Protein AF-A0A7S0HRJ3-F1 (afdb_monomer)

Foldseek 3Di:
DDDDDDDDDDDDDDDDDDDDDDDDDDDDDDDDDDDDDDDDDDDDDDDDDDDDDDDDDDDDDDDPDDDDDDDDDDDDDDDDDDDPPDDDDPDDDDDDDDDDWAKDWWWFQFPVRDIDIDIDTDDPDDDDDDDDDDDDDDDDDDDDDQPQQFAAVVRVRAAHDCPPDPPPQFFAQQRVVRGTHNDPNRVVNGPPSRGDDPPDDDDDGDGDTDGDPDPAHWQEWEDDPFWIKTKGQAPPQQKIKIWIKTQDFPPPDDDPDDDDDPRDSPDIDGLDMDMDNRASQWQNYWYDDDFKIKTWRQDDQPGFTKIWIWGHPVPSDTHTLDIGTDPDGNQSWQLEWEKDADPVDRQWIWIWIFRQSVLKIWTWIAGRDPPDPPRDIHGQDIDHDPPDPPPPDSLRWRNYWYDDHQKIKTKRQDDWDADPNDTDGIDIDIAGKFAKQWEQAPVPSHTDGDDPQWIDSIGHHHDTHRLAAPQWDDDDGSDTDGHQQFDAPNRHHLQVRCVVPDAAPQKGWDTRHSDTDIAGHQQWHDDPRHTDGLDDDDPACWRQDNVPSATHHHAQWDFPDPDSRGRTHGLQVVCVVVPDDAAPQWDFDGRHNDGDIAGDWQWADDDRDIHGDDDDDPQKDWDDDPPDDRGDTDIDGHALWDWDDPDPDTDTHGLVVVLVPDDPVPRQDQAPQKDAASRDRDSDNVRIDGHPQWDQFPPDRHTAGPDAPQWDAACVDPDHRTFGHFQWEQDRNVNYTHGDDDAAPQWDTPGYHPDIAGHFQWDQDPVGIDGDPDDQAPQWGRDDDDDHRDIDGHQLWDDDPVGPRGTHFLQCCLPPVDDPVRRQDQAVQKGAASNDRDRDNQRIAGDPQFHDDPVVNHTAGPDAPQWDQQCPDPDPRIFGHFQWAADPVVNHTHGDPDDAPQFDGGDGHPQTHGDQQWDADPVGHTHGLQVRCVVVVQDAAPQKDQDSDSHDPDRDSPNIAGDPQFHWQVQAVPTHTAGPDADPQWDAACPSNLSRIDGHPQWDADSRVSHTHGNPPPDDDDDDDDDDDDDDDD

Structure (mmCIF, N/CA/C/O backbone):
data_AF-A0A7S0HRJ3-F1
#
_entry.id   AF-A0A7S0HRJ3-F1
#
loop_
_atom_site.group_PDB
_atom_site.id
_atom_site.type_symbol
_atom_site.label_atom_id
_atom_site.label_alt_id
_atom_site.label_comp_id
_atom_site.label_asym_id
_atom_site.label_entity_id
_atom_site.label_seq_id
_atom_site.pdbx_PDB_ins_code
_atom_site.Cartn_x
_atom_site.Cartn_y
_atom_site.Cartn_z
_atom_site.occupancy
_atom_site.B_iso_or_equiv
_atom_site.auth_seq_id
_atom_site.auth_comp_id
_atom_site.auth_asym_id
_atom_site.auth_atom_id
_atom_site.pdbx_PDB_model_num
ATOM 1 N N . ALA A 1 1 ? 41.390 -21.710 8.048 1.00 27.16 1 ALA A N 1
ATOM 2 C CA . ALA A 1 1 ? 41.592 -23.044 8.643 1.00 27.16 1 ALA A CA 1
ATOM 3 C C . ALA A 1 1 ? 40.288 -23.826 8.524 1.00 27.16 1 ALA A C 1
ATOM 5 O O . ALA A 1 1 ? 39.241 -23.237 8.739 1.00 27.16 1 ALA A O 1
ATOM 6 N N . ALA A 1 2 ? 40.411 -25.071 8.055 1.00 26.39 2 ALA A N 1
ATOM 7 C CA . ALA A 1 2 ? 39.435 -26.152 7.862 1.00 26.39 2 ALA A CA 1
ATOM 8 C C . ALA A 1 2 ? 37.925 -25.857 7.990 1.00 26.39 2 ALA A C 1
ATOM 10 O O . ALA A 1 2 ? 37.404 -25.608 9.072 1.00 26.39 2 ALA A O 1
ATOM 11 N N . GLY A 1 3 ? 37.220 -26.021 6.866 1.00 26.62 3 GLY A N 1
ATOM 12 C CA . GLY A 1 3 ? 35.779 -26.246 6.834 1.00 26.62 3 GLY A CA 1
ATOM 13 C C . GLY A 1 3 ? 35.420 -27.728 6.961 1.00 26.62 3 GLY A C 1
ATOM 14 O O . GLY A 1 3 ? 36.247 -28.609 6.730 1.00 26.62 3 GLY A O 1
ATOM 15 N N . SER A 1 4 ? 34.157 -27.998 7.276 1.00 26.23 4 SER A N 1
ATOM 16 C CA . SER A 1 4 ? 33.490 -29.282 7.040 1.00 26.23 4 SER A CA 1
ATOM 17 C C . SER A 1 4 ? 31.982 -29.041 6.958 1.00 26.23 4 SER A C 1
ATOM 19 O O . SER A 1 4 ? 31.364 -28.592 7.917 1.00 26.23 4 SER A O 1
ATOM 21 N N . ARG A 1 5 ? 31.405 -29.307 5.782 1.00 27.45 5 ARG A N 1
ATOM 22 C CA . ARG A 1 5 ? 29.963 -29.491 5.578 1.00 27.45 5 ARG A CA 1
ATOM 23 C C . ARG A 1 5 ? 29.623 -30.946 5.906 1.00 27.45 5 ARG A C 1
ATOM 25 O O . ARG A 1 5 ? 30.317 -31.833 5.418 1.00 27.45 5 ARG A O 1
ATOM 32 N N . LEU A 1 6 ? 28.522 -31.187 6.613 1.00 21.47 6 LEU A N 1
ATOM 33 C CA . LEU A 1 6 ? 27.812 -32.466 6.572 1.00 21.47 6 LEU A CA 1
ATOM 34 C C . LEU A 1 6 ? 26.302 -32.206 6.586 1.00 21.47 6 LEU A C 1
ATOM 36 O O . LEU A 1 6 ? 25.800 -31.439 7.403 1.00 21.47 6 LEU A O 1
ATOM 40 N N . ALA A 1 7 ? 25.613 -32.816 5.628 1.00 26.86 7 ALA A N 1
ATOM 41 C CA . ALA A 1 7 ? 24.162 -32.884 5.528 1.00 26.86 7 ALA A CA 1
ATOM 42 C C . ALA A 1 7 ? 23.617 -33.995 6.439 1.00 26.86 7 ALA A C 1
ATOM 44 O O . ALA A 1 7 ? 24.316 -34.991 6.611 1.00 26.86 7 ALA A O 1
ATOM 45 N N . LEU A 1 8 ? 22.372 -33.875 6.927 1.00 22.98 8 LEU A N 1
ATOM 46 C CA . LEU A 1 8 ? 21.343 -34.931 6.861 1.00 22.98 8 LEU A CA 1
ATOM 47 C C . LEU A 1 8 ? 20.010 -34.527 7.518 1.00 22.98 8 LEU A C 1
ATOM 49 O O . LEU A 1 8 ? 19.907 -33.543 8.241 1.00 22.98 8 LEU A O 1
ATOM 53 N N . ALA A 1 9 ? 18.992 -35.304 7.155 1.00 23.70 9 ALA A N 1
ATOM 54 C CA . ALA A 1 9 ? 17.558 -35.088 7.253 1.00 23.70 9 ALA A CA 1
ATOM 55 C C . ALA A 1 9 ? 16.910 -35.364 8.632 1.00 23.70 9 ALA A C 1
ATOM 57 O O . ALA A 1 9 ? 17.445 -36.084 9.464 1.00 23.70 9 ALA A O 1
ATOM 58 N N . SER A 1 10 ? 15.700 -34.807 8.779 1.00 26.39 10 SER A N 1
ATOM 59 C CA . SER A 1 10 ? 14.506 -35.213 9.556 1.00 26.39 10 SER A CA 1
ATOM 60 C C . SER A 1 10 ? 14.574 -36.335 10.619 1.00 26.39 10 SER A C 1
ATOM 62 O O . SER A 1 10 ? 14.885 -37.473 10.277 1.00 26.39 10 SER A O 1
ATOM 64 N N . ARG A 1 11 ? 14.017 -36.085 11.821 1.00 24.16 11 ARG A N 1
ATOM 65 C CA . ARG A 1 11 ? 12.757 -36.663 12.383 1.00 24.16 11 ARG A CA 1
ATOM 66 C C . ARG A 1 11 ? 12.672 -36.515 13.919 1.00 24.16 11 ARG A C 1
ATOM 68 O O . ARG A 1 11 ? 13.673 -36.404 14.612 1.00 24.16 11 ARG A O 1
ATOM 75 N N . TYR A 1 12 ? 11.426 -36.507 14.396 1.00 23.72 12 TYR A N 1
ATOM 76 C CA . TYR A 1 12 ? 10.918 -36.390 15.771 1.00 23.72 12 TYR A CA 1
ATOM 77 C C . TYR A 1 12 ? 11.193 -37.606 16.692 1.00 23.72 12 TYR A C 1
ATOM 79 O O . TYR A 1 12 ? 11.201 -38.737 16.208 1.00 23.72 12 TYR A O 1
ATOM 87 N N . SER A 1 13 ? 11.178 -37.346 18.018 1.00 26.08 13 SER A N 1
ATOM 88 C CA . SER A 1 13 ? 10.587 -38.134 19.147 1.00 26.08 13 SER A CA 1
ATOM 89 C C . SER A 1 13 ? 11.522 -38.571 20.300 1.00 26.08 13 SER A C 1
ATOM 91 O O . SER A 1 13 ? 12.356 -39.450 20.138 1.00 26.08 13 SER A O 1
ATOM 93 N N . ALA A 1 14 ? 11.279 -37.956 21.469 1.00 27.42 14 ALA A N 1
ATOM 94 C CA . ALA A 1 14 ? 11.312 -38.403 22.881 1.00 27.42 14 ALA A CA 1
ATOM 95 C C . ALA A 1 14 ? 12.108 -39.647 23.364 1.00 27.42 14 ALA A C 1
ATOM 97 O O . ALA A 1 14 ? 11.881 -40.747 22.878 1.00 27.42 14 ALA A O 1
ATOM 98 N N . LEU A 1 15 ? 12.849 -39.495 24.486 1.00 24.31 15 LEU A N 1
ATOM 99 C CA . LEU A 1 15 ? 12.561 -40.108 25.814 1.00 24.31 15 LEU A CA 1
ATOM 100 C C . LEU A 1 15 ? 13.675 -39.858 26.876 1.00 24.31 15 LEU A C 1
ATOM 102 O O . LEU A 1 15 ? 14.822 -40.228 26.677 1.00 24.31 15 LEU A O 1
ATOM 106 N N . ALA A 1 16 ? 13.250 -39.280 28.012 1.00 25.64 16 ALA A N 1
ATOM 107 C CA . ALA A 1 16 ? 13.556 -39.565 29.433 1.00 25.64 16 ALA A CA 1
ATOM 108 C C . ALA A 1 16 ? 14.980 -39.582 30.074 1.00 25.64 16 ALA A C 1
ATOM 110 O O . ALA A 1 16 ? 15.888 -40.265 29.622 1.00 25.64 16 ALA A O 1
ATOM 111 N N . SER A 1 17 ? 14.996 -39.028 31.314 1.00 23.95 17 SER A N 1
ATOM 112 C CA . SER A 1 17 ? 15.751 -39.449 32.531 1.00 23.95 17 SER A CA 1
ATOM 113 C C . SER A 1 17 ? 17.215 -38.970 32.666 1.00 23.95 17 SER A C 1
ATOM 115 O O . SER A 1 17 ? 17.961 -39.060 31.709 1.00 23.95 17 SER A O 1
ATOM 117 N N . SER A 1 18 ? 17.789 -38.524 33.799 1.00 26.84 18 SER A N 1
ATOM 118 C CA . SER A 1 18 ? 17.384 -38.242 35.196 1.00 26.84 18 SER A CA 1
ATOM 119 C C . SER A 1 18 ? 18.600 -37.696 35.988 1.00 26.84 18 SER A C 1
ATOM 121 O O . SER A 1 18 ? 19.702 -38.173 35.747 1.00 26.84 18 SER A O 1
ATOM 123 N N . ARG A 1 19 ? 18.338 -36.867 37.020 1.00 25.50 19 ARG A N 1
ATOM 124 C CA . ARG A 1 19 ? 19.066 -36.675 38.313 1.00 25.50 19 ARG A CA 1
ATOM 125 C C . ARG A 1 19 ? 20.528 -36.179 38.366 1.00 25.50 19 ARG A C 1
ATOM 127 O O . ARG A 1 19 ? 21.429 -36.866 37.907 1.00 25.50 19 ARG A O 1
ATOM 134 N N . ALA A 1 20 ? 20.733 -35.092 39.127 1.00 26.95 20 ALA A N 1
ATOM 135 C CA . ALA A 1 20 ? 21.423 -35.015 40.444 1.00 26.95 20 ALA A CA 1
ATOM 136 C C . ALA A 1 20 ? 21.857 -33.544 40.689 1.00 26.95 20 ALA A C 1
ATOM 138 O O . ALA A 1 20 ? 22.567 -32.972 39.873 1.00 26.95 20 ALA A O 1
ATOM 139 N N . ASP A 1 21 ? 21.201 -32.816 41.598 1.00 27.62 21 ASP A N 1
ATOM 140 C CA . ASP A 1 21 ? 21.594 -32.571 43.005 1.00 27.62 21 ASP A CA 1
ATOM 141 C C . ASP A 1 21 ? 22.793 -31.619 43.194 1.00 27.62 21 ASP A C 1
ATOM 143 O O . ASP A 1 21 ? 23.931 -31.996 42.940 1.00 27.62 21 ASP A O 1
ATOM 147 N N . ALA A 1 22 ? 22.517 -30.410 43.711 1.00 28.44 22 ALA A N 1
ATOM 148 C CA . ALA A 1 22 ? 23.161 -29.791 44.887 1.00 28.44 22 ALA A CA 1
ATOM 149 C C . ALA A 1 22 ? 22.778 -28.296 44.995 1.00 28.44 22 ALA A C 1
ATOM 151 O O . ALA A 1 22 ? 23.020 -27.514 44.080 1.00 28.44 22 ALA A O 1
ATOM 152 N N . GLY A 1 23 ? 22.154 -27.917 46.118 1.00 26.31 23 GLY A N 1
ATOM 153 C CA . GLY A 1 23 ? 21.813 -26.534 46.485 1.00 26.31 23 GLY A CA 1
ATOM 154 C C . GLY A 1 23 ? 22.999 -25.747 47.073 1.00 26.31 23 GLY A C 1
ATOM 155 O O . GLY A 1 23 ? 24.141 -25.957 46.682 1.00 26.31 23 GLY A O 1
ATOM 156 N N . PRO A 1 24 ? 22.766 -24.933 48.113 1.00 43.66 24 PRO A N 1
ATOM 157 C CA . PRO A 1 24 ? 22.147 -23.605 48.039 1.00 43.66 24 PRO A CA 1
ATOM 158 C C . PRO A 1 24 ? 23.072 -22.532 48.657 1.00 43.66 24 PRO A C 1
ATOM 160 O O . PRO A 1 24 ? 24.029 -22.881 49.337 1.00 43.66 24 PRO A O 1
ATOM 163 N N . ASN A 1 25 ? 22.764 -21.235 48.515 1.00 26.66 25 ASN A N 1
ATOM 164 C CA . ASN A 1 25 ? 23.124 -20.253 49.549 1.00 26.66 25 ASN A CA 1
ATOM 165 C C . ASN A 1 25 ? 22.181 -19.039 49.572 1.00 26.66 25 ASN A C 1
ATOM 167 O O . ASN A 1 25 ? 21.888 -18.421 48.552 1.00 26.66 25 ASN A O 1
ATOM 171 N N . PHE A 1 26 ? 21.716 -18.765 50.789 1.00 26.94 26 PHE A N 1
ATOM 172 C CA . PHE A 1 26 ? 20.881 -17.661 51.257 1.00 26.94 26 PHE A CA 1
ATOM 173 C C . PHE A 1 26 ? 21.606 -16.306 51.195 1.00 26.94 26 PHE A C 1
ATOM 175 O O . PHE A 1 26 ? 22.807 -16.271 51.425 1.00 26.94 26 PHE A O 1
ATOM 182 N N . TYR A 1 27 ? 20.857 -15.204 51.042 1.00 26.47 27 TYR A N 1
ATOM 183 C CA . TYR A 1 27 ? 20.792 -14.126 52.046 1.00 26.47 27 TYR A CA 1
ATOM 184 C C . TYR A 1 27 ? 19.518 -13.278 51.860 1.00 26.47 27 TYR A C 1
ATOM 186 O O . TYR A 1 27 ? 19.253 -12.743 50.789 1.00 26.47 27 TYR A O 1
ATOM 194 N N . ASN A 1 28 ? 18.746 -13.190 52.946 1.00 27.06 28 ASN A N 1
ATOM 195 C CA . ASN A 1 28 ? 17.685 -12.217 53.220 1.00 27.06 28 ASN A CA 1
ATOM 196 C C . ASN A 1 28 ? 18.319 -10.878 53.616 1.00 27.06 28 ASN A C 1
ATOM 198 O O . ASN A 1 28 ? 19.204 -10.926 54.467 1.00 27.06 28 ASN A O 1
ATOM 202 N N . VAL A 1 29 ? 17.781 -9.739 53.157 1.00 26.48 29 VAL A N 1
ATOM 203 C CA . VAL A 1 29 ? 17.542 -8.542 53.997 1.00 26.48 29 VAL A CA 1
ATOM 204 C C . VAL A 1 29 ? 16.354 -7.750 53.418 1.00 26.48 29 VAL A C 1
ATOM 206 O O . VAL A 1 29 ? 16.325 -7.455 52.226 1.00 26.48 29 VAL A O 1
ATOM 209 N N . ASP A 1 30 ? 15.390 -7.453 54.289 1.00 25.23 30 ASP A N 1
ATOM 210 C CA . ASP A 1 30 ? 14.146 -6.683 54.092 1.00 25.23 30 ASP A CA 1
ATOM 211 C C . ASP A 1 30 ? 14.354 -5.201 54.568 1.00 25.23 30 ASP A C 1
ATOM 213 O O . ASP A 1 30 ? 15.499 -4.824 54.819 1.00 25.23 30 ASP A O 1
ATOM 217 N N . PRO A 1 31 ? 13.359 -4.293 54.692 1.00 48.88 31 PRO A N 1
ATOM 218 C CA . PRO A 1 31 ? 13.331 -3.019 53.965 1.00 48.88 31 PRO A CA 1
ATOM 219 C C . PRO A 1 31 ? 13.274 -1.768 54.882 1.00 48.88 31 PRO A C 1
ATOM 221 O O . PRO A 1 31 ? 13.093 -1.859 56.094 1.00 48.88 31 PRO A O 1
ATOM 224 N N . SER A 1 32 ? 13.392 -0.559 54.320 1.00 25.66 32 SER A N 1
ATOM 225 C CA . SER A 1 32 ? 12.748 0.685 54.822 1.00 25.66 32 SER A CA 1
ATOM 226 C C . SER A 1 32 ? 13.081 1.869 53.890 1.00 25.66 32 SER A C 1
ATOM 228 O O . SER A 1 32 ? 14.223 2.021 53.483 1.00 25.66 32 SER A O 1
ATOM 230 N N . MET A 1 33 ? 12.106 2.567 53.289 1.00 24.91 33 MET A N 1
ATOM 231 C CA . MET A 1 33 ? 11.208 3.626 53.805 1.00 24.91 33 MET A CA 1
ATOM 232 C C . MET A 1 33 ? 11.854 5.038 53.806 1.00 24.91 33 MET A C 1
ATOM 234 O O . MET A 1 33 ? 12.608 5.347 54.717 1.00 24.91 33 MET A O 1
ATOM 238 N N . TRP A 1 34 ? 11.515 5.891 52.820 1.00 25.47 34 TRP A N 1
ATOM 239 C CA . TRP A 1 34 ? 10.936 7.259 52.936 1.00 25.47 34 TRP A CA 1
ATOM 240 C C . TRP A 1 34 ? 11.071 8.086 51.635 1.00 25.47 34 TRP A C 1
ATOM 242 O O . TRP A 1 34 ? 11.992 7.922 50.843 1.00 25.47 34 TRP A O 1
ATOM 252 N N . SER A 1 35 ? 10.066 8.938 51.442 1.00 24.58 35 SER A N 1
ATOM 253 C CA . SER A 1 35 ? 9.719 9.843 50.336 1.00 24.58 35 SER A CA 1
ATOM 254 C C . SER A 1 35 ? 10.585 11.110 50.201 1.00 24.58 35 SER A C 1
ATOM 256 O O . SER A 1 35 ? 11.140 11.547 51.205 1.00 24.58 35 SER A O 1
ATOM 258 N N . VAL A 1 36 ? 10.557 11.758 49.018 1.00 24.19 36 VAL A N 1
ATOM 259 C CA . VAL A 1 36 ? 10.160 13.177 48.741 1.00 24.19 36 VAL A CA 1
ATOM 260 C C . VAL A 1 36 ? 10.799 13.717 47.431 1.00 24.19 36 VAL A C 1
ATOM 262 O O . VAL A 1 36 ? 11.997 13.584 47.220 1.00 24.19 36 VAL A O 1
ATOM 265 N N . GLU A 1 37 ? 9.928 14.283 46.582 1.00 25.95 37 GLU A N 1
ATOM 266 C CA . GLU A 1 37 ? 10.019 15.397 45.598 1.00 25.95 37 GLU A CA 1
ATOM 267 C C . GLU A 1 37 ? 11.303 15.747 44.794 1.00 25.95 37 GLU A C 1
ATOM 269 O O . GLU A 1 37 ? 12.324 16.160 45.326 1.00 25.95 37 GLU A O 1
ATOM 274 N N . ASP A 1 38 ? 11.118 15.699 43.465 1.00 26.69 38 ASP A N 1
ATOM 275 C CA . ASP A 1 38 ? 11.177 16.795 42.469 1.00 26.69 38 ASP A CA 1
ATOM 276 C C . ASP A 1 38 ? 12.496 17.450 41.961 1.00 26.69 38 ASP A C 1
ATOM 278 O O . ASP A 1 38 ? 13.379 17.885 42.692 1.00 26.69 38 ASP A O 1
ATOM 282 N N . SER A 1 39 ? 12.488 17.658 40.633 1.00 26.36 39 SER A N 1
ATOM 283 C CA . SER A 1 39 ? 13.246 18.606 39.787 1.00 26.36 39 SER A CA 1
ATOM 284 C C . SER A 1 39 ? 14.736 18.396 39.390 1.00 26.36 39 SER A C 1
ATOM 286 O O . SER A 1 39 ? 15.674 18.482 40.169 1.00 26.36 39 SER A O 1
ATOM 288 N N . SER A 1 40 ? 14.916 18.264 38.063 1.00 26.62 40 SER A N 1
ATOM 289 C CA . SER A 1 40 ? 15.949 18.845 37.171 1.00 26.62 40 SER A CA 1
ATOM 290 C C . SER A 1 40 ? 17.462 18.726 37.454 1.00 26.62 40 SER A C 1
ATOM 292 O O . SER A 1 40 ? 17.985 19.337 38.378 1.00 26.62 40 SER A O 1
ATOM 294 N N . SER A 1 41 ? 18.176 18.127 36.482 1.00 27.45 41 SER A N 1
ATOM 295 C CA . SER A 1 41 ? 19.417 18.596 35.803 1.00 27.45 41 SER A CA 1
ATOM 296 C C . SER A 1 41 ? 20.471 17.491 35.564 1.00 27.45 41 SER A C 1
ATOM 298 O O . SER A 1 41 ? 20.842 16.731 36.451 1.00 27.45 41 SER A O 1
ATOM 300 N N . MET A 1 42 ? 20.924 17.388 34.308 1.00 26.67 42 MET A N 1
ATOM 301 C CA . 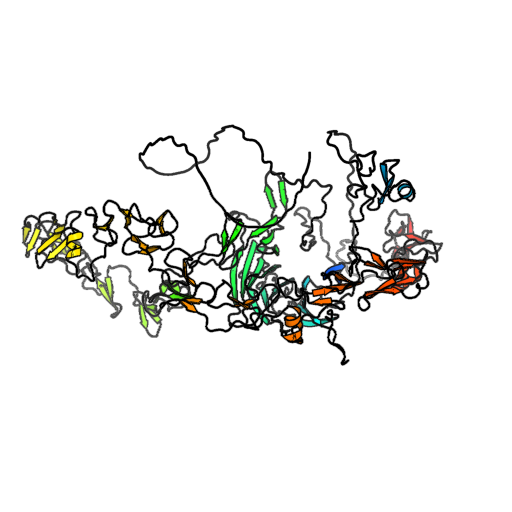MET A 1 42 ? 22.073 16.592 33.832 1.00 26.67 42 MET A CA 1
ATOM 302 C C . MET A 1 42 ? 23.422 17.227 34.260 1.00 26.67 42 MET A C 1
ATOM 304 O O . MET A 1 42 ? 23.428 18.401 34.621 1.00 26.67 42 MET A O 1
ATOM 308 N N . PRO A 1 43 ? 24.593 16.614 33.973 1.00 38.44 43 PRO A N 1
ATOM 309 C CA . PRO A 1 43 ? 24.977 15.205 34.100 1.00 38.44 43 PRO A CA 1
ATOM 310 C C . PRO A 1 43 ? 26.292 15.049 34.905 1.00 38.44 43 PRO A C 1
ATOM 312 O O . PRO A 1 43 ? 27.165 15.914 34.870 1.00 38.44 43 PRO A O 1
ATOM 315 N N . PHE A 1 44 ? 26.505 13.895 35.545 1.00 23.48 44 PHE A N 1
ATOM 316 C CA . PHE A 1 44 ? 27.829 13.499 36.042 1.00 23.48 44 PHE A CA 1
ATOM 317 C C . PHE A 1 44 ? 28.363 12.297 35.263 1.00 23.48 44 PHE A C 1
ATOM 319 O O . PHE A 1 44 ? 27.708 11.264 35.140 1.00 23.48 44 PHE A O 1
ATOM 326 N N . GLN A 1 45 ? 29.583 12.457 34.746 1.00 25.03 45 GLN A N 1
ATOM 327 C CA . GLN A 1 45 ? 30.433 11.376 34.264 1.00 25.03 45 GLN A CA 1
ATOM 328 C C . GLN A 1 45 ? 30.768 10.426 35.418 1.00 25.03 45 GLN A C 1
ATOM 330 O O . GLN A 1 45 ? 31.287 10.861 36.446 1.00 25.03 45 GLN A O 1
ATOM 335 N N . ALA A 1 46 ? 30.582 9.126 35.204 1.00 24.44 46 ALA A N 1
ATOM 336 C CA . ALA A 1 46 ? 31.266 8.092 35.966 1.00 24.44 46 ALA A CA 1
ATOM 337 C C . ALA A 1 46 ? 31.894 7.096 34.990 1.00 24.44 46 ALA A C 1
ATOM 339 O O . ALA A 1 46 ? 31.237 6.493 34.145 1.00 24.44 46 ALA A O 1
ATOM 340 N N . LYS A 1 47 ? 33.214 7.003 35.103 1.00 23.16 47 LYS A N 1
ATOM 341 C CA . LYS A 1 47 ? 34.124 6.159 34.346 1.00 23.16 47 LYS A CA 1
ATOM 342 C C . LYS A 1 47 ? 34.370 4.911 35.189 1.00 23.16 47 LYS A C 1
ATOM 344 O O . LYS A 1 47 ? 34.972 5.031 36.251 1.00 23.16 47 LYS A O 1
ATOM 349 N N . THR A 1 48 ? 33.967 3.739 34.712 1.00 26.50 48 THR A N 1
ATOM 350 C CA . THR A 1 48 ? 34.492 2.454 35.191 1.00 26.50 48 THR A CA 1
ATOM 351 C C . THR A 1 48 ? 34.766 1.535 33.999 1.00 26.50 48 THR A C 1
ATOM 353 O O . THR A 1 48 ? 33.880 1.174 33.231 1.00 26.50 48 THR A O 1
ATOM 356 N N . SER A 1 49 ? 36.053 1.227 33.827 1.00 23.81 49 SER A N 1
ATOM 357 C CA . SER A 1 49 ? 36.593 0.035 33.161 1.00 23.81 49 SER A CA 1
ATOM 358 C C . SER A 1 49 ? 36.054 -1.218 33.874 1.00 23.81 49 SER A C 1
ATOM 360 O O . SER A 1 49 ? 35.829 -1.156 35.075 1.00 23.81 49 SER A O 1
ATOM 362 N N . GLU A 1 50 ? 35.785 -2.360 33.244 1.00 25.08 50 GLU A N 1
ATOM 363 C CA . GLU A 1 50 ? 36.717 -3.206 32.498 1.00 25.08 50 GLU A CA 1
ATOM 364 C C . GLU A 1 50 ? 35.987 -4.100 31.471 1.00 25.08 50 GLU A C 1
ATOM 366 O O . GLU A 1 50 ? 35.030 -4.798 31.777 1.00 25.08 50 GLU A O 1
ATOM 371 N N . VAL A 1 51 ? 36.495 -4.068 30.239 1.00 25.50 51 VAL A N 1
ATOM 372 C CA . VAL A 1 51 ? 36.930 -5.220 29.430 1.00 25.50 51 VAL A CA 1
ATOM 373 C C . VAL A 1 51 ? 36.093 -6.512 29.487 1.00 25.50 51 VAL A C 1
ATOM 375 O O . VAL A 1 51 ? 36.323 -7.398 30.304 1.00 25.50 51 VAL A O 1
ATOM 378 N N . LEU A 1 52 ? 35.281 -6.707 28.445 1.00 22.88 52 LEU A N 1
ATOM 379 C CA . LEU A 1 52 ? 35.099 -8.016 27.815 1.00 22.88 52 LEU A CA 1
ATOM 380 C C . LEU A 1 52 ? 34.976 -7.834 26.298 1.00 22.88 52 LEU A C 1
ATOM 382 O O . LEU A 1 52 ? 34.221 -7.013 25.782 1.00 22.88 52 LEU A O 1
ATOM 386 N N . THR A 1 53 ? 35.849 -8.552 25.613 1.00 24.78 53 THR A N 1
ATOM 387 C CA . THR A 1 53 ? 36.189 -8.493 24.198 1.00 24.78 53 THR A CA 1
ATOM 388 C C . THR A 1 53 ? 35.177 -9.238 23.319 1.00 24.78 53 THR A C 1
ATOM 390 O O . THR A 1 53 ? 34.664 -10.285 23.698 1.00 24.78 53 THR A O 1
ATOM 393 N N . CYS A 1 54 ? 35.019 -8.722 22.092 1.00 22.53 54 CYS A N 1
ATOM 394 C CA . CYS A 1 54 ? 34.479 -9.367 20.883 1.00 22.53 54 CYS A CA 1
ATOM 395 C C . CYS A 1 54 ? 32.951 -9.540 20.761 1.00 22.53 54 CYS A C 1
ATOM 397 O O . CYS A 1 54 ? 32.407 -10.558 21.153 1.00 22.53 54 CYS A O 1
ATOM 399 N N . PHE A 1 55 ? 32.307 -8.622 20.029 1.00 21.86 55 PHE A N 1
ATOM 400 C CA . PHE A 1 55 ? 31.737 -8.894 18.696 1.00 21.86 55 PHE A CA 1
ATOM 401 C C . PHE A 1 55 ? 31.755 -7.582 17.896 1.00 21.86 55 PHE A C 1
ATOM 403 O O . PHE A 1 55 ? 31.017 -6.645 18.183 1.00 21.86 55 PHE A O 1
ATOM 410 N N . GLY A 1 56 ? 32.674 -7.484 16.933 1.00 22.14 56 GLY A N 1
ATOM 411 C CA . GLY A 1 56 ? 32.756 -6.343 16.027 1.00 22.14 56 GLY A CA 1
ATOM 412 C C . GLY A 1 56 ? 31.638 -6.413 14.993 1.00 22.14 56 GLY A C 1
ATOM 413 O O . GLY A 1 56 ? 31.572 -7.367 14.222 1.00 22.14 56 GLY A O 1
ATOM 414 N N . VAL A 1 57 ? 30.778 -5.397 14.968 1.00 22.22 57 VAL A N 1
ATOM 415 C CA . VAL A 1 57 ? 29.914 -5.119 13.820 1.00 22.22 57 VAL A CA 1
ATOM 416 C C . VAL A 1 57 ? 30.786 -4.440 12.769 1.00 22.22 57 VAL A C 1
ATOM 418 O O . VAL A 1 57 ? 31.346 -3.368 12.993 1.00 22.22 57 VAL A O 1
ATOM 421 N N . GLN A 1 58 ? 30.958 -5.116 11.640 1.00 21.09 58 GLN A N 1
ATOM 422 C CA . GLN A 1 58 ? 31.706 -4.621 10.496 1.00 21.09 58 GLN A CA 1
ATOM 423 C C . GLN A 1 58 ? 30.838 -3.575 9.778 1.00 21.09 58 GLN A C 1
ATOM 425 O O . GLN A 1 58 ? 29.836 -3.917 9.154 1.00 21.09 58 GLN A O 1
ATOM 430 N N . TYR A 1 59 ? 31.192 -2.295 9.905 1.00 23.66 59 TYR A N 1
ATOM 431 C CA . TYR A 1 59 ? 30.604 -1.220 9.107 1.00 23.66 59 TYR A CA 1
ATOM 432 C C . TYR A 1 59 ? 31.065 -1.363 7.652 1.00 23.66 59 TYR A C 1
ATOM 434 O O . TYR A 1 59 ? 32.256 -1.530 7.382 1.00 23.66 59 TYR A O 1
ATOM 442 N N . ILE A 1 60 ? 30.122 -1.307 6.711 1.00 23.45 60 ILE A N 1
ATOM 443 C CA . ILE A 1 60 ? 30.419 -1.283 5.278 1.00 23.45 60 ILE A CA 1
ATOM 444 C C . ILE A 1 60 ? 30.874 0.136 4.924 1.00 23.45 60 ILE A C 1
ATOM 446 O O . ILE A 1 60 ? 30.073 1.066 4.900 1.00 23.45 60 ILE A O 1
ATOM 450 N N . TYR A 1 61 ? 32.171 0.293 4.665 1.00 24.66 61 TYR A N 1
ATOM 451 C CA . TYR A 1 61 ? 32.726 1.451 3.971 1.00 24.66 61 TYR A CA 1
ATOM 452 C C . TYR A 1 61 ? 32.460 1.298 2.470 1.00 24.66 61 TYR A C 1
ATOM 454 O O . TYR A 1 61 ? 32.921 0.334 1.860 1.00 24.66 61 TYR A O 1
ATOM 462 N N . CYS A 1 62 ? 31.780 2.265 1.860 1.00 23.78 62 CYS A N 1
ATOM 463 C CA . CYS A 1 62 ? 31.873 2.487 0.421 1.00 23.78 62 CYS A CA 1
ATOM 464 C C . CYS A 1 62 ? 33.034 3.458 0.179 1.00 23.78 62 CYS A C 1
ATOM 466 O O . CYS A 1 62 ? 32.851 4.668 0.265 1.00 23.78 62 CYS A O 1
ATOM 468 N N . SER A 1 63 ? 34.236 2.940 -0.089 1.00 25.12 63 SER A N 1
ATOM 469 C CA . SER A 1 63 ? 35.233 3.724 -0.820 1.00 25.12 63 SER A CA 1
ATOM 470 C C . SER A 1 63 ? 34.914 3.619 -2.305 1.00 25.12 63 SER A C 1
ATOM 472 O O . SER A 1 63 ? 34.655 2.519 -2.798 1.00 25.12 63 SER A O 1
ATOM 474 N N . GLU A 1 64 ? 34.964 4.739 -3.017 1.00 32.09 64 GLU A N 1
ATOM 475 C CA . GLU A 1 64 ? 34.943 4.782 -4.476 1.00 32.09 64 GLU A CA 1
ATOM 476 C C . GLU A 1 64 ? 36.144 4.004 -5.023 1.00 32.09 64 GLU A C 1
ATOM 478 O O . GLU A 1 64 ? 37.252 4.520 -5.101 1.00 32.09 64 GLU A O 1
ATOM 483 N N . ASN A 1 65 ? 35.930 2.709 -5.253 1.00 30.66 65 ASN A N 1
ATOM 484 C CA . ASN A 1 65 ? 36.540 1.829 -6.247 1.00 30.66 65 ASN A CA 1
ATOM 485 C C . ASN A 1 65 ? 36.169 0.384 -5.872 1.00 30.66 65 ASN A C 1
ATOM 487 O O . ASN A 1 65 ? 36.646 -0.151 -4.874 1.00 30.66 65 ASN A O 1
ATOM 491 N N . ASN A 1 66 ? 35.344 -0.242 -6.720 1.00 36.19 66 ASN A N 1
ATOM 492 C CA . ASN A 1 66 ? 34.801 -1.610 -6.659 1.00 36.19 66 ASN A CA 1
ATOM 493 C C . ASN A 1 66 ? 33.598 -1.864 -5.726 1.00 36.19 66 ASN A C 1
ATOM 495 O O . ASN A 1 66 ? 33.754 -2.243 -4.570 1.00 36.19 66 ASN A O 1
ATOM 499 N N . ALA A 1 67 ? 32.391 -1.847 -6.305 1.00 27.53 67 ALA A N 1
ATOM 500 C CA . ALA A 1 67 ? 31.218 -2.538 -5.767 1.00 27.53 67 ALA A CA 1
ATOM 501 C C . ALA A 1 67 ? 30.612 -3.468 -6.836 1.00 27.53 67 ALA A C 1
ATOM 503 O O . ALA A 1 67 ? 30.278 -3.046 -7.940 1.00 27.53 67 ALA A O 1
ATOM 504 N N . SER A 1 68 ? 30.514 -4.757 -6.505 1.00 25.19 68 SER A N 1
ATOM 505 C CA . SER A 1 68 ? 29.926 -5.823 -7.320 1.00 25.19 68 SER A CA 1
ATOM 506 C C . SER A 1 68 ? 28.435 -6.021 -7.020 1.00 25.19 68 SER A C 1
ATOM 508 O O . SER A 1 68 ? 28.020 -5.951 -5.867 1.00 25.19 68 SER A O 1
ATOM 510 N N . HIS A 1 69 ? 27.674 -6.338 -8.068 1.00 25.19 69 HIS A N 1
ATOM 511 C CA . HIS A 1 69 ? 26.219 -6.506 -8.143 1.00 25.19 69 HIS A CA 1
ATOM 512 C C . HIS A 1 69 ? 25.550 -7.341 -7.028 1.00 25.19 69 HIS A C 1
ATOM 514 O O . HIS A 1 69 ? 25.833 -8.528 -6.868 1.00 25.19 69 HIS A O 1
ATOM 520 N N . VAL A 1 70 ? 24.551 -6.740 -6.373 1.00 22.38 70 VAL A N 1
ATOM 521 C CA . VAL A 1 70 ? 23.419 -7.404 -5.700 1.00 22.38 70 VAL A CA 1
ATOM 522 C C . VAL A 1 70 ? 22.152 -6.877 -6.379 1.00 22.38 70 VAL A C 1
ATOM 524 O O . VAL A 1 70 ? 22.017 -5.670 -6.561 1.00 22.38 70 VAL A O 1
ATOM 527 N N . TRP A 1 71 ? 21.266 -7.770 -6.822 1.00 23.53 71 TRP A N 1
ATOM 528 C CA . TRP A 1 71 ? 20.064 -7.414 -7.582 1.00 23.53 71 TRP A CA 1
ATOM 529 C C . TRP A 1 71 ? 18.888 -7.114 -6.641 1.00 23.53 71 TRP A C 1
ATOM 531 O O . TRP A 1 71 ? 18.443 -7.987 -5.899 1.00 23.53 71 TRP A O 1
ATOM 541 N N . SER A 1 72 ? 18.374 -5.887 -6.715 1.00 22.31 72 SER A N 1
ATOM 542 C CA . SER A 1 72 ? 17.060 -5.442 -6.233 1.00 22.31 72 SER A CA 1
ATOM 543 C C . SER A 1 72 ? 16.472 -4.465 -7.275 1.00 22.31 72 SER A C 1
ATOM 545 O O . SER A 1 72 ? 17.235 -3.908 -8.070 1.00 22.31 72 SER A O 1
ATOM 547 N N . PRO A 1 73 ? 15.140 -4.276 -7.353 1.00 23.78 73 PRO A N 1
ATOM 548 C CA . PRO A 1 73 ? 14.541 -3.371 -8.333 1.00 23.78 73 PRO A CA 1
ATOM 549 C C . PRO A 1 73 ? 14.867 -1.912 -7.969 1.00 23.78 73 PRO A C 1
ATOM 551 O O . PRO A 1 73 ? 14.485 -1.433 -6.903 1.00 23.78 73 PRO A O 1
ATOM 554 N N . LEU A 1 74 ? 15.606 -1.219 -8.841 1.00 25.86 74 LEU A N 1
ATOM 555 C CA . LEU A 1 74 ? 15.955 0.199 -8.695 1.00 25.86 74 LEU A CA 1
ATOM 556 C C . LEU A 1 74 ? 14.754 1.107 -9.044 1.00 25.86 74 LEU A C 1
ATOM 558 O O . LEU A 1 74 ? 14.068 0.839 -10.033 1.00 25.86 74 LEU A O 1
ATOM 562 N N . PRO A 1 75 ? 14.519 2.199 -8.288 1.00 28.66 75 PRO A N 1
ATOM 563 C CA . PRO A 1 75 ? 13.571 3.250 -8.647 1.00 28.66 75 PRO A CA 1
ATOM 564 C C . PRO A 1 75 ? 14.124 4.141 -9.774 1.00 28.66 75 PRO A C 1
ATOM 566 O O . PRO A 1 75 ? 15.336 4.281 -9.946 1.00 28.66 75 PRO A O 1
ATOM 569 N N . GLN A 1 76 ? 13.216 4.735 -10.551 1.00 31.81 76 GLN A N 1
ATOM 570 C CA . GLN A 1 76 ? 13.519 5.561 -11.722 1.00 31.81 76 GLN A CA 1
ATOM 571 C C . GLN A 1 76 ? 14.319 6.825 -11.353 1.00 31.81 76 GLN A C 1
ATOM 573 O O . GLN A 1 76 ? 13.929 7.598 -10.480 1.00 31.81 76 GLN A O 1
ATOM 578 N N . LEU A 1 77 ? 15.436 7.036 -12.053 1.00 22.89 77 LEU A N 1
ATOM 579 C CA . LEU A 1 77 ? 16.238 8.260 -12.029 1.00 22.89 77 LEU A CA 1
ATOM 580 C C . LEU A 1 77 ? 15.503 9.372 -12.794 1.00 22.89 77 LEU A C 1
ATOM 582 O O . LEU A 1 77 ? 15.410 9.323 -14.018 1.00 22.89 77 LEU A O 1
ATOM 586 N N . LEU A 1 78 ? 15.020 10.389 -12.079 1.00 29.56 78 LEU A N 1
ATOM 587 C CA . LEU A 1 78 ? 14.639 11.679 -12.658 1.00 29.56 78 LEU A CA 1
ATOM 588 C C . LEU A 1 78 ? 15.867 12.600 -12.649 1.00 29.56 78 LEU A C 1
ATOM 590 O O . LEU A 1 78 ? 16.380 12.952 -11.589 1.00 29.56 78 LEU A O 1
ATOM 594 N N . LEU A 1 79 ? 16.342 12.998 -13.830 1.00 22.59 79 LEU A N 1
ATOM 595 C CA . LEU A 1 79 ? 17.307 14.088 -13.984 1.00 22.59 79 LEU A CA 1
ATOM 596 C C . LEU A 1 79 ? 16.539 15.417 -13.984 1.00 22.59 79 LEU A C 1
ATOM 598 O O . LEU A 1 79 ? 15.972 15.797 -15.005 1.00 22.59 79 LEU A O 1
ATOM 602 N N . SER A 1 80 ? 16.526 16.143 -12.865 1.00 24.84 80 SER A N 1
ATOM 603 C CA . SER A 1 80 ? 16.112 17.553 -12.850 1.00 24.84 80 SER A CA 1
ATOM 604 C C . SER A 1 80 ? 17.345 18.457 -12.832 1.00 24.84 80 SER A C 1
ATOM 606 O O . SER A 1 80 ? 18.120 18.431 -11.876 1.00 24.84 80 SER A O 1
ATOM 608 N N . ARG A 1 81 ? 17.519 19.292 -13.862 1.00 22.61 81 ARG A N 1
ATOM 609 C CA . ARG A 1 81 ? 18.395 20.469 -13.776 1.00 22.61 81 ARG A CA 1
ATOM 610 C C . ARG A 1 81 ? 17.659 21.558 -12.996 1.00 22.61 81 ARG A C 1
ATOM 612 O O . ARG A 1 81 ? 16.709 22.130 -13.516 1.00 22.61 81 ARG A O 1
ATOM 619 N N . SER A 1 82 ? 18.128 21.857 -11.789 1.00 24.48 82 SER A N 1
ATOM 620 C CA . SER A 1 82 ? 17.938 23.162 -11.154 1.00 24.48 82 SER A CA 1
ATOM 621 C C . SER A 1 82 ? 19.289 23.872 -11.184 1.00 24.48 82 SER A C 1
ATOM 623 O O . SER A 1 82 ? 20.269 23.349 -10.654 1.00 24.48 82 SER A O 1
ATOM 625 N N . VAL A 1 83 ? 19.363 25.014 -11.865 1.00 25.91 83 VAL A N 1
ATOM 626 C CA . VAL A 1 83 ? 20.466 25.966 -11.713 1.00 25.91 83 VAL A CA 1
ATOM 627 C C . VAL A 1 83 ? 19.913 27.092 -10.853 1.00 25.91 83 VAL A C 1
ATOM 629 O O . VAL A 1 83 ? 19.208 27.961 -11.359 1.00 25.91 83 VAL A O 1
ATOM 632 N N . ASP A 1 84 ? 20.214 27.061 -9.557 1.00 27.80 84 ASP A N 1
ATOM 633 C CA . ASP A 1 84 ? 20.040 28.222 -8.690 1.00 27.80 84 ASP A CA 1
ATOM 634 C C . ASP A 1 84 ? 21.193 29.195 -8.961 1.00 27.80 84 ASP A C 1
ATOM 636 O O . ASP A 1 84 ? 22.324 29.009 -8.505 1.00 27.80 84 ASP A O 1
ATOM 640 N N . CYS A 1 85 ? 20.917 30.250 -9.728 1.00 27.66 85 CYS A N 1
ATOM 641 C CA . CYS A 1 85 ? 21.768 31.433 -9.746 1.00 27.66 85 CYS A CA 1
ATOM 642 C C . CYS A 1 85 ? 21.543 32.191 -8.432 1.00 27.66 85 CYS A C 1
ATOM 644 O O . CYS A 1 85 ? 20.548 32.894 -8.266 1.00 27.66 85 CYS A O 1
ATOM 646 N N . GLY A 1 86 ? 22.470 32.020 -7.489 1.00 28.19 86 GLY A N 1
ATOM 647 C CA . GLY A 1 86 ? 22.511 32.796 -6.255 1.00 28.19 86 GLY A CA 1
ATOM 648 C C . GLY A 1 86 ? 22.562 34.299 -6.537 1.00 28.19 86 GLY A C 1
ATOM 649 O O . GLY A 1 86 ? 23.295 34.764 -7.408 1.00 28.19 86 GLY A O 1
ATOM 650 N N . ASN A 1 87 ? 21.760 35.049 -5.782 1.00 33.50 87 ASN A N 1
ATOM 651 C CA . ASN A 1 87 ? 21.689 36.505 -5.813 1.00 33.50 87 ASN A CA 1
ATOM 652 C C . ASN A 1 87 ? 23.071 37.146 -5.624 1.00 33.50 87 ASN A C 1
ATOM 654 O O . ASN A 1 87 ? 23.655 37.034 -4.546 1.00 33.50 87 ASN A O 1
ATOM 658 N N . GLY A 1 88 ? 23.537 37.884 -6.636 1.00 36.38 88 GLY A N 1
ATOM 659 C CA . GLY A 1 88 ? 24.669 38.795 -6.476 1.00 36.38 88 GLY A CA 1
ATOM 660 C C . GLY A 1 88 ? 25.484 39.114 -7.727 1.00 36.38 88 GLY A C 1
ATOM 661 O O . GLY A 1 88 ? 26.697 39.046 -7.631 1.00 36.38 88 GLY A O 1
ATOM 662 N N . ASP A 1 89 ? 24.870 39.464 -8.866 1.00 27.23 89 ASP A N 1
ATOM 663 C CA . ASP A 1 89 ? 25.510 40.339 -9.871 1.00 27.23 89 ASP A CA 1
ATOM 664 C C . ASP A 1 89 ? 24.495 40.848 -10.924 1.00 27.23 89 ASP A C 1
ATOM 666 O O . ASP A 1 89 ? 23.631 40.084 -11.361 1.00 27.23 89 ASP A O 1
ATOM 670 N N . PRO A 1 90 ? 24.548 42.124 -11.361 1.00 34.38 90 PRO A N 1
ATOM 671 C CA . PRO A 1 90 ? 23.507 42.729 -12.187 1.00 34.38 90 PRO A CA 1
ATOM 672 C C . PRO A 1 90 ? 23.825 42.670 -13.691 1.00 34.38 90 PRO A C 1
ATOM 674 O O . PRO A 1 90 ? 23.842 43.710 -14.336 1.00 34.38 90 PRO A O 1
ATOM 677 N N . LEU A 1 91 ? 24.070 41.498 -14.287 1.00 34.53 91 LEU A N 1
ATOM 678 C CA . LEU A 1 91 ? 24.185 41.360 -15.754 1.00 34.53 91 LEU A CA 1
ATOM 679 C C . LEU A 1 91 ? 23.777 39.954 -16.239 1.00 34.53 91 LEU A C 1
ATOM 681 O O . LEU A 1 91 ? 24.628 39.126 -16.543 1.00 34.53 91 LEU A O 1
ATOM 685 N N . CYS A 1 92 ? 22.473 39.690 -16.361 1.00 27.70 92 CYS A N 1
ATOM 686 C CA . CYS A 1 92 ? 21.937 38.591 -17.178 1.00 27.70 92 CYS A CA 1
ATOM 687 C C . CYS A 1 92 ? 20.517 38.932 -17.657 1.00 27.70 92 CYS A C 1
ATOM 689 O O . CYS A 1 92 ? 19.544 38.735 -16.939 1.00 27.70 92 CYS A O 1
ATOM 691 N N . ASN A 1 93 ? 20.404 39.441 -18.886 1.00 30.92 93 ASN A N 1
ATOM 692 C CA . ASN A 1 93 ? 19.155 39.478 -19.646 1.00 30.92 93 ASN A CA 1
ATOM 693 C C . ASN A 1 93 ? 19.352 38.589 -20.877 1.00 30.92 93 ASN A C 1
ATOM 695 O O . ASN A 1 93 ? 20.104 38.945 -21.781 1.00 30.92 93 ASN A O 1
ATOM 699 N N . GLY A 1 94 ? 18.691 37.433 -20.901 1.00 28.19 94 GLY A N 1
ATOM 700 C CA . GLY A 1 94 ? 18.663 36.528 -22.046 1.00 28.19 94 GLY A CA 1
ATOM 701 C C . GLY A 1 94 ? 17.254 35.982 -22.240 1.00 28.19 94 GLY A C 1
ATOM 702 O O . GLY A 1 94 ? 16.716 35.324 -21.355 1.00 28.19 94 GLY A O 1
ATOM 703 N N . ASN A 1 95 ? 16.651 36.281 -23.391 1.00 27.41 95 ASN A N 1
ATOM 704 C CA . ASN A 1 95 ? 15.353 35.751 -23.800 1.00 27.41 95 ASN A CA 1
ATOM 705 C C . ASN A 1 95 ? 15.439 34.230 -24.010 1.00 27.41 95 ASN A C 1
ATOM 707 O O . ASN A 1 95 ? 16.271 33.752 -24.781 1.00 27.41 95 ASN A O 1
ATOM 711 N N . LEU A 1 96 ? 14.552 33.479 -23.356 1.00 26.44 96 LEU A N 1
ATOM 712 C CA . LEU A 1 96 ? 14.392 32.039 -23.553 1.00 26.44 96 LEU A CA 1
ATOM 713 C C . LEU A 1 96 ? 13.619 31.773 -24.853 1.00 26.44 96 LEU A C 1
ATOM 715 O O . LEU A 1 96 ? 12.419 32.029 -24.935 1.00 26.44 96 LEU A O 1
ATOM 719 N N . PHE A 1 97 ? 14.297 31.225 -25.861 1.00 24.28 97 PHE A N 1
ATOM 720 C CA . PHE A 1 97 ? 13.639 30.541 -26.974 1.00 24.28 97 PHE A CA 1
ATOM 721 C C . PHE A 1 97 ? 13.263 29.123 -26.528 1.00 24.28 97 PHE A C 1
ATOM 723 O O . PHE A 1 97 ? 14.128 28.340 -26.140 1.00 24.28 97 PHE A O 1
ATOM 730 N N . SER A 1 98 ? 11.975 28.781 -26.593 1.00 23.64 98 SER A N 1
ATOM 731 C CA . SER A 1 98 ? 11.497 27.415 -26.376 1.00 23.64 98 SER A CA 1
ATOM 732 C C . SER A 1 98 ? 11.895 26.529 -27.560 1.00 23.64 98 SER A C 1
ATOM 734 O O . SER A 1 98 ? 11.384 26.710 -28.669 1.00 23.64 98 SER A O 1
ATOM 736 N N . THR A 1 99 ? 12.772 25.552 -27.348 1.00 27.28 99 THR A N 1
ATOM 737 C CA . THR A 1 99 ? 12.952 24.436 -28.283 1.00 27.28 99 THR A CA 1
ATOM 738 C C . THR A 1 99 ? 12.026 23.290 -27.879 1.00 27.28 99 THR A C 1
ATOM 740 O O . THR A 1 99 ? 11.916 22.935 -26.708 1.00 27.28 99 THR A O 1
ATOM 743 N N . TRP A 1 100 ? 11.305 22.740 -28.855 1.00 28.28 100 TRP A N 1
ATOM 744 C CA . TRP A 1 100 ? 10.400 21.610 -28.665 1.00 28.28 100 TRP A CA 1
ATOM 745 C C . TRP A 1 100 ? 11.230 20.324 -28.640 1.00 28.28 100 TRP A C 1
ATOM 747 O O . TRP A 1 100 ? 11.893 20.006 -29.628 1.00 28.28 100 TRP A O 1
ATOM 757 N N . SER A 1 101 ? 11.200 19.580 -27.535 1.00 29.17 101 SER A N 1
ATOM 758 C CA . SER A 1 101 ? 11.719 18.212 -27.474 1.00 29.17 101 SER A CA 1
ATOM 759 C C . SER A 1 101 ? 10.564 17.215 -27.565 1.00 29.17 101 SER A C 1
ATOM 761 O O . SER A 1 101 ? 9.495 17.406 -26.989 1.00 29.17 101 SER A O 1
ATOM 763 N N . TRP A 1 102 ? 10.773 16.142 -28.321 1.00 31.47 102 TRP A N 1
ATOM 764 C CA . TRP A 1 102 ? 9.877 14.993 -28.401 1.00 31.47 102 TRP A CA 1
ATOM 765 C C . TRP A 1 102 ? 10.623 13.793 -27.817 1.00 31.47 102 TRP A C 1
ATOM 767 O O . TRP A 1 102 ? 11.774 13.536 -28.172 1.00 31.47 102 TRP A O 1
ATOM 777 N N . ALA A 1 103 ? 9.986 13.089 -26.884 1.00 30.72 103 ALA A N 1
ATOM 778 C CA . ALA A 1 103 ? 10.527 11.885 -26.266 1.00 30.72 103 ALA A CA 1
ATOM 779 C C . ALA A 1 103 ? 9.844 10.659 -26.878 1.00 30.72 103 ALA A C 1
ATOM 781 O O . ALA A 1 103 ? 8.619 10.616 -26.980 1.00 30.72 103 ALA A O 1
ATOM 782 N N . MET A 1 104 ? 10.634 9.661 -27.277 1.00 31.83 104 MET A N 1
ATOM 783 C CA . MET A 1 104 ? 10.123 8.366 -27.731 1.00 31.83 104 MET A CA 1
ATOM 784 C C . MET A 1 104 ? 10.395 7.313 -26.659 1.00 31.83 104 MET A C 1
ATOM 786 O O . MET A 1 104 ? 11.540 7.149 -26.234 1.00 31.83 104 MET A O 1
ATOM 790 N N . ALA A 1 105 ? 9.360 6.585 -26.243 1.00 31.45 105 ALA A N 1
ATOM 791 C CA . ALA A 1 105 ? 9.484 5.432 -25.360 1.00 31.45 105 ALA A CA 1
ATOM 792 C C . ALA A 1 105 ? 9.289 4.140 -26.166 1.00 31.45 105 ALA A C 1
ATOM 794 O O . ALA A 1 105 ? 8.283 3.981 -26.852 1.00 31.45 105 ALA A O 1
ATOM 795 N N . TYR A 1 106 ? 10.248 3.222 -26.070 1.00 35.03 106 TYR A N 1
ATOM 796 C CA . TYR A 1 106 ? 10.150 1.862 -26.595 1.00 35.03 106 TYR A CA 1
ATOM 797 C C . TYR A 1 106 ? 9.856 0.910 -25.430 1.00 35.03 106 TYR A C 1
ATOM 799 O O . TYR A 1 106 ? 10.586 0.934 -24.438 1.00 35.03 106 TYR A O 1
ATOM 807 N N . LEU A 1 107 ? 8.815 0.081 -25.540 1.00 35.75 107 LEU A N 1
ATOM 808 C CA . LEU A 1 107 ? 8.604 -1.077 -24.661 1.00 35.75 107 LEU A CA 1
ATOM 809 C C . LEU A 1 107 ? 9.131 -2.333 -25.361 1.00 35.75 107 LEU A C 1
ATOM 811 O O . LEU A 1 107 ? 8.796 -2.561 -26.520 1.00 35.75 107 LEU A O 1
ATOM 815 N N . ASP A 1 108 ? 9.912 -3.137 -24.644 1.00 40.88 108 ASP A N 1
ATOM 816 C CA . ASP A 1 108 ? 10.459 -4.413 -25.108 1.00 40.88 108 ASP A CA 1
ATOM 817 C C . ASP A 1 108 ? 10.150 -5.518 -24.083 1.00 40.88 108 ASP A C 1
ATOM 819 O O . ASP A 1 108 ? 10.286 -5.300 -22.879 1.00 40.88 108 ASP A O 1
ATOM 823 N N . ILE A 1 109 ? 9.714 -6.694 -24.537 1.00 33.22 109 ILE A N 1
ATOM 824 C CA . ILE A 1 109 ? 9.407 -7.852 -23.687 1.00 33.22 109 ILE A CA 1
ATOM 825 C C . ILE A 1 109 ? 10.427 -8.944 -24.000 1.00 33.22 109 ILE A C 1
ATOM 827 O O . ILE A 1 109 ? 10.393 -9.580 -25.049 1.00 33.22 109 ILE A O 1
ATOM 831 N N . THR A 1 110 ? 11.322 -9.203 -23.050 1.00 33.28 110 THR A N 1
ATOM 832 C CA . THR A 1 110 ? 12.324 -10.267 -23.178 1.00 33.28 110 THR A CA 1
ATOM 833 C C . THR A 1 110 ? 11.684 -11.656 -23.082 1.00 33.28 110 THR A C 1
ATOM 835 O O . THR A 1 110 ? 10.661 -11.853 -22.422 1.00 33.28 110 THR A O 1
ATOM 838 N N . THR A 1 111 ? 12.350 -12.676 -23.631 1.00 29.47 111 THR A N 1
ATOM 839 C CA . THR A 1 111 ? 11.935 -14.093 -23.544 1.00 29.47 111 THR A CA 1
ATOM 840 C C . THR A 1 111 ? 11.881 -14.655 -22.111 1.00 29.47 111 THR A C 1
ATOM 842 O O . THR A 1 111 ? 11.500 -15.807 -21.925 1.00 29.47 111 THR A O 1
ATOM 845 N N . GLN A 1 112 ? 12.260 -13.867 -21.096 1.00 30.75 112 GLN A N 1
ATOM 846 C CA . GLN A 1 112 ? 12.149 -14.191 -19.667 1.00 30.75 112 GLN A CA 1
ATOM 847 C C . GLN A 1 112 ? 10.977 -13.479 -18.962 1.00 30.75 112 GLN A C 1
ATOM 849 O O . GLN A 1 112 ? 10.859 -13.572 -17.744 1.00 30.75 112 GLN A O 1
ATOM 854 N N . GLY A 1 113 ? 10.119 -12.752 -19.688 1.00 27.72 113 GLY A N 1
ATOM 855 C CA . GLY A 1 113 ? 9.011 -11.995 -19.092 1.00 27.72 113 GLY A CA 1
ATOM 856 C C . GLY A 1 113 ? 9.439 -10.701 -18.387 1.00 27.72 113 GLY A C 1
ATOM 857 O O . GLY A 1 113 ? 8.649 -10.122 -17.646 1.00 27.72 113 GLY A O 1
ATOM 858 N N . MET A 1 114 ? 10.673 -10.232 -18.607 1.00 28.53 114 MET A N 1
ATOM 859 C CA . MET A 1 114 ? 11.128 -8.908 -18.169 1.00 28.53 114 MET A CA 1
ATOM 860 C C . MET A 1 114 ? 10.820 -7.863 -19.239 1.00 28.53 114 MET A C 1
ATOM 862 O O . MET A 1 114 ? 11.188 -8.052 -20.401 1.00 28.53 114 MET A O 1
ATOM 866 N N . LEU A 1 115 ? 10.199 -6.761 -18.820 1.00 37.25 115 LEU A N 1
ATOM 867 C CA . LEU A 1 115 ? 9.941 -5.589 -19.646 1.00 37.25 115 LEU A CA 1
ATOM 868 C C . LEU A 1 115 ? 11.129 -4.617 -19.579 1.00 37.25 115 LEU A C 1
ATOM 870 O O . LEU A 1 115 ? 11.517 -4.200 -18.488 1.00 37.25 115 LEU A O 1
ATOM 874 N N . VAL A 1 116 ? 11.675 -4.217 -20.723 1.00 34.94 116 VAL A N 1
ATOM 875 C CA . VAL A 1 116 ? 12.686 -3.160 -20.832 1.00 34.94 116 VAL A CA 1
ATOM 876 C C . VAL A 1 116 ? 12.029 -1.937 -21.464 1.00 34.94 116 VAL A C 1
ATOM 878 O O . VAL A 1 116 ? 11.534 -1.995 -22.584 1.00 34.94 116 VAL A O 1
ATOM 881 N N . VAL A 1 117 ? 12.015 -0.816 -20.741 1.00 36.84 117 VAL A N 1
ATOM 882 C CA . VAL A 1 117 ? 11.543 0.473 -21.265 1.00 36.84 117 VAL A CA 1
ATOM 883 C C . VAL A 1 117 ? 12.762 1.300 -21.655 1.00 36.84 117 VAL A C 1
ATOM 885 O O . VAL A 1 117 ? 13.566 1.663 -20.797 1.00 36.84 117 VAL A O 1
ATOM 888 N N . LYS A 1 118 ? 12.922 1.604 -22.945 1.00 34.72 118 LYS A N 1
ATOM 889 C CA . LYS A 1 118 ? 13.996 2.469 -23.447 1.00 34.72 118 LYS A CA 1
ATOM 890 C C . LYS A 1 118 ? 13.407 3.819 -23.836 1.00 34.72 118 LYS A C 1
ATOM 892 O O . LYS A 1 118 ? 12.720 3.928 -24.847 1.00 34.72 118 LYS A O 1
ATOM 897 N N . VAL A 1 119 ? 13.680 4.848 -23.040 1.00 33.34 119 VAL A N 1
ATOM 898 C CA . VAL A 1 119 ? 13.320 6.236 -23.362 1.00 33.34 119 VAL A CA 1
ATOM 899 C C . VAL A 1 119 ? 14.499 6.871 -24.093 1.00 33.34 119 VAL A C 1
ATOM 901 O O . VAL A 1 119 ? 15.610 6.898 -23.569 1.00 33.34 119 VAL A O 1
ATOM 904 N N . VAL A 1 120 ? 14.283 7.334 -25.324 1.00 31.50 120 VAL A N 1
ATOM 905 C CA . VAL A 1 120 ? 15.296 8.047 -26.111 1.00 31.50 120 VAL A CA 1
ATOM 906 C C . VAL A 1 120 ? 14.924 9.523 -26.131 1.00 31.50 120 VAL A C 1
ATOM 908 O O . VAL A 1 120 ? 13.937 9.913 -26.754 1.00 31.50 120 VAL A O 1
ATOM 911 N N . GLU A 1 121 ? 15.727 10.339 -25.453 1.00 29.11 121 GLU A N 1
ATOM 912 C CA . GLU A 1 121 ? 15.632 11.797 -25.486 1.00 29.11 121 GLU A CA 1
ATOM 913 C C . GLU A 1 121 ? 16.770 12.343 -26.362 1.00 29.11 121 GLU A C 1
ATOM 915 O O . GLU A 1 121 ? 17.947 12.065 -26.125 1.00 29.11 121 GLU A O 1
ATOM 920 N N . ARG A 1 122 ? 16.432 13.073 -27.432 1.00 28.59 122 ARG A N 1
ATOM 921 C CA . ARG A 1 122 ? 17.422 13.660 -28.347 1.00 28.59 122 ARG A CA 1
ATOM 922 C C . ARG A 1 122 ? 17.772 15.067 -27.863 1.00 28.59 122 ARG A C 1
ATOM 924 O O . ARG A 1 122 ? 17.041 16.012 -28.138 1.00 28.59 122 ARG A O 1
ATOM 931 N N . ILE A 1 123 ? 18.885 15.202 -27.144 1.00 30.88 123 ILE A N 1
ATOM 932 C CA . ILE A 1 123 ? 19.394 16.495 -26.662 1.00 30.88 123 ILE A CA 1
ATOM 933 C C . ILE A 1 123 ? 20.497 16.989 -27.612 1.00 30.88 123 ILE A C 1
ATOM 935 O O . ILE A 1 123 ? 21.474 16.280 -27.848 1.00 30.88 123 ILE A O 1
ATOM 939 N N . HIS A 1 124 ? 20.363 18.208 -28.145 1.00 28.97 124 HIS A N 1
ATOM 940 C CA . HIS A 1 124 ? 21.469 18.931 -28.788 1.00 28.97 124 HIS A CA 1
ATOM 941 C C . HIS A 1 124 ? 22.398 19.471 -27.684 1.00 28.97 124 HIS A C 1
ATOM 943 O O . HIS A 1 124 ? 21.953 20.212 -26.809 1.00 28.97 124 HIS A O 1
ATOM 949 N N . GLY A 1 125 ? 23.650 19.005 -27.650 1.00 28.69 125 GLY A N 1
ATOM 950 C CA . GLY A 1 125 ? 24.525 19.098 -26.476 1.00 28.69 125 GLY A CA 1
ATOM 951 C C . GLY A 1 125 ? 25.411 20.345 -26.373 1.00 28.69 125 GLY A C 1
ATOM 952 O O . GLY A 1 125 ? 25.737 21.002 -27.355 1.00 28.69 125 GLY A O 1
ATOM 953 N N . SER A 1 126 ? 25.885 20.592 -25.150 1.00 24.67 126 SER A N 1
ATOM 954 C CA . SER A 1 126 ? 27.120 21.326 -24.836 1.00 24.67 126 SER A CA 1
ATOM 955 C C . SER A 1 126 ? 27.830 20.549 -23.719 1.00 24.67 126 SER A C 1
ATOM 957 O O . SER A 1 126 ? 27.215 20.279 -22.685 1.00 24.67 126 SER A O 1
ATOM 959 N N . TYR A 1 127 ? 29.086 20.144 -23.931 1.00 25.38 127 TYR A N 1
ATOM 960 C CA . TYR A 1 127 ? 29.907 19.385 -22.975 1.00 25.38 127 TYR A CA 1
ATOM 961 C C . TYR A 1 127 ? 30.936 20.298 -22.291 1.00 25.38 127 TYR A C 1
ATOM 963 O O . TYR A 1 127 ? 31.564 21.116 -22.957 1.00 25.38 127 TYR A O 1
ATOM 971 N N . TRP A 1 128 ? 31.160 20.102 -20.988 1.00 21.44 128 TRP A N 1
ATOM 972 C CA . TRP A 1 128 ? 32.294 20.664 -20.244 1.00 21.44 128 TRP A CA 1
ATOM 973 C C . TRP A 1 128 ? 33.148 19.524 -19.675 1.00 21.44 128 TRP A C 1
ATOM 975 O O . TRP A 1 128 ? 32.621 18.596 -19.063 1.00 21.44 128 TRP A O 1
ATOM 985 N N . HIS A 1 129 ? 34.464 19.598 -19.886 1.00 24.23 129 HIS A N 1
ATOM 986 C CA . HIS A 1 129 ? 35.461 18.706 -19.291 1.00 24.23 129 HIS A CA 1
ATOM 987 C C . HIS A 1 129 ? 36.030 19.331 -18.011 1.00 24.23 129 HIS A C 1
ATOM 989 O O . HIS A 1 129 ? 36.446 20.487 -18.034 1.00 24.23 129 HIS A O 1
ATOM 995 N N . CYS A 1 130 ? 36.151 18.542 -16.941 1.00 21.36 130 CYS A N 1
ATOM 996 C CA . CYS A 1 130 ? 37.046 18.844 -15.824 1.00 21.36 130 CYS A CA 1
ATOM 997 C C . CYS A 1 130 ? 38.196 17.832 -15.800 1.00 21.36 130 CYS A C 1
ATOM 999 O O . CYS A 1 130 ? 37.988 16.624 -15.901 1.00 21.36 130 CYS A O 1
ATOM 1001 N N . TRP A 1 131 ? 39.409 18.364 -15.691 1.00 24.77 131 TRP A N 1
ATOM 1002 C CA . TRP A 1 131 ? 40.683 17.659 -15.599 1.00 24.77 131 TRP A CA 1
ATOM 1003 C C . TRP A 1 131 ? 41.124 17.635 -14.136 1.00 24.77 131 TRP A C 1
ATOM 1005 O O . TRP A 1 131 ? 41.212 18.701 -13.533 1.00 24.77 131 TRP A O 1
ATOM 1015 N N . THR A 1 132 ? 41.504 16.476 -13.602 1.00 25.70 132 THR A N 1
ATOM 1016 C CA . THR A 1 132 ? 42.481 16.390 -12.506 1.00 25.70 132 THR A CA 1
ATOM 1017 C C . THR A 1 132 ? 43.290 15.103 -12.642 1.00 25.70 132 THR A C 1
ATOM 1019 O O . THR A 1 132 ? 42.747 14.004 -12.728 1.00 25.70 132 THR A O 1
ATOM 1022 N N . GLY A 1 133 ? 44.613 15.255 -12.698 1.00 26.73 133 GLY A N 1
ATOM 1023 C CA . GLY A 1 133 ? 45.578 14.169 -12.561 1.00 26.73 133 GLY A CA 1
ATOM 1024 C C . GLY A 1 133 ? 46.209 14.188 -11.172 1.00 26.73 133 GLY A C 1
ATOM 1025 O O . GLY A 1 133 ? 46.344 15.262 -10.593 1.00 26.73 133 GLY A O 1
ATOM 1026 N N . CYS A 1 134 ? 46.620 13.016 -10.681 1.00 23.97 134 CYS A N 1
ATOM 1027 C CA . CYS A 1 134 ? 47.604 12.854 -9.609 1.00 23.97 134 CYS A CA 1
ATOM 1028 C C . CYS A 1 134 ? 48.358 11.520 -9.771 1.00 23.97 134 CYS A C 1
ATOM 1030 O O . CYS A 1 134 ? 47.773 10.492 -10.111 1.00 23.97 134 CYS A O 1
ATOM 1032 N N . ASP A 1 135 ? 49.662 11.599 -9.520 1.00 26.84 135 ASP A N 1
ATOM 1033 C CA . ASP A 1 135 ? 50.723 10.583 -9.596 1.00 26.84 135 ASP A CA 1
ATOM 1034 C C . ASP A 1 135 ? 50.758 9.712 -8.308 1.00 26.84 135 ASP A C 1
ATOM 1036 O O . ASP A 1 135 ? 50.472 10.256 -7.235 1.00 26.84 135 ASP A O 1
ATOM 1040 N N . PRO A 1 136 ? 51.103 8.402 -8.326 1.00 31.19 136 PRO A N 1
ATOM 1041 C CA . PRO A 1 136 ? 51.094 7.570 -7.122 1.00 31.19 136 PRO A CA 1
ATOM 1042 C C . PRO A 1 136 ? 52.503 7.308 -6.558 1.00 31.19 136 PRO A C 1
ATOM 1044 O O . PRO A 1 136 ? 53.392 6.826 -7.258 1.00 31.19 13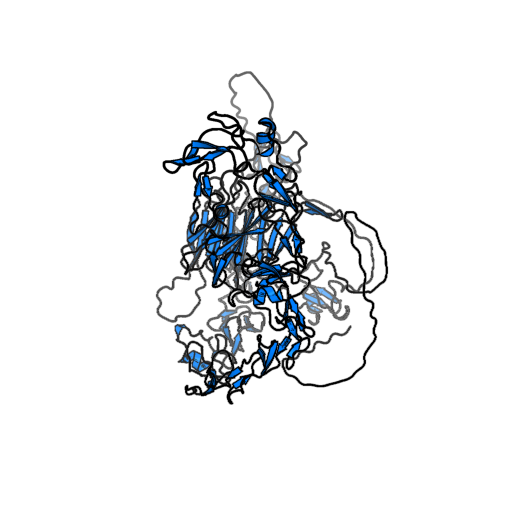6 PRO A O 1
ATOM 1047 N N . ALA A 1 137 ? 52.687 7.498 -5.245 1.00 30.48 137 ALA A N 1
ATOM 1048 C CA . ALA A 1 137 ? 53.835 6.957 -4.516 1.00 30.48 137 ALA A CA 1
ATOM 1049 C C . ALA A 1 137 ? 53.469 6.469 -3.097 1.00 30.48 137 ALA A C 1
ATOM 1051 O O . ALA A 1 137 ? 53.030 7.241 -2.253 1.00 30.48 137 ALA A O 1
ATOM 1052 N N . ASN A 1 138 ? 53.753 5.180 -2.868 1.00 33.03 138 ASN A N 1
ATOM 1053 C CA . ASN A 1 138 ? 54.039 4.470 -1.611 1.00 33.03 138 ASN A CA 1
ATOM 1054 C C . ASN A 1 138 ? 53.024 4.447 -0.449 1.00 33.03 138 ASN A C 1
ATOM 1056 O O . ASN A 1 138 ? 52.964 5.365 0.361 1.00 33.03 138 ASN A O 1
ATOM 1060 N N . ALA A 1 139 ? 52.450 3.258 -0.214 1.00 28.50 139 ALA A N 1
ATOM 1061 C CA . ALA A 1 139 ? 52.362 2.660 1.125 1.00 28.50 139 ALA A CA 1
ATOM 1062 C C . ALA A 1 139 ? 52.234 1.127 1.032 1.00 28.50 139 ALA A C 1
ATOM 1064 O O . ALA A 1 139 ? 51.323 0.592 0.405 1.00 28.50 139 ALA A O 1
ATOM 1065 N N . SER A 1 140 ? 53.174 0.420 1.655 1.00 34.28 140 SER A N 1
ATOM 1066 C CA . SER A 1 140 ? 53.252 -1.034 1.770 1.00 34.28 140 SER A CA 1
ATOM 1067 C C . SER A 1 140 ? 52.691 -1.502 3.116 1.00 34.28 140 SER A C 1
ATOM 1069 O O . SER A 1 140 ? 53.168 -1.090 4.169 1.00 34.28 140 SER A O 1
ATOM 1071 N N . ALA A 1 141 ? 51.723 -2.423 3.091 1.00 30.25 141 ALA A N 1
ATOM 1072 C CA . ALA A 1 141 ? 51.381 -3.276 4.230 1.00 30.25 141 ALA A CA 1
ATOM 1073 C C . ALA A 1 141 ? 50.849 -4.628 3.726 1.00 30.25 141 ALA A C 1
ATOM 1075 O O . ALA A 1 141 ? 49.910 -4.701 2.936 1.00 30.25 141 ALA A O 1
ATOM 1076 N N . SER A 1 142 ? 51.506 -5.707 4.149 1.00 40.78 142 SER A N 1
ATOM 1077 C CA . SER A 1 142 ? 51.305 -7.068 3.661 1.00 40.78 142 SER A CA 1
ATOM 1078 C C . SER A 1 142 ? 50.011 -7.698 4.182 1.00 40.78 142 SER A C 1
ATOM 1080 O O . SER A 1 142 ? 49.920 -8.095 5.342 1.00 40.78 142 SER A O 1
ATOM 1082 N N . THR A 1 143 ? 49.055 -7.896 3.284 1.00 33.94 143 THR A N 1
ATOM 1083 C CA . THR A 1 143 ? 48.084 -8.997 3.326 1.00 33.94 143 THR A CA 1
ATOM 1084 C C . THR A 1 143 ? 48.011 -9.579 1.915 1.00 33.94 143 THR A C 1
ATOM 1086 O O . THR A 1 143 ? 48.136 -8.851 0.935 1.00 33.94 143 THR A O 1
ATOM 1089 N N . SER A 1 144 ? 47.938 -10.904 1.789 1.00 44.12 144 SER A N 1
ATOM 1090 C CA . SER A 1 144 ? 48.060 -11.623 0.516 1.00 44.12 144 SER A CA 1
ATOM 1091 C C . SER A 1 144 ? 46.903 -11.299 -0.441 1.00 44.12 144 SER A C 1
ATOM 1093 O O . SER A 1 144 ? 45.874 -11.975 -0.433 1.00 44.12 144 SER A O 1
ATOM 1095 N N . ILE A 1 145 ? 47.075 -10.269 -1.268 1.00 44.25 145 ILE A N 1
ATOM 1096 C CA . ILE A 1 145 ? 46.207 -9.961 -2.405 1.00 44.25 145 ILE A CA 1
ATOM 1097 C C . ILE A 1 145 ? 46.547 -10.958 -3.516 1.00 44.25 145 ILE A C 1
ATOM 1099 O O . ILE A 1 145 ? 47.688 -11.021 -3.978 1.00 44.25 145 ILE A O 1
ATOM 1103 N N . ALA A 1 146 ? 45.557 -11.744 -3.942 1.00 50.44 146 ALA A N 1
ATOM 1104 C CA . ALA A 1 146 ? 45.647 -12.512 -5.176 1.00 50.44 146 ALA A CA 1
ATOM 1105 C C . ALA A 1 146 ? 45.950 -11.535 -6.320 1.00 50.44 146 ALA A C 1
ATOM 1107 O O . ALA A 1 146 ? 45.179 -10.617 -6.591 1.00 50.44 146 ALA A O 1
ATOM 1108 N N . SER A 1 147 ? 47.121 -11.678 -6.929 1.00 65.06 147 SER A N 1
ATOM 1109 C CA . SER A 1 147 ? 47.629 -10.769 -7.949 1.00 65.06 147 SER A CA 1
ATOM 1110 C C . SER A 1 147 ? 46.698 -10.802 -9.166 1.00 65.06 147 SER A C 1
ATOM 1112 O O . SER A 1 147 ? 46.675 -11.795 -9.893 1.00 65.06 147 SER A O 1
ATOM 1114 N N . ALA A 1 148 ? 45.904 -9.750 -9.377 1.00 72.62 148 ALA A N 1
ATOM 1115 C CA . ALA A 1 148 ? 44.974 -9.669 -10.502 1.00 72.62 148 ALA A CA 1
ATOM 1116 C C . ALA A 1 148 ? 45.704 -9.945 -11.834 1.00 72.62 148 ALA A C 1
ATOM 1118 O O . ALA A 1 148 ? 46.803 -9.441 -12.072 1.00 72.62 148 ALA A O 1
ATOM 1119 N N . GLY A 1 149 ? 45.116 -10.799 -12.677 1.00 84.38 149 GLY A N 1
ATOM 1120 C CA . GLY A 1 149 ? 45.713 -11.242 -13.943 1.00 84.38 149 GLY A CA 1
ATOM 1121 C C . GLY A 1 149 ? 46.710 -12.405 -13.840 1.00 84.38 149 GLY A C 1
ATOM 1122 O O . GLY A 1 149 ? 47.284 -12.784 -14.862 1.00 84.38 149 GLY A O 1
ATOM 1123 N N . ARG A 1 150 ? 46.920 -12.991 -12.651 1.00 92.38 150 ARG A N 1
ATOM 1124 C CA . ARG A 1 150 ? 47.791 -14.162 -12.459 1.00 92.38 150 ARG A CA 1
ATOM 1125 C C . ARG A 1 150 ? 47.016 -15.452 -12.219 1.00 92.38 150 ARG A C 1
ATOM 1127 O O . ARG A 1 150 ? 45.960 -15.441 -11.594 1.00 92.38 150 ARG A O 1
ATOM 1134 N N . CYS A 1 151 ? 47.552 -16.568 -12.702 1.00 93.81 151 CYS A N 1
ATOM 1135 C CA . CYS A 1 151 ? 46.890 -17.869 -12.641 1.00 93.81 151 CYS A CA 1
ATOM 1136 C C . CYS A 1 151 ? 47.883 -19.041 -12.673 1.00 93.81 151 CYS A C 1
ATOM 1138 O O . CYS A 1 151 ? 49.066 -18.874 -12.956 1.00 93.81 151 CYS A O 1
ATOM 1140 N N . GLY A 1 152 ? 47.399 -20.252 -12.412 1.00 95.38 152 GLY A N 1
ATOM 1141 C CA . GLY A 1 152 ? 48.178 -21.482 -12.515 1.00 95.38 152 GLY A CA 1
ATOM 1142 C C . GLY A 1 152 ? 48.955 -21.852 -11.245 1.00 95.38 152 GLY A C 1
ATOM 1143 O O . GLY A 1 152 ? 48.847 -21.183 -10.211 1.00 95.38 152 GLY A O 1
ATOM 1144 N N . PRO A 1 153 ? 49.748 -22.939 -11.290 1.00 92.06 153 PRO A N 1
ATOM 1145 C CA . PRO A 1 153 ? 50.437 -23.487 -10.117 1.00 92.06 153 PRO A CA 1
ATOM 1146 C C . PRO A 1 153 ? 51.436 -22.511 -9.486 1.00 92.06 153 PRO A C 1
ATOM 1148 O O . PRO A 1 153 ? 51.622 -22.521 -8.272 1.00 92.06 153 PRO A O 1
ATOM 1151 N N . LEU A 1 154 ? 52.023 -21.628 -10.304 1.00 91.25 154 LEU A N 1
ATOM 1152 C CA . LEU A 1 154 ? 52.957 -20.582 -9.873 1.00 91.25 154 LEU A CA 1
ATOM 1153 C C . LEU A 1 154 ? 52.305 -19.528 -8.963 1.00 91.25 154 LEU A C 1
ATOM 1155 O O . LEU A 1 154 ? 53.004 -18.849 -8.219 1.00 91.25 154 LEU A O 1
ATOM 1159 N N . TYR A 1 155 ? 50.975 -19.420 -8.995 1.00 92.50 155 TYR A N 1
ATOM 1160 C CA . TYR A 1 155 ? 50.199 -18.436 -8.240 1.00 92.50 155 TYR A CA 1
ATOM 1161 C C . TYR A 1 155 ? 49.159 -19.123 -7.353 1.00 92.50 155 TYR A C 1
ATOM 1163 O O . TYR A 1 155 ? 47.995 -18.733 -7.297 1.00 92.50 155 TYR A O 1
ATOM 1171 N N . GLY A 1 156 ? 49.574 -20.199 -6.675 1.00 90.62 156 GLY A N 1
ATOM 1172 C CA . GLY A 1 156 ? 48.739 -20.889 -5.691 1.00 90.62 156 GLY A CA 1
ATOM 1173 C C . GLY A 1 156 ? 47.521 -21.585 -6.296 1.00 90.62 156 GLY A C 1
ATOM 1174 O O . GLY A 1 156 ? 46.493 -21.685 -5.631 1.00 90.62 156 GLY A O 1
ATOM 1175 N N . ASN A 1 157 ? 47.628 -22.065 -7.543 1.00 92.44 157 ASN A N 1
ATOM 1176 C CA . ASN A 1 157 ? 46.533 -22.691 -8.293 1.00 92.44 157 ASN A CA 1
ATOM 1177 C C . ASN A 1 157 ? 45.352 -21.739 -8.577 1.00 92.44 157 ASN A C 1
ATOM 1179 O O . ASN A 1 157 ? 44.220 -22.195 -8.760 1.00 92.44 157 ASN A O 1
ATOM 1183 N N . ALA A 1 158 ? 45.605 -20.426 -8.622 1.00 89.06 158 ALA A N 1
ATOM 1184 C CA . ALA A 1 158 ? 44.600 -19.425 -8.962 1.00 89.06 158 ALA A CA 1
ATOM 1185 C C . ALA A 1 158 ? 44.083 -19.605 -10.401 1.00 89.06 158 ALA A C 1
ATOM 1187 O O . ALA A 1 158 ? 44.835 -19.958 -11.310 1.00 89.06 158 ALA A O 1
ATOM 1188 N N . ARG A 1 159 ? 42.788 -19.355 -10.612 1.00 91.75 159 ARG A N 1
ATOM 1189 C CA . ARG A 1 159 ? 42.167 -19.298 -11.944 1.00 91.75 159 ARG A CA 1
ATOM 1190 C C . ARG A 1 159 ? 42.088 -17.856 -12.431 1.00 91.75 159 ARG A C 1
ATOM 1192 O O . ARG A 1 159 ? 42.103 -16.938 -11.617 1.00 91.75 159 ARG A O 1
ATOM 1199 N N . CYS A 1 160 ? 41.926 -17.664 -13.736 1.00 90.00 160 CYS A N 1
ATOM 1200 C CA . CYS A 1 160 ? 41.623 -16.342 -14.279 1.00 90.00 160 CYS A CA 1
ATOM 1201 C C . CYS A 1 160 ? 40.259 -15.826 -13.783 1.00 90.00 160 CYS A C 1
ATOM 1203 O O . CYS A 1 160 ? 39.227 -16.451 -14.035 1.00 90.00 160 CYS A O 1
ATOM 1205 N N . ASP A 1 161 ? 40.268 -14.693 -13.071 1.00 82.62 161 ASP A N 1
ATOM 1206 C CA . ASP A 1 161 ? 39.097 -13.976 -12.539 1.00 82.62 161 ASP A CA 1
ATOM 1207 C C . ASP A 1 161 ? 38.927 -12.625 -13.268 1.00 82.62 161 ASP A C 1
ATOM 1209 O O . ASP A 1 161 ? 39.901 -11.989 -13.666 1.00 82.62 161 ASP A O 1
ATOM 1213 N N . CYS A 1 162 ? 37.678 -12.190 -13.441 1.00 69.31 162 CYS A N 1
ATOM 1214 C CA . CYS A 1 162 ? 37.273 -10.925 -14.063 1.00 69.31 162 CYS A CA 1
ATOM 1215 C C . CYS A 1 162 ? 37.450 -9.717 -13.128 1.00 69.31 162 CYS A C 1
ATOM 1217 O O . CYS A 1 162 ? 37.284 -8.573 -13.549 1.00 69.31 162 CYS A O 1
ATOM 1219 N N . ARG A 1 163 ? 37.730 -9.946 -11.842 1.00 60.81 163 ARG A N 1
ATOM 1220 C CA . ARG A 1 163 ? 37.880 -8.881 -10.848 1.00 60.81 163 ARG A CA 1
ATOM 1221 C C . ARG A 1 163 ? 39.261 -8.229 -10.967 1.00 60.81 163 ARG A C 1
ATOM 1223 O O . ARG A 1 163 ? 40.252 -8.758 -10.476 1.00 60.81 163 ARG A O 1
ATOM 1230 N N . GLY A 1 164 ? 39.308 -7.062 -11.611 1.00 53.47 164 GLY A N 1
ATOM 1231 C CA . GLY A 1 164 ? 40.466 -6.158 -11.582 1.00 53.47 164 GLY A CA 1
ATOM 1232 C C . GLY A 1 164 ? 41.259 -6.014 -12.884 1.00 53.47 164 GLY A C 1
ATOM 1233 O O . GLY A 1 164 ? 42.286 -5.344 -12.867 1.00 53.47 164 GLY A O 1
ATOM 1234 N N . SER A 1 165 ? 40.807 -6.591 -14.004 1.00 52.38 165 SER A N 1
ATOM 1235 C CA . SER A 1 165 ? 41.373 -6.292 -15.328 1.00 52.38 165 SER A CA 1
ATOM 1236 C C . SER A 1 165 ? 40.333 -5.565 -16.192 1.00 52.38 165 SER A C 1
ATOM 1238 O O . SER A 1 165 ? 39.208 -6.055 -16.290 1.00 52.38 165 SER A O 1
ATOM 1240 N N . PRO A 1 166 ? 40.661 -4.423 -16.829 1.00 50.91 166 PRO A N 1
ATOM 1241 C CA . PRO A 1 166 ? 39.734 -3.696 -17.706 1.00 50.91 166 PRO A CA 1
ATOM 1242 C C . PRO A 1 166 ? 39.333 -4.493 -18.960 1.00 50.91 166 PRO A C 1
ATOM 1244 O O . PRO A 1 166 ? 38.381 -4.128 -19.645 1.00 50.91 166 PRO A O 1
ATOM 1247 N N . ALA A 1 167 ? 40.013 -5.606 -19.245 1.00 53.34 167 ALA A N 1
ATOM 1248 C CA . ALA A 1 167 ? 39.633 -6.544 -20.286 1.00 53.34 167 ALA A CA 1
ATOM 1249 C C . ALA A 1 167 ? 38.741 -7.652 -19.699 1.00 53.34 167 ALA A C 1
ATOM 1251 O O . ALA A 1 167 ? 39.218 -8.645 -19.147 1.00 53.34 167 ALA A O 1
ATOM 1252 N N . SER A 1 168 ? 37.425 -7.524 -19.884 1.00 57.03 168 SER A N 1
ATOM 1253 C CA . SER A 1 168 ? 36.428 -8.581 -19.626 1.00 57.03 168 SER A CA 1
ATOM 1254 C C . SER A 1 168 ? 36.631 -9.852 -20.478 1.00 57.03 168 SER A C 1
ATOM 1256 O O . SER A 1 168 ? 35.882 -10.828 -20.339 1.00 57.03 168 SER A O 1
ATOM 1258 N N . SER A 1 169 ? 37.650 -9.853 -21.342 1.00 67.19 169 SER A N 1
ATOM 1259 C CA . SER A 1 169 ? 37.959 -10.885 -22.318 1.00 67.19 169 SER A CA 1
ATOM 1260 C C . SER A 1 169 ? 38.977 -11.929 -21.860 1.00 67.19 169 SER A C 1
ATOM 1262 O O . SER A 1 169 ? 39.084 -12.937 -22.542 1.00 67.19 169 SER A O 1
ATOM 1264 N N . VAL A 1 170 ? 39.689 -11.793 -20.730 1.00 79.44 170 VAL A N 1
ATOM 1265 C CA . VAL A 1 170 ? 40.707 -12.796 -20.338 1.00 79.44 170 VAL A CA 1
ATOM 1266 C C . VAL A 1 170 ? 40.079 -14.180 -20.072 1.00 79.44 170 VAL A C 1
ATOM 1268 O O . VAL A 1 170 ? 39.354 -14.383 -19.095 1.00 79.44 170 VAL A O 1
ATOM 1271 N N . VAL A 1 171 ? 40.317 -15.140 -20.976 1.00 87.31 171 VAL A N 1
ATOM 1272 C CA . VAL A 1 171 ? 39.700 -16.485 -20.948 1.00 87.31 171 VAL A CA 1
ATOM 1273 C C . VAL A 1 171 ? 40.696 -17.553 -20.502 1.00 87.31 171 VAL A C 1
ATOM 1275 O O . VAL A 1 171 ? 40.333 -18.444 -19.729 1.00 87.31 171 VAL A O 1
ATOM 1278 N N . TRP A 1 172 ? 41.942 -17.460 -20.968 1.00 92.06 172 TRP A N 1
ATOM 1279 C CA . TRP A 1 172 ? 42.923 -18.537 -20.882 1.00 92.06 172 TRP A CA 1
ATOM 1280 C C . TRP A 1 172 ? 44.055 -18.218 -19.908 1.00 92.06 172 TRP A C 1
ATOM 1282 O O . TRP A 1 172 ? 44.620 -17.123 -19.930 1.00 92.06 172 TRP A O 1
ATOM 1292 N N . CYS A 1 173 ? 44.411 -19.201 -19.083 1.00 95.94 173 CYS A N 1
ATOM 1293 C CA . CYS A 1 173 ? 45.573 -19.158 -18.212 1.00 95.94 173 CYS A CA 1
ATOM 1294 C C . CYS A 1 173 ? 46.789 -19.784 -18.893 1.00 95.94 173 CYS A C 1
ATOM 1296 O O . CYS A 1 173 ? 46.834 -20.993 -19.090 1.00 95.94 173 CYS A O 1
ATOM 1298 N N . CYS A 1 174 ? 47.821 -18.997 -19.175 1.00 96.75 174 CYS A N 1
ATOM 1299 C CA . CYS A 1 174 ? 49.087 -19.533 -19.657 1.00 96.75 174 CYS A CA 1
ATOM 1300 C C . CYS A 1 174 ? 49.889 -20.120 -18.488 1.00 96.75 174 CYS A C 1
ATOM 1302 O O . CYS A 1 174 ? 50.600 -19.391 -17.802 1.00 96.75 174 CYS A O 1
ATOM 1304 N N . GLU A 1 175 ? 49.798 -21.424 -18.228 1.00 94.25 175 GLU A N 1
ATOM 1305 C CA . GLU A 1 175 ? 50.343 -22.038 -17.001 1.00 94.25 175 GLU A CA 1
ATOM 1306 C C . GLU A 1 175 ? 51.867 -21.931 -16.880 1.00 94.25 175 GLU A C 1
ATOM 1308 O O . GLU A 1 175 ? 52.400 -21.905 -15.770 1.00 94.25 175 GLU A O 1
ATOM 1313 N N . SER A 1 176 ? 52.564 -21.812 -18.012 1.00 93.44 176 SER A N 1
ATOM 1314 C CA . SER A 1 176 ? 54.015 -21.628 -18.064 1.00 93.44 176 SER A CA 1
ATOM 1315 C C . SER A 1 176 ? 54.475 -20.227 -17.648 1.00 93.44 176 SER A C 1
ATOM 1317 O O . SER A 1 176 ? 55.601 -20.078 -17.185 1.00 93.44 176 SER A O 1
ATOM 1319 N N . SER A 1 177 ? 53.639 -19.197 -17.818 1.00 93.44 177 SER A N 1
ATOM 1320 C CA . SER A 1 177 ? 53.950 -17.806 -17.432 1.00 93.44 177 SER A CA 1
ATOM 1321 C C . SER A 1 177 ? 53.124 -17.313 -16.236 1.00 93.44 177 SER A C 1
ATOM 1323 O O . SER A 1 177 ? 53.455 -16.304 -15.609 1.00 93.44 177 SER A O 1
ATOM 1325 N N . GLY A 1 178 ? 52.047 -18.037 -15.933 1.00 94.69 178 GLY A N 1
ATOM 1326 C CA . GLY A 1 178 ? 51.008 -17.735 -14.963 1.00 94.69 178 GLY A CA 1
ATOM 1327 C C . GLY A 1 178 ? 50.289 -16.411 -15.202 1.00 94.69 178 GLY A C 1
ATOM 1328 O O . GLY A 1 178 ? 49.946 -15.728 -14.241 1.00 94.69 178 GLY A O 1
ATOM 1329 N N . TRP A 1 179 ? 50.080 -16.041 -16.469 1.00 94.19 179 TRP A N 1
ATOM 1330 C CA . TRP A 1 179 ? 49.285 -14.879 -16.878 1.00 94.19 179 TRP A CA 1
ATOM 1331 C C . TRP A 1 179 ? 47.958 -15.286 -17.522 1.00 94.19 179 TRP A C 1
ATOM 1333 O O . TRP A 1 179 ? 47.887 -16.267 -18.265 1.00 94.19 179 TRP A O 1
ATOM 1343 N N . CYS A 1 180 ? 46.926 -14.486 -17.265 1.00 93.69 180 CYS A N 1
ATOM 1344 C CA . CYS A 1 180 ? 45.619 -14.578 -17.905 1.00 93.69 180 CYS A CA 1
ATOM 1345 C C . CYS A 1 180 ? 45.545 -13.710 -19.162 1.00 93.69 180 CYS A C 1
ATOM 1347 O O . CYS A 1 180 ? 45.926 -12.542 -19.116 1.00 93.69 180 CYS A O 1
ATOM 1349 N N . GLY A 1 181 ? 44.996 -14.244 -20.253 1.00 92.00 181 GLY A N 1
ATOM 1350 C CA . GLY A 1 181 ? 44.842 -13.511 -21.510 1.00 92.00 181 GLY A CA 1
ATOM 1351 C C . GLY A 1 181 ? 43.790 -14.106 -22.445 1.00 92.00 181 GLY A C 1
ATOM 1352 O O . GLY A 1 181 ? 43.223 -15.167 -22.188 1.00 92.00 181 GLY A O 1
ATOM 1353 N N . ASP A 1 182 ? 43.521 -13.405 -23.541 1.00 90.62 182 ASP A N 1
ATOM 1354 C CA . ASP A 1 182 ? 42.524 -13.742 -24.566 1.00 90.62 182 ASP A CA 1
ATOM 1355 C C . ASP A 1 182 ? 43.152 -13.938 -25.962 1.00 90.62 182 ASP A C 1
ATOM 1357 O O . ASP A 1 182 ? 42.479 -13.919 -26.993 1.00 90.62 182 ASP A O 1
ATOM 1361 N N . THR A 1 183 ? 44.466 -14.149 -26.013 1.00 91.56 183 THR A N 1
ATOM 1362 C CA . THR A 1 183 ? 45.172 -14.393 -27.270 1.00 91.56 183 THR A CA 1
ATOM 1363 C C . THR A 1 183 ? 45.282 -15.885 -27.566 1.00 91.56 183 THR A C 1
ATOM 1365 O O . THR A 1 183 ? 45.258 -16.732 -26.667 1.00 91.56 183 THR A O 1
ATOM 1368 N N . SER A 1 184 ? 45.478 -16.226 -28.843 1.00 87.81 184 SER A N 1
ATOM 1369 C CA . SER A 1 184 ? 45.785 -17.599 -29.267 1.00 87.81 184 SER A CA 1
ATOM 1370 C C . SER A 1 184 ? 46.984 -18.175 -28.514 1.00 87.81 184 SER A C 1
ATOM 1372 O O . SER A 1 184 ? 46.953 -19.346 -28.151 1.00 87.81 184 SER A O 1
ATOM 1374 N N . GLN A 1 185 ? 47.982 -17.341 -28.204 1.00 90.75 185 GLN A N 1
ATOM 1375 C CA . GLN A 1 185 ? 49.154 -17.726 -27.426 1.00 90.75 185 GLN A CA 1
ATOM 1376 C C . GLN A 1 185 ? 48.768 -18.199 -26.018 1.00 90.75 185 GLN A C 1
ATOM 1378 O O . GLN A 1 185 ? 49.177 -19.293 -25.629 1.00 90.75 185 GLN A O 1
ATOM 1383 N N . HIS A 1 186 ? 47.920 -17.446 -25.303 1.00 94.00 186 HIS A N 1
ATOM 1384 C CA . HIS A 1 186 ? 47.401 -17.839 -23.986 1.00 94.00 186 HIS A CA 1
ATOM 1385 C C . HIS A 1 186 ? 46.576 -19.124 -24.054 1.00 94.00 186 HIS A C 1
ATOM 1387 O O . HIS A 1 186 ? 46.717 -19.991 -23.195 1.00 94.00 186 HIS A O 1
ATOM 1393 N N . ARG A 1 187 ? 45.775 -19.289 -25.113 1.00 92.25 187 ARG A N 1
ATOM 1394 C CA . ARG A 1 187 ? 45.023 -20.525 -25.357 1.00 92.25 187 ARG A CA 1
ATOM 1395 C C . ARG A 1 187 ? 45.940 -21.729 -25.564 1.00 92.25 187 ARG A C 1
ATOM 1397 O O . ARG A 1 187 ? 45.663 -22.794 -25.031 1.00 92.25 187 ARG A O 1
ATOM 1404 N N . THR A 1 188 ? 47.021 -21.578 -26.328 1.00 94.12 188 THR A N 1
ATOM 1405 C CA . THR A 1 188 ? 47.952 -22.682 -26.608 1.00 94.12 188 THR A CA 1
ATOM 1406 C C . THR A 1 188 ? 48.807 -23.095 -25.415 1.00 94.12 188 THR A C 1
ATOM 1408 O O . THR A 1 188 ? 49.183 -24.259 -25.343 1.00 94.12 188 THR A O 1
ATOM 1411 N N . CYS A 1 189 ? 49.118 -22.187 -24.483 1.00 93.69 189 CYS A N 1
ATOM 1412 C CA . CYS A 1 189 ? 49.857 -22.527 -23.258 1.00 93.69 189 CYS A CA 1
ATOM 1413 C C . CYS A 1 189 ? 48.959 -22.807 -22.043 1.00 93.69 189 CYS A C 1
ATOM 1415 O O . CYS A 1 189 ? 49.470 -22.969 -20.933 1.00 93.69 189 CYS A O 1
ATOM 1417 N N . SER A 1 190 ? 47.641 -22.877 -22.236 1.00 93.50 190 SER A N 1
ATOM 1418 C CA . SER A 1 190 ? 46.706 -23.308 -21.203 1.00 93.50 190 SER A CA 1
ATOM 1419 C C . SER A 1 190 ? 46.476 -24.815 -21.248 1.00 93.50 190 SER A C 1
ATOM 1421 O O . SER A 1 190 ? 46.312 -25.391 -22.323 1.00 93.50 190 SER A O 1
ATOM 1423 N N . SER A 1 191 ? 46.396 -25.459 -20.078 1.00 94.25 191 SER A N 1
ATOM 1424 C CA . SER A 1 191 ? 45.904 -26.841 -19.981 1.00 94.25 191 SER A CA 1
ATOM 1425 C C . SER A 1 191 ? 44.377 -26.927 -19.835 1.00 94.25 191 SER A C 1
ATOM 1427 O O . SER A 1 191 ? 43.822 -28.020 -19.732 1.00 94.25 191 SER A O 1
ATOM 1429 N N . GLY A 1 192 ? 43.679 -25.788 -19.764 1.00 90.81 192 GLY A N 1
ATOM 1430 C CA . GLY A 1 192 ? 42.254 -25.706 -19.437 1.00 90.81 192 GLY A CA 1
ATOM 1431 C C . GLY A 1 192 ? 41.949 -25.795 -17.939 1.00 90.81 192 GLY A C 1
ATOM 1432 O O . GLY A 1 192 ? 40.837 -25.490 -17.508 1.00 90.81 192 GLY A O 1
ATOM 1433 N N . ARG A 1 193 ? 42.919 -26.185 -17.101 1.00 92.88 193 ARG A N 1
ATOM 1434 C CA . ARG A 1 193 ? 42.699 -26.417 -15.664 1.00 92.88 193 ARG A CA 1
ATOM 1435 C C . ARG A 1 193 ? 42.460 -25.130 -14.877 1.00 92.88 193 ARG A C 1
ATOM 1437 O O . ARG A 1 193 ? 41.650 -25.132 -13.938 1.00 92.88 193 ARG A O 1
ATOM 1444 N N . PHE A 1 194 ? 43.154 -24.058 -15.256 1.00 92.81 194 PHE A N 1
ATOM 1445 C CA . PHE A 1 194 ? 43.090 -22.748 -14.599 1.00 92.81 194 PHE A CA 1
ATOM 1446 C C . PHE A 1 194 ? 42.426 -21.658 -15.447 1.00 92.81 194 PHE A C 1
ATOM 1448 O O . PHE A 1 194 ? 42.418 -20.488 -15.055 1.00 92.81 194 PHE A O 1
ATOM 1455 N N . ASP A 1 195 ? 41.835 -22.057 -16.574 1.00 91.94 195 ASP A N 1
ATOM 1456 C CA . ASP A 1 195 ? 41.003 -21.185 -17.394 1.00 91.94 195 ASP A CA 1
ATOM 1457 C C . ASP A 1 195 ? 39.769 -20.715 -16.628 1.00 91.94 195 ASP A C 1
ATOM 1459 O O . ASP A 1 195 ? 39.338 -21.289 -15.616 1.00 91.94 195 ASP A O 1
ATOM 1463 N N . ARG A 1 196 ? 39.194 -19.631 -17.135 1.00 82.19 196 ARG A N 1
ATOM 1464 C CA . ARG A 1 196 ? 37.986 -19.028 -16.592 1.00 82.19 196 ARG A CA 1
ATOM 1465 C C . ARG A 1 196 ? 36.792 -19.993 -16.675 1.00 82.19 196 ARG A C 1
ATOM 1467 O O . ARG A 1 196 ? 36.568 -20.649 -17.688 1.00 82.19 196 ARG A O 1
ATOM 1474 N N . ASN A 1 197 ? 35.960 -20.016 -15.629 1.00 71.81 197 ASN A N 1
ATOM 1475 C CA . ASN A 1 197 ? 34.622 -20.621 -15.687 1.00 71.81 197 ASN A CA 1
ATOM 1476 C C . ASN A 1 197 ? 33.649 -19.626 -16.350 1.00 71.81 197 ASN A C 1
ATOM 1478 O O . ASN A 1 197 ? 33.571 -18.474 -15.927 1.00 71.81 197 ASN A O 1
ATOM 1482 N N . PHE A 1 198 ? 32.898 -20.063 -17.366 1.00 59.22 198 PHE A N 1
ATOM 1483 C CA . PHE A 1 198 ? 32.080 -19.239 -18.283 1.00 59.22 198 PHE A CA 1
ATOM 1484 C C . PHE A 1 198 ? 30.884 -18.465 -17.671 1.00 59.22 198 PHE A C 1
ATOM 1486 O O . PHE A 1 198 ? 30.017 -17.985 -18.393 1.00 59.22 198 PHE A O 1
ATOM 1493 N N . SER A 1 199 ? 30.810 -18.279 -16.357 1.00 49.03 199 SER A N 1
ATOM 1494 C CA . SER A 1 199 ? 29.668 -17.667 -15.663 1.00 49.03 199 SER A CA 1
ATOM 1495 C C . SER A 1 199 ? 29.639 -16.125 -15.678 1.00 49.03 199 SER A C 1
ATOM 1497 O O . SER A 1 199 ? 29.182 -15.512 -14.719 1.00 49.03 199 SER A O 1
ATOM 1499 N N . CYS A 1 200 ? 30.088 -15.467 -16.753 1.00 44.94 200 CYS A N 1
ATOM 1500 C CA . CYS A 1 200 ? 29.741 -14.056 -16.991 1.00 44.94 200 CYS A CA 1
ATOM 1501 C C . CYS A 1 200 ? 29.352 -13.855 -18.461 1.00 44.94 200 CYS A C 1
ATOM 1503 O O . CYS A 1 200 ? 30.187 -13.487 -19.283 1.00 44.94 200 CYS A O 1
ATOM 1505 N N . ALA A 1 201 ? 28.089 -14.128 -18.784 1.00 42.38 201 ALA A N 1
ATOM 1506 C CA . ALA A 1 201 ? 27.468 -13.748 -20.049 1.00 42.38 201 ALA A CA 1
ATOM 1507 C C . ALA A 1 201 ? 26.474 -12.603 -19.793 1.00 42.38 201 ALA A C 1
ATOM 1509 O O . ALA A 1 201 ? 25.714 -12.648 -18.827 1.00 42.38 201 ALA A O 1
ATOM 1510 N N . GLN A 1 202 ? 26.508 -11.575 -20.641 1.00 37.53 202 GLN A N 1
ATOM 1511 C CA . GLN A 1 202 ? 25.497 -10.513 -20.706 1.00 37.53 202 GLN A CA 1
ATOM 1512 C C . GLN A 1 202 ? 24.292 -11.010 -21.542 1.00 37.53 202 GLN A C 1
ATOM 1514 O O . GLN A 1 202 ? 24.520 -11.726 -22.521 1.00 37.53 202 GLN A O 1
ATOM 1519 N N . PRO A 1 203 ? 23.032 -10.674 -21.200 1.00 30.75 203 PRO A N 1
ATOM 1520 C CA . PRO A 1 203 ? 21.850 -11.104 -21.959 1.00 30.75 203 PRO A CA 1
ATOM 1521 C C . PRO A 1 203 ? 21.610 -10.259 -23.235 1.00 30.75 203 PRO A C 1
ATOM 1523 O O . PRO A 1 203 ? 21.746 -9.039 -23.204 1.00 30.75 203 PRO A O 1
ATOM 1526 N N . MET A 1 204 ? 21.230 -10.909 -24.349 1.00 30.91 204 MET A N 1
ATOM 1527 C CA . MET A 1 204 ? 20.822 -10.299 -25.639 1.00 30.91 204 MET A CA 1
ATOM 1528 C C . MET A 1 204 ? 19.281 -10.231 -25.781 1.00 30.91 204 MET A C 1
ATOM 1530 O O . MET A 1 204 ? 18.603 -11.177 -25.384 1.00 30.91 204 MET A O 1
ATOM 1534 N N . MET A 1 205 ? 18.745 -9.149 -26.377 1.00 27.41 205 MET A N 1
ATOM 1535 C CA . MET A 1 205 ? 17.303 -8.824 -26.537 1.00 27.41 205 MET A CA 1
ATOM 1536 C C . MET A 1 205 ? 16.768 -9.058 -27.976 1.00 27.41 205 MET A C 1
ATOM 1538 O O . MET A 1 205 ? 17.525 -8.908 -28.935 1.00 27.41 205 MET A O 1
ATOM 1542 N N . ILE A 1 206 ? 15.474 -9.393 -28.127 1.00 28.47 206 ILE A N 1
ATOM 1543 C CA . ILE A 1 206 ? 14.689 -9.448 -29.388 1.00 28.47 206 ILE A CA 1
ATOM 1544 C C . ILE A 1 206 ? 13.375 -8.684 -29.124 1.00 28.47 206 ILE A C 1
ATOM 1546 O O . ILE A 1 206 ? 12.722 -9.026 -28.144 1.00 28.47 206 ILE A O 1
ATOM 1550 N N . ALA A 1 207 ? 12.995 -7.710 -29.969 1.00 31.88 207 ALA A N 1
ATOM 1551 C CA . ALA A 1 207 ? 11.945 -6.718 -29.677 1.00 31.88 207 ALA A CA 1
ATOM 1552 C C . ALA A 1 207 ? 10.797 -6.661 -30.711 1.00 31.88 207 ALA A C 1
ATOM 1554 O O . ALA A 1 207 ? 11.063 -6.591 -31.909 1.00 31.88 207 ALA A O 1
ATOM 1555 N N . ASP A 1 208 ? 9.553 -6.558 -30.222 1.00 40.31 208 ASP A N 1
ATOM 1556 C CA . ASP A 1 208 ? 8.382 -5.999 -30.922 1.00 40.31 208 ASP A CA 1
ATOM 1557 C C . ASP A 1 208 ? 7.928 -4.743 -30.151 1.00 40.31 208 ASP A C 1
ATOM 1559 O O . ASP A 1 208 ? 7.542 -4.828 -28.985 1.00 40.31 208 ASP A O 1
ATOM 1563 N N . GLY A 1 209 ? 8.016 -3.561 -30.770 1.00 48.28 209 GLY A N 1
ATOM 1564 C CA . GLY A 1 209 ? 7.745 -2.278 -30.110 1.00 48.28 209 GLY A CA 1
ATOM 1565 C C . GLY A 1 209 ? 6.310 -1.779 -30.305 1.00 48.28 209 GLY A C 1
ATOM 1566 O O . GLY A 1 209 ? 5.785 -1.784 -31.417 1.00 48.28 209 GLY A O 1
ATOM 1567 N N . ILE A 1 210 ? 5.689 -1.261 -29.242 1.00 57.84 210 ILE A N 1
ATOM 1568 C CA . ILE A 1 210 ? 4.441 -0.488 -29.342 1.00 57.84 210 ILE A CA 1
ATOM 1569 C C . ILE A 1 210 ? 4.805 0.947 -29.739 1.00 57.84 210 ILE A C 1
ATOM 1571 O O . ILE A 1 210 ? 5.420 1.669 -28.955 1.00 57.84 210 ILE A O 1
ATOM 1575 N N . LYS A 1 211 ? 4.422 1.380 -30.946 1.00 68.88 211 LYS A N 1
ATOM 1576 C CA . LYS A 1 211 ? 4.519 2.789 -31.350 1.00 68.88 211 LYS A CA 1
ATOM 1577 C C . LYS A 1 211 ? 3.240 3.515 -30.945 1.00 68.88 211 LYS A C 1
ATOM 1579 O O . LYS A 1 211 ? 2.156 3.140 -31.383 1.00 68.88 211 LYS A O 1
ATOM 1584 N N . ILE A 1 212 ? 3.376 4.556 -30.131 1.00 69.06 212 ILE A N 1
ATOM 1585 C CA . ILE A 1 212 ? 2.244 5.333 -29.629 1.00 69.06 212 ILE A CA 1
ATOM 1586 C C . ILE A 1 212 ? 2.390 6.769 -30.131 1.00 69.06 212 ILE A C 1
ATOM 1588 O O . ILE A 1 212 ? 3.215 7.525 -29.624 1.00 69.06 212 ILE A O 1
ATOM 1592 N N . ASP A 1 213 ? 1.607 7.133 -31.147 1.00 66.56 213 ASP A N 1
ATOM 1593 C CA . ASP A 1 213 ? 1.508 8.512 -31.634 1.00 66.56 213 ASP A CA 1
ATOM 1594 C C . ASP A 1 213 ? 0.502 9.273 -30.760 1.00 66.56 213 ASP A C 1
ATOM 1596 O O . ASP A 1 213 ? -0.684 9.377 -31.075 1.00 66.56 213 ASP A O 1
ATOM 1600 N N . THR A 1 214 ? 0.961 9.778 -29.618 1.00 61.94 214 THR A N 1
ATOM 1601 C CA . THR A 1 214 ? 0.159 10.663 -28.767 1.00 61.94 214 THR A CA 1
ATOM 1602 C C . THR A 1 214 ? 0.538 12.112 -28.998 1.00 61.94 214 THR A C 1
ATOM 1604 O O . THR A 1 214 ? 1.714 12.461 -28.995 1.00 61.94 214 THR A O 1
ATOM 1607 N N . GLY A 1 215 ? -0.459 12.989 -29.138 1.00 74.56 215 GLY A N 1
ATOM 1608 C CA . GLY A 1 215 ? -0.276 14.442 -29.277 1.00 74.56 215 GLY A CA 1
ATOM 1609 C C . GLY A 1 215 ? 0.317 15.154 -28.048 1.00 74.56 215 GLY A C 1
ATOM 1610 O O . GLY A 1 215 ? 0.220 16.371 -27.960 1.00 74.56 215 GLY A O 1
ATOM 1611 N N . GLY A 1 216 ? 0.912 14.418 -27.106 1.00 79.25 216 GLY A N 1
ATOM 1612 C CA . GLY A 1 216 ? 1.562 14.914 -25.896 1.00 79.25 216 GLY A CA 1
ATOM 1613 C C . GLY A 1 216 ? 2.631 13.932 -25.405 1.00 79.25 216 GLY A C 1
ATOM 1614 O O . GLY A 1 216 ? 2.572 12.735 -25.703 1.00 79.25 216 GLY A O 1
ATOM 1615 N N . ALA A 1 217 ? 3.624 14.441 -24.669 1.00 85.38 217 ALA A N 1
ATOM 1616 C CA . ALA A 1 217 ? 4.708 13.629 -24.121 1.00 85.38 217 ALA A CA 1
ATOM 1617 C C . ALA A 1 217 ? 4.213 12.826 -22.902 1.00 85.38 217 ALA A C 1
ATOM 1619 O O . ALA A 1 217 ? 3.751 13.440 -21.935 1.00 85.38 217 ALA A O 1
ATOM 1620 N N . PRO A 1 218 ? 4.312 11.484 -22.909 1.00 90.69 218 PRO A N 1
ATOM 1621 C CA . PRO A 1 218 ? 3.943 10.684 -21.748 1.00 90.69 218 PRO A CA 1
ATOM 1622 C C . PRO A 1 218 ? 4.843 11.036 -20.554 1.00 90.69 218 PRO A C 1
ATOM 1624 O O . PRO A 1 218 ? 6.060 11.162 -20.705 1.00 90.69 218 PRO A O 1
ATOM 1627 N N . LYS A 1 219 ? 4.254 11.204 -19.366 1.00 93.31 219 LYS A N 1
ATOM 1628 C CA . LYS A 1 219 ? 4.983 11.497 -18.116 1.00 93.31 219 LYS A CA 1
ATOM 1629 C C . LYS A 1 219 ? 5.045 10.323 -17.157 1.00 93.31 219 LYS A C 1
ATOM 1631 O O . LYS A 1 219 ? 5.997 10.231 -16.391 1.00 93.31 219 LYS A O 1
ATOM 1636 N N . SER A 1 220 ? 4.065 9.430 -17.212 1.00 94.75 220 SER A N 1
ATOM 1637 C CA . SER A 1 220 ? 4.020 8.250 -16.357 1.00 94.75 220 SER A CA 1
ATOM 1638 C C . SER A 1 220 ? 3.567 7.022 -17.132 1.00 94.75 220 SER A C 1
ATOM 1640 O O . SER A 1 220 ? 2.861 7.116 -18.139 1.00 94.75 220 SER A O 1
ATOM 1642 N N . LEU A 1 221 ? 4.015 5.863 -16.658 1.00 95.69 221 LEU A N 1
ATOM 1643 C CA . LEU A 1 221 ? 3.708 4.556 -17.216 1.00 95.69 221 LEU A CA 1
ATOM 1644 C C . LEU A 1 221 ? 3.521 3.581 -16.056 1.00 95.69 221 LEU A C 1
ATOM 1646 O O . LEU A 1 221 ? 4.406 3.458 -15.211 1.00 95.69 221 LEU A O 1
ATOM 1650 N N . ALA A 1 222 ? 2.408 2.858 -16.049 1.00 94.62 222 ALA A N 1
ATOM 1651 C CA . ALA A 1 222 ? 2.165 1.765 -15.118 1.00 94.62 222 ALA A CA 1
ATOM 1652 C C . ALA A 1 222 ? 1.615 0.564 -15.884 1.00 94.62 222 ALA A C 1
ATOM 1654 O O . ALA A 1 222 ? 0.843 0.729 -16.825 1.00 94.62 222 ALA A O 1
ATOM 1655 N N . LEU A 1 223 ? 2.005 -0.649 -15.509 1.00 94.50 223 LEU A N 1
ATOM 1656 C CA . LEU A 1 223 ? 1.581 -1.851 -16.223 1.00 94.50 223 LEU A CA 1
ATOM 1657 C C . LEU A 1 223 ? 1.445 -3.057 -15.302 1.00 94.50 223 LEU A C 1
ATOM 1659 O O . LEU A 1 223 ? 2.162 -3.191 -14.313 1.00 94.50 223 LEU A O 1
ATOM 1663 N N . ASN A 1 224 ? 0.527 -3.946 -15.658 1.00 91.25 224 ASN A N 1
ATOM 1664 C CA . ASN A 1 224 ? 0.402 -5.276 -15.077 1.00 91.25 224 ASN A CA 1
ATOM 1665 C C . ASN A 1 224 ? 0.287 -6.321 -16.204 1.00 91.25 224 ASN A C 1
ATOM 1667 O O . ASN A 1 224 ? 0.542 -6.023 -17.368 1.00 91.25 224 ASN A O 1
ATOM 1671 N N . ALA A 1 225 ? -0.097 -7.553 -15.867 1.00 86.06 225 ALA A N 1
ATOM 1672 C CA . ALA A 1 225 ? -0.200 -8.641 -16.841 1.00 86.06 225 ALA A CA 1
ATOM 1673 C C . ALA A 1 225 ? -1.205 -8.395 -17.990 1.00 86.06 225 ALA A C 1
ATOM 1675 O O . ALA A 1 225 ? -1.095 -9.055 -19.020 1.00 86.06 225 ALA A O 1
ATOM 1676 N N . SER A 1 226 ? -2.168 -7.480 -17.827 1.00 88.50 226 SER A N 1
ATOM 1677 C CA . SER A 1 226 ? -3.280 -7.292 -18.771 1.00 88.50 226 SER A CA 1
ATOM 1678 C C . SER A 1 226 ? -3.491 -5.842 -19.217 1.00 88.50 226 SER A C 1
ATOM 1680 O O . SER A 1 226 ? -4.197 -5.616 -20.199 1.00 88.50 226 SER A O 1
ATOM 1682 N N . LEU A 1 227 ? -2.916 -4.865 -18.511 1.00 92.25 227 LEU A N 1
ATOM 1683 C CA . LEU A 1 227 ? -3.101 -3.435 -18.748 1.00 92.25 227 LEU A CA 1
ATOM 1684 C C . LEU A 1 227 ? -1.766 -2.692 -18.820 1.00 92.25 227 LEU A C 1
ATOM 1686 O O . LEU A 1 227 ? -0.856 -2.956 -18.036 1.00 92.25 227 LEU A O 1
ATOM 1690 N N . VAL A 1 228 ? -1.711 -1.699 -19.704 1.00 94.69 228 VAL A N 1
ATOM 1691 C CA . VAL A 1 228 ? -0.680 -0.660 -19.774 1.00 94.69 228 VAL A CA 1
ATOM 1692 C C . VAL A 1 228 ? -1.388 0.691 -19.690 1.00 94.69 228 VAL A C 1
ATOM 1694 O O . VAL A 1 228 ? -2.262 0.989 -20.496 1.00 94.69 228 VAL A O 1
ATOM 1697 N N . LEU A 1 229 ? -1.035 1.505 -18.702 1.00 95.25 229 LEU A N 1
ATOM 1698 C CA . LEU A 1 229 ? -1.583 2.839 -18.484 1.00 95.25 229 LEU A CA 1
ATOM 1699 C C . LEU A 1 229 ? -0.508 3.880 -18.744 1.00 95.25 229 LEU A C 1
ATOM 1701 O O . LEU A 1 229 ? 0.596 3.763 -18.211 1.00 95.25 229 LEU A O 1
ATOM 1705 N N . ILE A 1 230 ? -0.839 4.902 -19.526 1.00 96.56 230 ILE A N 1
ATOM 1706 C CA . ILE A 1 230 ? 0.104 5.948 -19.921 1.00 96.56 230 ILE A CA 1
ATOM 1707 C C . ILE A 1 230 ? -0.502 7.309 -19.629 1.00 96.56 230 ILE A C 1
ATOM 1709 O O . ILE A 1 230 ? -1.578 7.629 -20.130 1.00 96.56 230 ILE A O 1
ATOM 1713 N N . GLY A 1 231 ? 0.180 8.094 -18.801 1.00 96.06 231 GLY A N 1
ATOM 1714 C CA . GLY A 1 231 ? -0.277 9.408 -18.373 1.00 96.06 231 GLY A CA 1
ATOM 1715 C C . GLY A 1 231 ? 0.284 10.537 -19.224 1.00 96.06 231 GLY A C 1
ATOM 1716 O O . GLY A 1 231 ? 1.492 10.621 -19.444 1.00 96.06 231 GLY A O 1
ATOM 1717 N N . TYR A 1 232 ? -0.604 11.430 -19.642 1.00 94.75 232 TYR A N 1
ATOM 1718 C CA . TYR A 1 23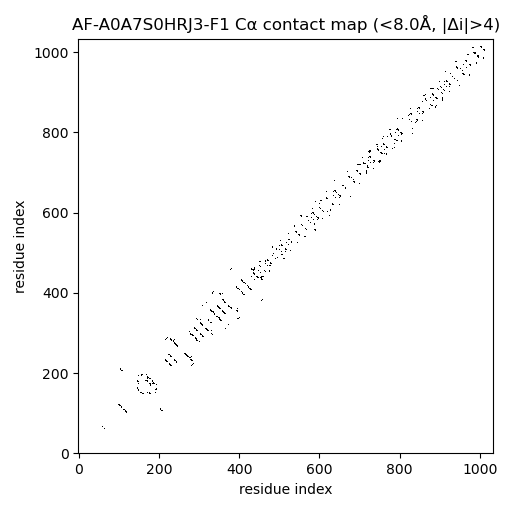2 ? -0.358 12.643 -20.416 1.00 94.75 232 TYR A CA 1
ATOM 1719 C C . TYR A 1 232 ? -0.931 13.838 -19.644 1.00 94.75 232 TYR A C 1
ATOM 1721 O O . TYR A 1 232 ? -2.017 14.322 -19.975 1.00 94.75 232 TYR A O 1
ATOM 1729 N N . PRO A 1 233 ? -0.260 14.300 -18.576 1.00 92.00 233 PRO A N 1
ATOM 1730 C CA . PRO A 1 233 ? -0.645 15.548 -17.941 1.00 92.00 233 PRO A CA 1
ATOM 1731 C C . PRO A 1 233 ? -0.438 16.687 -18.948 1.00 92.00 233 PRO A C 1
ATOM 1733 O O . PRO A 1 233 ? 0.607 16.781 -19.598 1.00 92.00 233 PRO A O 1
ATOM 1736 N N . ASP A 1 234 ? -1.440 17.545 -19.078 1.00 90.88 234 ASP A N 1
ATOM 1737 C CA . ASP A 1 234 ? -1.428 18.708 -19.954 1.00 90.88 234 ASP A CA 1
ATOM 1738 C C . ASP A 1 234 ? -1.702 19.965 -19.129 1.00 90.88 234 ASP A C 1
ATOM 1740 O O . ASP A 1 234 ? -2.836 20.426 -18.957 1.00 90.88 234 ASP A O 1
ATOM 1744 N N . TYR A 1 235 ? -0.605 20.527 -18.623 1.00 84.88 235 TYR A N 1
ATOM 1745 C CA . TYR A 1 235 ? -0.595 21.760 -17.844 1.00 84.88 235 TYR A CA 1
ATOM 1746 C C . TYR A 1 235 ? -1.136 22.971 -18.624 1.00 84.88 235 TYR A C 1
ATOM 1748 O O . TYR A 1 235 ? -1.527 23.954 -18.002 1.00 84.88 235 TYR A O 1
ATOM 1756 N N . GLN A 1 236 ? -1.183 22.922 -19.964 1.00 85.75 236 GLN A N 1
ATOM 1757 C CA . GLN A 1 236 ? -1.646 24.045 -20.783 1.00 85.75 236 GLN A CA 1
ATOM 1758 C C . GLN A 1 236 ? -3.145 23.990 -21.075 1.00 85.75 236 GLN A C 1
ATOM 1760 O O . GLN A 1 236 ? -3.813 25.019 -20.983 1.00 85.75 236 GLN A O 1
ATOM 1765 N N . SER A 1 237 ? -3.690 22.817 -21.417 1.00 83.56 237 SER A N 1
ATOM 1766 C CA . SER A 1 237 ? -5.125 22.687 -21.724 1.00 83.56 237 SER A CA 1
ATOM 1767 C C . SER A 1 237 ? -6.016 22.597 -20.488 1.00 83.56 237 SER A C 1
ATOM 1769 O O . SER A 1 237 ? -7.241 22.654 -20.604 1.00 83.56 237 SER A O 1
ATOM 1771 N N . GLY A 1 238 ? -5.427 22.425 -19.302 1.00 84.62 238 GLY A N 1
ATOM 1772 C CA . GLY A 1 238 ? -6.187 22.220 -18.072 1.00 84.62 238 GLY A CA 1
ATOM 1773 C C . GLY A 1 238 ? -6.731 20.797 -17.914 1.00 84.62 238 GLY A C 1
ATOM 1774 O O . GLY A 1 238 ? -7.367 20.513 -16.903 1.00 84.62 238 GLY A O 1
ATOM 1775 N N . THR A 1 239 ? -6.483 19.906 -18.882 1.00 88.62 239 THR A N 1
ATOM 1776 C CA . THR A 1 239 ? -7.100 18.576 -18.943 1.00 88.62 239 THR A CA 1
ATOM 1777 C C . THR A 1 239 ? -6.039 17.493 -19.116 1.00 88.62 239 THR A C 1
ATOM 1779 O O . THR A 1 239 ? -5.611 17.202 -20.230 1.00 88.62 239 THR A O 1
ATOM 1782 N N . GLY A 1 240 ? -5.622 16.856 -18.020 1.00 91.81 240 GLY A N 1
ATOM 1783 C CA . GLY A 1 240 ? -4.766 15.674 -18.104 1.00 91.81 240 GLY A CA 1
ATOM 1784 C C . GLY A 1 240 ? -5.530 14.440 -18.606 1.00 91.81 240 GLY A C 1
ATOM 1785 O O . GLY A 1 240 ? -6.747 14.308 -18.417 1.00 91.81 240 GLY A O 1
ATOM 1786 N N . LYS A 1 241 ? -4.809 13.514 -19.246 1.00 94.94 241 LYS A N 1
ATOM 1787 C CA . LYS A 1 241 ? -5.359 12.287 -19.844 1.00 94.94 241 LYS A CA 1
ATOM 1788 C C . LYS A 1 241 ? -4.541 11.062 -19.436 1.00 94.94 241 LYS A C 1
ATOM 1790 O O . LYS A 1 241 ? -3.321 11.126 -19.373 1.00 94.94 241 LYS A O 1
ATOM 1795 N N . VAL A 1 242 ? -5.195 9.921 -19.228 1.00 96.25 242 VAL A N 1
ATOM 1796 C CA . VAL A 1 242 ? -4.545 8.610 -19.087 1.00 96.25 242 VAL A CA 1
ATOM 1797 C C . VAL A 1 242 ? -5.111 7.645 -20.115 1.00 96.25 242 VAL A C 1
ATOM 1799 O O . VAL A 1 242 ? -6.302 7.342 -20.088 1.00 96.25 242 VAL A O 1
ATOM 1802 N N . ASP A 1 243 ? -4.261 7.136 -21.001 1.00 95.81 243 ASP A N 1
ATOM 1803 C CA . ASP A 1 243 ? -4.639 6.082 -21.940 1.00 95.81 243 ASP A CA 1
ATOM 1804 C C . ASP A 1 243 ? -4.461 4.710 -21.314 1.00 95.81 243 ASP A C 1
ATOM 1806 O O . ASP A 1 243 ? -3.418 4.402 -20.742 1.00 95.81 243 ASP A O 1
ATOM 1810 N N . VAL A 1 244 ? -5.494 3.884 -21.441 1.00 95.00 244 VAL A N 1
ATOM 1811 C CA . VAL A 1 244 ? -5.559 2.535 -20.893 1.00 95.00 244 VAL A CA 1
ATOM 1812 C C . VAL A 1 244 ? -5.537 1.572 -22.064 1.00 95.00 244 VAL A C 1
ATOM 1814 O O . VAL A 1 244 ? -6.501 1.455 -22.819 1.00 95.00 244 VAL A O 1
ATOM 1817 N N . TRP A 1 245 ? -4.417 0.888 -22.217 1.00 93.88 245 TRP A N 1
ATOM 1818 C CA . TRP A 1 245 ? -4.188 -0.129 -23.225 1.00 93.88 245 TRP A CA 1
ATOM 1819 C C . TRP A 1 245 ? -4.395 -1.498 -22.607 1.00 93.88 245 TRP A C 1
ATOM 1821 O O . TRP A 1 245 ? -3.913 -1.777 -21.510 1.00 93.88 245 TRP A O 1
ATOM 1831 N N . GLN A 1 246 ? -5.094 -2.364 -23.324 1.00 91.25 246 GLN A N 1
ATOM 1832 C CA . GLN A 1 246 ? -5.347 -3.724 -22.897 1.00 91.25 246 GLN A CA 1
ATOM 1833 C C . GLN A 1 246 ? -4.614 -4.710 -23.799 1.00 91.25 246 GLN A C 1
ATOM 1835 O O . GLN A 1 246 ? -4.585 -4.558 -25.022 1.00 91.25 246 GLN A O 1
ATOM 1840 N N . ALA A 1 247 ? -4.059 -5.744 -23.180 1.00 87.94 247 ALA A N 1
ATOM 1841 C CA . ALA A 1 247 ? -3.532 -6.901 -23.873 1.00 87.94 247 ALA A CA 1
ATOM 1842 C C . ALA A 1 247 ? -4.699 -7.718 -24.462 1.00 87.94 247 ALA A C 1
ATOM 1844 O O . ALA A 1 247 ? -5.551 -8.215 -23.722 1.00 87.94 247 ALA A O 1
ATOM 1845 N N . ILE A 1 248 ? -4.757 -7.865 -25.787 1.00 84.94 248 ILE A N 1
ATOM 1846 C CA . ILE A 1 248 ? -5.762 -8.689 -26.468 1.00 84.94 248 ILE A CA 1
ATOM 1847 C C . ILE A 1 248 ? -5.095 -9.982 -26.930 1.00 84.94 248 ILE A C 1
ATOM 1849 O O . ILE A 1 248 ? -4.051 -9.968 -27.592 1.00 84.94 248 ILE A O 1
ATOM 1853 N N . GLY A 1 249 ? -5.684 -11.117 -26.544 1.00 74.44 249 GLY A N 1
ATOM 1854 C CA . GLY A 1 249 ? -5.288 -12.420 -27.076 1.00 74.44 249 GLY A CA 1
ATOM 1855 C C . GLY A 1 249 ? -5.513 -12.451 -28.587 1.00 74.44 249 GLY A C 1
ATOM 1856 O O . GLY A 1 249 ? -6.439 -11.816 -29.086 1.00 74.44 249 GLY A O 1
ATOM 1857 N N . SER A 1 250 ? -4.665 -13.151 -29.339 1.00 56.03 250 SER A N 1
ATOM 1858 C CA . SER A 1 250 ? -4.883 -13.311 -30.776 1.00 56.03 250 SER A CA 1
ATOM 1859 C C . SER A 1 250 ? -6.286 -13.876 -31.027 1.00 56.03 250 SER A C 1
ATOM 1861 O O . SER A 1 250 ? -6.629 -14.946 -30.526 1.00 56.03 250 SER A O 1
ATOM 1863 N N . GLU A 1 251 ? -7.118 -13.149 -31.777 1.00 52.28 251 GLU A N 1
ATOM 1864 C CA . GLU A 1 251 ? -8.396 -13.682 -32.242 1.00 52.28 251 GLU A CA 1
ATOM 1865 C C . GLU A 1 251 ? -8.108 -14.956 -33.039 1.00 52.28 251 GLU A C 1
ATOM 1867 O O . GLU A 1 251 ? -7.517 -14.924 -34.123 1.00 52.28 251 GLU A O 1
ATOM 1872 N N . GLY A 1 252 ? -8.481 -16.099 -32.465 1.00 47.22 252 GLY A N 1
ATOM 1873 C CA . GLY A 1 252 ? -8.481 -17.368 -33.163 1.00 47.22 252 GLY A CA 1
ATOM 1874 C C . GLY A 1 252 ? -9.459 -17.273 -34.322 1.00 47.22 252 GLY A C 1
ATOM 1875 O O . GLY A 1 252 ? -10.670 -17.356 -34.129 1.00 47.22 252 GLY A O 1
ATOM 1876 N N . GLY A 1 253 ? -8.936 -17.103 -35.537 1.00 41.34 253 GLY A N 1
ATOM 1877 C CA . GLY A 1 253 ? -9.700 -17.386 -36.742 1.00 41.34 253 GLY A CA 1
ATOM 1878 C C . GLY A 1 253 ? -10.276 -18.798 -36.635 1.00 41.34 253 GLY A C 1
ATOM 1879 O O . GLY A 1 253 ? -9.558 -19.725 -36.268 1.00 41.34 253 GLY A O 1
ATOM 1880 N N . ASN A 1 254 ? -11.573 -18.936 -36.918 1.00 41.41 254 ASN A N 1
ATOM 1881 C CA . ASN A 1 254 ? -12.347 -20.181 -36.925 1.00 41.41 254 ASN A CA 1
ATOM 1882 C C . ASN A 1 254 ? -11.646 -21.328 -37.687 1.00 41.41 254 ASN A C 1
ATOM 1884 O O . ASN A 1 254 ? -11.971 -21.611 -38.839 1.00 41.41 254 ASN A O 1
ATOM 1888 N N . GLN A 1 255 ? -10.722 -22.036 -37.043 1.00 39.03 255 GLN A N 1
ATOM 1889 C CA . GLN A 1 255 ? -10.284 -23.360 -37.460 1.00 39.03 255 GLN A CA 1
ATOM 1890 C C . GLN A 1 255 ? -10.615 -24.342 -36.345 1.00 39.03 255 GLN A C 1
ATOM 1892 O O . GLN A 1 255 ? -10.004 -24.384 -35.281 1.00 39.03 255 GLN A O 1
ATOM 1897 N N . THR A 1 256 ? -11.659 -25.119 -36.605 1.00 42.72 256 THR A N 1
ATOM 1898 C CA . THR A 1 256 ? -12.085 -26.267 -35.819 1.00 42.72 256 THR A CA 1
ATOM 1899 C C . THR A 1 256 ? -10.995 -27.339 -35.848 1.00 42.72 256 THR A C 1
ATOM 1901 O O . THR A 1 256 ? -10.883 -28.083 -36.820 1.00 42.72 256 THR A O 1
ATOM 1904 N N . GLY A 1 257 ? -10.193 -27.430 -34.791 1.00 41.84 257 GLY A N 1
ATOM 1905 C CA . GLY A 1 257 ? -9.264 -28.539 -34.584 1.00 41.84 257 GLY A CA 1
ATOM 1906 C C . GLY A 1 257 ? -8.192 -28.213 -33.551 1.00 41.84 257 GLY A C 1
ATOM 1907 O O . GLY A 1 257 ? -7.391 -27.313 -33.762 1.00 41.84 257 GLY A O 1
ATOM 1908 N N . SER A 1 258 ? -8.158 -28.981 -32.458 1.00 39.12 258 SER A N 1
ATOM 1909 C CA . SER A 1 258 ? -7.176 -28.940 -31.355 1.00 39.12 258 SER A CA 1
ATOM 1910 C C . SER A 1 258 ? -7.140 -27.658 -30.508 1.00 39.12 258 SER A C 1
ATOM 1912 O O . SER A 1 258 ? -6.381 -26.726 -30.751 1.00 39.12 258 SER A O 1
ATOM 1914 N N . ALA A 1 259 ? -7.933 -27.668 -29.434 1.00 42.97 259 ALA A N 1
ATOM 1915 C CA . ALA A 1 259 ? -7.828 -26.727 -28.329 1.00 42.97 259 ALA A CA 1
ATOM 1916 C C . ALA A 1 259 ? -6.546 -26.992 -27.520 1.00 42.97 259 ALA A C 1
ATOM 1918 O O . ALA A 1 259 ? -6.373 -28.082 -26.975 1.00 42.97 259 ALA A O 1
ATOM 1919 N N . GLY A 1 260 ? -5.665 -25.996 -27.419 1.00 41.81 260 GLY A N 1
ATOM 1920 C CA . GLY A 1 260 ? -4.580 -26.013 -26.441 1.00 41.81 260 GLY A CA 1
ATOM 1921 C C . GLY A 1 260 ? -3.340 -25.245 -26.868 1.00 41.81 260 GLY A C 1
ATOM 1922 O O . GLY A 1 260 ? -2.377 -25.855 -27.313 1.00 41.81 260 GLY A O 1
ATOM 1923 N N . GLN A 1 261 ? -3.330 -23.926 -26.668 1.00 44.88 261 GLN A N 1
ATOM 1924 C CA . GLN A 1 261 ? -2.098 -23.162 -26.453 1.00 44.88 261 GLN A CA 1
ATOM 1925 C C . GLN A 1 261 ? -2.435 -21.779 -25.887 1.00 44.88 261 GLN A C 1
ATOM 1927 O O . GLN A 1 261 ? -3.351 -21.113 -26.362 1.00 44.88 261 GLN A O 1
ATOM 1932 N N . PHE A 1 262 ? -1.705 -21.366 -24.848 1.00 39.69 262 PHE A N 1
ATOM 1933 C CA . PHE A 1 262 ? -1.749 -20.012 -24.306 1.00 39.69 262 PHE A CA 1
ATOM 1934 C C . PHE A 1 262 ? -1.408 -19.024 -25.425 1.00 39.69 262 PHE A C 1
ATOM 1936 O O . PHE A 1 262 ? -0.259 -18.958 -25.862 1.00 39.69 262 PHE A O 1
ATOM 1943 N N . GLY A 1 263 ? -2.401 -18.272 -25.897 1.00 40.25 263 GLY A N 1
ATOM 1944 C CA . GLY A 1 263 ? -2.154 -17.127 -26.759 1.00 40.25 263 GLY A CA 1
ATOM 1945 C C . GLY A 1 263 ? -1.367 -16.100 -25.958 1.00 40.25 263 GLY A C 1
ATOM 1946 O O . GLY A 1 263 ? -1.929 -15.434 -25.092 1.00 40.25 263 GLY A O 1
ATOM 1947 N N . MET A 1 264 ? -0.062 -15.994 -26.214 1.00 49.66 264 MET A N 1
ATOM 1948 C CA . MET A 1 264 ? 0.687 -14.792 -25.861 1.00 49.66 264 MET A CA 1
ATOM 1949 C C . MET A 1 264 ? -0.114 -13.598 -26.385 1.00 49.66 264 MET A C 1
ATOM 1951 O O . MET A 1 264 ? -0.571 -13.625 -27.530 1.00 49.66 264 MET A O 1
ATOM 1955 N N . TYR A 1 265 ? -0.336 -12.587 -25.548 1.00 52.72 265 TYR A N 1
ATOM 1956 C CA . TYR A 1 265 ? -0.998 -11.361 -25.974 1.00 52.72 265 TYR A CA 1
ATOM 1957 C C . TYR A 1 265 ? -0.160 -10.716 -27.082 1.00 52.72 265 TYR A C 1
ATOM 1959 O O . TYR A 1 265 ? 0.843 -10.063 -26.819 1.00 52.72 265 TYR A O 1
ATOM 1967 N N . SER A 1 266 ? -0.527 -10.961 -28.339 1.00 58.47 266 SER A N 1
ATOM 1968 C CA . SER A 1 266 ? 0.249 -10.507 -29.497 1.00 58.47 266 SER A CA 1
ATOM 1969 C C . SER A 1 266 ? -0.037 -9.052 -29.861 1.00 58.47 266 SER A C 1
ATOM 1971 O O . SER A 1 266 ? 0.622 -8.498 -30.736 1.00 58.47 266 SER A O 1
ATOM 1973 N N . LYS A 1 267 ? -1.073 -8.446 -29.265 1.00 80.56 267 LYS A N 1
ATOM 1974 C CA . LYS A 1 267 ? -1.521 -7.093 -29.596 1.00 80.56 267 LYS A CA 1
ATOM 1975 C C . LYS A 1 267 ? -1.987 -6.353 -28.350 1.00 80.56 267 LYS A C 1
ATOM 1977 O O . LYS A 1 267 ? -2.704 -6.904 -27.520 1.00 80.56 267 LYS A O 1
ATOM 1982 N N . TRP A 1 268 ? -1.610 -5.084 -28.273 1.00 84.88 268 TRP A N 1
ATOM 1983 C CA . TRP A 1 268 ? -2.168 -4.120 -27.335 1.00 84.88 268 TRP A CA 1
ATOM 1984 C C . TRP A 1 268 ? -3.147 -3.230 -28.089 1.00 84.88 268 TRP A C 1
ATOM 1986 O O . TRP A 1 268 ? -2.823 -2.736 -29.169 1.00 84.88 268 TRP A O 1
ATOM 1996 N N . GLN A 1 269 ? -4.334 -3.021 -27.536 1.00 90.88 269 GLN A N 1
ATOM 1997 C CA . GLN A 1 269 ? -5.323 -2.107 -28.101 1.00 90.88 269 GLN A CA 1
ATOM 1998 C C . GLN A 1 269 ? -5.660 -1.037 -27.076 1.00 90.88 269 GLN A C 1
ATOM 2000 O O . GLN A 1 269 ? -5.846 -1.341 -25.896 1.00 90.88 269 GLN A O 1
ATOM 2005 N N . LEU A 1 270 ? -5.756 0.211 -27.536 1.00 92.06 270 LEU A N 1
ATOM 2006 C CA . LEU A 1 270 ? -6.290 1.296 -26.729 1.00 92.06 270 LEU A CA 1
ATOM 2007 C C . LEU A 1 270 ? -7.732 0.943 -26.371 1.00 92.06 270 LEU A C 1
ATOM 2009 O O . LEU A 1 270 ? -8.594 0.859 -27.247 1.00 92.06 270 LEU A O 1
ATOM 2013 N N . TYR A 1 271 ? -7.966 0.697 -25.091 1.00 90.38 271 TYR A N 1
ATOM 2014 C CA . TYR A 1 271 ? -9.263 0.294 -24.583 1.00 90.38 271 TYR A CA 1
ATOM 2015 C C . TYR A 1 271 ? -10.108 1.519 -24.233 1.00 90.38 271 TYR A C 1
ATOM 2017 O O . TYR A 1 271 ? -11.228 1.669 -24.716 1.00 90.38 271 TYR A O 1
ATOM 2025 N N . THR A 1 272 ? -9.560 2.422 -23.418 1.00 94.56 272 THR A N 1
ATOM 2026 C CA . THR A 1 272 ? -10.232 3.669 -23.043 1.00 94.56 272 THR A CA 1
ATOM 2027 C C . THR A 1 272 ? -9.228 4.770 -22.730 1.00 94.56 272 THR A C 1
ATOM 2029 O O . THR A 1 272 ? -8.043 4.512 -22.516 1.00 94.56 272 THR A O 1
ATOM 2032 N N . SER A 1 273 ? -9.720 6.001 -22.675 1.00 94.94 273 SER A N 1
ATOM 2033 C CA . SER A 1 273 ? -8.978 7.175 -22.238 1.00 94.94 273 SER A CA 1
ATOM 2034 C C . SER A 1 273 ? -9.709 7.796 -21.056 1.00 94.94 273 SER A C 1
ATOM 2036 O O . SER A 1 273 ? -10.861 8.209 -21.180 1.00 94.94 273 SER A O 1
ATOM 2038 N N . LEU A 1 274 ? -9.044 7.874 -19.910 1.00 95.50 274 LEU A N 1
ATOM 2039 C CA . LEU A 1 274 ? -9.545 8.586 -18.743 1.00 95.50 274 LEU A CA 1
ATOM 2040 C C . LEU A 1 274 ? -9.120 10.051 -18.851 1.00 95.50 274 LEU A C 1
ATOM 2042 O O . LEU A 1 274 ? -7.948 10.337 -19.079 1.00 95.50 274 LEU A O 1
ATOM 2046 N N . THR A 1 275 ? -10.051 10.978 -18.675 1.00 94.50 275 THR A N 1
ATOM 2047 C CA . THR A 1 275 ? -9.777 12.423 -18.659 1.00 94.50 275 THR A CA 1
ATOM 2048 C C . THR A 1 275 ? -10.440 13.042 -17.444 1.00 94.50 275 THR A C 1
ATOM 2050 O O . THR A 1 275 ? -11.599 12.731 -17.167 1.00 94.50 275 THR A O 1
ATOM 2053 N N . GLU A 1 276 ? -9.748 13.945 -16.757 1.00 91.00 276 GLU A N 1
ATOM 2054 C CA . GLU A 1 276 ? -10.308 14.701 -15.635 1.00 91.00 276 GLU A CA 1
ATOM 2055 C C . GLU A 1 276 ? -10.278 16.193 -15.987 1.00 91.00 276 GLU A C 1
ATOM 2057 O O . GLU A 1 276 ? -9.213 16.786 -16.142 1.00 91.00 276 GLU A O 1
ATOM 2062 N N . GLN A 1 277 ? -11.459 16.800 -16.151 1.00 82.62 277 GLN A N 1
ATOM 2063 C CA . GLN A 1 277 ? -11.605 18.171 -16.671 1.00 82.62 277 GLN A CA 1
ATOM 2064 C C . GLN A 1 277 ? -11.106 19.256 -15.709 1.00 82.62 277 GLN A C 1
ATOM 2066 O O . GLN A 1 277 ? -10.935 20.402 -16.112 1.00 82.62 277 GLN A O 1
ATOM 2071 N N . SER A 1 278 ? -10.903 18.916 -14.436 1.00 79.81 278 SER A N 1
ATOM 2072 C CA . SER A 1 278 ? -10.517 19.869 -13.395 1.00 79.81 278 SER A CA 1
ATOM 2073 C C . SER A 1 278 ? -9.054 19.762 -12.969 1.00 79.81 278 SER A C 1
ATOM 2075 O O . SER A 1 278 ? -8.680 20.411 -11.994 1.00 79.81 278 SER A O 1
ATOM 2077 N N . SER A 1 279 ? -8.235 18.932 -13.625 1.00 83.75 279 SER A N 1
ATOM 2078 C CA . SER A 1 279 ? -6.817 18.822 -13.283 1.00 83.75 279 SER A CA 1
ATOM 2079 C C . SER A 1 279 ? -5.936 18.635 -14.509 1.00 83.75 279 SER A C 1
ATOM 2081 O O . SER A 1 279 ? -5.888 17.576 -15.138 1.00 83.75 279 SER A O 1
ATOM 2083 N N . SER A 1 280 ? -5.156 19.675 -14.775 1.00 85.75 280 SER A N 1
ATOM 2084 C CA . SER A 1 280 ? -4.130 19.726 -15.811 1.00 85.75 280 SER A CA 1
ATOM 2085 C C . SER A 1 280 ? -3.021 18.685 -15.591 1.00 85.75 280 SER A C 1
ATOM 2087 O O . SER A 1 280 ? -2.397 18.209 -16.534 1.00 85.75 280 SER A O 1
ATOM 2089 N N . ALA A 1 281 ? -2.838 18.244 -14.347 1.00 93.31 281 ALA A N 1
ATOM 2090 C CA . ALA A 1 281 ? -1.839 17.267 -13.942 1.00 93.31 281 ALA A CA 1
ATOM 2091 C C . ALA A 1 281 ? -2.373 15.827 -13.845 1.00 93.31 281 ALA A C 1
ATOM 2093 O O . ALA A 1 281 ? -1.697 14.947 -13.314 1.00 93.31 281 ALA A O 1
ATOM 2094 N N . PHE A 1 282 ? -3.599 15.553 -14.298 1.00 95.88 282 PHE A N 1
ATOM 2095 C CA . PHE A 1 282 ? -4.125 14.190 -14.263 1.00 95.88 282 PHE A CA 1
ATOM 2096 C C . PHE A 1 282 ? -3.250 13.244 -15.102 1.00 95.88 282 PHE A C 1
ATOM 2098 O O . PHE A 1 282 ? -3.022 13.472 -16.290 1.00 95.88 282 PHE A O 1
ATOM 2105 N N . GLY A 1 283 ? -2.743 12.183 -14.471 1.00 95.50 283 GLY A N 1
ATOM 2106 C CA . GLY A 1 283 ? -1.776 11.267 -15.073 1.00 95.50 283 GLY A CA 1
ATOM 2107 C C . GLY A 1 283 ? -0.310 11.614 -14.800 1.00 95.50 283 GLY A C 1
ATOM 2108 O O . GLY A 1 283 ? 0.562 11.009 -15.421 1.00 95.50 283 GLY A O 1
ATOM 2109 N N . THR A 1 284 ? 0.010 12.542 -13.889 1.00 95.56 284 THR A N 1
ATOM 2110 C CA . THR A 1 284 ? 1.412 12.812 -13.507 1.00 95.56 284 THR A CA 1
ATOM 2111 C C . THR A 1 284 ? 2.096 11.582 -12.913 1.00 95.56 284 THR A C 1
ATOM 2113 O O . THR A 1 284 ? 3.226 11.295 -13.288 1.00 95.56 284 THR A O 1
ATOM 2116 N N . GLN A 1 285 ? 1.413 10.837 -12.043 1.00 97.06 285 GLN A N 1
ATOM 2117 C CA . GLN A 1 285 ? 1.867 9.559 -11.499 1.00 97.06 285 GLN A CA 1
ATOM 2118 C C . GLN A 1 285 ? 0.738 8.535 -11.622 1.00 97.06 285 GLN A C 1
ATOM 2120 O O . GLN A 1 285 ? -0.424 8.832 -11.330 1.00 97.06 285 GLN A O 1
ATOM 2125 N N . ILE A 1 286 ? 1.082 7.320 -12.038 1.00 97.44 286 ILE A N 1
ATOM 2126 C CA . ILE A 1 286 ? 0.152 6.194 -12.114 1.00 97.44 286 ILE A CA 1
ATOM 2127 C C . ILE A 1 286 ? 0.802 5.014 -11.405 1.00 97.44 286 ILE A C 1
ATOM 2129 O O . ILE A 1 286 ? 1.985 4.753 -11.602 1.00 97.44 286 ILE A O 1
ATOM 2133 N N . GLU A 1 287 ? 0.022 4.300 -10.605 1.00 97.50 287 GLU A N 1
ATOM 2134 C CA . GLU A 1 287 ? 0.425 3.036 -9.997 1.00 97.50 287 GLU A CA 1
ATOM 2135 C C . GLU A 1 287 ? -0.702 2.017 -10.192 1.00 97.50 287 GLU A C 1
ATOM 2137 O O . GLU A 1 287 ? -1.881 2.327 -9.990 1.00 97.50 287 GLU A O 1
ATOM 2142 N N . ILE A 1 288 ? -0.349 0.793 -10.590 1.00 96.00 288 ILE A N 1
ATOM 2143 C CA . ILE A 1 288 ? -1.294 -0.318 -10.734 1.00 96.00 288 ILE A CA 1
ATOM 2144 C C . ILE A 1 288 ? -0.816 -1.513 -9.922 1.00 96.00 288 ILE A C 1
ATOM 2146 O O . ILE A 1 288 ? 0.331 -1.943 -10.033 1.00 96.00 288 ILE A O 1
ATOM 2150 N N . LYS A 1 289 ? -1.716 -2.087 -9.122 1.00 95.38 289 LYS A N 1
ATOM 2151 C CA . LYS A 1 289 ? -1.437 -3.319 -8.387 1.00 95.38 289 LYS A CA 1
ATOM 2152 C C . LYS A 1 289 ? -2.663 -4.205 -8.344 1.00 95.38 289 LYS A C 1
ATOM 2154 O O . LYS A 1 289 ? -3.685 -3.850 -7.756 1.00 95.38 289 LYS A O 1
ATOM 2159 N N . SER A 1 290 ? -2.542 -5.379 -8.955 1.00 92.50 290 SER A N 1
ATOM 2160 C CA . SER A 1 290 ? -3.649 -6.324 -9.115 1.00 92.50 290 SER A CA 1
ATOM 2161 C C . SER A 1 290 ? -4.846 -5.638 -9.790 1.00 92.50 290 SER A C 1
ATOM 2163 O O . SER A 1 290 ? -4.732 -5.244 -10.952 1.00 92.50 290 SER A O 1
ATOM 2165 N N . ASN A 1 291 ? -5.945 -5.439 -9.057 1.00 92.94 291 ASN A N 1
ATOM 2166 C CA . ASN A 1 291 ? -7.188 -4.852 -9.555 1.00 92.94 291 ASN A CA 1
ATOM 2167 C C . ASN A 1 291 ? -7.357 -3.375 -9.167 1.00 92.94 291 ASN A C 1
ATOM 2169 O O . ASN A 1 291 ? -8.402 -2.801 -9.452 1.00 92.94 291 ASN A O 1
ATOM 2173 N N . LEU A 1 292 ? -6.378 -2.755 -8.503 1.00 95.88 292 LEU A N 1
ATOM 2174 C CA . LEU A 1 292 ? -6.437 -1.351 -8.104 1.00 95.88 292 LEU A CA 1
ATOM 2175 C C . LEU A 1 292 ? -5.533 -0.500 -8.996 1.00 95.88 292 LEU A C 1
ATOM 2177 O O . LEU A 1 292 ? -4.361 -0.825 -9.195 1.00 95.88 292 LEU A O 1
ATOM 2181 N N . VAL A 1 293 ? -6.070 0.614 -9.483 1.00 97.12 293 VAL A N 1
ATOM 2182 C CA . VAL A 1 293 ? -5.343 1.645 -10.226 1.00 97.12 293 VAL A CA 1
ATOM 2183 C C . VAL A 1 293 ? -5.462 2.958 -9.461 1.00 97.12 293 VAL A C 1
ATOM 2185 O O . VAL A 1 293 ? -6.567 3.386 -9.132 1.00 97.12 293 VAL A O 1
ATOM 2188 N N . ALA A 1 294 ? -4.339 3.615 -9.193 1.00 97.56 294 ALA A N 1
ATOM 2189 C CA . ALA A 1 294 ? -4.300 4.951 -8.614 1.00 97.56 294 ALA A CA 1
ATOM 2190 C C . ALA A 1 294 ? -3.670 5.922 -9.616 1.00 97.56 294 ALA A C 1
ATOM 2192 O O . ALA A 1 294 ? -2.583 5.664 -10.131 1.00 97.56 294 ALA A O 1
ATOM 2193 N N . ILE A 1 295 ? -4.358 7.029 -9.895 1.00 97.69 295 ILE A N 1
ATOM 2194 C CA . ILE A 1 295 ? -3.917 8.061 -10.839 1.00 97.69 295 ILE A CA 1
ATOM 2195 C C . ILE A 1 295 ? -3.878 9.393 -10.103 1.00 97.69 295 ILE A C 1
ATOM 2197 O O . ILE A 1 295 ? -4.897 9.823 -9.558 1.00 97.69 295 ILE A O 1
ATOM 2201 N N . SER A 1 296 ? -2.723 10.051 -10.081 1.00 96.88 296 SER A N 1
ATOM 2202 C CA . SER A 1 296 ? -2.603 11.372 -9.473 1.00 96.88 296 SER A CA 1
ATOM 2203 C C . SER A 1 296 ? -2.962 12.508 -10.418 1.00 96.88 296 SER A C 1
ATOM 2205 O O . SER A 1 296 ? -2.898 12.388 -11.640 1.00 96.88 296 SER A O 1
ATOM 2207 N N . ALA A 1 297 ? -3.326 13.621 -9.795 1.00 95.50 297 ALA A N 1
ATOM 2208 C CA . ALA A 1 297 ? -3.656 14.907 -10.377 1.00 95.50 297 ALA A CA 1
ATOM 2209 C C . ALA A 1 297 ? -3.082 16.032 -9.476 1.00 95.50 297 ALA A C 1
ATOM 2211 O O . ALA A 1 297 ? -3.849 16.787 -8.866 1.00 95.50 297 ALA A O 1
ATOM 2212 N N . PRO A 1 298 ? -1.744 16.123 -9.296 1.00 93.19 298 PRO A N 1
ATOM 2213 C CA . PRO A 1 298 ? -1.131 17.128 -8.428 1.00 93.19 298 PRO A CA 1
ATOM 2214 C C . PRO A 1 298 ? -1.285 18.528 -9.041 1.00 93.19 298 PRO A C 1
ATOM 2216 O O . PRO A 1 298 ? -0.696 18.828 -10.069 1.00 93.19 298 PRO A O 1
ATOM 2219 N N . SER A 1 299 ? -2.081 19.402 -8.429 1.00 85.12 299 SER A N 1
ATOM 2220 C CA . SER A 1 299 ? -2.349 20.737 -8.973 1.00 85.12 299 SER A CA 1
ATOM 2221 C C . SER A 1 299 ? -1.181 21.704 -8.800 1.00 85.12 299 SER A C 1
ATOM 2223 O O . SER A 1 299 ? -0.505 21.730 -7.772 1.00 85.12 299 SER A O 1
ATOM 2225 N N . ASP A 1 300 ? -1.069 22.605 -9.773 1.00 66.69 300 ASP A N 1
ATOM 2226 C CA . ASP A 1 300 ? -0.369 23.878 -9.712 1.00 66.69 300 ASP A CA 1
ATOM 2227 C C . ASP A 1 300 ? -1.247 24.993 -9.096 1.00 66.69 300 ASP A C 1
ATOM 2229 O O . ASP A 1 300 ? -2.119 25.586 -9.720 1.00 66.69 300 ASP A O 1
ATOM 2233 N N . SER A 1 301 ? -0.991 25.366 -7.847 1.00 63.94 301 SER A N 1
ATOM 2234 C CA . SER A 1 301 ? -1.410 26.638 -7.218 1.00 63.94 301 SER A CA 1
ATOM 2235 C C . SER A 1 301 ? -2.914 26.964 -6.985 1.00 63.94 301 SER A C 1
ATOM 2237 O O . SER A 1 301 ? -3.207 27.742 -6.072 1.00 63.94 301 SER A O 1
ATOM 2239 N N . ARG A 1 302 ? -3.873 26.463 -7.789 1.00 68.44 302 ARG A N 1
ATOM 2240 C CA . ARG A 1 302 ? -5.279 26.952 -7.792 1.00 68.44 302 ARG A CA 1
ATOM 2241 C C . ARG A 1 302 ? -6.370 25.891 -7.682 1.00 68.44 302 ARG A C 1
ATOM 2243 O O . ARG A 1 302 ? -7.484 26.244 -7.300 1.00 68.44 302 ARG A O 1
ATOM 2250 N N . THR A 1 303 ? -6.095 24.631 -8.006 1.00 75.31 303 THR A N 1
ATOM 2251 C CA . THR A 1 303 ? -7.071 23.540 -7.849 1.00 75.31 303 THR A CA 1
ATOM 2252 C C . THR A 1 303 ? -6.641 22.607 -6.722 1.00 75.31 303 THR A C 1
ATOM 2254 O O . THR A 1 303 ? -5.472 22.551 -6.346 1.00 75.31 303 THR A O 1
ATOM 2257 N N . SER A 1 304 ? -7.587 21.909 -6.099 1.00 83.38 304 SER A N 1
ATOM 2258 C CA . SER A 1 304 ? -7.245 20.919 -5.080 1.00 83.38 304 SER A CA 1
ATOM 2259 C C . SER A 1 304 ? -6.543 19.739 -5.749 1.00 83.38 304 SER A C 1
ATOM 2261 O O . SER A 1 304 ? -7.154 19.045 -6.562 1.00 83.38 304 SER A O 1
ATOM 2263 N N . SER A 1 305 ? -5.281 19.499 -5.397 1.00 92.06 305 SER A N 1
ATOM 2264 C CA . SER A 1 305 ? -4.559 18.293 -5.801 1.00 92.06 305 SER A CA 1
ATOM 2265 C C . SER A 1 305 ? -5.322 17.042 -5.365 1.00 92.06 305 SER A C 1
ATOM 2267 O O . SER A 1 305 ? -5.804 16.973 -4.228 1.00 92.06 305 SER A O 1
ATOM 2269 N N . ALA A 1 306 ? -5.430 16.055 -6.253 1.00 94.69 306 ALA A N 1
ATOM 2270 C CA . ALA A 1 306 ? -6.213 14.852 -6.000 1.00 94.69 306 ALA A CA 1
ATOM 2271 C C . ALA A 1 306 ? -5.525 13.571 -6.486 1.00 94.69 306 ALA A C 1
ATOM 2273 O O . ALA A 1 306 ? -4.653 13.586 -7.351 1.00 94.69 306 ALA A O 1
ATOM 2274 N N . VAL A 1 307 ? -5.948 12.440 -5.927 1.00 96.50 307 VAL A N 1
ATOM 2275 C CA . VAL A 1 307 ? -5.639 11.091 -6.400 1.00 96.50 307 VAL A CA 1
ATOM 2276 C C . VAL A 1 307 ? -6.952 10.362 -6.636 1.00 96.50 307 VAL A C 1
ATOM 2278 O O . VAL A 1 307 ? -7.808 10.280 -5.755 1.00 96.50 307 VAL A O 1
ATOM 2281 N N . HIS A 1 308 ? -7.116 9.832 -7.838 1.00 96.81 308 HIS A N 1
ATOM 2282 C CA . HIS A 1 308 ? -8.299 9.103 -8.261 1.00 96.81 308 HIS A CA 1
ATOM 2283 C C . HIS A 1 308 ? -8.020 7.609 -8.206 1.00 96.81 308 HIS A C 1
ATOM 2285 O O . HIS A 1 308 ? -7.022 7.131 -8.750 1.00 96.81 308 HIS A O 1
ATOM 2291 N N . ILE A 1 309 ? -8.911 6.878 -7.548 1.00 97.12 309 ILE A N 1
ATOM 2292 C CA . ILE A 1 309 ? -8.792 5.439 -7.368 1.00 97.12 309 ILE A CA 1
ATOM 2293 C C . ILE A 1 309 ? -9.803 4.750 -8.270 1.00 97.12 309 ILE A C 1
ATOM 2295 O O . ILE A 1 309 ? -10.996 5.050 -8.215 1.00 97.12 309 ILE A O 1
ATOM 2299 N N . TYR A 1 310 ? -9.326 3.809 -9.072 1.00 96.38 310 TYR A N 1
ATOM 2300 C CA . TYR A 1 310 ? -10.122 2.985 -9.966 1.00 96.38 310 TYR A CA 1
ATOM 2301 C C . TYR A 1 310 ? -9.945 1.511 -9.612 1.00 96.38 310 TYR A C 1
ATOM 2303 O O . TYR A 1 310 ? -8.893 1.084 -9.132 1.00 96.38 310 TYR A O 1
ATOM 2311 N N . SER A 1 311 ? -10.986 0.731 -9.870 1.00 94.50 311 SER A N 1
ATOM 2312 C CA . SER A 1 311 ? -10.983 -0.720 -9.719 1.00 94.50 311 SER A CA 1
ATOM 2313 C C . SER A 1 311 ? -11.148 -1.403 -11.074 1.00 94.50 311 SER A C 1
ATOM 2315 O O . SER A 1 311 ? -11.863 -0.909 -11.944 1.00 94.50 311 SER A O 1
ATOM 2317 N N . ASN A 1 312 ? -10.477 -2.539 -11.239 1.00 90.06 312 ASN A N 1
ATOM 2318 C CA . ASN A 1 312 ? -10.499 -3.399 -12.414 1.00 90.06 312 ASN A CA 1
ATOM 2319 C C . ASN A 1 312 ? -10.908 -4.819 -11.991 1.00 90.06 312 ASN A C 1
ATOM 2321 O O . ASN A 1 312 ? -10.056 -5.664 -11.730 1.00 90.06 312 ASN A O 1
ATOM 2325 N N . TYR A 1 313 ? -12.205 -5.102 -11.886 1.00 82.56 313 TYR A N 1
ATOM 2326 C CA . TYR A 1 313 ? -12.708 -6.424 -11.468 1.00 82.56 313 TYR A CA 1
ATOM 2327 C C . TYR A 1 313 ? -12.739 -7.456 -12.606 1.00 82.56 313 TYR A C 1
ATOM 2329 O O . TYR A 1 313 ? -13.707 -8.201 -12.744 1.00 82.56 313 TYR A O 1
ATOM 2337 N N . GLY A 1 314 ? -11.744 -7.466 -13.494 1.00 70.00 314 GLY A N 1
ATOM 2338 C CA . GLY A 1 314 ? -11.727 -8.346 -14.672 1.00 70.00 314 GLY A CA 1
ATOM 2339 C C . GLY A 1 314 ? -12.802 -8.028 -15.725 1.00 70.00 314 GLY A C 1
ATOM 2340 O O . GLY A 1 314 ? -12.737 -8.536 -16.841 1.00 70.00 314 GLY A O 1
ATOM 2341 N N . SER A 1 315 ? -13.761 -7.152 -15.410 1.00 64.50 315 SER A N 1
ATOM 2342 C CA . SER A 1 315 ? -14.532 -6.408 -16.396 1.00 64.50 315 SER A CA 1
ATOM 2343 C C . SER A 1 315 ? -13.616 -5.343 -16.980 1.00 64.50 315 SER A C 1
ATOM 2345 O O . SER A 1 315 ? -12.936 -4.644 -16.234 1.00 64.50 315 SER A O 1
ATOM 2347 N N . LEU A 1 316 ? -13.636 -5.187 -18.299 1.00 65.50 316 LEU A N 1
ATOM 2348 C CA . LEU A 1 316 ? -12.774 -4.240 -19.002 1.00 65.50 316 LEU A CA 1
ATOM 2349 C C . LEU A 1 316 ? -12.963 -2.782 -18.538 1.00 65.50 316 LEU A C 1
ATOM 2351 O O . LEU A 1 316 ? -12.104 -1.940 -18.762 1.00 65.50 316 LEU A O 1
ATOM 2355 N N . ASN A 1 317 ? -14.060 -2.467 -17.848 1.00 82.94 317 ASN A N 1
ATOM 2356 C CA . ASN A 1 317 ? -14.329 -1.128 -17.346 1.00 82.94 317 ASN A CA 1
ATOM 2357 C C . ASN A 1 317 ? -13.566 -0.834 -16.050 1.00 82.94 317 ASN A C 1
ATOM 2359 O O . ASN A 1 317 ? -13.833 -1.441 -15.012 1.00 82.94 317 ASN A O 1
ATOM 2363 N N . LEU A 1 318 ? -12.675 0.163 -16.108 1.00 92.38 318 LEU A N 1
ATOM 2364 C CA . LEU A 1 318 ? -12.148 0.822 -14.916 1.00 92.38 318 LEU A CA 1
ATOM 2365 C C . LEU A 1 318 ? -13.263 1.635 -14.260 1.00 92.38 318 LEU A C 1
ATOM 2367 O O . LEU A 1 318 ? -13.704 2.653 -14.792 1.00 92.38 318 LEU A O 1
ATOM 2371 N N . GLU A 1 319 ? -13.711 1.193 -13.093 1.00 94.00 319 GLU A N 1
ATOM 2372 C CA . GLU A 1 319 ? -14.739 1.888 -12.327 1.00 94.00 319 GLU A CA 1
ATOM 2373 C C . GLU A 1 319 ? -14.083 2.777 -11.269 1.00 94.00 319 GLU A C 1
ATOM 2375 O O . GLU A 1 319 ? -13.295 2.291 -10.451 1.00 94.00 319 GLU A O 1
ATOM 2380 N N . LYS A 1 320 ? -14.397 4.079 -11.279 1.00 95.00 320 LYS A N 1
ATOM 2381 C CA . LYS A 1 320 ? -13.898 5.044 -10.289 1.00 95.00 320 LYS A CA 1
ATOM 2382 C C . LYS A 1 320 ? -14.500 4.714 -8.922 1.00 95.00 320 LYS A C 1
ATOM 2384 O O . LYS A 1 320 ? -15.705 4.813 -8.731 1.00 95.00 320 LYS A O 1
ATOM 2389 N N . VAL A 1 321 ? -13.647 4.331 -7.980 1.00 94.81 321 VAL A N 1
ATOM 2390 C CA . VAL A 1 321 ? -14.013 3.964 -6.606 1.00 94.81 321 VAL A CA 1
ATOM 2391 C C . VAL A 1 321 ? -14.200 5.221 -5.765 1.00 94.81 321 VAL A C 1
ATOM 2393 O O . VAL A 1 321 ? -15.204 5.379 -5.080 1.00 94.81 321 VAL A O 1
ATOM 2396 N N . CYS A 1 322 ? -13.222 6.125 -5.809 1.00 95.81 322 CYS A N 1
ATOM 2397 C CA . CYS A 1 322 ? -13.232 7.356 -5.029 1.00 95.81 322 CYS A CA 1
ATOM 2398 C C . CYS A 1 322 ? -12.236 8.381 -5.596 1.00 95.81 322 CYS A C 1
ATOM 2400 O O . CYS A 1 322 ? -11.362 8.053 -6.403 1.00 95.81 322 CYS A O 1
ATOM 2402 N N . THR A 1 323 ? -12.342 9.620 -5.117 1.00 95.50 323 THR A N 1
ATOM 2403 C CA . THR A 1 323 ? -11.322 10.663 -5.281 1.00 95.50 323 THR A CA 1
ATOM 2404 C C . THR A 1 323 ? -10.846 11.084 -3.899 1.00 95.50 323 THR A C 1
ATOM 2406 O O . THR A 1 323 ? -11.664 11.355 -3.022 1.00 95.50 323 THR A O 1
ATOM 2409 N N . ILE A 1 324 ? -9.534 11.156 -3.709 1.00 94.56 324 ILE A N 1
ATOM 2410 C CA . ILE A 1 324 ? -8.897 11.622 -2.480 1.00 94.56 324 ILE A CA 1
ATOM 2411 C C . ILE A 1 324 ? -8.279 12.980 -2.798 1.00 94.56 324 ILE A C 1
ATOM 2413 O O . ILE A 1 324 ? -7.382 13.051 -3.629 1.00 94.56 324 ILE A O 1
ATOM 2417 N N . SER A 1 325 ? -8.753 14.053 -2.175 1.00 93.88 325 SER A N 1
ATOM 2418 C CA . SER A 1 325 ? -8.228 15.411 -2.368 1.00 93.88 325 SER A CA 1
ATOM 2419 C C . SER A 1 325 ? -7.432 15.868 -1.149 1.00 93.88 325 SER A C 1
ATOM 2421 O O . SER A 1 325 ? -7.834 15.580 -0.019 1.00 93.88 325 SER A O 1
ATOM 2423 N N . SER A 1 326 ? -6.343 16.616 -1.353 1.00 90.31 326 SER A N 1
ATOM 2424 C CA . SER A 1 326 ? -5.678 17.283 -0.227 1.00 90.31 326 SER A CA 1
ATOM 2425 C C . SER A 1 326 ? -6.558 18.411 0.324 1.00 90.31 326 SER A C 1
ATOM 2427 O O . SER A 1 326 ? -7.146 19.161 -0.462 1.00 90.31 326 SER A O 1
ATOM 2429 N N . PRO A 1 327 ? -6.641 18.567 1.659 1.00 84.44 327 PRO A N 1
ATOM 2430 C CA . PRO A 1 327 ? -7.273 19.731 2.265 1.00 84.44 327 PRO A CA 1
ATOM 2431 C C . PRO A 1 327 ? -6.450 21.013 2.088 1.00 84.44 327 PRO A C 1
ATOM 2433 O O . PRO A 1 327 ? -7.007 22.096 2.261 1.00 84.44 327 PRO A O 1
ATOM 2436 N N . THR A 1 328 ? -5.150 20.925 1.773 1.00 87.88 328 THR A N 1
ATOM 2437 C CA . THR A 1 328 ? -4.322 22.114 1.551 1.00 87.88 328 THR A CA 1
ATOM 2438 C C . THR A 1 328 ? -4.105 22.360 0.053 1.00 87.88 328 THR A C 1
ATOM 2440 O O . THR A 1 328 ? -3.706 21.455 -0.688 1.00 87.88 328 THR A O 1
ATOM 2443 N N . PRO A 1 329 ? -4.384 23.579 -0.442 1.00 85.75 329 PRO A N 1
ATOM 2444 C CA . PRO A 1 329 ? -3.960 23.973 -1.777 1.00 85.75 329 PRO A CA 1
ATOM 2445 C C . PRO A 1 329 ? -2.435 23.867 -1.882 1.00 85.75 329 PRO A C 1
ATOM 2447 O O . PRO A 1 329 ? -1.725 24.226 -0.945 1.00 85.75 329 PRO A O 1
ATOM 2450 N N . ASN A 1 330 ? -1.928 23.435 -3.037 1.00 83.38 330 ASN A N 1
ATOM 2451 C CA . ASN A 1 330 ? -0.494 23.499 -3.385 1.00 83.38 330 ASN A CA 1
ATOM 2452 C C . ASN A 1 330 ? 0.380 22.526 -2.594 1.00 83.38 330 ASN A C 1
ATOM 2454 O O . ASN A 1 330 ? 1.595 22.660 -2.556 1.00 83.38 330 ASN A O 1
ATOM 2458 N N . ALA A 1 331 ? -0.247 21.516 -2.005 1.00 89.06 331 ALA A N 1
ATOM 2459 C CA . ALA A 1 331 ? 0.390 20.437 -1.270 1.00 89.06 331 ALA A CA 1
ATOM 2460 C C . ALA A 1 331 ? 1.314 19.535 -2.113 1.00 89.06 331 ALA A C 1
ATOM 2462 O O . ALA A 1 331 ? 1.932 18.615 -1.567 1.00 89.06 331 ALA A O 1
ATOM 2463 N N . GLU A 1 332 ? 1.272 19.684 -3.444 1.00 93.50 332 GLU A N 1
ATOM 2464 C CA . GLU A 1 332 ? 1.773 18.695 -4.411 1.00 93.50 332 GLU A CA 1
ATOM 2465 C C . GLU A 1 332 ? 1.269 17.271 -4.090 1.00 93.50 332 GLU A C 1
ATOM 2467 O O . GLU A 1 332 ? 1.941 16.267 -4.308 1.00 93.50 332 GLU A O 1
ATOM 2472 N N . PHE A 1 333 ? 0.062 17.170 -3.523 1.00 95.19 333 PHE A N 1
ATOM 2473 C CA . PHE A 1 333 ? -0.526 15.898 -3.120 1.00 95.19 333 PHE A CA 1
ATOM 2474 C C . PHE A 1 333 ? -0.753 14.994 -4.333 1.00 95.19 333 PHE A C 1
ATOM 2476 O O . PHE A 1 333 ? -1.418 15.382 -5.294 1.00 95.19 333 PHE A O 1
ATOM 2483 N N . GLY A 1 334 ? -0.205 13.781 -4.284 1.00 95.50 334 GLY A N 1
ATOM 2484 C CA . GLY A 1 334 ? -0.204 12.871 -5.425 1.00 95.50 334 GLY A CA 1
ATOM 2485 C C . GLY A 1 334 ? 1.026 12.991 -6.318 1.00 95.50 334 GLY A C 1
ATOM 2486 O O . GLY A 1 334 ? 1.064 12.319 -7.346 1.00 95.50 334 GLY A O 1
ATOM 2487 N N . LEU A 1 335 ? 2.046 13.781 -5.955 1.00 95.88 335 LEU A N 1
ATOM 2488 C CA . LEU A 1 335 ? 3.291 13.818 -6.731 1.00 95.88 335 LEU A CA 1
ATOM 2489 C C . LEU A 1 335 ? 3.934 12.428 -6.835 1.00 95.88 335 LEU A C 1
ATOM 2491 O O . LEU A 1 335 ? 4.455 12.060 -7.882 1.00 95.88 335 LEU A O 1
ATOM 2495 N N . SER A 1 336 ? 3.833 11.632 -5.770 1.00 97.56 336 SER A N 1
ATOM 2496 C CA . SER A 1 336 ? 4.209 10.223 -5.778 1.00 97.56 336 SER A CA 1
ATOM 2497 C C . SER A 1 336 ? 3.107 9.354 -5.175 1.00 97.56 336 SER A C 1
ATOM 2499 O O . SER A 1 336 ? 2.377 9.777 -4.275 1.00 97.56 336 SER A O 1
ATOM 2501 N N . ILE A 1 337 ? 2.965 8.135 -5.697 1.00 97.81 337 ILE A N 1
ATOM 2502 C CA . ILE A 1 337 ? 1.990 7.145 -5.236 1.00 97.81 337 ILE A CA 1
ATOM 2503 C C . ILE A 1 337 ? 2.680 5.785 -5.143 1.00 97.81 337 ILE A C 1
ATOM 2505 O O . ILE A 1 337 ? 3.443 5.425 -6.034 1.00 97.81 337 ILE A O 1
ATOM 2509 N N . ALA A 1 338 ? 2.360 5.013 -4.106 1.00 97.62 338 ALA A N 1
ATOM 2510 C CA . ALA A 1 338 ? 2.658 3.585 -4.046 1.00 97.62 338 ALA A CA 1
ATOM 2511 C C . ALA A 1 338 ? 1.443 2.797 -3.544 1.00 97.62 338 ALA A C 1
ATOM 2513 O O . ALA A 1 338 ? 0.718 3.266 -2.665 1.00 97.62 338 ALA A O 1
ATOM 2514 N N . ILE A 1 339 ? 1.237 1.581 -4.059 1.00 97.12 339 ILE A N 1
ATOM 2515 C CA . ILE A 1 339 ? 0.151 0.696 -3.617 1.00 97.12 339 ILE A CA 1
ATOM 2516 C C . ILE A 1 339 ? 0.725 -0.519 -2.882 1.00 97.12 339 ILE A C 1
ATOM 2518 O O . ILE A 1 339 ? 1.552 -1.277 -3.403 1.00 97.12 339 ILE A O 1
ATOM 2522 N N . LEU A 1 340 ? 0.211 -0.761 -1.681 1.00 95.12 340 LEU A N 1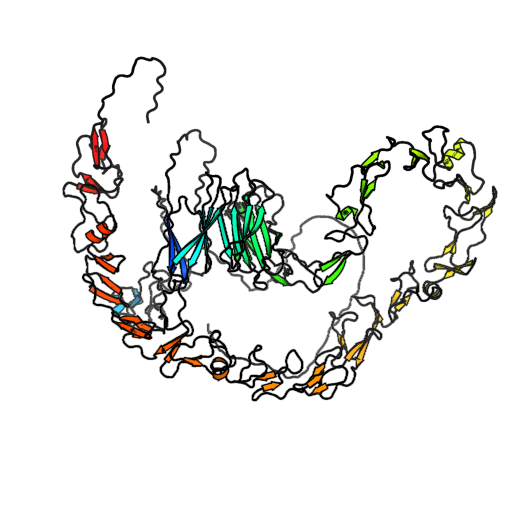
ATOM 2523 C CA . LEU A 1 340 ? 0.427 -1.978 -0.912 1.00 95.12 340 LEU A CA 1
ATOM 2524 C C . LEU A 1 340 ? -0.851 -2.823 -0.918 1.00 95.12 340 LEU A C 1
ATOM 2526 O O . LEU A 1 340 ? -1.906 -2.350 -0.513 1.00 95.12 340 LEU A O 1
ATOM 2530 N N . GLN A 1 341 ? -0.759 -4.074 -1.371 1.00 94.00 341 GLN A N 1
ATOM 2531 C CA . GLN A 1 341 ? -1.858 -5.039 -1.294 1.00 94.00 341 GLN A CA 1
ATOM 2532 C C . GLN A 1 341 ? -1.721 -5.876 -0.020 1.00 94.00 341 GLN A C 1
ATOM 2534 O O . GLN A 1 341 ? -0.630 -6.372 0.275 1.00 94.00 341 GLN A O 1
ATOM 2539 N N . ASP A 1 342 ? -2.821 -6.048 0.711 1.00 89.19 342 ASP A N 1
ATOM 2540 C CA . ASP A 1 342 ? -2.896 -7.006 1.809 1.00 89.19 342 ASP A CA 1
ATOM 2541 C C . ASP A 1 342 ? -2.870 -8.432 1.238 1.00 89.19 342 ASP A C 1
ATOM 2543 O O . ASP A 1 342 ? -3.776 -8.860 0.524 1.00 89.19 342 ASP A O 1
ATOM 2547 N N . LEU A 1 343 ? -1.809 -9.180 1.537 1.00 84.31 343 LEU A N 1
ATOM 2548 C CA . LEU A 1 343 ? -1.653 -10.554 1.054 1.00 84.31 343 LEU A CA 1
ATOM 2549 C C . LEU A 1 343 ? -2.645 -11.524 1.711 1.00 84.31 343 LEU A C 1
ATOM 2551 O O . LEU A 1 343 ? -2.952 -12.558 1.125 1.00 84.31 343 LEU A O 1
ATOM 2555 N N . ASN A 1 344 ? -3.156 -11.195 2.901 1.00 84.38 344 ASN A N 1
ATOM 2556 C CA . ASN A 1 344 ? -4.133 -12.020 3.610 1.00 84.38 344 ASN A CA 1
ATOM 2557 C C . ASN A 1 344 ? -5.565 -11.737 3.141 1.00 84.38 344 ASN A C 1
ATOM 2559 O O . ASN A 1 344 ? -6.449 -12.575 3.312 1.00 84.38 344 ASN A O 1
ATOM 2563 N N . GLN A 1 345 ? -5.805 -10.561 2.556 1.00 83.44 345 GLN A N 1
ATOM 2564 C CA . GLN A 1 345 ? -7.106 -10.148 2.043 1.00 83.44 345 GLN A CA 1
ATOM 2565 C C . GLN A 1 345 ? -6.930 -9.503 0.674 1.00 83.44 345 GLN A C 1
ATOM 2567 O O . GLN A 1 345 ? -6.703 -8.302 0.568 1.00 83.44 345 GLN A O 1
ATOM 2572 N N . SER A 1 346 ? -7.084 -10.308 -0.380 1.00 83.56 346 SER A N 1
ATOM 2573 C CA . SER A 1 346 ? -6.815 -9.908 -1.771 1.00 83.56 346 SER A CA 1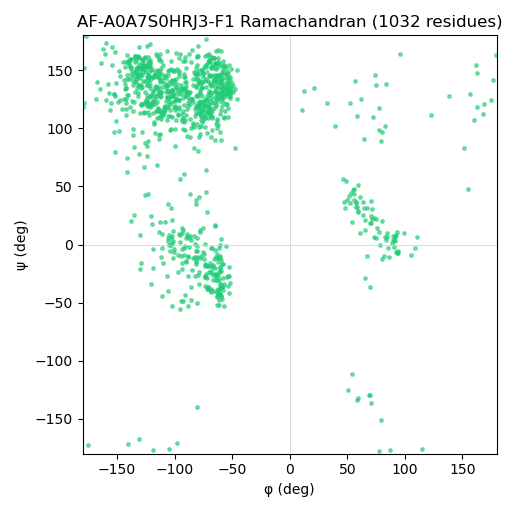
ATOM 2574 C C . SER A 1 346 ? -7.521 -8.621 -2.237 1.00 83.56 346 SER A C 1
ATOM 2576 O O . SER A 1 346 ? -7.058 -8.001 -3.194 1.00 83.56 346 SER A O 1
ATOM 2578 N N . GLU A 1 347 ? -8.584 -8.198 -1.548 1.00 89.12 347 GLU A N 1
ATOM 2579 C CA . GLU A 1 347 ? -9.426 -7.037 -1.862 1.00 89.12 347 GLU A CA 1
ATOM 2580 C C . GLU A 1 347 ? -9.136 -5.796 -0.996 1.00 89.12 347 GLU A C 1
ATOM 2582 O O . GLU A 1 347 ? -9.803 -4.770 -1.152 1.00 89.12 347 GLU A O 1
ATOM 2587 N N . ARG A 1 348 ? -8.157 -5.854 -0.083 1.00 90.88 348 ARG A N 1
ATOM 2588 C CA . ARG A 1 348 ? -7.738 -4.704 0.728 1.00 90.88 348 ARG A CA 1
ATOM 2589 C C . ARG A 1 348 ? -6.405 -4.150 0.256 1.00 90.88 348 ARG A C 1
ATOM 2591 O O . ARG A 1 348 ? -5.422 -4.871 0.087 1.00 90.88 348 ARG A O 1
ATOM 2598 N N . TYR A 1 349 ? -6.371 -2.834 0.102 1.00 94.81 349 TYR A N 1
ATOM 2599 C CA . TYR A 1 349 ? -5.202 -2.100 -0.349 1.00 94.81 349 TYR A CA 1
ATOM 2600 C C . TYR A 1 349 ? -4.937 -0.908 0.564 1.00 94.81 349 TYR A C 1
ATOM 2602 O O . TYR A 1 349 ? -5.855 -0.332 1.147 1.00 94.81 349 TYR A O 1
ATOM 2610 N N . VAL A 1 350 ? -3.675 -0.506 0.644 1.00 95.19 350 VAL A N 1
ATOM 2611 C CA . VAL A 1 350 ? -3.251 0.762 1.231 1.00 95.19 350 VAL A CA 1
ATOM 2612 C C . VAL A 1 350 ? -2.541 1.552 0.146 1.00 95.19 350 VAL A C 1
ATOM 2614 O O . VAL A 1 350 ? -1.563 1.084 -0.437 1.00 95.19 350 VAL A O 1
ATOM 2617 N N . VAL A 1 351 ? -3.048 2.745 -0.141 1.00 96.75 351 VAL A N 1
ATOM 2618 C CA . VAL A 1 351 ? -2.453 3.674 -1.100 1.00 96.75 351 VAL A CA 1
ATOM 2619 C C . VAL A 1 351 ? -1.672 4.718 -0.319 1.00 96.75 351 VAL A C 1
ATOM 2621 O O . VAL A 1 351 ? -2.243 5.443 0.499 1.00 96.75 351 VAL A O 1
ATOM 2624 N N . PHE A 1 352 ? -0.367 4.783 -0.558 1.00 97.25 352 PHE A N 1
ATOM 2625 C CA . PHE A 1 352 ? 0.504 5.814 -0.016 1.00 97.25 352 PHE A CA 1
ATOM 2626 C C . PHE A 1 352 ? 0.608 6.959 -1.010 1.00 97.25 352 PHE A C 1
ATOM 2628 O O . PHE A 1 352 ? 0.947 6.729 -2.167 1.00 97.25 352 PHE A O 1
ATOM 2635 N N . ILE A 1 353 ? 0.318 8.175 -0.562 1.00 97.56 353 ILE A N 1
ATOM 2636 C CA . ILE A 1 353 ? 0.261 9.371 -1.397 1.00 97.56 353 ILE A CA 1
ATOM 2637 C C . ILE A 1 353 ? 1.230 10.404 -0.830 1.00 97.56 353 ILE A C 1
ATOM 2639 O O . ILE A 1 353 ? 1.041 10.902 0.281 1.00 97.56 353 ILE A O 1
ATOM 2643 N N . GLY A 1 354 ? 2.276 10.708 -1.588 1.00 96.56 354 GLY A N 1
ATOM 2644 C CA . GLY A 1 354 ? 3.253 11.730 -1.251 1.00 96.56 354 GLY A CA 1
ATOM 2645 C C . GLY A 1 354 ? 2.708 13.145 -1.431 1.00 96.56 354 GLY A C 1
ATOM 2646 O O . GLY A 1 354 ? 1.963 13.423 -2.372 1.00 96.56 354 GLY A O 1
ATOM 2647 N N . SER A 1 355 ? 3.075 14.030 -0.507 1.00 95.50 355 SER A N 1
ATOM 2648 C CA . SER A 1 355 ? 2.724 15.450 -0.491 1.00 95.50 355 SER A CA 1
ATOM 2649 C C . SER A 1 355 ? 3.938 16.250 0.006 1.00 95.50 355 SER A C 1
ATOM 2651 O O . SER A 1 355 ? 3.994 16.651 1.174 1.00 95.50 355 SER A O 1
ATOM 2653 N N . PRO A 1 356 ? 4.966 16.413 -0.846 1.00 94.50 356 PRO A N 1
ATOM 2654 C CA . PRO A 1 356 ? 6.253 16.978 -0.445 1.00 94.50 356 PRO A CA 1
ATOM 2655 C C . PRO A 1 356 ? 6.147 18.401 0.098 1.00 94.50 356 PRO A C 1
ATOM 2657 O O . PRO A 1 356 ? 6.792 18.691 1.104 1.00 94.50 356 PRO A O 1
ATOM 2660 N N . SER A 1 357 ? 5.289 19.255 -0.466 1.00 91.75 357 SER A N 1
ATOM 2661 C CA . SER A 1 357 ? 5.115 20.632 0.021 1.00 91.75 357 SER A CA 1
ATOM 2662 C C . SER A 1 357 ? 4.549 20.685 1.446 1.00 91.75 357 SER A C 1
ATOM 2664 O O . SER A 1 357 ? 4.829 21.623 2.188 1.00 91.75 357 SER A O 1
ATOM 2666 N N . GLU A 1 358 ? 3.801 19.660 1.869 1.00 91.19 358 GLU A N 1
ATOM 2667 C CA . GLU A 1 358 ? 3.348 19.511 3.257 1.00 91.19 358 GLU A CA 1
ATOM 2668 C C . GLU A 1 358 ? 4.351 18.759 4.148 1.00 91.19 358 GLU A C 1
ATOM 2670 O O . GLU A 1 358 ? 4.173 18.720 5.368 1.00 91.19 358 GLU A O 1
ATOM 2675 N N . ASN A 1 359 ? 5.390 18.156 3.562 1.00 92.19 359 ASN A N 1
ATOM 2676 C CA . ASN A 1 359 ? 6.287 17.183 4.186 1.00 92.19 359 ASN A CA 1
ATOM 2677 C C . ASN A 1 359 ? 5.537 15.982 4.776 1.00 92.19 359 ASN A C 1
ATOM 2679 O O . ASN A 1 359 ? 5.743 15.604 5.934 1.00 92.19 359 ASN A O 1
ATOM 2683 N N . ARG A 1 360 ? 4.620 15.395 3.996 1.00 93.12 360 ARG A N 1
ATOM 2684 C CA . ARG A 1 360 ? 3.729 14.323 4.460 1.00 93.12 360 ARG A CA 1
ATOM 2685 C C . ARG A 1 360 ? 3.576 13.203 3.442 1.00 93.12 360 ARG A C 1
ATOM 2687 O O . ARG A 1 360 ? 3.601 13.422 2.235 1.00 93.12 360 ARG A O 1
ATOM 2694 N N . VAL A 1 361 ? 3.324 11.999 3.956 1.00 95.31 361 VAL A N 1
ATOM 2695 C CA . VAL A 1 361 ? 2.803 10.880 3.162 1.00 95.31 361 VAL A CA 1
ATOM 2696 C C . VAL A 1 361 ? 1.504 10.398 3.795 1.00 95.31 361 VAL A C 1
ATOM 2698 O O . VAL A 1 361 ? 1.458 10.026 4.968 1.00 95.31 361 VAL A O 1
ATOM 2701 N N . TYR A 1 362 ? 0.436 10.411 3.011 1.00 95.00 362 TYR A N 1
ATOM 2702 C CA . TYR A 1 362 ? -0.888 9.965 3.418 1.00 95.00 362 TYR A CA 1
ATOM 2703 C C . TYR A 1 362 ? -1.033 8.475 3.135 1.00 95.00 362 TYR A C 1
ATOM 2705 O O . TYR A 1 362 ? -0.716 8.032 2.039 1.00 95.00 362 TYR A O 1
ATOM 2713 N N . ALA A 1 363 ? -1.524 7.702 4.100 1.00 95.00 363 ALA A N 1
ATOM 2714 C CA . ALA A 1 363 ? -1.893 6.306 3.903 1.00 95.00 363 ALA A CA 1
ATOM 2715 C C . ALA A 1 363 ? -3.419 6.193 3.881 1.00 95.00 363 ALA A C 1
ATOM 2717 O O . ALA A 1 363 ? -4.091 6.537 4.859 1.00 95.00 363 ALA A O 1
ATOM 2718 N N . VAL A 1 364 ? -3.968 5.716 2.768 1.00 94.75 364 VAL A N 1
ATOM 2719 C CA . VAL A 1 364 ? -5.411 5.583 2.558 1.00 94.75 364 VAL A CA 1
ATOM 2720 C C . VAL A 1 364 ? -5.761 4.116 2.385 1.00 94.75 364 VAL A C 1
ATOM 2722 O O . VAL A 1 364 ? -5.271 3.461 1.468 1.00 94.75 364 VAL A O 1
ATOM 2725 N N . ASN A 1 365 ? -6.620 3.604 3.262 1.00 93.12 365 ASN A N 1
ATOM 2726 C CA . ASN A 1 365 ? -7.163 2.261 3.134 1.00 93.12 365 ASN A CA 1
ATOM 2727 C C . ASN A 1 365 ? -8.230 2.265 2.039 1.00 93.12 365 ASN A C 1
ATOM 2729 O O . ASN A 1 365 ? -9.173 3.057 2.089 1.00 93.12 365 ASN A O 1
ATOM 2733 N N . VAL A 1 366 ? -8.097 1.357 1.081 1.00 94.38 366 VAL A N 1
ATOM 2734 C CA . VAL A 1 366 ? -9.069 1.137 0.013 1.00 94.38 366 VAL A CA 1
ATOM 2735 C C . VAL A 1 366 ? -9.584 -0.290 0.117 1.00 94.38 366 VAL A C 1
ATOM 2737 O O . VAL A 1 366 ? -8.808 -1.247 0.091 1.00 94.38 366 VAL A O 1
ATOM 2740 N N . ASN A 1 367 ? -10.902 -0.428 0.242 1.00 92.19 367 ASN A N 1
ATOM 2741 C CA . ASN A 1 367 ? -11.573 -1.719 0.304 1.00 92.19 367 ASN A CA 1
ATOM 2742 C C . ASN A 1 367 ? -12.367 -1.957 -0.987 1.00 92.19 367 ASN A C 1
ATOM 2744 O O . ASN A 1 367 ? -13.281 -1.199 -1.308 1.00 92.19 367 ASN A O 1
ATOM 2748 N N . LEU A 1 368 ? -12.006 -3.010 -1.719 1.00 90.25 368 LEU A N 1
ATOM 2749 C CA . LEU A 1 368 ? -12.609 -3.399 -2.992 1.00 90.25 368 LEU A CA 1
ATOM 2750 C C . LEU A 1 368 ? -13.577 -4.587 -2.844 1.00 90.25 368 LEU A C 1
ATOM 2752 O O . LEU A 1 368 ? -13.713 -5.380 -3.772 1.00 90.25 368 LEU A O 1
ATOM 2756 N N . HIS A 1 369 ? -14.265 -4.756 -1.717 1.00 86.31 369 HIS A N 1
ATOM 2757 C CA . HIS A 1 369 ? -15.106 -5.942 -1.528 1.00 86.31 369 HIS A CA 1
ATOM 2758 C C . HIS A 1 369 ? -16.314 -5.983 -2.507 1.00 86.31 369 HIS A C 1
ATOM 2760 O O . HIS A 1 369 ? -17.174 -5.106 -2.435 1.00 86.31 369 HIS A O 1
ATOM 2766 N N . PRO A 1 370 ? -16.440 -6.980 -3.415 1.00 71.19 370 PRO A N 1
ATOM 2767 C CA . PRO A 1 370 ? -17.426 -6.982 -4.500 1.00 71.19 370 PRO A CA 1
ATOM 2768 C C . PRO A 1 370 ? -18.865 -7.255 -4.045 1.00 71.19 370 PRO A C 1
ATOM 2770 O O . PRO A 1 370 ? -19.794 -6.948 -4.786 1.00 71.19 370 PRO A O 1
ATOM 2773 N N . GLN A 1 371 ? -19.071 -7.820 -2.848 1.00 67.50 371 GLN A N 1
ATOM 2774 C CA . GLN A 1 371 ? -20.408 -8.181 -2.347 1.00 67.50 371 GLN A CA 1
ATOM 2775 C C . GLN A 1 371 ? -21.013 -7.187 -1.349 1.00 67.50 371 GLN A C 1
ATOM 2777 O O . GLN A 1 371 ? -22.163 -7.348 -0.941 1.00 67.50 371 GLN A O 1
ATOM 2782 N N . LYS A 1 372 ? -20.281 -6.141 -0.959 1.00 56.03 372 LYS A N 1
ATOM 2783 C CA . LYS A 1 372 ? -20.819 -5.065 -0.122 1.00 56.03 372 LYS A CA 1
ATOM 2784 C C . LYS A 1 372 ? -20.770 -3.768 -0.914 1.00 56.03 372 LYS A C 1
ATOM 2786 O O . LYS A 1 372 ? -19.733 -3.419 -1.456 1.00 56.03 372 LYS A O 1
ATOM 2791 N N . PHE A 1 373 ? -21.862 -3.008 -0.905 1.00 62.12 373 PHE A N 1
ATOM 2792 C CA . PHE A 1 373 ? -21.928 -1.638 -1.438 1.00 62.12 373 PHE A CA 1
ATOM 2793 C C . PHE A 1 373 ? -20.952 -0.650 -0.753 1.00 62.12 373 PHE A C 1
ATOM 2795 O O . PHE A 1 373 ? -20.965 0.538 -1.051 1.00 62.12 373 PHE A O 1
ATOM 2802 N N . ASP A 1 374 ? -20.099 -1.122 0.156 1.00 70.88 374 ASP A N 1
ATOM 2803 C CA . ASP A 1 374 ? -19.110 -0.342 0.894 1.00 70.88 374 ASP A CA 1
ATOM 2804 C C . ASP A 1 374 ? -17.760 -0.341 0.159 1.00 70.88 374 ASP A C 1
ATOM 2806 O O . ASP A 1 374 ? -16.738 -0.822 0.653 1.00 70.88 374 ASP A O 1
ATOM 2810 N N . ARG A 1 375 ? -17.775 0.178 -1.073 1.00 81.19 375 ARG A N 1
ATOM 2811 C CA . ARG A 1 375 ? -16.554 0.601 -1.759 1.00 81.19 375 ARG A CA 1
ATOM 2812 C C . ARG A 1 375 ? -16.169 1.954 -1.187 1.00 81.19 375 ARG A C 1
ATOM 2814 O O . ARG A 1 375 ? -16.670 2.987 -1.624 1.00 81.19 375 ARG A O 1
ATOM 2821 N N . SER A 1 376 ? -15.328 1.941 -0.163 1.00 88.69 376 SER A N 1
ATOM 2822 C CA . SER A 1 376 ? -14.913 3.156 0.528 1.00 88.69 376 SER A CA 1
ATOM 2823 C C . SER A 1 376 ? -13.399 3.323 0.534 1.00 88.69 376 SER A C 1
ATOM 2825 O O . SER A 1 376 ? -12.621 2.371 0.637 1.00 88.69 376 SER A O 1
ATOM 2827 N N . CYS A 1 377 ? -12.993 4.584 0.418 1.00 92.06 377 CYS A N 1
ATOM 2828 C CA . CYS A 1 377 ? -11.638 5.035 0.677 1.00 92.06 377 CYS A CA 1
ATOM 2829 C C . CYS A 1 377 ? -11.648 5.731 2.030 1.00 92.06 377 CYS A C 1
ATOM 2831 O O . CYS A 1 377 ? -12.331 6.738 2.211 1.00 92.06 377 CYS A O 1
ATOM 2833 N N . GLN A 1 378 ? -10.922 5.171 2.989 1.00 89.19 378 GLN A N 1
ATOM 2834 C CA . GLN A 1 378 ? -10.858 5.692 4.346 1.00 89.19 378 GLN A CA 1
ATOM 2835 C C . GLN A 1 378 ? -9.434 6.156 4.622 1.00 89.19 378 GLN A C 1
ATOM 2837 O O . GLN A 1 378 ? -8.483 5.379 4.510 1.00 89.19 378 GLN A O 1
ATOM 2842 N N . ALA A 1 379 ? -9.275 7.430 4.981 1.00 78.94 379 ALA A N 1
ATOM 2843 C CA . ALA A 1 379 ? -7.992 7.939 5.445 1.00 78.94 379 ALA A CA 1
ATOM 2844 C C . ALA A 1 379 ? -7.570 7.138 6.686 1.00 78.94 379 ALA A C 1
ATOM 2846 O O . ALA A 1 379 ? -8.300 7.093 7.675 1.00 78.94 379 ALA A O 1
ATOM 2847 N N . ALA A 1 380 ? -6.429 6.456 6.605 1.00 73.94 380 ALA A N 1
ATOM 2848 C CA . ALA A 1 380 ? -6.002 5.514 7.630 1.00 73.94 380 ALA A CA 1
ATOM 2849 C C . ALA A 1 380 ? -5.054 6.177 8.621 1.00 73.94 380 ALA A C 1
ATOM 2851 O O . ALA A 1 380 ? -5.271 6.145 9.826 1.00 73.94 380 ALA A O 1
ATOM 2852 N N . ASN A 1 381 ? -3.979 6.759 8.094 1.00 80.69 381 ASN A N 1
ATOM 2853 C CA . ASN A 1 381 ? -2.891 7.309 8.884 1.00 80.69 381 ASN A CA 1
ATOM 2854 C C . ASN A 1 381 ? -2.077 8.300 8.059 1.00 80.69 381 ASN A C 1
ATOM 2856 O O . ASN A 1 381 ? -2.130 8.314 6.829 1.00 80.69 381 ASN A O 1
ATOM 2860 N N . LEU A 1 382 ? -1.280 9.103 8.755 1.00 86.31 382 LEU A N 1
ATOM 2861 C CA . LEU A 1 382 ? -0.345 10.022 8.134 1.00 86.31 382 LEU A CA 1
ATOM 2862 C C . LEU A 1 382 ? 1.063 9.674 8.605 1.00 86.31 382 LEU A C 1
ATOM 2864 O O . LEU A 1 382 ? 1.342 9.715 9.801 1.00 86.31 382 LEU A O 1
ATOM 2868 N N . LEU A 1 383 ? 1.939 9.321 7.669 1.00 87.44 383 LEU A N 1
ATOM 2869 C CA . LEU A 1 383 ? 3.353 9.143 7.961 1.00 87.44 383 LEU A CA 1
ATOM 2870 C C . LEU A 1 383 ? 3.965 10.535 8.097 1.00 87.44 383 LEU A C 1
ATOM 2872 O O . LEU A 1 383 ? 3.946 11.334 7.155 1.00 87.44 383 LEU A O 1
ATOM 2876 N N . ARG A 1 384 ? 4.460 10.826 9.299 1.00 82.56 384 ARG A N 1
ATOM 2877 C CA . ARG A 1 384 ? 5.186 12.054 9.613 1.00 82.56 384 ARG A CA 1
ATOM 2878 C C . ARG A 1 384 ? 6.611 11.707 9.972 1.00 82.56 384 ARG A C 1
ATOM 2880 O O . ARG A 1 384 ? 6.902 10.660 10.545 1.00 82.56 384 ARG A O 1
ATOM 2887 N N . VAL A 1 385 ? 7.483 12.644 9.672 1.00 78.81 385 VAL A N 1
ATOM 2888 C CA . VAL A 1 385 ? 8.826 12.660 10.212 1.00 78.81 385 VAL A CA 1
ATOM 2889 C C . VAL A 1 385 ? 8.736 13.082 11.685 1.00 78.81 385 VAL A C 1
ATOM 2891 O O . VAL A 1 385 ? 8.163 14.123 11.984 1.00 78.81 385 VAL A O 1
ATOM 2894 N N . PHE A 1 386 ? 9.261 12.269 12.608 1.00 72.00 386 PHE A N 1
ATOM 2895 C CA . PHE A 1 386 ? 9.201 12.528 14.059 1.00 72.00 386 PHE A CA 1
ATOM 2896 C C . PHE A 1 386 ? 10.258 13.520 14.573 1.00 72.00 386 PHE A C 1
ATOM 2898 O O . PHE A 1 386 ? 10.375 13.708 15.784 1.00 72.00 386 PHE A O 1
ATOM 2905 N N . PHE A 1 387 ? 11.051 14.143 13.700 1.00 64.50 387 PHE A N 1
ATOM 2906 C CA . PHE A 1 387 ? 11.998 15.162 14.151 1.00 64.50 387 PHE A CA 1
ATOM 2907 C C . PHE A 1 387 ? 11.231 16.409 14.613 1.00 64.50 387 PHE A C 1
ATOM 2909 O O . PHE A 1 387 ? 10.127 16.668 14.133 1.00 64.50 387 PHE A O 1
ATOM 2916 N N . SER A 1 388 ? 11.770 17.088 15.630 1.00 52.03 388 SER A N 1
ATOM 2917 C CA . SER A 1 388 ? 11.088 18.118 16.421 1.00 52.03 388 SER A CA 1
ATOM 2918 C C . SER A 1 388 ? 10.329 19.131 15.559 1.00 52.03 388 SER A C 1
ATOM 2920 O O . SER A 1 388 ? 10.731 19.434 14.438 1.00 52.03 388 SER A O 1
ATOM 2922 N N . GLN A 1 389 ? 9.244 19.685 16.112 1.00 55.09 389 GLN A N 1
ATOM 2923 C CA . GLN A 1 389 ? 8.350 20.670 15.475 1.00 55.09 389 GLN A CA 1
ATOM 2924 C C . GLN A 1 389 ? 9.053 21.941 14.943 1.00 55.09 389 GLN A C 1
ATOM 2926 O O . GLN A 1 389 ? 8.404 22.782 14.330 1.00 55.09 389 GLN A O 1
ATOM 2931 N N . ASP A 1 390 ? 10.369 22.047 15.122 1.00 52.25 390 ASP A N 1
ATOM 2932 C CA . ASP A 1 390 ? 11.200 23.210 14.844 1.00 52.25 390 ASP A CA 1
ATOM 2933 C C . ASP A 1 390 ? 12.106 23.039 13.617 1.00 52.25 390 ASP A C 1
ATOM 2935 O O . ASP A 1 390 ? 13.097 23.751 13.524 1.00 52.25 390 ASP A O 1
ATOM 2939 N N . ALA A 1 391 ? 11.849 22.111 12.687 1.00 56.44 391 ALA A N 1
ATOM 2940 C CA . ALA A 1 391 ? 12.588 22.082 11.419 1.00 56.44 391 ALA A CA 1
ATOM 2941 C C . ALA A 1 391 ? 11.995 23.131 10.449 1.00 56.44 391 ALA A C 1
ATOM 2943 O O . ALA A 1 391 ? 10.941 22.881 9.864 1.00 56.44 391 ALA A O 1
ATOM 2944 N N . PRO A 1 392 ? 12.639 24.298 10.231 1.00 57.28 392 PRO A N 1
ATOM 2945 C CA . PRO A 1 392 ? 12.066 25.405 9.459 1.00 57.28 392 PRO A CA 1
ATOM 2946 C C . PRO A 1 392 ? 12.134 25.200 7.933 1.00 57.28 392 PRO A C 1
ATOM 2948 O O . PRO A 1 392 ? 11.889 26.139 7.181 1.00 57.28 392 PRO A O 1
ATOM 2951 N N . TYR A 1 393 ? 12.476 23.999 7.454 1.00 65.06 393 TYR A N 1
ATOM 2952 C CA . TYR A 1 393 ? 12.725 23.732 6.037 1.00 65.06 393 TYR A CA 1
ATOM 2953 C C . TYR A 1 393 ? 11.795 22.649 5.495 1.00 65.06 393 TYR A C 1
ATOM 2955 O O . TYR A 1 393 ? 11.635 21.587 6.094 1.00 65.06 393 TYR A O 1
ATOM 2963 N N . SER A 1 394 ? 11.227 22.902 4.316 1.00 82.06 394 SER A N 1
ATOM 2964 C CA . SER A 1 394 ? 10.522 21.905 3.520 1.00 82.06 394 SER A CA 1
ATOM 2965 C C . SER A 1 394 ? 11.515 20.866 2.995 1.00 82.06 394 SER A C 1
ATOM 2967 O O . SER A 1 394 ? 12.119 21.034 1.938 1.00 82.06 394 SER A O 1
ATOM 2969 N N . TRP A 1 395 ? 11.705 19.778 3.738 1.00 90.19 395 TRP A N 1
ATOM 2970 C CA . TRP A 1 395 ? 12.540 18.644 3.318 1.00 90.19 395 TRP A CA 1
ATOM 2971 C C . TRP A 1 395 ? 11.985 17.906 2.092 1.00 90.19 395 TRP A C 1
ATOM 2973 O O . TRP A 1 395 ? 12.630 16.990 1.574 1.00 90.19 395 TRP A O 1
ATOM 2983 N N . ASN A 1 396 ? 10.797 18.302 1.634 1.00 93.38 396 ASN A N 1
ATOM 2984 C CA . ASN A 1 396 ? 10.037 17.674 0.572 1.00 93.38 396 ASN A CA 1
ATOM 2985 C C . ASN A 1 396 ? 9.791 16.192 0.887 1.00 93.38 396 ASN A C 1
ATOM 2987 O O . ASN A 1 396 ? 9.952 15.316 0.040 1.00 93.38 396 ASN A O 1
ATOM 2991 N N . PHE A 1 397 ? 9.428 15.897 2.141 1.00 94.31 397 PHE A N 1
ATOM 2992 C CA . PHE A 1 397 ? 9.094 14.535 2.563 1.00 94.31 397 PHE A CA 1
ATOM 2993 C C . PHE A 1 397 ? 7.851 14.033 1.833 1.00 94.31 397 PHE A C 1
ATOM 2995 O O . PHE A 1 397 ? 6.780 14.624 1.947 1.00 94.31 397 PHE A O 1
ATOM 3002 N N . GLY A 1 398 ? 7.995 12.926 1.103 1.00 95.50 398 GLY A N 1
ATOM 3003 C CA . GLY A 1 398 ? 6.952 12.416 0.212 1.00 95.50 398 GLY A CA 1
ATOM 3004 C C . GLY A 1 398 ? 7.171 12.776 -1.254 1.00 95.50 398 GLY A C 1
ATOM 3005 O O . GLY A 1 398 ? 6.279 12.542 -2.064 1.00 95.50 398 GLY A O 1
ATOM 3006 N N . TYR A 1 399 ? 8.338 13.315 -1.622 1.00 96.38 399 TYR A N 1
ATOM 3007 C CA . TYR A 1 399 ? 8.658 13.601 -3.024 1.00 96.38 399 TYR A CA 1
ATOM 3008 C C . TYR A 1 399 ? 8.640 12.332 -3.880 1.00 96.38 399 TYR A C 1
ATOM 3010 O O . TYR A 1 399 ? 8.065 12.310 -4.962 1.00 96.38 399 TYR A O 1
ATOM 3018 N N . SER A 1 400 ? 9.209 11.246 -3.354 1.00 97.12 400 SER A N 1
ATOM 3019 C CA . SER A 1 400 ? 9.072 9.901 -3.904 1.00 97.12 400 SER A CA 1
ATOM 3020 C C . SER A 1 400 ? 8.573 8.953 -2.822 1.00 97.12 400 SER A C 1
ATOM 3022 O O . SER A 1 400 ? 8.979 9.046 -1.662 1.00 97.12 400 SER A O 1
ATOM 3024 N N . VAL A 1 401 ? 7.680 8.043 -3.196 1.00 97.50 401 VAL A N 1
ATOM 3025 C CA . VAL A 1 401 ? 7.145 7.013 -2.308 1.00 97.50 401 VAL A CA 1
ATOM 3026 C C . VAL A 1 401 ? 7.163 5.688 -3.056 1.00 97.50 401 VAL A C 1
ATOM 3028 O O . VAL A 1 401 ? 6.717 5.608 -4.196 1.00 97.50 401 VAL A O 1
ATOM 3031 N N . GLY A 1 402 ? 7.686 4.649 -2.414 1.00 96.88 402 GLY A N 1
ATOM 3032 C CA . GLY A 1 402 ? 7.671 3.273 -2.904 1.00 96.88 402 GLY A CA 1
ATOM 3033 C C . GLY A 1 402 ? 7.245 2.318 -1.796 1.00 96.88 402 GLY A C 1
ATOM 3034 O O . GLY A 1 402 ? 7.350 2.644 -0.615 1.00 96.88 402 GLY A O 1
ATOM 3035 N N . SER A 1 403 ? 6.773 1.122 -2.148 1.00 95.44 403 SER A N 1
ATOM 3036 C CA . SER A 1 403 ? 6.445 0.098 -1.148 1.00 95.44 403 SER A CA 1
ATOM 3037 C C . SER A 1 403 ? 6.861 -1.300 -1.594 1.00 95.44 403 SER A C 1
ATOM 3039 O O . SER A 1 403 ? 6.741 -1.654 -2.767 1.00 95.44 403 SER A O 1
ATOM 3041 N N . THR A 1 404 ? 7.345 -2.111 -0.651 1.00 92.75 404 THR A N 1
ATOM 3042 C CA . THR A 1 404 ? 7.592 -3.543 -0.857 1.00 92.75 404 THR A CA 1
ATOM 3043 C C . THR A 1 404 ? 7.265 -4.323 0.409 1.00 92.75 404 THR A C 1
ATOM 3045 O O . THR A 1 404 ? 7.760 -4.014 1.495 1.00 92.75 404 THR A O 1
ATOM 3048 N N . GLY A 1 405 ? 6.394 -5.328 0.301 1.00 88.81 405 GLY A N 1
ATOM 3049 C CA . GLY A 1 405 ? 5.876 -6.030 1.477 1.00 88.81 405 GLY A CA 1
ATOM 3050 C C . GLY A 1 405 ? 5.343 -5.042 2.523 1.00 88.81 405 GLY A C 1
ATOM 3051 O O . GLY A 1 405 ? 4.530 -4.189 2.208 1.00 88.81 405 GLY A O 1
ATOM 3052 N N . ARG A 1 406 ? 5.827 -5.113 3.765 1.00 89.00 406 ARG A N 1
ATOM 3053 C CA . ARG A 1 406 ? 5.405 -4.208 4.852 1.00 89.00 406 ARG A CA 1
ATOM 3054 C C . ARG A 1 406 ? 6.227 -2.919 4.958 1.00 89.00 406 ARG A C 1
ATOM 3056 O O . ARG A 1 406 ? 6.054 -2.186 5.926 1.00 89.00 406 ARG A O 1
ATOM 3063 N N . TYR A 1 407 ? 7.128 -2.651 4.015 1.00 93.00 407 TYR A N 1
ATOM 3064 C CA . TYR A 1 407 ? 8.014 -1.491 4.058 1.00 93.00 407 TYR A CA 1
ATOM 3065 C C . TYR A 1 407 ? 7.584 -0.416 3.067 1.00 93.00 407 TYR A C 1
ATOM 3067 O O . TYR A 1 407 ? 7.263 -0.705 1.912 1.00 93.00 407 TYR A O 1
ATOM 3075 N N . VAL A 1 408 ? 7.623 0.830 3.527 1.00 95.00 408 VAL A N 1
ATOM 3076 C CA . VAL A 1 408 ? 7.357 2.042 2.755 1.00 95.00 408 VAL A CA 1
ATOM 3077 C C . VAL A 1 408 ? 8.635 2.865 2.726 1.00 95.00 408 VAL A C 1
ATOM 3079 O O . VAL A 1 408 ? 9.198 3.181 3.772 1.00 95.00 408 VAL A O 1
ATOM 3082 N N . PHE A 1 409 ? 9.091 3.209 1.532 1.00 96.69 409 PHE A N 1
ATOM 3083 C CA . PHE A 1 409 ? 10.276 4.022 1.293 1.00 96.69 409 PHE A CA 1
ATOM 3084 C C . PHE A 1 409 ? 9.817 5.419 0.908 1.00 96.69 409 PHE A C 1
ATOM 3086 O O . PHE A 1 409 ? 8.977 5.553 0.021 1.00 96.69 409 PHE A O 1
ATOM 3093 N N . VAL A 1 410 ? 10.352 6.444 1.561 1.00 97.19 410 VAL A N 1
ATOM 3094 C CA . VAL A 1 410 ? 9.977 7.838 1.324 1.00 97.19 410 VAL A CA 1
ATOM 3095 C C . VAL A 1 410 ? 11.230 8.675 1.105 1.00 97.19 410 VAL A C 1
ATOM 3097 O O . VAL A 1 410 ? 12.099 8.732 1.973 1.00 97.19 410 VAL A O 1
ATOM 3100 N N . GLY A 1 411 ? 11.327 9.318 -0.055 1.00 96.31 411 GLY A N 1
ATOM 3101 C CA . GLY A 1 411 ? 12.411 10.237 -0.384 1.00 96.31 411 GLY A CA 1
ATOM 3102 C C . GLY A 1 411 ? 12.161 11.653 0.136 1.00 96.31 411 GLY A C 1
ATOM 3103 O O . GLY A 1 411 ? 11.035 12.157 0.095 1.00 96.31 411 GLY A O 1
ATOM 3104 N N . THR A 1 412 ? 13.237 12.297 0.586 1.00 95.38 412 THR A N 1
ATOM 3105 C CA . THR A 1 412 ? 13.306 13.705 1.011 1.00 95.38 412 THR A CA 1
ATOM 3106 C C . THR A 1 412 ? 14.510 14.369 0.334 1.00 95.38 412 THR A C 1
ATOM 3108 O O . THR A 1 412 ? 15.575 14.491 0.947 1.00 95.38 412 THR A O 1
ATOM 3111 N N . PRO A 1 413 ? 14.418 14.737 -0.953 1.00 94.94 413 PRO A N 1
ATOM 3112 C CA . PRO A 1 413 ? 15.570 15.225 -1.714 1.00 94.94 413 PRO A CA 1
ATOM 3113 C C . PRO A 1 413 ? 16.125 16.546 -1.168 1.00 94.94 413 PRO A C 1
ATOM 3115 O O . PRO A 1 413 ? 17.319 16.798 -1.278 1.00 94.94 413 PRO A O 1
ATOM 3118 N N . SER A 1 414 ? 15.280 17.361 -0.532 1.00 91.44 414 SER A N 1
ATOM 3119 C CA . SER A 1 414 ? 15.658 18.664 0.030 1.00 91.44 414 SER A CA 1
ATOM 3120 C C . SER A 1 414 ? 16.122 18.583 1.485 1.00 91.44 414 SER A C 1
ATOM 3122 O O . SER A 1 414 ? 16.364 19.612 2.112 1.00 91.44 414 SER A O 1
ATOM 3124 N N . TYR A 1 415 ? 16.248 17.375 2.045 1.00 89.88 415 TYR A N 1
ATOM 3125 C CA . TYR A 1 415 ? 16.876 17.206 3.348 1.00 89.88 415 TYR A CA 1
ATOM 3126 C C . TYR A 1 415 ? 18.348 17.625 3.273 1.00 89.88 415 TYR A C 1
ATOM 3128 O O . TYR A 1 415 ? 19.102 17.104 2.451 1.00 89.88 415 TYR A O 1
ATOM 3136 N N . SER A 1 416 ? 18.745 18.541 4.153 1.00 86.75 416 SER A N 1
ATOM 3137 C CA . SER A 1 416 ? 20.134 18.930 4.376 1.00 86.75 416 SER A CA 1
ATOM 3138 C C . SER A 1 416 ? 20.406 18.890 5.873 1.00 86.75 416 SER A C 1
ATOM 3140 O O . SER A 1 416 ? 19.827 19.669 6.630 1.00 86.75 416 SER A O 1
ATOM 3142 N N . GLY A 1 417 ? 21.263 17.971 6.308 1.00 83.25 417 GLY A N 1
ATOM 3143 C CA . GLY A 1 417 ? 21.615 17.799 7.716 1.00 83.25 417 GLY A CA 1
ATOM 3144 C C . GLY A 1 417 ? 23.120 17.689 7.902 1.00 83.25 417 GLY A C 1
ATOM 3145 O O . GLY A 1 417 ? 23.810 17.159 7.034 1.00 83.25 417 GLY A O 1
ATOM 3146 N N . VAL A 1 418 ? 23.626 18.169 9.039 1.00 79.31 418 VAL A N 1
ATOM 3147 C CA . VAL A 1 418 ? 25.025 17.984 9.443 1.00 79.31 418 VAL A CA 1
ATOM 3148 C C . VAL A 1 418 ? 25.056 16.997 10.601 1.00 79.31 418 VAL A C 1
ATOM 3150 O O . VAL A 1 418 ? 24.515 17.280 11.668 1.00 79.31 418 VAL A O 1
ATOM 3153 N N . GLN A 1 419 ? 25.673 15.834 10.401 1.00 80.69 419 GLN A N 1
ATOM 3154 C CA . GLN A 1 419 ? 25.923 14.877 11.480 1.00 80.69 419 GLN A CA 1
ATOM 3155 C C . GLN A 1 419 ? 27.408 14.528 11.477 1.00 80.69 419 GLN A C 1
ATOM 3157 O O . GLN A 1 419 ? 27.926 14.039 10.475 1.00 80.69 419 GLN A O 1
ATOM 3162 N N . ASN A 1 420 ? 28.086 14.787 12.600 1.00 84.56 420 ASN A N 1
ATOM 3163 C CA . ASN A 1 420 ? 29.537 14.623 12.749 1.00 84.56 420 ASN A CA 1
ATOM 3164 C C . ASN A 1 420 ? 30.345 15.404 11.690 1.00 84.56 420 ASN A C 1
ATOM 3166 O O . ASN A 1 420 ? 31.230 14.835 11.059 1.00 84.56 420 ASN A O 1
ATOM 3170 N N . ASP A 1 421 ? 30.000 16.676 11.459 1.00 86.75 421 ASP A N 1
ATOM 3171 C CA . ASP A 1 421 ? 30.628 17.567 10.462 1.00 86.75 421 ASP A CA 1
ATOM 3172 C C . ASP A 1 421 ? 30.523 17.116 8.990 1.00 86.75 421 ASP A C 1
ATOM 3174 O O . ASP A 1 421 ? 31.120 17.728 8.105 1.00 86.75 421 ASP A O 1
ATOM 3178 N N . ILE A 1 422 ? 29.719 16.091 8.691 1.00 78.19 422 ILE A N 1
ATOM 3179 C CA . ILE A 1 422 ? 29.410 15.671 7.319 1.00 78.19 422 ILE A CA 1
ATOM 3180 C C . ILE A 1 422 ? 28.042 16.240 6.932 1.00 78.19 422 ILE A C 1
ATOM 3182 O O . ILE A 1 422 ? 27.049 16.003 7.624 1.00 78.19 422 ILE A O 1
ATOM 3186 N N . VAL A 1 423 ? 28.000 16.990 5.826 1.00 82.81 423 VAL A N 1
ATOM 3187 C CA . VAL A 1 423 ? 26.767 17.501 5.212 1.00 82.81 423 VAL A CA 1
ATOM 3188 C C . VAL A 1 423 ? 26.153 16.404 4.342 1.00 82.81 423 VAL A C 1
ATOM 3190 O O . VAL A 1 423 ? 26.751 15.986 3.351 1.00 82.81 423 VAL A O 1
ATOM 3193 N N . TYR A 1 424 ? 24.955 15.948 4.693 1.00 79.44 424 TYR A N 1
ATOM 3194 C CA . TYR A 1 424 ? 24.166 15.020 3.884 1.00 79.44 424 TYR A CA 1
ATOM 3195 C C . TYR A 1 424 ? 23.152 15.813 3.065 1.00 79.44 424 TYR A C 1
ATOM 3197 O O . TYR A 1 424 ? 22.474 16.676 3.620 1.00 79.44 424 TYR A O 1
ATOM 3205 N N . SER A 1 425 ? 23.039 15.508 1.771 1.00 88.31 425 SER A N 1
ATOM 3206 C CA . SER A 1 425 ? 22.003 16.050 0.886 1.00 88.31 425 SER A CA 1
ATOM 3207 C C . SER A 1 425 ? 21.120 14.915 0.377 1.00 88.31 425 SER A C 1
ATOM 3209 O O . SER A 1 425 ? 21.615 13.898 -0.109 1.00 88.31 425 SER A O 1
ATOM 3211 N N . GLY A 1 426 ? 19.810 15.078 0.541 1.00 91.38 426 GLY A N 1
ATOM 3212 C CA . GLY A 1 426 ? 18.842 14.018 0.308 1.00 91.38 426 GLY A CA 1
ATOM 3213 C C . GLY A 1 426 ? 18.843 12.961 1.416 1.00 91.38 426 GLY A C 1
ATOM 3214 O O . GLY A 1 426 ? 19.866 12.625 2.010 1.00 91.38 426 GLY A O 1
ATOM 3215 N N . LEU A 1 427 ? 17.668 12.412 1.709 1.00 92.00 427 LEU A N 1
ATOM 3216 C CA . LEU A 1 427 ? 17.521 11.290 2.632 1.00 92.00 427 LEU A CA 1
ATOM 3217 C C . LEU A 1 427 ? 16.443 10.330 2.108 1.00 92.00 427 LEU A C 1
ATOM 3219 O O . LEU A 1 427 ? 15.479 10.738 1.459 1.00 92.00 427 LEU A O 1
ATOM 3223 N N . LEU A 1 428 ? 16.647 9.034 2.349 1.00 95.00 428 LEU A N 1
ATOM 3224 C CA . LEU A 1 428 ? 15.669 7.983 2.088 1.00 95.00 428 LEU A CA 1
ATOM 3225 C C . LEU A 1 428 ? 15.236 7.404 3.430 1.00 95.00 428 LEU A C 1
ATOM 3227 O O . LEU A 1 428 ? 16.036 6.802 4.144 1.00 95.00 428 LEU A O 1
ATOM 3231 N N . MET A 1 429 ? 13.968 7.585 3.772 1.00 93.62 429 MET A N 1
ATOM 3232 C CA . MET A 1 429 ? 13.388 7.073 5.006 1.00 93.62 429 MET A CA 1
ATOM 3233 C C . MET A 1 429 ? 12.654 5.766 4.726 1.00 93.62 429 MET A C 1
ATOM 3235 O O . MET A 1 429 ? 11.952 5.647 3.724 1.00 93.62 429 MET A O 1
ATOM 3239 N N . VAL A 1 430 ? 12.803 4.785 5.615 1.00 93.75 430 VAL A N 1
ATOM 3240 C CA . VAL A 1 430 ? 12.132 3.485 5.505 1.00 93.75 430 VAL A CA 1
ATOM 3241 C C . VAL A 1 430 ? 11.241 3.291 6.719 1.00 93.75 430 VAL A C 1
ATOM 3243 O O . VAL A 1 430 ? 11.707 3.346 7.854 1.00 93.75 430 VAL A O 1
ATOM 3246 N N . PHE A 1 431 ? 9.959 3.051 6.478 1.00 91.50 431 PHE A N 1
ATOM 3247 C CA . PHE A 1 431 ? 8.959 2.818 7.509 1.00 91.50 431 PHE A CA 1
ATOM 3248 C C . PHE A 1 431 ? 8.399 1.410 7.377 1.00 91.50 431 PHE A C 1
ATOM 3250 O O . PHE A 1 431 ? 8.069 0.967 6.281 1.00 91.50 431 PHE A O 1
ATOM 3257 N N . SER A 1 432 ? 8.237 0.716 8.495 1.00 91.31 432 SER A N 1
ATOM 3258 C CA . SER A 1 432 ? 7.328 -0.422 8.590 1.00 91.31 432 SER A CA 1
ATOM 3259 C C . SER A 1 432 ? 5.889 0.092 8.682 1.00 91.31 432 SER A C 1
ATOM 3261 O O . SER A 1 432 ? 5.598 1.031 9.425 1.00 91.31 432 SER A O 1
ATOM 3263 N N . TYR A 1 433 ? 4.979 -0.519 7.928 1.00 92.56 433 TYR A N 1
ATOM 3264 C CA . TYR A 1 433 ? 3.557 -0.196 7.954 1.00 92.56 433 TYR A CA 1
ATOM 3265 C C . TYR A 1 433 ? 2.731 -1.439 8.284 1.00 92.56 433 TYR A C 1
ATOM 3267 O O . TYR A 1 433 ? 2.755 -2.437 7.555 1.00 92.56 433 TYR A O 1
ATOM 3275 N N . CYS A 1 434 ? 1.979 -1.364 9.380 1.00 92.19 434 CYS A N 1
ATOM 3276 C CA . CYS A 1 434 ? 1.079 -2.427 9.808 1.00 92.19 434 CYS A CA 1
ATOM 3277 C C . CYS A 1 434 ? -0.314 -2.230 9.227 1.00 92.19 434 CYS A C 1
ATOM 3279 O O . CYS A 1 434 ? -0.777 -1.104 9.063 1.00 92.19 434 CYS A O 1
ATOM 3281 N N . LEU A 1 435 ? -0.984 -3.321 8.876 1.00 90.06 435 LEU A N 1
ATOM 3282 C CA . LEU A 1 435 ? -2.334 -3.236 8.324 1.00 90.06 435 LEU A CA 1
ATOM 3283 C C . LEU A 1 435 ? -3.358 -3.041 9.456 1.00 90.06 435 LEU A C 1
ATOM 3285 O O . LEU A 1 435 ? -3.040 -3.288 10.621 1.00 90.06 435 LEU A O 1
ATOM 3289 N N . PRO A 1 436 ? -4.588 -2.587 9.156 1.00 85.00 436 PRO A N 1
ATOM 3290 C CA . PRO A 1 436 ? -5.652 -2.537 10.154 1.00 85.00 436 PRO A CA 1
ATOM 3291 C C . PRO A 1 436 ? -5.852 -3.897 10.844 1.00 85.00 436 PRO A C 1
ATOM 3293 O O . PRO A 1 436 ? -5.915 -4.930 10.180 1.00 85.00 436 PRO A O 1
ATOM 3296 N N . GLY A 1 437 ? -5.951 -3.890 12.173 1.00 85.19 437 GLY A N 1
ATOM 3297 C CA . GLY A 1 437 ? -5.962 -5.092 13.016 1.00 85.19 437 GLY A CA 1
ATOM 3298 C C . GLY A 1 437 ? -4.577 -5.547 13.493 1.00 85.19 437 GLY A C 1
ATOM 3299 O O . GLY A 1 437 ? -4.481 -6.490 14.278 1.00 85.19 437 GLY A O 1
ATOM 3300 N N . GLU A 1 438 ? -3.510 -4.868 13.075 1.00 90.94 438 GLU A N 1
ATOM 3301 C CA . GLU A 1 438 ? -2.138 -5.124 13.512 1.00 90.94 438 GLU A CA 1
ATOM 3302 C C . GLU A 1 438 ? -1.508 -3.876 14.140 1.00 90.94 438 GLU A C 1
ATOM 3304 O O . GLU A 1 438 ? -1.895 -2.740 13.860 1.00 90.94 438 GLU A O 1
ATOM 3309 N N . PHE A 1 439 ? -0.494 -4.080 14.973 1.00 89.94 439 PHE A N 1
ATOM 3310 C CA . PHE A 1 439 ? 0.288 -3.021 15.600 1.00 89.94 439 PHE A CA 1
ATOM 3311 C C . PHE A 1 439 ? 1.781 -3.255 15.386 1.00 89.94 439 PHE A C 1
ATOM 3313 O O . PHE A 1 439 ? 2.238 -4.386 15.203 1.00 89.94 439 PHE A O 1
ATOM 3320 N N . PHE A 1 440 ? 2.552 -2.175 15.422 1.00 88.31 440 PHE A N 1
ATOM 3321 C CA . PHE A 1 440 ? 3.997 -2.238 15.327 1.00 88.31 440 PHE A CA 1
ATOM 3322 C C . PHE A 1 440 ? 4.595 -2.653 16.673 1.00 88.31 440 PHE A C 1
ATOM 3324 O O . PHE A 1 440 ? 4.535 -1.914 17.658 1.00 88.31 440 PHE A O 1
ATOM 3331 N N . SER A 1 441 ? 5.190 -3.843 16.720 1.00 85.06 441 SER A N 1
ATOM 3332 C CA . SER A 1 441 ? 5.881 -4.343 17.903 1.00 85.06 441 SER A CA 1
ATOM 3333 C C . SER A 1 441 ? 7.330 -3.849 17.893 1.00 85.06 441 SER A C 1
ATOM 3335 O O . SER A 1 441 ? 8.161 -4.325 17.117 1.00 85.06 441 SER A O 1
ATOM 3337 N N . SER A 1 442 ? 7.651 -2.904 18.783 1.00 78.94 442 SER A N 1
ATOM 3338 C CA . SER A 1 442 ? 9.008 -2.346 18.910 1.00 78.94 442 SER A CA 1
ATOM 3339 C C . SER A 1 442 ? 10.069 -3.408 19.217 1.00 78.94 442 SER A C 1
ATOM 3341 O O . SER A 1 442 ? 11.213 -3.258 18.800 1.00 78.94 442 SER A O 1
ATOM 3343 N N . SER A 1 443 ? 9.696 -4.499 19.892 1.00 75.62 443 SER A N 1
ATOM 3344 C CA . SER A 1 443 ? 10.603 -5.600 20.232 1.00 75.62 443 SER A CA 1
ATOM 3345 C C . SER A 1 443 ? 10.983 -6.479 19.042 1.00 75.62 443 SER A C 1
ATOM 3347 O O . SER A 1 443 ? 12.058 -7.070 19.050 1.00 75.62 443 SER A O 1
ATOM 3349 N N . THR A 1 444 ? 10.124 -6.583 18.025 1.00 76.19 444 THR A N 1
ATOM 3350 C CA . THR A 1 444 ? 10.345 -7.482 16.880 1.00 76.19 444 THR A CA 1
ATOM 3351 C C . THR A 1 444 ? 10.613 -6.743 15.578 1.00 76.19 444 THR A C 1
ATOM 3353 O O . THR A 1 444 ? 11.000 -7.374 14.600 1.00 76.19 444 THR A O 1
ATOM 3356 N N . THR A 1 445 ? 10.416 -5.420 15.530 1.00 80.88 445 THR A N 1
ATOM 3357 C CA . THR A 1 445 ? 10.423 -4.612 14.292 1.00 80.88 445 THR A CA 1
ATOM 3358 C C . THR A 1 445 ? 9.452 -5.124 13.218 1.00 80.88 445 THR A C 1
ATOM 3360 O O . THR A 1 445 ? 9.568 -4.784 12.042 1.00 80.88 445 THR A O 1
ATOM 3363 N N . THR A 1 446 ? 8.465 -5.926 13.628 1.00 87.00 446 THR A N 1
ATOM 3364 C CA . THR A 1 446 ? 7.448 -6.522 12.759 1.00 87.00 446 THR A CA 1
ATOM 3365 C C . THR A 1 446 ? 6.048 -6.143 13.223 1.00 87.00 446 THR A C 1
ATOM 3367 O O . THR A 1 446 ? 5.837 -5.694 14.353 1.00 87.00 446 THR A O 1
ATOM 3370 N N . CYS A 1 447 ? 5.087 -6.287 12.316 1.00 89.25 447 CYS A N 1
ATOM 3371 C CA . CYS A 1 447 ? 3.681 -6.093 12.623 1.00 89.25 447 CYS A CA 1
ATOM 3372 C C . CYS A 1 447 ? 3.122 -7.352 13.275 1.00 89.25 447 CYS A C 1
ATOM 3374 O O . CYS A 1 447 ? 3.260 -8.446 12.730 1.00 89.25 447 CYS A O 1
ATOM 3376 N N . SER A 1 448 ? 2.482 -7.178 14.423 1.00 90.88 448 SER A N 1
ATOM 3377 C CA . SER A 1 448 ? 1.825 -8.250 15.164 1.00 90.88 448 SER A CA 1
ATOM 3378 C C . SER A 1 448 ? 0.321 -8.023 15.149 1.00 90.88 448 SER A C 1
ATOM 3380 O O . SER A 1 448 ? -0.138 -6.888 15.266 1.00 90.88 448 SER A O 1
ATOM 3382 N N . SER A 1 449 ? -0.466 -9.089 15.023 1.00 89.62 449 SER A N 1
ATOM 3383 C CA . SER A 1 449 ? -1.926 -8.997 15.113 1.00 89.62 449 SER A CA 1
ATOM 3384 C C . SER A 1 449 ? -2.370 -8.597 16.520 1.00 89.62 449 SER A C 1
ATOM 3386 O O . SER A 1 449 ? -1.756 -8.986 17.517 1.00 89.62 449 SER A O 1
ATOM 3388 N N . CYS A 1 450 ? -3.456 -7.833 16.610 1.00 86.31 450 CYS A N 1
ATOM 3389 C CA . CYS A 1 450 ? -4.092 -7.537 17.885 1.00 86.31 450 CYS A CA 1
ATOM 3390 C C . CYS A 1 450 ? -4.692 -8.802 18.512 1.00 86.31 450 CYS A C 1
ATOM 3392 O O . CYS A 1 450 ? -5.253 -9.649 17.818 1.00 86.31 450 CYS A O 1
ATOM 3394 N N . SER A 1 451 ? -4.586 -8.920 19.838 1.00 86.25 451 SER A N 1
ATOM 3395 C CA . SER A 1 451 ? -5.288 -9.952 20.606 1.00 86.25 451 SER A CA 1
ATOM 3396 C C . SER A 1 451 ? -6.806 -9.764 20.505 1.00 86.25 451 SER A C 1
ATOM 3398 O O . SER A 1 451 ? -7.276 -8.638 20.330 1.00 86.25 451 SER A O 1
ATOM 3400 N N . GLU A 1 452 ? -7.574 -10.836 20.696 1.00 77.88 452 GLU A N 1
ATOM 3401 C CA . GLU A 1 452 ? -9.041 -10.796 20.687 1.00 77.88 452 GLU A CA 1
ATOM 3402 C C . GLU A 1 452 ? -9.605 -9.668 21.584 1.00 77.88 452 GLU A C 1
ATOM 3404 O O . GLU A 1 452 ? -9.087 -9.396 22.670 1.00 77.88 452 GLU A O 1
ATOM 3409 N N . GLY A 1 453 ? -10.618 -8.947 21.086 1.00 73.94 453 GLY A N 1
ATOM 3410 C CA . GLY A 1 453 ? -11.222 -7.776 21.747 1.00 73.94 453 GLY A CA 1
ATOM 3411 C C . GLY A 1 453 ? -10.473 -6.446 21.565 1.00 73.94 453 GLY A C 1
ATOM 3412 O O . GLY A 1 453 ? -11.019 -5.385 21.882 1.00 73.94 453 GLY A O 1
ATOM 3413 N N . LYS A 1 454 ? -9.257 -6.462 21.006 1.00 81.88 454 LYS A N 1
ATOM 3414 C CA . LYS A 1 454 ? -8.479 -5.255 20.697 1.00 81.88 454 LYS A CA 1
ATOM 3415 C C . LYS A 1 454 ? -8.335 -5.054 19.188 1.00 81.88 454 LYS A C 1
ATOM 3417 O O . LYS A 1 454 ? -8.341 -6.004 18.414 1.00 81.88 454 LYS A O 1
ATOM 3422 N N . TRP A 1 455 ? -8.191 -3.804 18.768 1.00 82.50 455 TRP A N 1
ATOM 3423 C CA . TRP A 1 455 ? -8.030 -3.402 17.374 1.00 82.50 455 TRP A CA 1
ATOM 3424 C C . TRP A 1 455 ? -7.001 -2.278 17.258 1.00 82.50 455 TRP A C 1
ATOM 3426 O O . TRP A 1 455 ? -6.720 -1.560 18.213 1.00 82.50 455 TRP A O 1
ATOM 3436 N N . SER A 1 456 ? -6.434 -2.133 16.071 1.00 83.62 456 SER A N 1
ATOM 3437 C CA . SER A 1 456 ? -5.527 -1.054 15.694 1.00 83.62 456 SER A CA 1
ATOM 3438 C C . SER A 1 456 ? -5.935 -0.589 14.303 1.00 83.62 456 SER A C 1
ATOM 3440 O O . SER A 1 456 ? -6.327 -1.406 13.466 1.00 83.62 456 SER A O 1
ATOM 3442 N N . LEU A 1 457 ? -5.831 0.709 14.021 1.00 79.94 457 LEU A N 1
ATOM 3443 C CA . LEU A 1 457 ? -6.052 1.226 12.662 1.00 79.94 457 LEU A CA 1
ATOM 3444 C C . LEU A 1 457 ? -4.888 0.883 11.714 1.00 79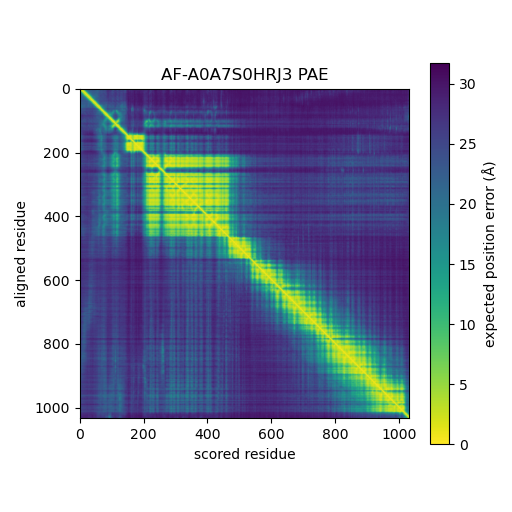.94 457 LEU A C 1
ATOM 3446 O O . LEU A 1 457 ? -4.925 1.246 10.538 1.00 79.94 457 LEU A O 1
ATOM 3450 N N . GLY A 1 458 ? -3.871 0.176 12.210 1.00 84.12 458 GLY A N 1
ATOM 3451 C CA . GLY A 1 458 ? -2.639 -0.101 11.492 1.00 84.12 458 GLY A CA 1
ATOM 3452 C C . GLY A 1 458 ? -1.691 1.097 11.529 1.00 84.12 458 GLY A C 1
ATOM 3453 O O . GLY A 1 458 ? -1.683 1.903 12.462 1.00 84.12 458 GLY A O 1
ATOM 3454 N N . GLY A 1 459 ? -0.868 1.226 10.495 1.00 86.56 459 GLY A N 1
ATOM 3455 C CA . GLY A 1 459 ? 0.182 2.227 10.390 1.00 86.56 459 GLY A CA 1
ATOM 3456 C C . GLY A 1 459 ? 1.324 1.994 11.369 1.00 86.56 459 GLY A C 1
ATOM 3457 O O . GLY A 1 459 ? 1.884 0.901 11.428 1.00 86.56 459 GLY A O 1
ATOM 3458 N N . GLN A 1 460 ? 1.684 3.050 12.097 1.00 80.94 460 GLN A N 1
ATOM 3459 C CA . GLN A 1 460 ? 2.784 3.064 13.069 1.00 80.94 460 GLN A CA 1
ATOM 3460 C C . GLN A 1 460 ? 2.296 2.950 14.519 1.00 80.94 460 GLN A C 1
ATOM 3462 O O . GLN A 1 460 ? 3.064 3.189 15.450 1.00 80.94 460 GLN A O 1
ATOM 3467 N N . GLN A 1 461 ? 1.018 2.620 14.732 1.00 79.81 461 GLN A N 1
ATOM 3468 C CA . GLN A 1 461 ? 0.482 2.444 16.079 1.00 79.81 461 GLN A CA 1
ATOM 3469 C C . GLN A 1 461 ? 1.213 1.301 16.785 1.00 79.81 461 GLN A C 1
ATOM 3471 O O . GLN A 1 461 ? 1.305 0.193 16.263 1.00 79.81 461 GLN A O 1
ATOM 3476 N N . THR A 1 462 ? 1.726 1.574 17.982 1.00 83.19 462 THR A N 1
ATOM 3477 C CA . THR A 1 462 ? 2.485 0.608 18.791 1.00 83.19 462 THR A CA 1
ATOM 3478 C C . THR A 1 462 ? 1.613 -0.178 19.767 1.00 83.19 462 THR A C 1
ATOM 3480 O O . THR A 1 462 ? 2.115 -1.050 20.473 1.00 83.19 462 THR A O 1
ATOM 3483 N N . VAL A 1 463 ? 0.310 0.113 19.832 1.00 85.25 463 VAL A N 1
ATOM 3484 C CA . VAL A 1 463 ? -0.603 -0.480 20.814 1.00 85.25 463 VAL A CA 1
ATOM 3485 C C . VAL A 1 463 ? -1.960 -0.748 20.173 1.00 85.25 463 VAL A C 1
ATOM 3487 O O . VAL A 1 463 ? -2.507 0.121 19.499 1.00 85.25 463 VAL A O 1
ATOM 3490 N N . CYS A 1 464 ? -2.524 -1.929 20.420 1.00 83.75 464 CYS A N 1
ATOM 3491 C CA . CYS A 1 464 ? -3.924 -2.205 20.113 1.00 83.75 464 CYS A CA 1
ATOM 3492 C C . CYS A 1 464 ? -4.816 -1.624 21.212 1.00 83.75 464 CYS A C 1
ATOM 3494 O O . CYS A 1 464 ? -4.621 -1.920 22.396 1.00 83.75 464 CYS A O 1
ATOM 3496 N N . THR A 1 465 ? -5.812 -0.836 20.829 1.00 81.50 465 THR A N 1
ATOM 3497 C CA . THR A 1 465 ? -6.824 -0.285 21.734 1.00 81.50 465 THR A CA 1
ATOM 3498 C C . THR A 1 465 ? -8.033 -1.217 21.819 1.00 81.50 465 THR A C 1
ATOM 3500 O O . THR A 1 465 ? -8.252 -2.054 20.944 1.00 81.50 465 THR A O 1
ATOM 3503 N N . SER A 1 466 ? -8.822 -1.123 22.894 1.00 71.69 466 SER A N 1
ATOM 3504 C CA . SER A 1 466 ? -10.131 -1.793 22.944 1.00 71.69 466 SER A CA 1
ATOM 3505 C C . SER A 1 466 ? -10.989 -1.280 21.786 1.00 71.69 466 SER A C 1
ATOM 3507 O O . SER A 1 466 ? -11.143 -0.072 21.624 1.00 71.69 466 SER A O 1
ATOM 3509 N N . CYS A 1 467 ? -11.523 -2.188 20.970 1.00 68.62 467 CYS A N 1
ATOM 3510 C CA . CYS A 1 467 ? -12.269 -1.846 19.753 1.00 68.62 467 CYS A CA 1
ATOM 3511 C C . CYS A 1 467 ? -13.737 -1.472 19.993 1.00 68.62 467 CYS A C 1
ATOM 3513 O O . CYS A 1 467 ? -14.476 -1.194 19.051 1.00 68.62 467 CYS A O 1
ATOM 3515 N N . ILE A 1 468 ? -14.149 -1.488 21.258 1.00 69.69 468 ILE A N 1
ATOM 3516 C CA . ILE A 1 468 ? -15.496 -1.180 21.713 1.00 69.69 468 ILE A CA 1
ATOM 3517 C C . ILE A 1 468 ? -15.353 0.038 22.634 1.00 69.69 468 ILE A C 1
ATOM 3519 O O . ILE A 1 468 ? -14.600 -0.051 23.616 1.00 69.69 468 ILE A O 1
ATOM 3523 N N . PRO A 1 469 ? -16.011 1.175 22.332 1.00 73.00 469 PRO A N 1
ATOM 3524 C CA . PRO A 1 469 ? -16.074 2.304 23.253 1.00 73.00 469 PRO A CA 1
ATOM 3525 C C . PRO A 1 469 ? -16.588 1.844 24.621 1.00 73.00 469 PRO A C 1
ATOM 3527 O O . PRO A 1 469 ? -17.421 0.941 24.689 1.00 73.00 469 PRO A O 1
ATOM 3530 N N . GLN A 1 470 ? -16.131 2.469 25.712 1.00 74.56 470 GLN A N 1
ATOM 3531 C CA . GLN A 1 470 ? -16.528 2.073 27.077 1.00 74.56 470 GLN A CA 1
ATOM 3532 C C . GLN A 1 470 ? -18.053 2.002 27.274 1.00 74.56 470 GLN A C 1
ATOM 3534 O O . GLN A 1 470 ? -18.522 1.240 28.112 1.00 74.56 470 GLN A O 1
ATOM 3539 N N . GLN A 1 471 ? -18.815 2.772 26.493 1.00 86.75 471 GLN A N 1
ATOM 3540 C CA . GLN A 1 471 ? -20.273 2.882 26.570 1.00 86.75 471 GLN A CA 1
ATOM 3541 C C . GLN A 1 471 ? -20.981 2.149 25.421 1.00 86.75 471 GLN A C 1
ATOM 3543 O O . GLN A 1 471 ? -22.009 2.599 24.910 1.00 86.75 471 GLN A O 1
ATOM 3548 N N . ALA A 1 472 ? -20.424 1.020 24.981 1.00 84.44 472 ALA A N 1
ATOM 3549 C CA . ALA A 1 472 ? -20.981 0.219 23.901 1.00 84.44 472 ALA A CA 1
ATOM 3550 C C . ALA A 1 472 ? -21.011 -1.279 24.227 1.00 84.44 472 ALA A C 1
ATOM 3552 O O . ALA A 1 472 ? -20.150 -1.818 24.919 1.00 84.44 472 ALA A O 1
ATOM 3553 N N . ARG A 1 473 ? -22.016 -1.972 23.689 1.00 82.88 473 ARG A N 1
ATOM 3554 C CA . ARG A 1 473 ? -22.176 -3.424 23.759 1.00 82.88 473 ARG A CA 1
ATOM 3555 C C . ARG A 1 473 ? -21.753 -4.049 22.434 1.00 82.88 473 ARG A C 1
ATOM 3557 O O . ARG A 1 473 ? -22.317 -3.730 21.388 1.00 82.88 473 ARG A O 1
ATOM 3564 N N . GLN A 1 474 ? -20.788 -4.964 22.486 1.00 76.38 474 GLN A N 1
ATOM 3565 C CA . GLN A 1 474 ? -20.319 -5.717 21.323 1.00 76.38 474 GLN A CA 1
ATOM 3566 C C . GLN A 1 474 ? -21.427 -6.631 20.779 1.00 76.38 474 GLN A C 1
ATOM 3568 O O . GLN A 1 474 ? -22.110 -7.315 21.542 1.00 76.38 474 GLN A O 1
ATOM 3573 N N . ILE A 1 475 ? -21.586 -6.645 19.457 1.00 79.62 475 ILE A N 1
ATOM 3574 C CA . ILE A 1 475 ? -22.504 -7.536 18.738 1.00 79.62 475 ILE A CA 1
ATOM 3575 C C . ILE A 1 475 ? -21.711 -8.691 18.116 1.00 79.62 475 ILE A C 1
ATOM 3577 O O . ILE A 1 475 ? -22.048 -9.851 18.321 1.00 79.62 475 ILE A O 1
ATOM 3581 N N . SER A 1 476 ? -20.661 -8.377 17.347 1.00 57.84 476 SER A N 1
ATOM 3582 C CA . SER A 1 476 ? -19.813 -9.352 16.641 1.00 57.84 476 SER A CA 1
ATOM 3583 C C . SER A 1 476 ? -18.554 -8.664 16.103 1.00 57.84 476 SER A C 1
ATOM 3585 O O . SER A 1 476 ? -18.660 -7.701 15.343 1.00 57.84 476 SER A O 1
ATOM 3587 N N . GLY A 1 477 ? -17.359 -9.158 16.434 1.00 71.25 477 GLY A N 1
ATOM 3588 C CA . GLY A 1 477 ? -16.106 -8.500 16.036 1.00 71.25 477 GLY A CA 1
ATOM 3589 C C . GLY A 1 477 ? -16.032 -7.070 16.585 1.00 71.25 477 GLY A C 1
ATOM 3590 O O . GLY A 1 477 ? -16.345 -6.853 17.750 1.00 71.25 477 GLY A O 1
ATOM 3591 N N . CYS A 1 478 ? -15.677 -6.085 15.758 1.00 64.31 478 CYS A N 1
ATOM 3592 C CA . CYS A 1 478 ? -15.706 -4.665 16.144 1.00 64.31 478 CYS A CA 1
ATOM 3593 C C . CYS A 1 478 ? -17.074 -3.982 15.938 1.00 64.31 478 CYS A C 1
ATOM 3595 O O . CYS A 1 478 ? -17.159 -2.768 16.079 1.00 64.31 478 CYS A O 1
ATOM 3597 N N . ASN A 1 479 ? -18.143 -4.713 15.592 1.00 72.44 479 ASN A N 1
ATOM 3598 C CA . ASN A 1 479 ? -19.485 -4.124 15.575 1.00 72.44 479 ASN A CA 1
ATOM 3599 C C . ASN A 1 479 ? -20.027 -4.017 16.998 1.00 72.44 479 ASN A C 1
ATOM 3601 O O . ASN A 1 479 ? -20.050 -5.005 17.740 1.00 72.44 479 ASN A O 1
ATOM 3605 N N . TYR A 1 480 ? -20.53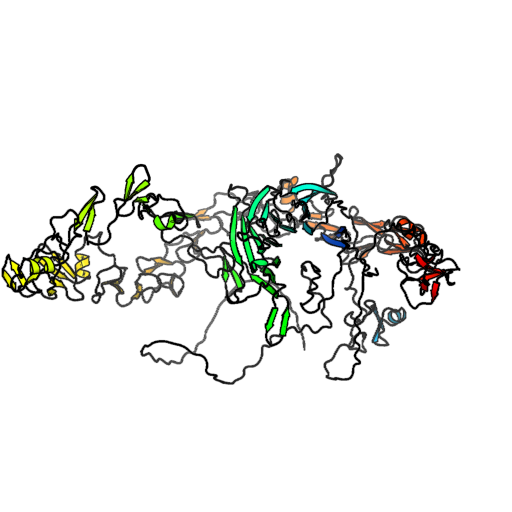1 -2.836 17.338 1.00 84.62 480 TYR A N 1
ATOM 3606 C CA . TYR A 1 480 ? -21.146 -2.538 18.623 1.00 84.62 480 TYR A CA 1
ATOM 3607 C C . TYR A 1 480 ? -22.416 -1.703 18.453 1.00 84.62 480 TYR A C 1
ATOM 3609 O O . TYR A 1 480 ? -22.621 -1.035 17.442 1.00 84.62 480 TYR A O 1
ATOM 3617 N N . THR A 1 481 ? -23.253 -1.736 19.482 1.00 88.00 481 THR A N 1
ATOM 3618 C CA . THR A 1 481 ? -24.363 -0.803 19.686 1.00 88.00 481 THR A CA 1
ATOM 3619 C C . THR A 1 481 ? -24.062 0.015 20.934 1.00 88.00 481 THR A C 1
ATOM 3621 O O . THR A 1 481 ? -23.675 -0.552 21.955 1.00 88.00 481 THR A O 1
ATOM 3624 N N . CYS A 1 482 ? -24.238 1.335 20.867 1.00 88.50 482 CYS A N 1
ATOM 3625 C CA . CYS A 1 482 ? -24.109 2.193 22.042 1.00 88.50 482 CYS A CA 1
ATOM 3626 C C . CYS A 1 482 ? -25.145 1.822 23.106 1.00 88.50 482 CYS A C 1
ATOM 3628 O O . CYS A 1 482 ? -26.274 1.440 22.786 1.00 88.50 482 CYS A O 1
ATOM 3630 N N . LEU A 1 483 ? -24.758 1.917 24.376 1.00 87.38 483 LEU A N 1
ATOM 3631 C CA . LEU A 1 483 ? -25.700 1.786 25.482 1.00 87.38 483 LEU A CA 1
ATOM 3632 C C . LEU A 1 483 ? -26.751 2.918 25.412 1.00 87.38 483 LEU A C 1
ATOM 3634 O O . LEU A 1 483 ? -26.457 3.988 24.873 1.00 87.38 483 LEU A O 1
ATOM 3638 N N . PRO A 1 484 ? -27.978 2.714 25.931 1.00 87.06 484 PRO A N 1
ATOM 3639 C CA . PRO A 1 484 ? -28.993 3.768 25.973 1.00 87.06 484 PRO A CA 1
ATOM 3640 C C . PRO A 1 484 ? -28.453 5.054 26.618 1.00 87.06 484 PRO A C 1
ATOM 3642 O O . PRO A 1 484 ? -27.815 4.988 27.665 1.00 87.06 484 PRO A O 1
ATOM 3645 N N . GLY A 1 485 ? -28.709 6.208 25.993 1.00 84.50 485 GLY A N 1
ATOM 3646 C CA . GLY A 1 485 ? -28.170 7.507 26.426 1.00 84.50 485 GLY A CA 1
ATOM 3647 C C . GLY A 1 485 ? -26.867 7.930 25.737 1.00 84.50 485 GLY A C 1
ATOM 3648 O O . GLY A 1 485 ? -26.428 9.064 25.928 1.00 84.50 485 GLY A O 1
ATOM 3649 N N . PHE A 1 486 ? -26.276 7.055 24.914 1.00 89.75 486 PHE A N 1
ATOM 3650 C CA . PHE A 1 486 ? -25.036 7.303 24.181 1.00 89.75 486 PHE A CA 1
ATOM 3651 C C . PHE A 1 486 ? -25.238 7.188 22.666 1.00 89.75 486 PHE A C 1
ATOM 3653 O O . PHE A 1 486 ? -26.001 6.355 22.175 1.00 89.75 486 PHE A O 1
ATOM 3660 N N . PHE A 1 487 ? -24.536 8.034 21.918 1.00 89.25 487 PHE A N 1
ATOM 3661 C CA . PHE A 1 487 ? -24.761 8.291 20.501 1.00 89.25 487 PHE A CA 1
ATOM 3662 C C . PHE A 1 487 ? -23.447 8.460 19.731 1.00 89.25 487 PHE A C 1
ATOM 3664 O O . PHE A 1 487 ? -22.382 8.725 20.291 1.00 89.25 487 PHE A O 1
ATOM 3671 N N . GLY A 1 488 ? -23.544 8.343 18.408 1.00 82.81 488 GLY A N 1
ATOM 3672 C CA . GLY A 1 488 ? -22.421 8.543 17.498 1.00 82.81 488 GLY A CA 1
ATOM 3673 C C . GLY A 1 488 ? -21.446 7.367 17.448 1.00 82.81 488 GLY A C 1
ATOM 3674 O O . GLY A 1 488 ? -21.647 6.326 18.073 1.00 82.81 488 GLY A O 1
ATOM 3675 N N . ARG A 1 489 ? -20.380 7.532 16.657 1.00 79.88 489 ARG A N 1
ATOM 3676 C CA . ARG A 1 489 ? -19.369 6.488 16.445 1.00 79.88 489 ARG A CA 1
ATOM 3677 C C . ARG A 1 489 ? -18.656 6.139 17.748 1.00 79.88 489 ARG A C 1
ATOM 3679 O O . ARG A 1 489 ? -18.445 4.970 18.011 1.00 79.88 489 ARG A O 1
ATOM 3686 N N . ASP A 1 490 ? -18.375 7.107 18.605 1.00 83.50 490 ASP A N 1
ATOM 3687 C CA . ASP A 1 490 ? -17.609 6.860 19.829 1.00 83.50 490 ASP A CA 1
ATOM 3688 C C . ASP A 1 490 ? -18.493 6.572 21.058 1.00 83.50 490 ASP A C 1
ATOM 3690 O O . ASP A 1 490 ? -17.986 6.502 22.173 1.00 83.50 490 ASP A O 1
ATOM 3694 N N . CYS A 1 491 ? -19.809 6.382 20.863 1.00 89.44 491 CYS A N 1
ATOM 3695 C CA . CYS A 1 491 ? -20.802 6.200 21.929 1.00 89.44 491 CYS A CA 1
ATOM 3696 C C . CYS A 1 491 ? -20.647 7.229 23.052 1.00 89.44 491 CYS A C 1
ATOM 3698 O O . CYS A 1 491 ? -20.475 6.891 24.222 1.00 89.44 491 CYS A O 1
ATOM 3700 N N . LEU A 1 492 ? -20.696 8.501 22.668 1.00 89.25 492 LEU A N 1
ATOM 3701 C CA . LEU A 1 492 ? -20.587 9.642 23.567 1.00 89.25 492 LEU A CA 1
ATOM 3702 C C . LEU A 1 492 ? -21.977 10.129 23.971 1.00 89.25 492 LEU A C 1
ATOM 3704 O O . LEU A 1 492 ? -22.975 9.801 23.334 1.00 89.25 492 LEU A O 1
ATOM 3708 N N . VAL A 1 493 ? -22.056 10.938 25.021 1.00 91.75 493 VAL A N 1
ATOM 3709 C CA . VAL A 1 493 ? -23.304 11.632 25.358 1.00 91.75 493 VAL A CA 1
ATOM 3710 C C . VAL A 1 493 ? -23.711 12.595 24.228 1.00 91.75 493 VAL A C 1
ATOM 3712 O O . VAL A 1 493 ? -22.878 12.992 23.409 1.00 91.75 493 VAL A O 1
ATOM 3715 N N . CYS A 1 494 ? -24.997 12.932 24.144 1.00 92.00 494 CYS A N 1
ATOM 3716 C CA . CYS A 1 494 ? -25.601 13.676 23.032 1.00 92.00 494 CYS A CA 1
ATOM 3717 C C . CYS A 1 494 ? -24.869 14.995 22.707 1.00 92.00 494 CYS A C 1
ATOM 3719 O O . CYS A 1 494 ? -24.594 15.281 21.541 1.00 92.00 494 CYS A O 1
ATOM 3721 N N . SER A 1 495 ? -24.467 15.749 23.730 1.00 91.62 495 SER A N 1
ATOM 3722 C CA . SER A 1 495 ? -23.736 17.012 23.618 1.00 91.62 495 SER A CA 1
ATOM 3723 C C . SER A 1 495 ? -22.378 16.885 22.927 1.00 91.62 495 SER A C 1
ATOM 3725 O O . SER A 1 495 ? -21.996 17.766 22.155 1.00 91.62 495 SER A O 1
ATOM 3727 N N . LEU A 1 496 ? -21.680 15.768 23.137 1.00 87.44 496 LEU A N 1
ATOM 3728 C CA . LEU A 1 496 ? -20.399 15.460 22.501 1.00 87.44 496 LEU A CA 1
ATOM 3729 C C . LEU A 1 496 ? -20.575 14.794 21.132 1.00 87.44 496 LEU A C 1
ATOM 3731 O O . LEU A 1 496 ? -19.813 15.065 20.207 1.00 87.44 496 LEU A O 1
ATOM 3735 N N . ALA A 1 497 ? -21.586 13.937 20.984 1.00 87.38 497 ALA A N 1
ATOM 3736 C CA . ALA A 1 497 ? -21.870 13.252 19.725 1.00 87.38 497 ALA A CA 1
ATOM 3737 C C . ALA A 1 497 ? -22.330 14.217 18.616 1.00 87.38 497 ALA A C 1
ATOM 3739 O O . ALA A 1 497 ? -22.126 13.936 17.437 1.00 87.38 497 ALA A O 1
ATOM 3740 N N . MET A 1 498 ? -22.923 15.355 18.991 1.00 90.00 498 MET A N 1
ATOM 3741 C CA . MET A 1 498 ? -23.470 16.362 18.075 1.00 90.00 498 MET A CA 1
ATOM 3742 C C . MET A 1 498 ? -22.570 17.593 17.898 1.00 90.00 498 MET A C 1
ATOM 3744 O O . MET A 1 498 ? -23.038 18.652 17.470 1.00 90.00 498 MET A O 1
ATOM 3748 N N . VAL A 1 499 ? -21.272 17.479 18.197 1.00 84.38 499 VAL A N 1
ATOM 3749 C CA . VAL A 1 499 ? -20.299 18.540 17.899 1.00 84.38 499 VAL A CA 1
ATOM 3750 C C . VAL A 1 499 ? -20.292 18.806 16.387 1.00 84.38 499 VAL A C 1
ATOM 3752 O O . VAL A 1 499 ? -19.949 17.939 15.589 1.00 84.38 499 VAL A O 1
ATOM 3755 N N . GLY A 1 500 ? -20.701 20.015 15.989 1.00 80.38 500 GLY A N 1
ATOM 3756 C CA . GLY A 1 500 ? -20.821 20.432 14.586 1.00 80.38 500 GLY A CA 1
ATOM 3757 C C . GLY A 1 500 ? -22.204 20.226 13.955 1.00 80.38 500 GLY A C 1
ATOM 3758 O O . GLY A 1 500 ? -22.426 20.686 12.837 1.00 80.38 500 GLY A O 1
ATOM 3759 N N . ALA A 1 501 ? -23.151 19.588 14.649 1.00 85.88 501 ALA A N 1
ATOM 3760 C CA . ALA A 1 501 ? -24.539 19.545 14.205 1.00 85.88 501 ALA A CA 1
ATOM 3761 C C . ALA A 1 501 ? -25.258 20.861 14.541 1.00 85.88 501 ALA A C 1
ATOM 3763 O O . ALA A 1 501 ? -25.084 21.431 15.621 1.00 85.88 501 ALA A O 1
ATOM 3764 N N . ASN A 1 502 ? -26.097 21.330 13.618 1.00 88.06 502 ASN A N 1
ATOM 3765 C CA . ASN A 1 502 ? -26.856 22.560 13.809 1.00 88.06 502 ASN A CA 1
ATOM 3766 C C . ASN A 1 502 ? -27.985 22.332 14.824 1.00 88.06 502 ASN A C 1
ATOM 3768 O O . ASN A 1 502 ? -28.892 21.536 14.586 1.00 88.06 502 ASN A O 1
ATOM 3772 N N . LYS A 1 503 ? -27.942 23.076 15.927 1.00 89.81 503 LYS A N 1
ATOM 3773 C CA . LYS A 1 503 ? -29.077 23.346 16.819 1.00 89.81 503 LYS A CA 1
ATOM 3774 C C . LYS A 1 503 ? -29.443 24.835 16.689 1.00 89.81 503 LYS A C 1
ATOM 3776 O O . LYS A 1 503 ? -28.591 25.609 16.239 1.00 89.81 503 LYS A O 1
ATOM 3781 N N . PRO A 1 504 ? -30.668 25.263 17.030 1.00 89.38 504 PRO A N 1
ATOM 3782 C CA . PRO A 1 504 ? -31.005 26.685 17.057 1.00 89.38 504 PRO A CA 1
ATOM 3783 C C . PRO A 1 504 ? -30.045 27.480 17.950 1.00 89.38 504 PRO A C 1
ATOM 3785 O O . PRO A 1 504 ? -29.486 26.935 18.905 1.00 89.38 504 PRO A O 1
ATOM 3788 N N . ALA A 1 505 ? -29.844 28.764 17.650 1.00 84.12 505 ALA A N 1
ATOM 3789 C CA . ALA A 1 505 ? -29.124 29.650 18.563 1.00 84.12 505 ALA A CA 1
ATOM 3790 C C . ALA A 1 505 ? -29.793 29.625 19.950 1.00 84.12 505 ALA A C 1
ATOM 3792 O O . ALA A 1 505 ? -31.010 29.451 20.032 1.00 84.12 505 ALA A O 1
ATOM 3793 N N . ASP A 1 506 ? -28.988 29.758 21.006 1.00 89.38 506 ASP A N 1
ATOM 3794 C CA . ASP A 1 506 ? -29.455 29.799 22.398 1.00 89.38 506 ASP A CA 1
ATOM 3795 C C . ASP A 1 506 ? -30.196 28.522 22.849 1.00 89.38 506 ASP A C 1
ATOM 3797 O O . ASP A 1 506 ? -31.231 28.557 23.518 1.00 89.38 506 ASP A O 1
ATOM 3801 N N . SER A 1 507 ? -29.666 27.369 22.438 1.00 92.69 507 SER A N 1
ATOM 3802 C CA . SER A 1 507 ? -30.099 26.031 22.850 1.00 92.69 507 SER A CA 1
ATOM 3803 C C . SER A 1 507 ? -28.897 25.161 23.204 1.00 92.69 507 SER A C 1
ATOM 3805 O O . SER A 1 507 ? -27.793 25.443 22.738 1.00 92.69 507 SER A O 1
ATOM 3807 N N . HIS A 1 508 ? -29.087 24.055 23.929 1.00 92.44 508 HIS A N 1
ATOM 3808 C CA . HIS A 1 508 ? -28.084 23.015 24.170 1.00 92.44 508 HIS A CA 1
ATOM 3809 C C . HIS A 1 508 ? -28.633 21.599 23.986 1.00 92.44 508 HIS A C 1
ATOM 3811 O O . HIS A 1 508 ? -29.834 21.360 24.007 1.00 92.44 508 HIS A O 1
ATOM 3817 N N . TRP A 1 509 ? -27.730 20.654 23.724 1.00 93.69 509 TRP A N 1
ATOM 3818 C CA . TRP A 1 509 ? -28.056 19.235 23.570 1.00 93.69 509 TRP A CA 1
ATOM 3819 C C . TRP A 1 509 ? -28.259 18.595 24.946 1.00 93.69 509 TRP A C 1
ATOM 3821 O O . TRP A 1 509 ? -27.473 18.857 25.855 1.00 93.69 509 TRP A O 1
ATOM 3831 N N . VAL A 1 510 ? -29.275 17.743 25.080 1.00 92.44 510 VAL A N 1
ATOM 3832 C CA . VAL A 1 510 ? -29.643 17.105 26.350 1.00 92.44 510 VAL A CA 1
ATOM 3833 C C . VAL A 1 510 ? -29.024 15.712 26.442 1.00 92.44 510 VAL A C 1
ATOM 3835 O O . VAL A 1 510 ? -29.320 14.821 25.640 1.00 92.44 510 VAL A O 1
ATOM 3838 N N . ASP A 1 511 ? -28.175 15.513 27.445 1.00 90.31 511 ASP A N 1
ATOM 3839 C CA . ASP A 1 511 ? -27.505 14.240 27.702 1.00 90.31 511 ASP A CA 1
ATOM 3840 C C . ASP A 1 511 ? -28.408 13.250 28.460 1.00 90.31 511 ASP A C 1
ATOM 3842 O O . ASP A 1 511 ? -29.239 13.634 29.279 1.00 90.31 511 ASP A O 1
ATOM 3846 N N . GLY A 1 512 ? -28.253 11.948 28.185 1.00 83.75 512 GLY A N 1
ATOM 3847 C CA . GLY A 1 512 ? -28.979 10.873 28.881 1.00 83.75 512 GLY A CA 1
ATOM 3848 C C . GLY A 1 512 ? -30.377 10.534 28.341 1.00 83.75 512 GLY A C 1
ATOM 3849 O O . GLY A 1 512 ? -30.991 9.579 28.816 1.00 83.75 512 GLY A O 1
ATOM 3850 N N . LEU A 1 513 ? -30.880 11.250 27.330 1.00 87.75 513 LEU A N 1
ATOM 3851 C CA . LEU A 1 513 ? -32.123 10.880 26.643 1.00 87.75 513 LEU A CA 1
ATOM 3852 C C . LEU A 1 513 ? -31.931 9.644 25.751 1.00 87.75 513 LEU A C 1
ATOM 3854 O O . LEU A 1 513 ? -30.835 9.368 25.277 1.00 87.75 513 LEU A O 1
ATOM 3858 N N . SER A 1 514 ? -33.008 8.898 25.484 1.00 85.62 514 SER A N 1
ATOM 3859 C CA . SER A 1 514 ? -32.997 7.742 24.565 1.00 85.62 514 SER A CA 1
ATOM 3860 C C . SER A 1 514 ? -32.852 8.143 23.091 1.00 85.62 514 SER A C 1
ATOM 3862 O O . SER A 1 514 ? -32.439 7.335 22.261 1.00 85.62 514 SER A O 1
ATOM 3864 N N . THR A 1 515 ? -33.137 9.406 22.779 1.00 88.62 515 THR A N 1
ATOM 3865 C CA . THR A 1 515 ? -32.901 10.053 21.487 1.00 88.62 515 THR A CA 1
ATOM 3866 C C . THR A 1 515 ? -32.158 11.360 21.717 1.00 88.62 515 THR A C 1
ATOM 3868 O O . THR A 1 515 ? -32.546 12.132 22.592 1.00 88.62 515 THR A O 1
ATOM 3871 N N . CYS A 1 516 ? -31.124 11.631 20.926 1.00 90.00 516 CYS A N 1
ATOM 3872 C CA . CYS A 1 516 ? -30.342 12.854 21.056 1.00 90.00 516 CYS A CA 1
ATOM 3873 C C . CYS A 1 516 ? -31.158 14.069 20.574 1.00 90.00 516 CYS A C 1
ATOM 3875 O O . CYS A 1 516 ? -31.449 14.196 19.384 1.00 90.00 516 CYS A O 1
ATOM 3877 N N . GLY A 1 517 ? -31.574 14.919 21.517 1.00 91.81 517 GLY A N 1
ATOM 3878 C CA . GLY A 1 517 ? -32.400 16.110 21.298 1.00 91.81 517 GLY A CA 1
ATOM 3879 C C . GLY A 1 517 ? -31.809 17.344 21.981 1.00 91.81 517 GLY A C 1
ATOM 3880 O O . GLY A 1 517 ? -30.850 17.231 22.743 1.00 91.81 517 GLY A O 1
ATOM 3881 N N . TRP A 1 518 ? -32.359 18.522 21.693 1.00 93.25 518 TRP A N 1
ATOM 3882 C CA . TRP A 1 518 ? -31.912 19.801 22.254 1.00 93.25 518 TRP A CA 1
ATOM 3883 C C . TRP A 1 518 ? -33.043 20.505 23.012 1.00 93.25 518 TRP A C 1
ATOM 3885 O O . TRP A 1 518 ? -34.220 20.265 22.740 1.00 93.25 518 TRP A O 1
ATOM 3895 N N . GLU A 1 519 ? -32.677 21.397 23.928 1.00 92.12 519 GLU A N 1
ATOM 3896 C CA . GLU A 1 519 ? -33.576 22.305 24.644 1.00 92.12 519 GLU A CA 1
ATOM 3897 C C . GLU A 1 519 ? -33.005 23.730 24.674 1.00 92.12 519 GLU A C 1
ATOM 3899 O O . GLU A 1 519 ? -31.825 23.926 24.395 1.00 92.12 519 GLU A O 1
ATOM 3904 N N . CYS A 1 520 ? -33.830 24.744 24.948 1.00 90.62 520 CYS A N 1
ATOM 3905 C CA . CYS A 1 520 ? -33.358 26.131 24.994 1.00 90.62 520 CYS A CA 1
ATOM 3906 C C . CYS A 1 520 ? -32.450 26.382 26.206 1.00 90.62 520 CYS A C 1
ATOM 3908 O O . CYS A 1 520 ? -32.665 25.824 27.280 1.00 90.62 520 CYS A O 1
ATOM 3910 N N . ASP A 1 521 ? -31.447 27.243 26.034 1.00 84.06 521 ASP A N 1
ATOM 3911 C CA . ASP A 1 521 ? -30.570 27.667 27.119 1.00 84.06 521 ASP A CA 1
ATOM 3912 C C . ASP A 1 521 ? -31.352 28.463 28.173 1.00 84.06 521 ASP A C 1
ATOM 3914 O O . ASP A 1 521 ? -32.398 29.062 27.900 1.00 84.06 521 ASP A O 1
ATOM 3918 N N . GLN A 1 522 ? -30.836 28.491 29.404 1.00 72.12 522 GLN A N 1
ATOM 3919 C CA . GLN A 1 522 ? -31.437 29.284 30.476 1.00 72.12 522 GLN A CA 1
ATOM 3920 C C . GLN A 1 522 ? -31.595 30.750 30.036 1.00 72.12 522 GLN A C 1
ATOM 3922 O O . GLN A 1 522 ? -30.643 31.375 29.571 1.00 72.12 522 GLN A O 1
ATOM 3927 N N . SER A 1 523 ? -32.792 31.310 30.249 1.00 72.06 523 SER A N 1
ATOM 3928 C CA . SER A 1 523 ? -33.251 32.641 29.786 1.00 72.06 523 SER A CA 1
ATOM 3929 C C . SER A 1 523 ? -33.808 32.703 28.358 1.00 72.06 523 SER A C 1
ATOM 3931 O O . SER A 1 523 ? -34.070 33.803 27.863 1.00 72.06 523 SER A O 1
ATOM 3933 N N . PHE A 1 524 ? -34.027 31.555 27.713 1.00 80.00 524 PHE A N 1
ATOM 3934 C CA . PHE A 1 524 ? -34.677 31.459 26.410 1.00 80.00 524 PHE A CA 1
ATOM 3935 C C . PHE A 1 524 ? -35.821 30.443 26.455 1.00 80.00 524 PHE A C 1
ATOM 3937 O O . PHE A 1 524 ? -35.747 29.436 27.156 1.00 80.00 524 PHE A O 1
ATOM 3944 N N . TYR A 1 525 ? -36.893 30.691 25.703 1.00 80.25 525 TYR A N 1
ATOM 3945 C CA . TYR A 1 525 ? -38.017 29.756 25.583 1.00 80.25 525 TYR A CA 1
ATOM 3946 C C . TYR A 1 525 ? -38.272 29.379 24.124 1.00 80.25 525 TYR A C 1
ATOM 3948 O O . TYR A 1 525 ? -37.967 30.139 23.201 1.00 80.25 525 TYR A O 1
ATOM 3956 N N . LEU A 1 526 ? -38.837 28.189 23.918 1.00 80.38 526 LEU A N 1
ATOM 3957 C CA . LEU A 1 526 ? -39.118 27.659 22.590 1.00 80.38 526 LEU A CA 1
ATOM 3958 C C . LEU A 1 526 ? -40.349 28.348 21.985 1.00 80.38 526 LEU A C 1
ATOM 3960 O O . LEU A 1 526 ? -41.467 28.167 22.465 1.00 80.38 526 LEU A O 1
ATOM 3964 N N . SER A 1 527 ? -40.160 29.085 20.890 1.00 83.81 527 SER A N 1
ATOM 3965 C CA . SER A 1 527 ? -41.247 29.674 20.103 1.00 83.81 527 SER A CA 1
ATOM 3966 C C . SER A 1 527 ? -40.996 29.444 18.615 1.00 83.81 527 SER A C 1
ATOM 3968 O O . SER A 1 527 ? -39.952 29.817 18.085 1.00 83.81 527 SER A O 1
ATOM 3970 N N . ASN A 1 528 ? -41.937 28.790 17.927 1.00 85.50 528 ASN A N 1
ATOM 3971 C CA . ASN A 1 528 ? -41.849 28.470 16.493 1.00 85.50 528 ASN A CA 1
ATOM 3972 C C . ASN A 1 528 ? -40.529 27.793 16.058 1.00 85.50 528 ASN A C 1
ATOM 3974 O O . ASN A 1 528 ? -40.007 28.066 14.980 1.00 85.50 528 ASN A O 1
ATOM 3978 N N . GLY A 1 529 ? -39.980 26.900 16.889 1.00 84.31 529 GLY A N 1
ATOM 3979 C CA . GLY A 1 529 ? -38.754 26.157 16.566 1.00 84.31 529 GLY A CA 1
ATOM 3980 C C . GLY A 1 529 ? -37.451 26.951 16.723 1.00 84.31 529 GLY A C 1
ATOM 3981 O O . GLY A 1 529 ? -36.407 26.476 16.287 1.00 84.31 529 GLY A O 1
ATOM 3982 N N . SER A 1 530 ? -37.488 28.141 17.332 1.00 84.25 530 SER A N 1
ATOM 3983 C CA . SER A 1 530 ? -36.307 28.925 17.719 1.00 84.25 530 SER A CA 1
ATOM 3984 C C . SER A 1 530 ? -36.380 29.305 19.198 1.00 84.25 530 SER A C 1
ATOM 3986 O O . SER A 1 530 ? -37.471 29.482 19.743 1.00 84.25 530 SER A O 1
ATOM 3988 N N . CYS A 1 531 ? -35.227 29.418 19.852 1.00 88.19 531 CYS A N 1
ATOM 3989 C CA . CYS A 1 531 ? -35.141 29.876 21.233 1.00 88.19 531 CYS A CA 1
ATOM 3990 C C . CYS A 1 531 ? -35.114 31.409 21.252 1.00 88.19 531 CYS A C 1
ATOM 3992 O O . CYS A 1 531 ? -34.316 32.027 20.552 1.00 88.19 531 CYS A O 1
ATOM 3994 N N . VAL A 1 532 ? -36.032 32.035 21.993 1.00 82.69 532 VAL A N 1
ATOM 3995 C CA . VAL A 1 532 ? -36.185 33.501 22.031 1.00 82.69 532 VAL A CA 1
ATOM 3996 C C . VAL A 1 532 ? -35.827 34.026 23.416 1.00 82.69 532 VAL A C 1
ATOM 3998 O O . VAL A 1 532 ? -36.305 33.485 24.411 1.00 82.69 532 VAL A O 1
ATOM 4001 N N . SER A 1 533 ? -34.992 35.071 23.474 1.00 75.94 533 SER A N 1
ATOM 4002 C CA . SER A 1 533 ? -34.491 35.652 24.728 1.00 75.94 533 SER A CA 1
ATOM 4003 C C . SER A 1 533 ? -35.603 36.283 25.561 1.00 75.94 533 SER A C 1
ATOM 4005 O O . SER A 1 533 ? -36.442 37.023 25.041 1.00 75.94 533 SER A O 1
ATOM 4007 N N . CYS A 1 534 ? -35.545 36.070 26.872 1.00 65.88 534 CYS A N 1
ATOM 4008 C CA . CYS A 1 534 ? -36.472 36.645 27.838 1.00 65.88 534 CYS A CA 1
ATOM 4009 C C . CYS A 1 534 ? -36.052 38.030 28.395 1.00 65.88 534 CYS A C 1
ATOM 4011 O O . CYS A 1 534 ? -36.699 38.553 29.302 1.00 65.88 534 CYS A O 1
ATOM 4013 N N . GLY A 1 535 ? -35.014 38.673 27.843 1.00 67.62 535 GLY A N 1
ATOM 4014 C CA . GLY A 1 535 ? -34.547 40.004 28.266 1.00 67.62 535 GLY A CA 1
ATOM 4015 C C . GLY A 1 535 ? -33.388 39.990 29.280 1.00 67.62 535 GLY A C 1
ATOM 4016 O O . GLY A 1 535 ? -33.048 38.972 29.866 1.00 67.62 535 GLY A O 1
ATOM 4017 N N . ASN A 1 536 ? -32.729 41.142 29.433 1.00 55.56 536 ASN A N 1
ATOM 4018 C CA . ASN A 1 536 ? -31.307 41.275 29.783 1.00 55.56 536 ASN A CA 1
ATOM 4019 C C . ASN A 1 536 ? -31.050 41.564 31.278 1.00 55.56 536 ASN A C 1
ATOM 4021 O O . ASN A 1 536 ? -31.306 42.698 31.679 1.00 55.56 536 ASN A O 1
ATOM 4025 N N . ILE A 1 537 ? -30.554 40.620 32.106 1.00 50.47 537 ILE A N 1
ATOM 4026 C CA . ILE A 1 537 ? -30.224 40.886 33.534 1.00 50.47 537 ILE A CA 1
ATOM 4027 C C . ILE A 1 537 ? -29.117 39.956 34.085 1.00 50.47 537 ILE A C 1
ATOM 4029 O O . ILE A 1 537 ? -29.235 38.739 34.012 1.00 50.47 537 ILE A O 1
ATOM 4033 N N . SER A 1 538 ? -28.081 40.529 34.722 1.00 46.91 538 SER A N 1
ATOM 4034 C CA . SER A 1 538 ? -26.960 39.800 35.357 1.00 46.91 538 SER A CA 1
ATOM 4035 C C . SER A 1 538 ? -26.537 40.300 36.757 1.00 46.91 538 SER A C 1
ATOM 4037 O O . SER A 1 538 ? -25.387 40.109 37.139 1.00 46.91 538 SER A O 1
ATOM 4039 N N . GLN A 1 539 ? -27.403 40.951 37.558 1.00 51.88 539 GLN A N 1
ATOM 4040 C CA . GLN A 1 539 ? -26.925 41.647 38.780 1.00 51.88 539 GLN A CA 1
ATOM 4041 C C . GLN A 1 539 ? -27.622 41.390 40.136 1.00 51.88 539 GLN A C 1
ATOM 4043 O O . GLN A 1 539 ? -27.250 42.068 41.090 1.00 51.88 539 GLN A O 1
ATOM 4048 N N . PHE A 1 540 ? -28.557 40.438 40.319 1.00 55.53 540 PHE A N 1
ATOM 4049 C CA . PHE A 1 540 ? -29.378 40.452 41.559 1.00 55.53 540 PHE A CA 1
ATOM 4050 C C . PHE A 1 540 ? -29.677 39.129 42.303 1.00 55.53 540 PHE A C 1
ATOM 4052 O O . PHE A 1 540 ? -30.593 39.134 43.120 1.00 55.53 540 PHE A O 1
ATOM 4059 N N . HIS A 1 541 ? -28.921 38.030 42.123 1.00 64.81 541 HIS A N 1
ATOM 4060 C CA . HIS A 1 541 ? -29.179 36.741 42.828 1.00 64.81 541 HIS A CA 1
ATOM 4061 C C . HIS A 1 541 ? -30.663 36.314 42.783 1.00 64.81 541 HIS A C 1
ATOM 4063 O O . HIS A 1 541 ? -31.244 35.830 43.760 1.00 64.81 541 HIS A O 1
ATOM 4069 N N . GLY A 1 542 ? -31.303 36.585 41.645 1.00 61.69 542 GLY A N 1
ATOM 4070 C CA . GLY A 1 542 ? -32.680 36.222 41.369 1.00 61.69 542 GLY A CA 1
ATOM 4071 C C . GLY A 1 542 ? -32.719 35.077 40.365 1.00 61.69 542 GLY A C 1
ATOM 4072 O O . GLY A 1 542 ? -32.069 35.155 39.328 1.00 61.69 542 GLY A O 1
ATOM 4073 N N . VAL A 1 543 ? -33.496 34.039 40.656 1.00 60.78 543 VAL A N 1
ATOM 4074 C CA . VAL A 1 543 ? -33.885 33.007 39.696 1.00 60.78 543 VAL A CA 1
ATOM 4075 C C . VAL A 1 543 ? -35.018 33.555 38.846 1.00 60.78 543 VAL A C 1
ATOM 4077 O O . VAL A 1 543 ? -36.089 33.926 39.343 1.00 60.78 543 VAL A O 1
ATOM 4080 N N . TYR A 1 544 ? -34.765 33.606 37.548 1.00 59.47 544 TYR A N 1
ATOM 4081 C CA . TYR A 1 544 ? -35.760 33.959 36.557 1.00 59.47 544 TYR A CA 1
ATOM 4082 C C . TYR A 1 544 ? -36.630 32.742 36.234 1.00 59.47 544 TYR A C 1
ATOM 4084 O O . TYR A 1 544 ? -36.128 31.726 35.753 1.00 59.47 544 TYR A O 1
ATOM 4092 N N . ASP A 1 545 ? -37.931 32.836 36.496 1.00 65.44 545 ASP A N 1
ATOM 4093 C CA . ASP A 1 545 ? -38.894 31.824 36.070 1.00 65.44 545 ASP A CA 1
ATOM 4094 C C . ASP A 1 545 ? -39.161 31.981 34.566 1.00 65.44 545 ASP A C 1
ATOM 4096 O O . ASP A 1 545 ? -39.852 32.908 34.124 1.00 65.44 545 ASP A O 1
ATOM 4100 N N . ALA A 1 546 ? -38.590 31.065 33.781 1.00 48.31 546 ALA A N 1
ATOM 4101 C CA . ALA A 1 546 ? -38.660 31.055 32.324 1.00 48.31 546 ALA A CA 1
ATOM 4102 C C . ALA A 1 546 ? -40.074 30.798 31.772 1.00 48.31 546 ALA A C 1
ATOM 4104 O O . ALA A 1 546 ? -40.335 31.128 30.618 1.00 48.31 546 ALA A O 1
ATOM 4105 N N . VAL A 1 547 ? -40.995 30.243 32.569 1.00 58.75 547 VAL A N 1
ATOM 4106 C CA . VAL A 1 547 ? -42.369 29.965 32.118 1.00 58.75 547 VAL A CA 1
ATOM 4107 C C . VAL A 1 547 ? -43.246 31.222 32.203 1.00 58.75 547 VAL A C 1
ATOM 4109 O O . VAL A 1 547 ? -44.195 31.363 31.432 1.00 58.75 547 VAL A O 1
ATOM 4112 N N . GLY A 1 548 ? -42.921 32.155 33.108 1.00 60.97 548 GLY A N 1
ATOM 4113 C CA . GLY A 1 548 ? -43.728 33.351 33.391 1.00 60.97 548 GLY A CA 1
ATOM 4114 C C . GLY A 1 548 ? -43.051 34.703 33.141 1.00 60.97 548 GLY A C 1
ATOM 4115 O O . GLY A 1 548 ? -43.697 35.738 33.301 1.00 60.97 548 GLY A O 1
ATOM 4116 N N . CYS A 1 549 ? -41.773 34.725 32.766 1.00 59.81 549 CYS A N 1
ATOM 4117 C CA . CYS A 1 549 ? -40.966 35.940 32.636 1.00 59.81 549 CYS A CA 1
ATOM 4118 C C . CYS A 1 549 ? -40.869 36.796 33.925 1.00 59.81 549 CYS A C 1
ATOM 4120 O O . CYS A 1 549 ? -40.854 38.029 33.858 1.00 59.81 549 CYS A O 1
ATOM 4122 N N . SER A 1 550 ? -40.798 36.169 35.108 1.00 64.00 550 SER A N 1
ATOM 4123 C CA . SER A 1 550 ? -40.780 36.855 36.417 1.00 64.00 550 SER A CA 1
ATOM 4124 C C . SER A 1 550 ? -39.561 36.505 37.278 1.00 64.00 550 SER A C 1
ATOM 4126 O O . SER A 1 550 ? -39.101 35.367 37.268 1.00 64.00 550 SER A O 1
ATOM 4128 N N . TRP A 1 551 ? -39.059 37.467 38.063 1.00 65.00 551 TRP A N 1
ATOM 4129 C CA . TRP A 1 551 ? -37.905 37.282 38.955 1.00 65.00 551 TRP A CA 1
ATOM 4130 C C . TRP A 1 551 ? -38.328 36.844 40.356 1.00 65.00 551 TRP A C 1
ATOM 4132 O O . TRP A 1 551 ? -39.137 37.503 41.009 1.00 65.00 551 TRP A O 1
ATOM 4142 N N . THR A 1 552 ? -37.714 35.774 40.845 1.00 71.88 552 THR A N 1
ATOM 4143 C CA . THR A 1 552 ? -37.799 35.308 42.237 1.00 71.88 552 THR A CA 1
ATOM 4144 C C . THR A 1 552 ? -36.397 35.270 42.834 1.00 71.88 552 THR A C 1
ATOM 4146 O O . THR A 1 552 ? -35.439 35.171 42.086 1.00 71.88 552 THR A O 1
ATOM 4149 N N . CYS A 1 553 ? -36.214 35.407 44.149 1.00 76.12 553 CYS A N 1
ATOM 4150 C CA . CYS A 1 553 ? -34.870 35.272 44.728 1.00 76.12 553 CYS A CA 1
ATOM 4151 C C . CYS A 1 553 ? -34.382 33.819 44.650 1.00 76.12 553 CYS A C 1
ATOM 4153 O O . CYS A 1 553 ? -35.182 32.897 44.802 1.00 76.12 553 CYS A O 1
ATOM 4155 N N . GLU A 1 554 ? -33.076 33.617 44.441 1.00 75.44 554 GLU A N 1
ATOM 4156 C CA . GLU A 1 554 ? -32.444 32.301 44.595 1.00 75.44 554 GLU A CA 1
ATOM 4157 C C . GLU A 1 554 ? -32.778 31.685 45.953 1.00 75.44 554 GLU A C 1
ATOM 4159 O O . GLU A 1 554 ? -32.911 32.377 46.966 1.00 75.44 554 GLU A O 1
ATOM 4164 N N . THR A 1 555 ? -32.938 30.359 45.976 1.00 71.88 555 THR A N 1
ATOM 4165 C CA . THR A 1 555 ? -33.257 29.637 47.212 1.00 71.88 555 THR A CA 1
ATOM 4166 C C . THR A 1 555 ? -32.158 29.911 48.241 1.00 71.88 555 THR A C 1
ATOM 4168 O O . THR A 1 555 ? -30.985 29.677 47.968 1.00 71.88 555 THR A O 1
ATOM 4171 N N . GLY A 1 556 ? -32.533 30.442 49.410 1.00 71.56 556 GLY A N 1
ATOM 4172 C CA . GLY A 1 556 ? -31.585 30.917 50.426 1.00 71.56 556 GLY A CA 1
ATOM 4173 C C . GLY A 1 556 ? -31.454 32.439 50.533 1.00 71.56 556 GLY A C 1
ATOM 4174 O O . GLY A 1 556 ? -30.856 32.919 51.500 1.00 71.56 556 GLY A O 1
ATOM 4175 N N . PHE A 1 557 ? -32.041 33.192 49.596 1.00 78.25 557 PHE A N 1
ATOM 4176 C CA . PHE A 1 557 ? -32.076 34.651 49.601 1.00 78.25 557 PHE A CA 1
ATOM 4177 C C . PHE A 1 557 ? -33.513 35.189 49.679 1.00 78.25 557 PHE A C 1
ATOM 4179 O O . PHE A 1 557 ? -34.448 34.636 49.106 1.00 78.25 557 PHE A O 1
ATOM 4186 N N . PHE A 1 558 ? -33.689 36.304 50.384 1.00 78.38 558 PHE A N 1
ATOM 4187 C CA . PHE A 1 558 ? -34.983 36.903 50.698 1.00 78.38 558 PHE A CA 1
ATOM 4188 C C . PHE A 1 558 ? -35.097 38.287 50.070 1.00 78.38 558 PHE A C 1
ATOM 4190 O O . PHE A 1 558 ? -34.160 39.087 50.136 1.00 78.38 558 PHE A O 1
ATOM 4197 N N . ASN A 1 559 ? -36.251 38.562 49.456 1.00 75.12 559 ASN A N 1
ATOM 4198 C CA . ASN A 1 559 ? -36.510 39.830 48.789 1.00 75.12 559 ASN A CA 1
ATOM 4199 C C . ASN A 1 559 ? -36.679 40.953 49.819 1.00 75.12 559 ASN A C 1
ATOM 4201 O O . ASN A 1 559 ? -37.640 40.970 50.586 1.00 75.12 559 ASN A O 1
ATOM 4205 N N . PHE A 1 560 ? -35.754 41.906 49.807 1.00 73.75 560 PHE A N 1
ATOM 4206 C CA . PHE A 1 560 ? -35.776 43.070 50.683 1.00 73.75 560 PHE A CA 1
ATOM 4207 C C . PHE A 1 560 ? -36.528 44.271 50.074 1.00 73.75 560 PHE A C 1
ATOM 4209 O O . PHE A 1 560 ? -36.863 45.211 50.791 1.00 73.75 560 PHE A O 1
ATOM 4216 N N . SER A 1 561 ? -36.814 44.273 48.765 1.00 69.75 561 SER A N 1
ATOM 4217 C CA . SER A 1 561 ? -37.447 45.400 48.066 1.00 69.75 561 SER A CA 1
ATOM 4218 C C . SER A 1 561 ? -38.768 45.008 47.398 1.00 69.75 561 SER A C 1
ATOM 4220 O O . SER A 1 561 ? -38.797 44.129 46.540 1.00 69.75 561 SER A O 1
ATOM 4222 N N . ASN A 1 562 ? -39.853 45.734 47.681 1.00 61.06 562 ASN A N 1
ATOM 4223 C CA . ASN A 1 562 ? -41.146 45.590 46.988 1.00 61.06 562 ASN A CA 1
ATOM 4224 C C . ASN A 1 562 ? -41.127 46.163 45.548 1.00 61.06 562 ASN A C 1
ATOM 4226 O O . ASN A 1 562 ? -42.028 46.907 45.164 1.00 61.06 562 ASN A O 1
ATOM 4230 N N . SER A 1 563 ? -40.093 45.879 44.754 1.00 63.12 563 SER A N 1
ATOM 4231 C CA . SER A 1 563 ? -40.010 46.260 43.339 1.00 63.12 563 SER A CA 1
ATOM 4232 C C . SER A 1 563 ? -40.067 45.024 42.436 1.00 63.12 563 SER A C 1
ATOM 4234 O O . SER A 1 563 ? -39.861 43.898 42.887 1.00 63.12 563 SER A O 1
ATOM 4236 N N . SER A 1 564 ? -40.324 45.238 41.144 1.00 62.50 564 SER A N 1
ATOM 4237 C CA . SER A 1 564 ? -40.284 44.202 40.101 1.00 62.50 564 SER A CA 1
ATOM 4238 C C . SER A 1 564 ? -38.873 43.657 39.813 1.00 62.50 564 SER A C 1
ATOM 4240 O O . SER A 1 564 ? -38.732 42.732 39.017 1.00 62.50 564 SER A O 1
ATOM 4242 N N . THR A 1 565 ? -37.839 44.201 40.466 1.00 64.00 565 THR A N 1
ATOM 4243 C CA . THR A 1 565 ? -36.448 43.725 40.446 1.00 64.00 565 THR A CA 1
ATOM 4244 C C . THR A 1 565 ? -35.980 43.512 41.894 1.00 64.00 565 THR A C 1
ATOM 4246 O O . THR A 1 565 ? -35.464 44.450 42.513 1.00 64.00 565 THR A O 1
ATOM 4249 N N . PRO A 1 566 ? -36.216 42.325 42.478 1.00 64.62 566 PRO A N 1
ATOM 4250 C CA . PRO A 1 566 ? -36.013 42.091 43.904 1.00 64.62 566 PRO A CA 1
ATOM 4251 C C . PRO A 1 566 ? -34.532 42.205 44.306 1.00 64.62 566 PRO A C 1
ATOM 4253 O O . PRO A 1 566 ? -33.663 41.615 43.671 1.00 64.62 566 PRO A O 1
ATOM 4256 N N . ILE A 1 567 ? -34.231 42.942 45.382 1.00 75.31 567 ILE A N 1
ATOM 4257 C CA . ILE A 1 567 ? -32.912 42.930 46.032 1.00 75.31 567 ILE A CA 1
ATOM 4258 C C . ILE A 1 567 ? -32.882 41.741 46.996 1.00 75.31 567 ILE A C 1
ATOM 4260 O O . ILE A 1 567 ? -33.459 41.804 48.083 1.00 75.31 567 ILE A O 1
ATOM 4264 N N . CYS A 1 568 ? -32.207 40.666 46.601 1.00 77.19 568 CYS A N 1
ATOM 4265 C CA . CYS A 1 568 ? -32.146 39.407 47.340 1.00 77.19 568 CYS A CA 1
ATOM 4266 C C . CYS A 1 568 ? -30.966 39.386 48.341 1.00 77.19 568 CYS A C 1
ATOM 4268 O O . CYS A 1 568 ? -29.840 39.741 47.991 1.00 77.19 568 CYS A O 1
ATOM 4270 N N . ARG A 1 569 ? -31.212 39.013 49.608 1.00 81.12 569 ARG A N 1
ATOM 4271 C CA . ARG A 1 569 ? -30.221 39.001 50.718 1.00 81.12 569 ARG A CA 1
ATOM 4272 C C . ARG A 1 569 ? -30.264 37.690 51.508 1.00 81.12 569 ARG A C 1
ATOM 4274 O O . ARG A 1 569 ? -31.327 37.088 51.595 1.00 81.12 569 ARG A O 1
ATOM 4281 N N . THR A 1 570 ? -29.157 37.265 52.123 1.00 84.56 570 THR A N 1
ATOM 4282 C CA . THR A 1 570 ? -29.145 36.075 53.000 1.00 84.56 570 THR A CA 1
ATOM 4283 C C . THR A 1 570 ? -29.979 36.301 54.268 1.00 84.56 570 THR A C 1
ATOM 4285 O O . THR A 1 570 ? -30.267 37.441 54.641 1.00 84.56 570 THR A O 1
ATOM 4288 N N . CYS A 1 571 ? -30.387 35.221 54.940 1.00 81.81 571 CYS A N 1
ATOM 4289 C CA . CYS A 1 571 ? -31.243 35.293 56.126 1.00 81.81 571 CYS A CA 1
ATOM 4290 C C . CYS A 1 571 ? -30.591 36.082 57.273 1.00 81.81 571 CYS A C 1
ATOM 4292 O O . CYS A 1 571 ? -31.241 36.922 57.897 1.00 81.81 571 CYS A O 1
ATOM 4294 N N . SER A 1 572 ? -29.300 35.867 57.517 1.00 83.75 572 SER A N 1
ATOM 4295 C CA . SER A 1 572 ? -28.535 36.564 58.550 1.00 83.75 572 SER A CA 1
ATOM 4296 C C . SER A 1 572 ? -28.447 38.079 58.303 1.00 83.75 572 SER A C 1
ATOM 4298 O O . SER A 1 572 ? -28.712 38.857 59.222 1.00 83.75 572 SER A O 1
ATOM 4300 N N . ASP A 1 573 ? -28.159 38.514 57.068 1.00 81.50 573 ASP A N 1
ATOM 4301 C CA . ASP A 1 573 ? -28.073 39.938 56.685 1.00 81.50 573 ASP A CA 1
ATOM 4302 C C . ASP A 1 573 ? -29.467 40.598 56.673 1.00 81.50 573 ASP A C 1
ATOM 4304 O O . ASP A 1 573 ? -29.629 41.740 57.110 1.00 81.50 573 ASP A O 1
ATOM 4308 N N . TYR A 1 574 ? -30.503 39.861 56.252 1.00 82.25 574 TYR A N 1
ATOM 4309 C CA . TYR A 1 574 ? -31.897 40.307 56.318 1.00 82.25 574 TYR A CA 1
ATOM 4310 C C . TYR A 1 574 ? -32.337 40.568 57.770 1.00 82.25 574 TYR A C 1
ATOM 4312 O O . TYR A 1 574 ? -32.807 41.664 58.081 1.00 82.25 574 TYR A O 1
ATOM 4320 N N . GLN A 1 575 ? -32.127 39.602 58.675 1.00 84.06 575 GLN A N 1
ATOM 4321 C CA . GLN A 1 575 ? -32.557 39.689 60.080 1.00 84.06 575 GLN A CA 1
ATOM 4322 C C . GLN A 1 575 ? -31.781 40.740 60.879 1.00 84.06 575 GLN A C 1
ATOM 4324 O O . GLN A 1 575 ? -32.369 41.484 61.668 1.00 84.06 575 GLN A O 1
ATOM 4329 N N . ALA A 1 576 ? -30.475 40.873 60.624 1.00 80.25 576 ALA A N 1
ATOM 4330 C CA . ALA A 1 576 ? -29.650 41.902 61.251 1.00 80.25 576 ALA A CA 1
ATOM 4331 C C . ALA A 1 576 ? -30.153 43.323 60.938 1.00 80.25 576 ALA A C 1
ATOM 4333 O O . ALA A 1 576 ? -30.140 44.194 61.808 1.00 80.25 576 ALA A O 1
ATOM 4334 N N . ARG A 1 577 ? -30.649 43.562 59.717 1.00 79.38 577 ARG A N 1
ATOM 4335 C CA . ARG A 1 577 ? -31.136 44.883 59.278 1.00 79.38 577 ARG A CA 1
ATOM 4336 C C . ARG A 1 577 ? -32.539 45.217 59.767 1.00 79.38 577 ARG A C 1
ATOM 4338 O O . ARG A 1 577 ? -32.836 46.395 59.942 1.00 79.38 577 ARG A O 1
ATOM 4345 N N . VAL A 1 578 ? -33.372 44.211 60.035 1.00 81.19 578 VAL A N 1
ATOM 4346 C CA . VAL A 1 578 ? -34.662 44.401 60.726 1.00 81.19 578 VAL A CA 1
ATOM 4347 C C . VAL A 1 578 ? -34.526 44.387 62.257 1.00 81.19 578 VAL A C 1
ATOM 4349 O O . VAL A 1 578 ? -35.524 44.505 62.962 1.00 81.19 578 VAL A O 1
ATOM 4352 N N . GLY A 1 579 ? -33.295 44.298 62.780 1.00 81.12 579 GLY A N 1
ATOM 4353 C CA . GLY A 1 579 ? -32.985 44.448 64.203 1.00 81.12 579 GLY A CA 1
ATOM 4354 C C . GLY A 1 579 ? -33.245 43.206 65.060 1.00 81.12 579 GLY A C 1
ATOM 4355 O O . GLY A 1 579 ? -33.383 43.331 66.276 1.00 81.12 579 GLY A O 1
ATOM 4356 N N . LEU A 1 580 ? -33.316 42.014 64.460 1.00 81.62 580 LEU A N 1
ATOM 4357 C CA . LEU A 1 580 ? -33.599 40.763 65.166 1.00 81.62 580 LEU A CA 1
ATOM 4358 C C . LEU A 1 580 ? -32.328 39.912 65.319 1.00 81.62 580 LEU A C 1
ATOM 4360 O O . LEU A 1 580 ? -31.670 39.540 64.347 1.00 81.62 580 LEU A O 1
ATOM 4364 N N . SER A 1 581 ? -31.984 39.580 66.565 1.00 80.88 581 SER A N 1
ATOM 4365 C CA . SER A 1 581 ? -30.911 38.633 66.899 1.00 80.88 581 SER A CA 1
ATOM 4366 C C . SER A 1 581 ? -31.495 37.237 67.152 1.00 80.88 581 SER A C 1
ATOM 4368 O O . SER A 1 581 ? -32.629 37.134 67.630 1.00 80.88 581 SER A O 1
ATOM 4370 N N . PRO A 1 582 ? -30.768 36.153 66.821 1.00 82.56 582 PRO A N 1
ATOM 4371 C CA . PRO A 1 582 ? -31.259 34.807 67.076 1.00 82.56 582 PRO A CA 1
ATOM 4372 C C . PRO A 1 582 ? -31.270 34.521 68.593 1.00 82.56 582 PRO A C 1
ATOM 4374 O O . PRO A 1 582 ? -30.518 35.152 69.346 1.00 82.56 582 PRO A O 1
ATOM 4377 N N . PRO A 1 583 ? -32.096 33.573 69.073 1.00 81.25 583 PRO A N 1
ATOM 4378 C CA . PRO A 1 583 ? -32.111 33.180 70.480 1.00 81.25 583 PRO A CA 1
ATOM 4379 C C . PRO A 1 583 ? -30.750 32.675 70.984 1.00 81.25 583 PRO A C 1
ATOM 4381 O O . PRO A 1 583 ? -29.908 32.206 70.218 1.00 81.25 583 PRO A O 1
ATOM 4384 N N . ARG A 1 584 ? -30.529 32.730 72.304 1.00 77.06 584 ARG A N 1
ATOM 4385 C CA . ARG A 1 584 ? -29.277 32.263 72.921 1.00 77.06 584 ARG A CA 1
ATOM 4386 C C . ARG A 1 584 ? -29.053 30.776 72.607 1.00 77.06 584 ARG A C 1
ATOM 4388 O O . ARG A 1 584 ? -29.941 29.962 72.838 1.00 77.06 584 ARG A O 1
ATOM 4395 N N . ASN A 1 585 ? -27.849 30.438 72.140 1.00 82.38 585 ASN A N 1
ATOM 4396 C CA . ASN A 1 585 ? -27.445 29.107 71.656 1.00 82.38 585 ASN A CA 1
ATOM 4397 C C . ASN A 1 585 ? -28.053 28.685 70.299 1.00 82.38 585 ASN A C 1
ATOM 4399 O O . ASN A 1 585 ? -28.077 27.495 69.984 1.00 82.38 585 ASN A O 1
ATOM 4403 N N . ALA A 1 586 ? -28.495 29.651 69.487 1.00 83.06 586 ALA A N 1
ATOM 4404 C CA . ALA A 1 586 ? -28.876 29.464 68.090 1.00 83.06 586 ALA A CA 1
ATOM 4405 C C . ALA A 1 586 ? -28.120 30.428 67.158 1.00 83.06 586 ALA A C 1
ATOM 4407 O O . ALA A 1 586 ? -27.598 31.455 67.591 1.00 83.06 586 ALA A O 1
ATOM 4408 N N . GLN A 1 587 ? -28.094 30.108 65.865 1.00 84.12 587 GLN A N 1
ATOM 4409 C CA . GLN A 1 587 ? -27.568 30.960 64.796 1.00 84.12 587 GLN A CA 1
ATOM 4410 C C . GLN A 1 587 ? -28.558 31.026 63.627 1.00 84.12 587 GLN A C 1
ATOM 4412 O O . GLN A 1 587 ? -29.263 30.052 63.363 1.00 84.12 587 GLN A O 1
ATOM 4417 N N . TRP A 1 588 ? -28.630 32.163 62.929 1.00 86.44 588 TRP A N 1
ATOM 4418 C CA . TRP A 1 588 ? -29.400 32.265 61.683 1.00 86.44 588 TRP A CA 1
ATOM 4419 C C . TRP A 1 588 ? -28.818 31.312 60.634 1.00 86.44 588 TRP A C 1
ATOM 4421 O O . TRP A 1 588 ? -27.600 31.219 60.495 1.00 86.44 588 TRP A O 1
ATOM 4431 N N . VAL A 1 589 ? -29.682 30.579 59.930 1.00 80.94 589 VAL A N 1
ATOM 4432 C CA . VAL A 1 589 ? -29.268 29.612 58.908 1.00 80.94 589 VAL A CA 1
ATOM 4433 C C . VAL A 1 589 ? -29.364 30.288 57.544 1.00 80.94 589 VAL A C 1
ATOM 4435 O O . VAL A 1 589 ? -30.456 30.603 57.076 1.00 80.94 589 VAL A O 1
ATOM 4438 N N . ASP A 1 590 ? -28.219 30.519 56.910 1.00 79.88 590 ASP A N 1
ATOM 4439 C CA . ASP A 1 590 ? -28.153 31.010 55.533 1.00 79.88 590 ASP A CA 1
ATOM 4440 C C . ASP A 1 590 ? -28.286 29.846 54.535 1.00 79.88 590 ASP A C 1
ATOM 4442 O O . ASP A 1 590 ? -27.886 28.720 54.830 1.00 79.88 590 ASP A O 1
ATOM 4446 N N . GLY A 1 591 ? -28.871 30.099 53.357 1.00 73.94 591 GLY A N 1
ATOM 4447 C CA . GLY A 1 591 ? -29.027 29.086 52.299 1.00 73.94 591 GLY A CA 1
ATOM 4448 C C . GLY A 1 591 ? -30.303 28.230 52.363 1.00 73.94 591 GLY A C 1
ATOM 4449 O O . GLY A 1 591 ? -30.494 27.368 51.511 1.00 73.94 591 GLY A O 1
ATOM 4450 N N . VAL A 1 592 ? -31.199 28.461 53.330 1.00 75.38 592 VAL A N 1
ATOM 4451 C CA . VAL A 1 592 ? -32.511 27.784 53.423 1.00 75.38 592 VAL A CA 1
ATOM 4452 C C . VAL A 1 592 ? -33.645 28.665 52.886 1.00 75.38 592 VAL A C 1
ATOM 4454 O O . VAL A 1 592 ? -33.590 29.887 52.983 1.00 75.38 592 VAL A O 1
ATOM 4457 N N . SER A 1 593 ? -34.694 28.058 52.320 1.00 73.88 593 SER A N 1
ATOM 4458 C CA . SER A 1 593 ? -35.804 28.762 51.644 1.00 73.88 593 SER A CA 1
ATOM 4459 C C . SER A 1 593 ? -36.684 29.620 52.565 1.00 73.88 593 SER A C 1
ATOM 4461 O O . SER A 1 593 ? -37.414 30.488 52.092 1.00 73.88 593 SER A O 1
ATOM 4463 N N . THR A 1 594 ? -36.625 29.394 53.878 1.00 78.81 594 THR A N 1
ATOM 4464 C CA . THR A 1 594 ? -37.332 30.168 54.905 1.00 78.81 594 THR A CA 1
ATOM 4465 C C . THR A 1 594 ? -36.329 30.696 55.914 1.00 78.81 594 THR A C 1
ATOM 4467 O O . THR A 1 594 ? -35.536 29.921 56.440 1.00 78.81 594 THR A O 1
ATOM 4470 N N . CYS A 1 595 ? -36.355 31.998 56.201 1.00 79.06 595 CYS A N 1
ATOM 4471 C CA . CYS A 1 595 ? -35.366 32.610 57.078 1.00 79.06 595 CYS A CA 1
ATOM 4472 C C . CYS A 1 595 ? -35.600 32.183 58.536 1.00 79.06 595 CYS A C 1
ATOM 4474 O O . CYS A 1 595 ? -36.445 32.741 59.237 1.00 79.06 595 CYS A O 1
ATOM 4476 N N . SER A 1 596 ? -34.865 31.158 58.967 1.00 82.31 596 SER A N 1
ATOM 4477 C CA . SER A 1 596 ? -34.989 30.495 60.266 1.00 82.31 596 SER A CA 1
ATOM 4478 C C . SER A 1 596 ? -33.643 30.422 60.987 1.00 82.31 596 SER A C 1
ATOM 4480 O O . SER A 1 596 ? -32.585 30.443 60.360 1.00 82.31 596 SER A O 1
ATOM 4482 N N . PHE A 1 597 ? -33.670 30.307 62.313 1.00 81.94 597 PHE A N 1
ATOM 4483 C CA . PHE A 1 597 ? -32.484 30.028 63.124 1.00 81.94 597 PHE A CA 1
ATOM 4484 C C . PHE A 1 597 ? -32.405 28.534 63.470 1.00 81.94 597 PHE A C 1
ATOM 4486 O O . PHE A 1 597 ? -33.430 27.866 63.582 1.00 81.94 597 PHE A O 1
ATOM 4493 N N . GLY A 1 598 ? -31.192 28.012 63.649 1.00 79.56 598 GLY A N 1
ATOM 4494 C CA . GLY A 1 598 ? -30.921 26.634 64.062 1.00 79.56 598 GLY A CA 1
ATOM 4495 C C . GLY A 1 598 ? -30.057 26.579 65.329 1.00 79.56 598 GLY A C 1
ATOM 4496 O O . GLY A 1 598 ? -29.322 27.534 65.596 1.00 79.56 598 GLY A O 1
ATOM 4497 N N . PRO A 1 599 ? -30.133 25.496 66.125 1.00 78.06 599 PRO A N 1
ATOM 4498 C CA . PRO A 1 599 ? -29.307 25.329 67.323 1.00 78.06 599 PRO A CA 1
ATOM 4499 C C . PRO A 1 599 ? -27.808 25.243 67.002 1.00 78.06 599 PRO A C 1
ATOM 4501 O O . PRO A 1 599 ? -27.419 24.723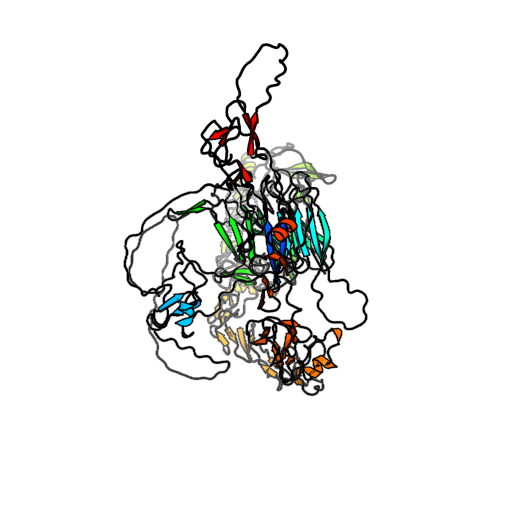 65.956 1.00 78.06 599 PRO A O 1
ATOM 4504 N N . LEU A 1 600 ? -26.959 25.684 67.936 1.00 76.50 600 LEU A N 1
ATOM 4505 C CA . LEU A 1 600 ? -25.528 25.350 67.936 1.00 76.50 600 LEU A CA 1
ATOM 4506 C C . LEU A 1 600 ? -25.314 23.844 68.237 1.00 76.50 600 LEU A C 1
ATOM 4508 O O . LEU A 1 600 ? -26.145 23.246 68.926 1.00 76.50 600 LEU A O 1
ATOM 4512 N N . PRO A 1 601 ? -24.215 23.211 67.770 1.00 68.69 601 PRO A N 1
ATOM 4513 C CA . PRO A 1 601 ? -23.946 21.788 68.011 1.00 68.69 601 PRO A CA 1
ATOM 4514 C C . PRO A 1 601 ? -24.035 21.406 69.498 1.00 68.69 601 PRO A C 1
ATOM 4516 O O . PRO A 1 601 ? -23.432 22.059 70.349 1.00 68.69 601 PRO A O 1
ATOM 4519 N N . GLY A 1 602 ? -24.789 20.345 69.807 1.00 70.69 602 GLY A N 1
ATOM 4520 C CA . GLY A 1 602 ? -25.043 19.885 71.180 1.00 70.69 602 GLY A CA 1
ATOM 4521 C C . GLY A 1 602 ? -26.280 20.495 71.854 1.00 70.69 602 GLY A C 1
ATOM 4522 O O . GLY A 1 602 ? -26.535 20.196 73.020 1.00 70.69 602 GLY A O 1
ATOM 4523 N N . PHE A 1 603 ? -27.060 21.312 71.139 1.00 76.62 603 PHE A N 1
ATOM 4524 C CA . PHE A 1 603 ? -28.305 21.912 71.622 1.00 76.62 603 PHE A CA 1
ATOM 4525 C C . PHE A 1 603 ? -29.486 21.575 70.698 1.00 76.62 603 PHE A C 1
ATOM 4527 O O . PHE A 1 603 ? -29.310 21.343 69.506 1.00 76.62 603 PHE A O 1
ATOM 4534 N N . ARG A 1 604 ? -30.704 21.587 71.248 1.00 79.38 604 ARG A N 1
ATOM 4535 C CA . ARG A 1 604 ? -31.980 21.541 70.513 1.00 79.38 604 ARG A CA 1
ATOM 4536 C C . ARG A 1 604 ? -32.844 22.739 70.890 1.00 79.38 604 ARG A C 1
ATOM 4538 O O . ARG A 1 604 ? -32.930 23.078 72.070 1.00 79.38 604 ARG A O 1
ATOM 4545 N N . CYS A 1 605 ? -33.490 23.372 69.917 1.00 70.44 605 CYS A N 1
ATOM 4546 C CA . CYS A 1 605 ? -34.339 24.549 70.095 1.00 70.44 605 CYS A CA 1
ATOM 4547 C C . CYS A 1 605 ? -35.822 24.209 69.878 1.00 70.44 605 CYS A C 1
ATOM 4549 O O . CYS A 1 605 ? -36.267 23.970 68.756 1.00 70.44 605 CYS A O 1
ATOM 4551 N N . ALA A 1 606 ? -36.613 24.256 70.950 1.00 78.56 606 ALA A N 1
ATOM 4552 C CA . ALA A 1 606 ? -38.072 24.215 70.867 1.00 78.56 606 ALA A CA 1
ATOM 4553 C C . ALA A 1 606 ? -38.605 25.651 71.000 1.00 78.56 606 ALA A C 1
ATOM 4555 O O . ALA A 1 606 ? -38.656 26.215 72.096 1.00 78.56 606 ALA A O 1
ATOM 4556 N N . GLY A 1 607 ? -38.940 26.280 69.872 1.00 79.00 607 GLY A N 1
ATOM 4557 C CA . GLY A 1 607 ? -39.284 27.704 69.830 1.00 79.00 607 GLY A CA 1
ATOM 4558 C C . GLY A 1 607 ? -38.065 28.597 70.091 1.00 79.00 607 GLY A C 1
ATOM 4559 O O . GLY A 1 607 ? -37.022 28.427 69.468 1.00 79.00 607 GLY A O 1
ATOM 4560 N N . SER A 1 608 ? -38.183 29.558 71.011 1.00 77.06 608 SER A N 1
ATOM 4561 C CA . SER A 1 608 ? -37.116 30.514 71.353 1.00 77.06 608 SER A CA 1
ATOM 4562 C C . SER A 1 608 ? -36.140 30.024 72.435 1.00 77.06 608 SER A C 1
ATOM 4564 O O . SER A 1 608 ? -35.284 30.797 72.863 1.00 77.06 608 SER A O 1
ATOM 4566 N N . ASN A 1 609 ? -36.246 28.770 72.891 1.00 75.69 609 ASN A N 1
ATOM 4567 C CA . ASN A 1 609 ? -35.420 28.232 73.975 1.00 75.69 609 ASN A CA 1
ATOM 4568 C C . ASN A 1 609 ? -34.617 27.006 73.515 1.00 75.69 609 ASN A C 1
ATOM 4570 O O . ASN A 1 609 ? -35.189 25.979 73.146 1.00 75.69 609 ASN A O 1
ATOM 4574 N N . CYS A 1 610 ? -33.286 27.113 73.570 1.00 81.00 610 CYS A N 1
ATOM 4575 C CA . CYS A 1 610 ? -32.354 26.072 73.142 1.00 81.00 610 CYS A CA 1
ATOM 4576 C C . CYS A 1 610 ? -31.711 25.377 74.355 1.00 81.00 610 CYS A C 1
ATOM 4578 O O . CYS A 1 610 ? -31.020 26.019 75.149 1.00 81.00 610 CYS A O 1
ATOM 4580 N N . THR A 1 611 ? -31.941 24.070 74.505 1.00 79.00 611 THR A N 1
ATOM 4581 C CA . THR A 1 611 ? -31.483 23.245 75.642 1.00 79.00 611 THR A CA 1
ATOM 4582 C C . THR A 1 611 ? -30.434 22.212 75.207 1.00 79.00 611 THR A C 1
ATOM 4584 O O . THR A 1 611 ? -30.488 21.775 74.058 1.00 79.00 611 THR A O 1
ATOM 4587 N N . PRO A 1 612 ? -29.476 21.819 76.072 1.00 75.88 612 PRO A N 1
ATOM 4588 C CA . PRO A 1 612 ? -28.467 20.811 75.736 1.00 75.88 612 PRO A CA 1
ATOM 4589 C C . PRO A 1 612 ? -29.087 19.434 75.448 1.00 75.88 612 PRO A C 1
ATOM 4591 O O . PRO A 1 612 ? -30.075 19.053 76.077 1.00 75.88 612 PRO A O 1
ATOM 4594 N N . CYS A 1 613 ? -28.490 18.679 74.529 1.00 76.19 613 CYS A N 1
ATOM 4595 C CA . CYS A 1 613 ? -28.847 17.287 74.246 1.00 76.19 613 CYS A CA 1
ATOM 4596 C C . CYS A 1 613 ? -28.299 16.336 75.335 1.00 76.19 613 CYS A C 1
ATOM 4598 O O . CYS A 1 613 ? -27.260 16.614 75.936 1.00 76.19 613 CYS A O 1
ATOM 4600 N N . GLU A 1 614 ? -28.979 15.211 75.596 1.00 74.31 614 GLU A N 1
ATOM 4601 C CA . GLU A 1 614 ? -28.472 14.147 76.489 1.00 74.31 614 GLU A CA 1
ATOM 4602 C C . GLU A 1 614 ? -27.189 13.498 75.919 1.00 74.31 614 GLU A C 1
ATOM 4604 O O . GLU A 1 614 ? -26.827 13.744 74.772 1.00 74.31 614 GLU A O 1
ATOM 4609 N N . GLN A 1 615 ? -26.435 12.712 76.698 1.00 68.31 615 GLN A N 1
ATOM 4610 C CA . GLN A 1 615 ? -25.160 12.138 76.225 1.00 68.31 615 GLN A CA 1
ATOM 4611 C C . GLN A 1 615 ? -25.348 11.174 75.030 1.00 68.31 615 GLN A C 1
ATOM 4613 O O . GLN A 1 615 ? -26.360 10.470 74.970 1.00 68.31 615 GLN A O 1
ATOM 4618 N N . PRO A 1 616 ? -24.408 11.133 74.059 1.00 67.75 616 PRO A N 1
ATOM 4619 C CA . PRO A 1 616 ? -24.530 10.256 72.897 1.00 67.75 616 PRO A CA 1
ATOM 4620 C C . PRO A 1 616 ? -24.364 8.772 73.280 1.00 67.75 616 PRO A C 1
ATOM 4622 O O . PRO A 1 616 ? -23.807 8.438 74.325 1.00 67.75 616 PRO A O 1
ATOM 4625 N N . LEU A 1 617 ? -24.889 7.880 72.432 1.00 70.38 617 LEU A N 1
ATOM 4626 C CA . LEU A 1 617 ? -24.791 6.422 72.594 1.00 70.38 617 LEU A CA 1
ATOM 4627 C C . LEU A 1 617 ? -23.337 5.947 72.426 1.00 70.38 617 LEU A C 1
ATOM 4629 O O . LEU A 1 617 ? -22.509 6.645 71.845 1.00 70.38 617 LEU A O 1
ATOM 4633 N N . VAL A 1 618 ? -23.036 4.741 72.916 1.00 69.75 618 VAL A N 1
ATOM 4634 C CA . VAL A 1 618 ? -21.715 4.109 72.763 1.00 69.75 618 VAL A CA 1
ATOM 4635 C C . VAL A 1 618 ? -21.368 4.014 71.267 1.00 69.75 618 VAL A C 1
ATOM 4637 O O . VAL A 1 618 ? -22.163 3.488 70.492 1.00 69.75 618 VAL A O 1
ATOM 4640 N N . HIS A 1 619 ? -20.195 4.531 70.885 1.00 81.56 619 HIS A N 1
ATOM 4641 C CA . HIS A 1 619 ? -19.696 4.655 69.505 1.00 81.56 619 HIS A CA 1
ATOM 4642 C C . HIS A 1 619 ? -20.380 5.719 68.620 1.00 81.56 619 HIS A C 1
ATOM 4644 O O . HIS A 1 619 ? -20.467 5.527 67.407 1.00 81.56 619 HIS A O 1
ATOM 4650 N N . ALA A 1 620 ? -20.872 6.826 69.194 1.00 78.69 620 ALA A N 1
ATOM 4651 C CA . ALA A 1 620 ? -21.400 7.965 68.436 1.00 78.69 620 ALA A CA 1
ATOM 4652 C C . ALA A 1 620 ? -21.016 9.340 69.025 1.00 78.69 620 ALA A C 1
ATOM 4654 O O . ALA A 1 620 ? -20.845 9.489 70.236 1.00 78.69 620 ALA A O 1
ATOM 4655 N N . HIS A 1 621 ? -20.977 10.377 68.179 1.00 76.62 621 HIS A N 1
ATOM 4656 C CA . HIS A 1 621 ? -20.779 11.787 68.548 1.00 76.62 621 HIS A CA 1
ATOM 4657 C C . HIS A 1 621 ? -21.833 12.715 67.901 1.00 76.62 621 HIS A C 1
ATOM 4659 O O . HIS A 1 621 ? -22.510 12.339 66.948 1.00 76.62 621 HIS A O 1
ATOM 4665 N N . TRP A 1 622 ? -22.033 13.927 68.442 1.00 76.69 622 TRP A N 1
ATOM 4666 C CA . TRP A 1 622 ? -23.050 14.882 67.958 1.00 76.69 622 TRP A CA 1
ATOM 4667 C C . TRP A 1 622 ? -22.565 15.676 66.735 1.00 76.69 622 TRP A C 1
ATOM 4669 O O . TRP A 1 622 ? -21.453 16.208 66.754 1.00 76.69 622 TRP A O 1
ATOM 4679 N N . ARG A 1 623 ? -23.422 15.844 65.718 1.00 70.38 623 ARG A N 1
ATOM 4680 C CA . ARG A 1 623 ? -23.146 16.664 64.524 1.00 70.38 623 ARG A CA 1
ATOM 4681 C C . ARG A 1 623 ? -24.330 17.570 64.184 1.00 70.38 623 ARG A C 1
ATOM 4683 O O . ARG A 1 623 ? -25.477 17.237 64.445 1.00 70.38 623 ARG A O 1
ATOM 4690 N N . TRP A 1 624 ? -24.053 18.739 63.606 1.00 58.25 624 TRP A N 1
ATOM 4691 C CA . TRP A 1 624 ? -25.089 19.623 63.067 1.00 58.25 624 TRP A CA 1
ATOM 4692 C C . TRP A 1 624 ? -25.326 19.335 61.583 1.00 58.25 624 TRP A C 1
ATOM 4694 O O . TRP A 1 624 ? -24.368 19.247 60.810 1.00 58.25 624 TRP A O 1
ATOM 4704 N N . LYS A 1 625 ? -26.597 19.226 61.185 1.00 62.97 625 LYS A N 1
ATOM 4705 C CA . LYS A 1 625 ? -27.010 18.973 59.804 1.00 62.97 625 LYS A CA 1
ATOM 4706 C C . LYS A 1 625 ? -28.016 20.053 59.363 1.00 62.97 625 LYS A C 1
ATOM 4708 O O . LYS A 1 625 ? -29.101 20.139 59.943 1.00 62.97 625 LYS A O 1
ATOM 4713 N N . PRO A 1 626 ? -27.668 20.912 58.386 1.00 51.12 626 PRO A N 1
ATOM 4714 C CA . PRO A 1 626 ? -28.558 21.972 57.922 1.00 51.12 626 PRO A CA 1
ATOM 4715 C C . PRO A 1 626 ? -29.851 21.385 57.333 1.00 51.12 626 PRO A C 1
ATOM 4717 O O . PRO A 1 626 ? -29.789 20.534 56.450 1.00 51.12 626 PRO A O 1
ATOM 4720 N N . GLY A 1 627 ? -31.012 21.840 57.821 1.00 59.09 627 GLY A N 1
ATOM 4721 C CA . GLY A 1 627 ? -32.338 21.473 57.295 1.00 59.09 627 GLY A CA 1
ATOM 4722 C C . GLY A 1 627 ? -33.203 20.551 58.170 1.00 59.09 627 GLY A C 1
ATOM 4723 O O . GLY A 1 627 ? -34.346 20.294 57.804 1.00 59.09 627 GLY A O 1
ATOM 4724 N N . LEU A 1 628 ? -32.714 20.073 59.320 1.00 55.16 628 LEU A N 1
ATOM 4725 C CA . LEU A 1 628 ? -33.535 19.337 60.296 1.00 55.16 628 LEU A CA 1
ATOM 4726 C C . LEU A 1 628 ? -34.370 20.291 61.169 1.00 55.16 628 LEU A C 1
ATOM 4728 O O . LEU A 1 628 ? -33.910 21.381 61.515 1.00 55.16 628 LEU A O 1
ATOM 4732 N N . GLN A 1 629 ? -35.601 19.883 61.514 1.00 56.84 629 GLN A N 1
ATOM 4733 C CA . GLN A 1 629 ? -36.468 20.630 62.434 1.00 56.84 629 GLN A CA 1
ATOM 4734 C C . GLN A 1 629 ? -35.724 20.907 63.751 1.00 56.84 629 GLN A C 1
ATOM 4736 O O . GLN A 1 629 ? -34.939 20.087 64.231 1.00 56.84 629 GLN A O 1
ATOM 4741 N N . THR A 1 630 ? -35.914 22.109 64.300 1.00 58.03 630 THR A N 1
ATOM 4742 C CA . THR A 1 630 ? -35.067 22.691 65.356 1.00 58.03 630 THR A CA 1
ATOM 4743 C C . THR A 1 630 ? -35.069 21.914 66.677 1.00 58.03 630 THR A C 1
ATOM 4745 O O . THR A 1 630 ? -34.279 22.222 67.566 1.00 58.03 630 THR A O 1
ATOM 4748 N N . ASP A 1 631 ? -35.925 20.909 66.820 1.00 61.81 631 ASP A N 1
ATOM 4749 C CA . ASP A 1 631 ? -36.163 20.101 68.010 1.00 61.81 631 ASP A CA 1
ATOM 4750 C C . ASP A 1 631 ? -35.349 18.791 68.084 1.00 61.81 631 ASP A C 1
ATOM 4752 O O . ASP A 1 631 ? -35.380 18.127 69.127 1.00 61.81 631 ASP A O 1
ATOM 4756 N N . GLN A 1 632 ? -34.568 18.436 67.055 1.00 62.34 632 GLN A N 1
ATOM 4757 C CA . GLN A 1 632 ? -33.832 17.164 67.011 1.00 62.34 632 GLN A CA 1
ATOM 4758 C C . GLN A 1 632 ? -32.311 17.314 67.157 1.00 62.34 632 GLN A C 1
ATOM 4760 O O . GLN A 1 632 ? -31.683 18.194 66.576 1.00 62.34 632 GLN A O 1
ATOM 4765 N N . CYS A 1 633 ? -31.710 16.408 67.933 1.00 67.19 633 CYS A N 1
ATOM 4766 C CA . CYS A 1 633 ? -30.263 16.275 68.062 1.00 67.19 633 CYS A CA 1
ATOM 4767 C C . CYS A 1 633 ? -29.779 15.168 67.102 1.00 67.19 633 CYS A C 1
ATOM 4769 O O . CYS A 1 633 ? -30.260 14.036 67.205 1.00 67.19 633 CYS A O 1
ATOM 4771 N N . ASP A 1 634 ? -28.830 15.469 66.209 1.00 69.69 634 ASP A N 1
ATOM 4772 C CA . ASP A 1 634 ? -28.335 14.540 65.176 1.00 69.69 634 ASP A CA 1
ATOM 4773 C C . ASP A 1 634 ? -26.969 13.920 65.548 1.00 69.69 634 ASP A C 1
ATOM 4775 O O . ASP A 1 634 ? -26.090 14.596 66.091 1.00 69.69 634 ASP A O 1
ATOM 4779 N N . ARG A 1 635 ? -26.798 12.614 65.305 1.00 74.19 635 ARG A N 1
ATOM 4780 C CA . ARG A 1 635 ? -25.667 11.791 65.794 1.00 74.19 635 ARG A CA 1
ATOM 4781 C C . ARG A 1 635 ? -24.941 11.119 64.631 1.00 74.19 635 ARG A C 1
ATOM 4783 O O . ARG A 1 635 ? -25.582 10.648 63.699 1.00 74.19 635 ARG A O 1
ATOM 4790 N N . GLU A 1 636 ? -23.623 10.991 64.731 1.00 79.00 636 GLU A N 1
ATOM 4791 C CA . GLU A 1 636 ? -22.765 10.284 63.774 1.00 79.00 636 GLU A CA 1
ATOM 4792 C C . GLU A 1 636 ? -21.983 9.169 64.483 1.00 79.00 636 GLU A C 1
ATOM 4794 O O . GLU A 1 636 ? -21.548 9.350 65.618 1.00 79.00 636 GLU A O 1
ATOM 4799 N N . CYS A 1 637 ? -21.842 8.005 63.842 1.00 82.38 637 CYS A N 1
ATOM 4800 C CA . CYS A 1 637 ? -21.119 6.861 64.400 1.00 82.38 637 CYS A CA 1
ATOM 4801 C C . CYS A 1 637 ? -19.596 7.056 64.330 1.00 82.38 637 CYS A C 1
ATOM 4803 O O . CYS A 1 637 ? -19.080 7.692 63.411 1.00 82.38 637 CYS A O 1
ATOM 4805 N N . ASP A 1 638 ? -18.871 6.474 65.282 1.00 78.81 638 ASP A N 1
ATOM 4806 C CA . ASP A 1 638 ? -17.409 6.451 65.285 1.00 78.81 638 ASP A CA 1
ATOM 4807 C C . ASP A 1 638 ? -16.852 5.543 64.169 1.00 78.81 638 ASP A C 1
ATOM 4809 O O . ASP A 1 638 ? -17.527 4.652 63.648 1.00 78.81 638 ASP A O 1
ATOM 4813 N N . ARG A 1 639 ? -15.586 5.761 63.789 1.00 73.50 639 ARG A N 1
ATOM 4814 C CA . ARG A 1 639 ? -14.915 5.057 62.681 1.00 73.50 639 ARG A CA 1
ATOM 4815 C C . ARG A 1 639 ? -14.963 3.529 62.866 1.00 73.50 639 ARG A C 1
ATOM 4817 O O . ARG A 1 639 ? -14.571 3.033 63.918 1.00 73.50 639 ARG A O 1
ATOM 4824 N N . GLY A 1 640 ? -15.403 2.804 61.833 1.00 74.81 640 GLY A N 1
ATOM 4825 C CA . GLY A 1 640 ? -15.605 1.343 61.855 1.00 74.81 640 GLY A CA 1
ATOM 4826 C C . GLY A 1 640 ? -17.040 0.909 62.193 1.00 74.81 640 GLY A C 1
ATOM 4827 O O . GLY A 1 640 ? -17.378 -0.268 62.056 1.00 74.81 640 GLY A O 1
ATOM 4828 N N . PHE A 1 641 ? -17.907 1.855 62.574 1.00 82.38 641 PHE A N 1
ATOM 4829 C CA . PHE A 1 641 ? -19.318 1.614 62.852 1.00 82.38 641 PHE A CA 1
ATOM 4830 C C . PHE A 1 641 ? -20.217 2.421 61.913 1.00 82.38 641 PHE A C 1
ATOM 4832 O O . PHE A 1 641 ? -19.925 3.555 61.540 1.00 82.38 641 PHE A O 1
ATOM 4839 N N . PHE A 1 642 ? -21.343 1.825 61.541 1.00 84.62 642 PHE A N 1
ATOM 4840 C CA . PHE A 1 642 ? -22.292 2.352 60.574 1.00 84.62 642 PHE A CA 1
ATOM 4841 C C . PHE A 1 642 ? -23.676 2.471 61.212 1.00 84.62 642 PHE A C 1
ATOM 4843 O O . PHE A 1 642 ? -24.071 1.596 61.987 1.00 84.62 642 PHE A O 1
ATOM 4850 N N . PRO A 1 643 ? -24.437 3.529 60.896 1.00 80.81 643 PRO A N 1
ATOM 4851 C CA . PRO A 1 643 ? -25.769 3.705 61.447 1.00 80.81 643 PRO A CA 1
ATOM 4852 C C . PRO A 1 643 ? -26.727 2.647 60.884 1.00 80.81 643 PRO A C 1
ATOM 4854 O O . PRO A 1 643 ? -26.930 2.547 59.676 1.00 80.81 643 PRO A O 1
ATOM 4857 N N . GLN A 1 644 ? -27.355 1.885 61.774 1.00 81.94 644 GLN A N 1
ATOM 4858 C CA . GLN A 1 644 ? -28.466 0.989 61.486 1.00 81.94 644 GLN A CA 1
ATOM 4859 C C . GLN A 1 644 ? -29.719 1.521 62.189 1.00 81.94 644 GLN A C 1
ATOM 4861 O O . GLN A 1 644 ? -29.784 1.571 63.422 1.00 81.94 644 GLN A O 1
ATOM 4866 N N . GLN A 1 645 ? -30.723 1.916 61.400 1.00 71.62 645 GLN A N 1
ATOM 4867 C CA . GLN A 1 645 ? -32.056 2.230 61.914 1.00 71.62 645 GLN A CA 1
ATOM 4868 C C . GLN A 1 645 ? -32.807 0.928 62.221 1.00 71.62 645 GLN A C 1
ATOM 4870 O O . GLN A 1 645 ? -33.142 0.170 61.312 1.00 71.62 645 GLN A O 1
ATOM 4875 N N . GLN A 1 646 ? -33.099 0.679 63.499 1.00 65.81 646 GLN A N 1
ATOM 4876 C CA . GLN A 1 646 ? -34.090 -0.312 63.929 1.00 65.81 646 GLN A CA 1
ATOM 4877 C C . GLN A 1 646 ? -35.256 0.436 64.587 1.00 65.81 646 GLN A C 1
ATOM 4879 O O . GLN A 1 646 ? -35.246 0.713 65.785 1.00 65.81 646 GLN A O 1
ATOM 4884 N N . GLY A 1 647 ? -36.262 0.806 63.789 1.00 75.12 647 GLY A N 1
ATOM 4885 C CA . GLY A 1 647 ? -37.362 1.662 64.249 1.00 75.12 647 GLY A CA 1
ATOM 4886 C C . GLY A 1 647 ? -36.910 3.109 64.490 1.00 75.12 647 GLY A C 1
ATOM 4887 O O . GLY A 1 647 ? -36.171 3.662 63.680 1.00 75.12 647 GLY A O 1
ATOM 4888 N N . GLU A 1 648 ? -37.343 3.724 65.596 1.00 62.34 648 GLU A N 1
ATOM 4889 C CA . GLU A 1 648 ? -36.978 5.108 65.965 1.00 62.34 648 GLU A CA 1
ATOM 4890 C C . GLU A 1 648 ? -35.590 5.233 66.629 1.00 62.34 648 GLU A C 1
ATOM 4892 O O . GLU A 1 648 ? -35.114 6.343 66.871 1.00 62.34 648 GLU A O 1
ATOM 4897 N N . ALA A 1 649 ? -34.913 4.116 66.918 1.00 59.50 649 ALA A N 1
ATOM 4898 C CA . ALA A 1 649 ? -33.597 4.113 67.550 1.00 59.50 649 ALA A CA 1
ATOM 4899 C C . ALA A 1 649 ? -32.476 3.916 66.514 1.00 59.50 649 ALA A C 1
ATOM 4901 O O . ALA A 1 649 ? -32.442 2.923 65.782 1.00 59.50 649 ALA A O 1
ATOM 4902 N N . LEU A 1 650 ? -31.533 4.863 66.475 1.00 70.25 650 LEU A N 1
ATOM 4903 C CA . LEU A 1 650 ? -30.286 4.740 65.719 1.00 70.25 650 LEU A CA 1
ATOM 4904 C C . LEU A 1 650 ? -29.256 3.973 66.562 1.00 70.25 650 LEU A C 1
ATOM 4906 O O . LEU A 1 650 ? -28.928 4.400 67.669 1.00 70.25 650 LEU A O 1
ATOM 4910 N N . SER A 1 651 ? -28.737 2.866 66.031 1.00 81.62 651 SER A N 1
ATOM 4911 C CA . SER A 1 651 ? -27.625 2.106 66.620 1.00 81.62 651 SER A CA 1
ATOM 4912 C C . SER A 1 651 ? -26.428 2.091 65.666 1.00 81.62 651 SER A C 1
ATOM 4914 O O . SER A 1 651 ? -26.617 2.097 64.453 1.00 81.62 651 SER A O 1
ATOM 4916 N N . CYS A 1 652 ? -25.205 2.108 66.195 1.00 84.75 652 CYS A N 1
ATOM 4917 C CA . CYS A 1 652 ? -23.973 2.049 65.406 1.00 84.75 652 CYS A CA 1
ATOM 4918 C C . CYS A 1 652 ? -23.446 0.606 65.403 1.00 84.75 652 CYS A C 1
ATOM 4920 O O . CYS A 1 652 ? -23.134 0.070 66.464 1.00 84.75 652 CYS A O 1
ATOM 4922 N N . VAL A 1 653 ? -23.374 -0.033 64.231 1.00 86.25 653 VAL A N 1
ATOM 4923 C CA . VAL A 1 653 ? -23.049 -1.466 64.063 1.00 86.25 653 VAL A CA 1
ATOM 4924 C C . VAL A 1 653 ? -21.902 -1.682 63.076 1.00 86.25 653 VAL A C 1
ATOM 4926 O O . VAL A 1 653 ? -21.629 -0.821 62.245 1.00 86.25 653 VAL A O 1
ATOM 4929 N N . THR A 1 654 ? -21.216 -2.823 63.129 1.00 85.50 654 THR A N 1
ATOM 4930 C CA . THR A 1 654 ? -20.112 -3.118 62.193 1.00 85.50 654 THR A CA 1
ATOM 4931 C C . THR A 1 654 ? -20.625 -3.411 60.777 1.00 85.50 654 THR A C 1
ATOM 4933 O O . THR A 1 654 ? -21.798 -3.738 60.582 1.00 85.50 654 THR A O 1
ATOM 4936 N N . CYS A 1 655 ? -19.759 -3.348 59.757 1.00 82.38 655 CYS A N 1
ATOM 4937 C CA . CYS A 1 655 ? -20.159 -3.625 58.366 1.00 82.38 655 CYS A CA 1
ATOM 4938 C C . CYS A 1 655 ? -20.743 -5.043 58.186 1.00 82.38 655 CYS A C 1
ATOM 4940 O O . CYS A 1 655 ? -21.740 -5.219 57.483 1.00 82.38 655 CYS A O 1
ATOM 4942 N N . ALA A 1 656 ? -20.208 -6.044 58.895 1.00 83.00 656 ALA A N 1
ATOM 4943 C CA . ALA A 1 656 ? -20.758 -7.401 58.889 1.00 83.00 656 ALA A CA 1
ATOM 4944 C C . ALA A 1 656 ? -22.203 -7.450 59.423 1.00 83.00 656 ALA A C 1
ATOM 4946 O O . ALA A 1 656 ? -23.067 -8.101 58.834 1.00 83.00 656 ALA A O 1
ATOM 4947 N N . GLN A 1 657 ? -22.485 -6.721 60.508 1.00 85.88 657 GLN A N 1
ATOM 4948 C CA . GLN A 1 657 ? -23.827 -6.616 61.089 1.00 85.88 657 GLN A CA 1
ATOM 4949 C C . GLN A 1 657 ? -24.779 -5.824 60.183 1.00 85.88 657 GLN A C 1
ATOM 4951 O O . GLN A 1 657 ? -25.934 -6.217 60.010 1.00 85.88 657 GLN A O 1
ATOM 4956 N N . LEU A 1 658 ? -24.284 -4.757 59.549 1.00 84.69 658 LEU A N 1
ATOM 4957 C CA . LEU A 1 658 ? -25.051 -3.947 58.605 1.00 84.69 658 LEU A CA 1
ATOM 4958 C C . LEU A 1 658 ? -25.483 -4.761 57.375 1.00 84.69 658 LEU A C 1
ATOM 4960 O O . LEU A 1 658 ? -26.618 -4.634 56.925 1.00 84.69 658 LEU A O 1
ATOM 4964 N N . GLN A 1 659 ? -24.606 -5.615 56.840 1.00 83.88 659 GLN A N 1
ATOM 4965 C CA . GLN A 1 659 ? -24.923 -6.462 55.683 1.00 83.88 659 GLN A CA 1
ATOM 4966 C C . GLN A 1 659 ? -25.913 -7.574 56.039 1.00 83.88 659 GLN A C 1
ATOM 4968 O O . GLN A 1 659 ? -26.837 -7.825 55.273 1.00 83.88 659 GLN A O 1
ATOM 4973 N N . LEU A 1 660 ? -25.807 -8.177 57.228 1.00 83.62 660 LEU A N 1
ATOM 4974 C CA . LEU A 1 660 ? -26.785 -9.166 57.704 1.00 83.62 660 LEU A CA 1
ATOM 4975 C C . LEU A 1 660 ? -28.199 -8.590 57.867 1.00 83.62 660 LEU A C 1
ATOM 4977 O O . LEU A 1 660 ? -29.176 -9.329 57.776 1.00 83.62 660 LEU A O 1
ATOM 4981 N N . ALA A 1 661 ? -28.311 -7.283 58.101 1.00 80.56 661 ALA A N 1
ATOM 4982 C CA . ALA A 1 661 ? -29.588 -6.600 58.250 1.00 80.56 661 ALA A CA 1
ATOM 4983 C C . ALA A 1 661 ? -30.272 -6.235 56.923 1.00 80.56 661 ALA A C 1
ATOM 4985 O O . ALA A 1 661 ? -31.458 -5.904 56.929 1.00 80.56 661 ALA A O 1
ATOM 4986 N N . LYS A 1 662 ? -29.549 -6.273 55.796 1.00 82.50 662 LYS A N 1
ATOM 4987 C CA . LYS A 1 662 ? -30.111 -5.971 54.474 1.00 82.50 662 LYS A CA 1
ATOM 4988 C C . LYS A 1 662 ? -30.926 -7.150 53.926 1.00 82.50 662 LYS A C 1
ATOM 4990 O O . LYS A 1 662 ? -30.583 -8.305 54.205 1.00 82.50 662 LYS A O 1
ATOM 4995 N N . PRO A 1 663 ? -31.963 -6.894 53.103 1.00 78.38 663 PRO A N 1
ATOM 4996 C CA . PRO A 1 663 ? -32.646 -7.939 52.343 1.00 78.38 663 PRO A CA 1
ATOM 4997 C C . PRO A 1 663 ? -31.638 -8.758 51.514 1.00 78.38 663 PRO A C 1
ATOM 4999 O O . PRO A 1 663 ? -30.706 -8.162 50.975 1.00 78.38 663 PRO A O 1
ATOM 5002 N N . PRO A 1 664 ? -31.815 -10.083 51.332 1.00 76.50 664 PRO A N 1
ATOM 5003 C CA . PRO A 1 664 ? -30.857 -10.930 50.609 1.00 76.50 664 PRO A CA 1
ATOM 5004 C C . PRO A 1 664 ? -30.486 -10.445 49.197 1.00 76.50 664 PRO A C 1
ATOM 5006 O O . PRO A 1 664 ? -29.388 -10.719 48.729 1.00 76.50 664 PRO A O 1
ATOM 5009 N N . SER A 1 665 ? -31.375 -9.709 48.523 1.00 71.81 665 SER A N 1
ATOM 5010 C CA . SER A 1 665 ? -31.131 -9.104 47.204 1.00 71.81 665 SER A CA 1
ATOM 5011 C C . SER A 1 665 ? -30.201 -7.883 47.223 1.00 71.81 665 SER A C 1
ATOM 5013 O O . SER A 1 665 ? -29.708 -7.489 46.172 1.00 71.81 665 SER A O 1
ATOM 5015 N N . GLU A 1 666 ? -29.978 -7.274 48.388 1.00 77.69 666 GLU A N 1
ATOM 5016 C CA . GLU A 1 666 ? -29.144 -6.078 48.595 1.00 77.69 666 GLU A CA 1
ATOM 5017 C C . GLU A 1 666 ? -27.859 -6.378 49.384 1.00 77.69 666 GLU A C 1
ATOM 5019 O O . GLU A 1 666 ? -27.035 -5.485 49.609 1.00 77.69 666 GLU A O 1
ATOM 5024 N N . GLN A 1 667 ? -27.684 -7.628 49.823 1.00 83.69 667 GLN A N 1
ATOM 5025 C CA . GLN A 1 667 ? -26.456 -8.078 50.464 1.00 83.69 667 GLN A CA 1
ATOM 5026 C C . GLN A 1 667 ? -25.340 -8.156 49.427 1.00 83.69 667 GLN A C 1
ATOM 5028 O O . GLN A 1 667 ? -25.488 -8.765 48.367 1.00 83.69 667 GLN A O 1
ATOM 5033 N N . ILE A 1 668 ? -24.197 -7.553 49.744 1.00 80.56 668 ILE A N 1
ATOM 5034 C CA . ILE A 1 668 ? -23.010 -7.682 48.904 1.00 80.56 668 ILE A CA 1
ATOM 5035 C C . ILE A 1 668 ? -22.468 -9.101 49.087 1.00 80.56 668 ILE A C 1
ATOM 5037 O O . ILE A 1 668 ? -22.032 -9.475 50.178 1.00 80.56 668 ILE A O 1
ATOM 5041 N N . ALA A 1 669 ? -22.504 -9.896 48.018 1.00 79.44 669 ALA A N 1
ATOM 5042 C CA . ALA A 1 669 ? -21.945 -11.238 48.020 1.00 79.44 669 ALA A CA 1
ATOM 5043 C C . ALA A 1 669 ? -20.417 -11.156 48.137 1.00 79.44 669 ALA A C 1
ATOM 5045 O O . ALA A 1 669 ? -19.733 -10.725 47.208 1.00 79.44 669 ALA A O 1
ATOM 5046 N N . LEU A 1 670 ? -19.883 -11.568 49.287 1.00 80.00 670 LEU A N 1
ATOM 5047 C CA . LEU A 1 670 ? -18.444 -11.714 49.459 1.00 80.00 670 LEU A CA 1
ATOM 5048 C C . LEU A 1 670 ? -17.918 -12.839 48.554 1.00 80.00 670 LEU A C 1
ATOM 5050 O O . LEU A 1 670 ? -18.572 -13.884 48.438 1.00 80.00 670 LEU A O 1
ATOM 5054 N N . PRO A 1 671 ? -16.724 -12.681 47.956 1.00 78.44 671 PRO A N 1
ATOM 5055 C CA . PRO A 1 671 ? -16.038 -13.787 47.306 1.00 78.44 671 PRO A CA 1
ATOM 5056 C C . PRO A 1 671 ? -15.877 -14.964 48.269 1.00 78.44 671 PRO A C 1
ATOM 5058 O O . PRO A 1 671 ? -15.716 -14.792 49.482 1.00 78.44 671 PRO A O 1
ATOM 5061 N N . ALA A 1 672 ? -15.898 -16.184 47.732 1.00 75.06 672 ALA A N 1
ATOM 5062 C CA . ALA A 1 672 ? -15.657 -17.365 48.545 1.00 75.06 672 ALA A CA 1
ATOM 5063 C C . ALA A 1 672 ? -14.317 -17.211 49.287 1.00 75.06 672 ALA A C 1
ATOM 5065 O O . ALA A 1 672 ? -13.293 -16.913 48.675 1.00 75.06 672 ALA A O 1
ATOM 5066 N N . ARG A 1 673 ? -14.332 -17.447 50.607 1.00 81.25 673 ARG A N 1
ATOM 5067 C CA . ARG A 1 673 ? -13.171 -17.319 51.509 1.00 81.25 673 ARG A CA 1
ATOM 5068 C C . ARG A 1 673 ? -12.699 -15.880 51.783 1.00 81.25 673 ARG A C 1
ATOM 5070 O O . ARG A 1 673 ? -11.548 -15.691 52.173 1.00 81.25 673 ARG A O 1
ATOM 5077 N N . ALA A 1 674 ? -13.581 -14.893 51.641 1.00 85.94 674 ALA A N 1
ATOM 5078 C CA . ALA A 1 674 ? -13.392 -13.530 52.135 1.00 85.94 674 ALA A CA 1
ATOM 5079 C C . ALA A 1 674 ? -14.200 -13.260 53.421 1.00 85.94 674 ALA A C 1
ATOM 5081 O O . ALA A 1 674 ? -15.201 -13.926 53.690 1.00 85.94 674 ALA A O 1
ATOM 5082 N N . ALA A 1 675 ? -13.775 -12.265 54.200 1.00 87.12 675 ALA A N 1
ATOM 5083 C CA . ALA A 1 675 ? -14.505 -11.691 55.330 1.00 87.12 675 ALA A CA 1
ATOM 5084 C C . ALA A 1 675 ? -14.467 -10.157 55.258 1.00 87.12 675 ALA A C 1
ATOM 5086 O O . ALA A 1 675 ? -13.519 -9.595 54.715 1.00 87.12 675 ALA A O 1
ATOM 5087 N N . TRP A 1 676 ? -15.484 -9.484 55.804 1.00 86.12 676 TRP A N 1
ATOM 5088 C CA . TRP A 1 676 ? -15.504 -8.020 55.907 1.00 86.12 676 TRP A CA 1
ATOM 5089 C C . TRP A 1 676 ? -14.293 -7.524 56.708 1.00 86.12 676 TRP A C 1
ATOM 5091 O O . TRP A 1 676 ? -13.960 -8.096 57.747 1.00 86.12 676 TRP A O 1
ATOM 5101 N N . ASP A 1 677 ? -13.622 -6.489 56.208 1.00 82.62 677 ASP A N 1
ATOM 5102 C CA . ASP A 1 677 ? -12.525 -5.845 56.927 1.00 82.62 677 ASP A CA 1
ATOM 5103 C C . ASP A 1 677 ? -13.116 -4.869 57.954 1.00 82.62 677 ASP A C 1
ATOM 5105 O O . ASP A 1 677 ? -13.857 -3.949 57.616 1.00 82.62 677 ASP A O 1
ATOM 5109 N N . GLU A 1 678 ? -12.826 -5.098 59.233 1.00 78.00 678 GLU A N 1
ATOM 5110 C CA . GLU A 1 678 ? -13.377 -4.310 60.341 1.00 78.00 678 GLU A CA 1
ATOM 5111 C C . GLU A 1 678 ? -12.732 -2.918 60.468 1.00 78.00 678 GLU A C 1
ATOM 5113 O O . GLU A 1 678 ? -13.220 -2.081 61.225 1.00 78.00 678 GLU A O 1
ATOM 5118 N N . ASN A 1 679 ? -11.667 -2.634 59.709 1.00 76.62 679 ASN A N 1
ATOM 5119 C CA . ASN A 1 679 ? -10.960 -1.352 59.751 1.00 76.62 679 ASN A CA 1
ATOM 5120 C C . ASN A 1 679 ? -11.411 -0.349 58.673 1.00 76.62 679 ASN A C 1
ATOM 5122 O O . ASN A 1 679 ? -10.848 0.749 58.577 1.00 76.62 679 ASN A O 1
ATOM 5126 N N . THR A 1 680 ? -12.400 -0.690 57.843 1.00 72.94 680 THR A N 1
ATOM 5127 C CA . THR A 1 680 ? -12.805 0.154 56.711 1.00 72.94 680 THR A CA 1
ATOM 5128 C C . THR A 1 680 ? -13.719 1.303 57.141 1.00 72.94 680 THR A C 1
ATOM 5130 O O . THR A 1 680 ? -14.518 1.211 58.071 1.00 72.94 680 THR A O 1
ATOM 5133 N N . THR A 1 681 ? -13.605 2.442 56.451 1.00 75.00 681 THR A N 1
ATOM 5134 C CA . THR A 1 681 ? -14.472 3.619 56.668 1.00 75.00 681 THR A CA 1
ATOM 5135 C C . THR A 1 681 ? -15.750 3.595 55.840 1.00 75.00 681 THR A C 1
ATOM 5137 O O . THR A 1 681 ? -16.637 4.417 56.052 1.00 75.00 681 THR A O 1
ATOM 5140 N N . THR A 1 682 ? -15.838 2.680 54.881 1.00 79.88 682 THR A N 1
ATOM 5141 C CA . THR A 1 682 ? -16.997 2.455 54.018 1.00 79.88 682 THR A CA 1
ATOM 5142 C C . THR A 1 682 ? -17.397 0.983 54.112 1.00 79.88 682 THR A C 1
ATOM 5144 O O . THR A 1 682 ? -16.583 0.136 54.468 1.00 79.88 682 THR A O 1
ATOM 5147 N N . CYS A 1 683 ? -18.674 0.681 53.875 1.00 82.00 683 CYS A N 1
ATOM 5148 C CA . CYS A 1 683 ? -19.201 -0.685 53.830 1.00 82.00 683 CYS A CA 1
ATOM 5149 C C . CYS A 1 683 ? -19.688 -0.964 52.402 1.00 82.00 683 CYS A C 1
ATOM 5151 O O . CYS A 1 683 ? -20.890 -1.010 52.127 1.00 82.00 683 CYS A O 1
ATOM 5153 N N . ASP A 1 684 ? -18.729 -1.040 51.478 1.00 83.12 684 ASP A N 1
ATOM 5154 C CA . ASP A 1 684 ? -18.933 -1.180 50.031 1.00 83.12 684 ASP A CA 1
ATOM 5155 C C . ASP A 1 684 ? -18.323 -2.483 49.479 1.00 83.12 684 ASP A C 1
ATOM 5157 O O . ASP A 1 684 ? -17.790 -3.301 50.221 1.00 83.12 684 ASP A O 1
ATOM 5161 N N . ALA A 1 685 ? -18.394 -2.696 48.162 1.00 79.94 685 ALA A N 1
ATOM 5162 C CA . ALA A 1 685 ? -17.935 -3.930 47.519 1.00 79.94 685 ALA A CA 1
ATOM 5163 C C . ALA A 1 685 ? -16.427 -4.226 47.658 1.00 79.94 685 ALA A C 1
ATOM 5165 O O . ALA A 1 685 ? -16.007 -5.344 47.363 1.00 79.94 685 ALA A O 1
ATOM 5166 N N . ASN A 1 686 ? -15.625 -3.265 48.127 1.00 80.25 686 ASN A N 1
ATOM 5167 C CA . ASN A 1 686 ? -14.179 -3.404 48.299 1.00 80.25 686 ASN A CA 1
ATOM 5168 C C . ASN A 1 686 ? -13.771 -3.574 49.769 1.00 80.25 686 ASN A C 1
ATOM 5170 O O . ASN A 1 686 ? -12.588 -3.699 50.071 1.00 80.25 686 ASN A O 1
ATOM 5174 N N . SER A 1 687 ? -14.732 -3.569 50.693 1.00 85.38 687 SER A N 1
ATOM 5175 C CA . SER A 1 687 ? -14.469 -3.509 52.133 1.00 85.38 687 SER A CA 1
ATOM 5176 C C . SER A 1 687 ? -14.247 -4.895 52.769 1.00 85.38 687 SER A C 1
ATOM 5178 O O . SER A 1 687 ? -14.793 -5.202 53.824 1.00 85.38 687 SER A O 1
ATOM 5180 N N . TRP A 1 688 ? -13.477 -5.774 52.123 1.00 89.25 688 TRP A N 1
ATOM 5181 C CA . TRP A 1 688 ? -13.244 -7.153 52.572 1.00 89.25 688 TRP A CA 1
ATOM 5182 C C . TRP A 1 688 ? -11.786 -7.590 52.397 1.00 89.25 688 TRP A C 1
ATOM 5184 O O . TRP A 1 688 ? -11.041 -7.042 51.592 1.00 89.25 688 TRP A O 1
ATOM 5194 N N . GLN A 1 689 ? -11.388 -8.618 53.143 1.00 86.50 689 GLN A N 1
ATOM 5195 C CA . GLN A 1 689 ? -10.066 -9.242 53.096 1.00 86.50 689 GLN A CA 1
ATOM 5196 C C . GLN A 1 689 ? -10.181 -10.769 52.994 1.00 86.50 689 GLN A C 1
ATOM 5198 O O . GLN A 1 689 ? -11.185 -11.361 53.400 1.00 86.50 689 GLN A O 1
ATOM 5203 N N . CYS A 1 690 ? -9.160 -11.434 52.449 1.00 87.50 690 CYS A N 1
ATOM 5204 C CA . CYS A 1 690 ? -9.137 -12.896 52.376 1.00 87.50 690 CYS A CA 1
ATOM 5205 C C . CYS A 1 690 ? -8.941 -13.528 53.760 1.00 87.50 690 CYS A C 1
ATOM 5207 O O . CYS A 1 690 ? -8.141 -13.057 54.566 1.00 87.50 690 CYS A O 1
ATOM 5209 N N . LEU A 1 691 ? -9.638 -14.638 54.022 1.00 85.75 691 LEU A N 1
ATOM 5210 C CA . LEU A 1 691 ? -9.437 -15.428 55.236 1.00 85.75 691 LEU A CA 1
ATOM 5211 C C . LEU A 1 691 ? -7.998 -15.982 55.291 1.00 85.75 691 LEU A C 1
ATOM 5213 O O . LEU A 1 691 ? -7.468 -16.376 54.242 1.00 85.75 691 LEU A O 1
ATOM 5217 N N . PRO A 1 692 ? -7.387 -16.106 56.489 1.00 83.94 692 PRO A N 1
ATOM 5218 C CA . PRO A 1 692 ? -6.048 -16.671 56.655 1.00 83.94 692 PRO A CA 1
ATOM 5219 C C . PRO A 1 692 ? -5.859 -17.998 55.900 1.00 83.94 692 PRO A C 1
ATOM 5221 O O . PRO A 1 692 ? -6.712 -18.883 55.957 1.00 83.94 692 PRO A O 1
ATOM 5224 N N . GLY A 1 693 ? -4.738 -18.136 55.181 1.00 81.94 693 GLY A N 1
ATOM 5225 C CA . GLY A 1 693 ? -4.454 -19.289 54.309 1.00 81.94 693 GLY A CA 1
ATOM 5226 C C . GLY A 1 693 ? -4.895 -19.123 52.847 1.00 81.94 693 GLY A C 1
ATOM 5227 O O . GLY A 1 693 ? -4.728 -20.048 52.051 1.00 81.94 693 GLY A O 1
ATOM 5228 N N . ASN A 1 694 ? -5.424 -17.953 52.480 1.00 85.88 694 ASN A N 1
ATOM 5229 C CA . ASN A 1 694 ? -5.765 -17.586 51.107 1.00 85.88 694 ASN A CA 1
ATOM 5230 C C . ASN A 1 694 ? -5.139 -16.223 50.769 1.00 85.88 694 ASN A C 1
ATOM 5232 O O . ASN A 1 694 ? -5.012 -15.365 51.641 1.00 85.88 694 ASN A O 1
ATOM 5236 N N . SER A 1 695 ? -4.747 -16.023 49.516 1.00 84.81 695 SER A N 1
ATOM 5237 C CA . SER A 1 695 ? -4.176 -14.775 49.002 1.00 84.81 695 SER A CA 1
ATOM 5238 C C . SER A 1 695 ? -5.096 -14.163 47.954 1.00 84.81 695 SER A C 1
ATOM 5240 O O . SER A 1 695 ? -5.714 -14.891 47.174 1.00 84.81 695 SER A O 1
ATOM 5242 N N . LEU A 1 696 ? -5.165 -12.834 47.911 1.00 81.19 696 LEU A N 1
ATOM 5243 C CA . LEU A 1 696 ? -5.896 -12.124 46.865 1.00 81.19 696 LEU A CA 1
ATOM 5244 C C . LEU A 1 696 ? -5.261 -12.429 45.501 1.00 81.19 696 LEU A C 1
ATOM 5246 O O . LEU A 1 696 ? -4.040 -12.353 45.351 1.00 81.19 696 LEU A O 1
ATOM 5250 N N . SER A 1 697 ? -6.083 -12.807 44.526 1.00 80.56 697 SER A N 1
ATOM 5251 C CA . SER A 1 697 ? -5.650 -12.939 43.139 1.00 80.56 697 SER A CA 1
ATOM 5252 C C . SER A 1 697 ? -5.132 -11.596 42.619 1.00 80.56 697 SER A C 1
ATOM 5254 O O . SER A 1 697 ? -5.699 -10.543 42.898 1.00 80.56 697 SER A O 1
ATOM 5256 N N . THR A 1 698 ? -4.040 -11.621 41.853 1.00 70.44 698 THR A N 1
ATOM 5257 C CA . THR A 1 698 ? -3.453 -10.416 41.247 1.00 70.44 698 THR A CA 1
ATOM 5258 C C . THR A 1 698 ? -4.255 -9.896 40.053 1.00 70.44 698 THR A C 1
ATOM 5260 O O . THR A 1 698 ? -3.991 -8.787 39.592 1.00 70.44 698 THR A O 1
ATOM 5263 N N . THR A 1 699 ? -5.202 -10.683 39.534 1.00 68.69 699 THR A N 1
ATOM 5264 C CA . THR A 1 699 ? -5.952 -10.376 38.307 1.00 68.69 699 THR A CA 1
ATOM 5265 C C . THR A 1 699 ? -7.456 -10.237 38.517 1.00 68.69 699 THR A C 1
ATOM 5267 O O . THR A 1 699 ? -8.096 -9.604 37.685 1.00 68.69 699 THR A O 1
ATOM 5270 N N . ASP A 1 700 ? -8.015 -10.773 39.608 1.00 71.38 700 ASP A N 1
ATOM 5271 C CA . ASP A 1 700 ? -9.460 -10.797 39.872 1.00 71.38 700 ASP A CA 1
ATOM 5272 C C . ASP A 1 700 ? -9.788 -10.574 41.364 1.00 71.38 700 ASP A C 1
ATOM 5274 O O . ASP A 1 700 ? -8.987 -10.882 42.244 1.00 71.38 700 ASP A O 1
ATOM 5278 N N . ASN A 1 701 ? -11.009 -10.115 41.674 1.00 77.12 701 ASN A N 1
ATOM 5279 C CA . ASN A 1 701 ? -11.537 -9.995 43.047 1.00 77.12 701 ASN A CA 1
ATOM 5280 C C . ASN A 1 701 ? -11.874 -11.380 43.653 1.00 77.12 701 ASN A C 1
ATOM 5282 O O . ASN A 1 701 ? -13.035 -11.698 43.914 1.00 77.12 701 ASN A O 1
ATOM 5286 N N . PHE A 1 702 ? -10.863 -12.235 43.839 1.00 81.31 702 PHE A N 1
ATOM 5287 C CA . PHE A 1 702 ? -11.017 -13.626 44.278 1.00 81.31 702 PHE A CA 1
ATOM 5288 C C . PHE A 1 702 ? -9.913 -14.050 45.264 1.00 81.31 702 PHE A C 1
ATOM 5290 O O . PHE A 1 702 ? -8.755 -13.670 45.104 1.00 81.31 702 PHE A O 1
ATOM 5297 N N . CYS A 1 703 ? -10.250 -14.862 46.273 1.00 86.12 703 CYS A N 1
ATOM 5298 C CA . CYS A 1 703 ? -9.290 -15.387 47.253 1.00 86.12 703 CYS A CA 1
ATOM 5299 C C . CYS A 1 703 ? -8.818 -16.794 46.870 1.00 86.12 703 CYS A C 1
ATOM 5301 O O . CYS A 1 703 ? -9.575 -17.763 46.946 1.00 86.12 703 CYS A O 1
ATOM 5303 N N . CYS A 1 704 ? -7.547 -16.920 46.499 1.00 85.69 704 CYS A N 1
ATOM 5304 C CA . CYS A 1 704 ? -6.940 -18.179 46.088 1.00 85.69 704 CYS A CA 1
ATOM 5305 C C . CYS A 1 704 ? -6.293 -18.908 47.274 1.00 85.69 704 CYS A C 1
ATOM 5307 O O . CYS A 1 704 ? -5.554 -18.282 48.036 1.00 85.69 704 CYS A O 1
ATOM 5309 N N . PRO A 1 705 ? -6.513 -20.224 47.442 1.00 86.19 705 PRO A N 1
ATOM 5310 C CA . PRO A 1 705 ? -5.776 -21.015 48.422 1.00 86.19 705 PRO A CA 1
ATOM 5311 C C . PRO A 1 705 ? -4.275 -20.967 48.123 1.00 86.19 705 PRO A C 1
ATOM 5313 O O . PRO A 1 705 ? -3.872 -21.067 46.966 1.00 86.19 705 PRO A O 1
ATOM 5316 N N . THR A 1 706 ? -3.434 -20.898 49.154 1.00 82.38 706 THR A N 1
ATOM 5317 C CA . THR A 1 706 ? -1.967 -20.882 48.980 1.00 82.38 706 THR A CA 1
ATOM 5318 C C . THR A 1 706 ? -1.397 -22.189 48.414 1.00 82.38 706 THR A C 1
ATOM 5320 O O . THR A 1 706 ? -0.247 -22.227 47.982 1.00 82.38 706 THR A O 1
ATOM 5323 N N . SER A 1 707 ? -2.190 -23.267 48.383 1.00 84.75 707 SER A N 1
ATOM 5324 C CA . SER A 1 707 ? -1.869 -24.507 47.673 1.00 84.75 707 SER A CA 1
ATOM 5325 C C . SER A 1 707 ? -3.124 -25.130 47.054 1.00 84.75 707 SER A C 1
ATOM 5327 O O . SER A 1 707 ? -4.167 -25.232 47.700 1.00 84.75 707 SER A O 1
ATOM 5329 N N . ILE A 1 708 ? -3.021 -25.547 45.789 1.00 86.19 708 ILE A N 1
ATOM 5330 C CA . ILE A 1 708 ? -4.113 -26.155 45.017 1.00 86.19 708 ILE A CA 1
ATOM 5331 C C . ILE A 1 708 ? -3.648 -27.535 44.543 1.00 86.19 708 ILE A C 1
ATOM 5333 O O . ILE A 1 708 ? -2.756 -27.655 43.701 1.00 86.19 708 ILE A O 1
ATOM 5337 N N . SER A 1 709 ? -4.242 -28.597 45.086 1.00 87.75 709 SER A N 1
ATOM 5338 C CA . SER A 1 709 ? -3.942 -29.978 44.696 1.00 87.75 709 SER A CA 1
ATOM 5339 C C . SER A 1 709 ? -4.365 -30.269 43.248 1.00 87.75 709 SER A C 1
ATOM 5341 O O . SER A 1 709 ? -5.293 -29.658 42.723 1.00 87.75 709 SER A O 1
ATOM 5343 N N . ASN A 1 710 ? -3.674 -31.214 42.596 1.00 90.50 710 ASN A N 1
ATOM 5344 C CA . ASN A 1 710 ? -3.873 -31.591 41.185 1.00 90.50 710 ASN A CA 1
ATOM 5345 C C . ASN A 1 710 ? -3.698 -30.437 40.183 1.00 90.50 710 ASN A C 1
ATOM 5347 O O . ASN A 1 710 ? -4.335 -30.414 39.128 1.00 90.50 710 ASN A O 1
ATOM 5351 N N . SER A 1 711 ? -2.814 -29.494 40.508 1.00 90.44 711 SER A N 1
ATOM 5352 C CA . SER A 1 711 ? -2.476 -28.354 39.662 1.00 90.44 711 SER A CA 1
ATOM 5353 C C . SER A 1 711 ? -0.961 -28.180 39.520 1.00 90.44 711 SER A C 1
ATOM 5355 O O . SER A 1 711 ? -0.186 -28.721 40.313 1.00 90.44 711 SER A O 1
ATOM 5357 N N . LYS A 1 712 ? -0.535 -27.436 38.498 1.00 88.38 712 LYS A N 1
ATOM 5358 C CA . LYS A 1 712 ? 0.830 -26.926 38.325 1.00 88.38 712 LYS A CA 1
ATOM 5359 C C . LYS A 1 712 ? 0.791 -25.390 38.267 1.00 88.38 712 LYS A C 1
ATOM 5361 O O . LYS A 1 712 ? -0.138 -24.854 37.664 1.00 88.38 712 LYS A O 1
ATOM 5366 N N . PRO A 1 713 ? 1.769 -24.667 38.837 1.00 83.81 713 PRO A N 1
ATOM 5367 C CA . PRO A 1 713 ? 1.820 -23.208 38.739 1.00 83.81 713 PRO A CA 1
ATOM 5368 C C . PRO A 1 713 ? 1.882 -22.735 37.278 1.00 83.81 713 PRO A C 1
ATOM 5370 O O . PRO A 1 713 ? 2.701 -23.226 36.501 1.00 83.81 713 PRO A O 1
ATOM 5373 N N . ASN A 1 714 ? 1.032 -21.779 36.912 1.00 81.69 714 ASN A N 1
ATOM 5374 C CA . ASN A 1 714 ? 1.042 -21.069 35.637 1.00 81.69 714 ASN A CA 1
ATOM 5375 C C . ASN A 1 714 ? 0.526 -19.638 35.847 1.00 81.69 714 ASN A C 1
ATOM 5377 O O . ASN A 1 714 ? -0.679 -19.395 35.847 1.00 81.69 714 ASN A O 1
ATOM 5381 N N . ALA A 1 715 ? 1.447 -18.684 35.988 1.00 73.94 715 ALA A N 1
ATOM 5382 C CA . ALA A 1 715 ? 1.134 -17.281 36.266 1.00 73.94 715 ALA A CA 1
ATOM 5383 C C . ALA A 1 715 ? 0.224 -16.608 35.216 1.00 73.94 715 ALA A C 1
ATOM 5385 O O . ALA A 1 715 ? -0.361 -15.570 35.502 1.00 73.94 715 ALA A O 1
ATOM 5386 N N . ASN A 1 716 ? 0.080 -17.196 34.023 1.00 76.50 716 ASN A N 1
ATOM 5387 C CA . ASN A 1 716 ? -0.722 -16.638 32.935 1.00 76.50 716 ASN A CA 1
ATOM 5388 C C . ASN A 1 716 ? -2.191 -17.103 32.940 1.00 76.50 716 ASN A C 1
ATOM 5390 O O . ASN A 1 716 ? -2.937 -16.692 32.054 1.00 76.50 716 ASN A O 1
ATOM 5394 N N . ASN A 1 717 ? -2.609 -17.967 33.877 1.00 75.38 717 ASN A N 1
ATOM 5395 C CA . ASN A 1 717 ? -3.964 -18.528 33.901 1.00 75.38 717 ASN A CA 1
ATOM 5396 C C . ASN A 1 717 ? -4.765 -18.020 35.125 1.00 75.38 717 ASN A C 1
ATOM 5398 O O . ASN A 1 717 ? -4.619 -18.567 36.227 1.00 75.38 717 ASN A O 1
ATOM 5402 N N . PRO A 1 718 ? -5.568 -16.947 34.982 1.00 69.94 718 PRO A N 1
ATOM 5403 C CA . PRO A 1 718 ? -6.422 -16.441 36.056 1.00 69.94 718 PRO A CA 1
ATOM 5404 C C . PRO A 1 718 ? -7.550 -17.441 36.385 1.00 69.94 718 PRO A C 1
ATOM 5406 O O . PRO A 1 718 ? -7.943 -18.230 35.524 1.00 69.94 718 PRO A O 1
ATOM 5409 N N . PRO A 1 719 ? -8.094 -17.452 37.617 1.00 73.00 719 PRO A N 1
ATOM 5410 C CA . PRO A 1 719 ? -7.885 -16.463 38.678 1.00 73.00 719 PRO A CA 1
ATOM 5411 C C . PRO A 1 719 ? -6.754 -16.807 39.663 1.00 73.00 719 PRO A C 1
ATOM 5413 O O . PRO A 1 719 ? -6.308 -15.923 40.384 1.00 73.00 719 PRO A O 1
ATOM 5416 N N . CYS A 1 720 ? -6.266 -18.053 39.723 1.00 84.56 720 CYS A N 1
ATOM 5417 C CA . CYS A 1 720 ? -5.307 -18.482 40.759 1.00 84.56 720 CYS A CA 1
ATOM 5418 C C . CYS A 1 720 ? -3.904 -18.841 40.257 1.00 84.56 720 CYS A C 1
ATOM 5420 O O . CYS A 1 720 ? -3.109 -19.380 41.023 1.00 84.56 720 CYS A O 1
ATOM 5422 N N . GLY A 1 721 ? -3.580 -18.548 38.995 1.00 82.25 721 GLY A N 1
ATOM 5423 C CA . GLY A 1 721 ? -2.232 -18.743 38.467 1.00 82.25 721 GLY A CA 1
ATOM 5424 C C . GLY A 1 721 ? -1.797 -20.211 38.456 1.00 82.25 721 GLY A C 1
ATOM 5425 O O . GLY A 1 721 ? -0.637 -20.512 38.746 1.00 82.25 721 GLY A O 1
ATOM 5426 N N . VAL A 1 722 ? -2.718 -21.135 38.166 1.00 85.44 722 VAL A N 1
ATOM 5427 C CA . VAL A 1 722 ? -2.458 -22.581 38.102 1.00 85.44 722 VAL A CA 1
ATOM 5428 C C . VAL A 1 722 ? -3.155 -23.226 36.900 1.00 85.44 722 VAL A C 1
ATOM 5430 O O . VAL A 1 722 ? -4.263 -22.844 36.538 1.00 85.44 722 VAL A O 1
ATOM 5433 N N . ASP A 1 723 ? -2.535 -24.252 36.317 1.00 84.75 723 ASP A N 1
ATOM 5434 C CA . ASP A 1 723 ? -3.173 -25.170 35.367 1.00 84.75 723 ASP A CA 1
ATOM 5435 C C . ASP A 1 723 ? -3.518 -26.482 36.071 1.00 84.75 723 ASP A C 1
ATOM 5437 O O . ASP A 1 723 ? -2.660 -27.086 36.718 1.00 84.75 723 ASP A O 1
ATOM 5441 N N . CYS A 1 724 ? -4.734 -26.992 35.888 1.00 88.25 724 CYS A N 1
ATOM 5442 C CA . CYS A 1 724 ? -5.068 -28.336 36.353 1.00 88.25 724 CYS A CA 1
ATOM 5443 C C . CYS A 1 724 ? -4.308 -29.417 35.564 1.00 88.25 724 CYS A C 1
ATOM 5445 O O . CYS A 1 724 ? -4.057 -29.280 34.363 1.00 88.25 724 CYS A O 1
ATOM 5447 N N . LEU A 1 725 ? -3.934 -30.506 36.242 1.00 84.88 725 LEU A N 1
ATOM 5448 C CA . LEU A 1 725 ? -3.336 -31.682 35.603 1.00 84.88 725 LEU A CA 1
ATOM 5449 C C . LEU A 1 725 ? -4.347 -32.372 34.661 1.00 84.88 725 LEU A C 1
ATOM 5451 O O . LEU A 1 725 ? -5.557 -32.178 34.771 1.00 84.88 725 LEU A O 1
ATOM 5455 N N . LEU A 1 726 ? -3.857 -33.189 33.720 1.00 81.69 726 LEU A N 1
ATOM 5456 C CA . LEU A 1 726 ? -4.704 -33.948 32.785 1.00 81.69 726 LEU A CA 1
ATOM 5457 C C . LEU A 1 726 ? -5.739 -34.801 33.537 1.00 81.69 726 LEU A C 1
ATOM 5459 O O . LEU A 1 726 ? -5.397 -35.495 34.492 1.00 81.69 726 LEU A O 1
ATOM 5463 N N . GLY A 1 727 ? -6.999 -34.747 33.092 1.00 82.19 727 GLY A N 1
ATOM 5464 C CA . GLY A 1 727 ? -8.127 -35.406 33.766 1.00 82.19 727 GLY A CA 1
ATOM 5465 C C . GLY A 1 727 ? -8.749 -34.597 34.911 1.00 82.19 727 GLY A C 1
ATOM 5466 O O . GLY A 1 727 ? -9.634 -35.108 35.597 1.00 82.19 727 GLY A O 1
ATOM 5467 N N . PHE A 1 728 ? -8.326 -33.344 35.103 1.00 87.25 728 PHE A N 1
ATOM 5468 C CA . PHE A 1 728 ? -8.906 -32.413 36.067 1.00 87.25 728 PHE A CA 1
ATOM 5469 C C . PHE A 1 728 ? -9.332 -31.107 35.378 1.00 87.25 728 PHE A C 1
ATOM 5471 O O . PHE A 1 728 ? -8.770 -30.696 34.357 1.00 87.25 728 PHE A O 1
ATOM 5478 N N . TRP A 1 729 ? -10.343 -30.447 35.938 1.00 86.44 729 TRP A N 1
ATOM 5479 C CA . TRP A 1 729 ? -10.825 -29.140 35.494 1.00 86.44 729 TRP A CA 1
ATOM 5480 C C . TRP A 1 729 ? -10.900 -28.164 36.663 1.00 86.44 729 TRP A C 1
ATOM 5482 O O . TRP A 1 729 ? -11.065 -28.568 37.817 1.00 86.44 729 TRP A O 1
ATOM 5492 N N . TRP A 1 730 ? -10.750 -26.876 36.364 1.00 87.69 730 TRP A N 1
ATOM 5493 C CA . TRP A 1 730 ? -10.817 -25.823 37.371 1.00 87.69 730 TRP A CA 1
ATOM 5494 C C . TRP A 1 730 ? -12.264 -25.568 37.791 1.00 87.69 730 TRP A C 1
ATOM 5496 O O . TRP A 1 730 ? -13.057 -25.075 36.991 1.00 87.69 730 TRP A O 1
ATOM 5506 N N . ASN A 1 731 ? -12.603 -25.865 39.047 1.00 84.75 731 ASN A N 1
ATOM 5507 C CA . ASN A 1 731 ? -13.897 -25.512 39.614 1.00 84.75 731 ASN A CA 1
ATOM 5508 C C . ASN A 1 731 ? -13.798 -24.140 40.313 1.00 84.75 731 ASN A C 1
ATOM 5510 O O . ASN A 1 731 ? -13.188 -24.042 41.386 1.00 84.75 731 ASN A O 1
ATOM 5514 N N . PRO A 1 732 ? -14.413 -23.082 39.749 1.00 76.31 732 PRO A N 1
ATOM 5515 C CA . PRO A 1 732 ? -14.328 -21.734 40.303 1.00 76.31 732 PRO A CA 1
ATOM 5516 C C . PRO A 1 732 ? -15.058 -21.598 41.645 1.00 76.31 732 PRO A C 1
ATOM 5518 O O . PRO A 1 732 ? -14.690 -20.754 42.453 1.00 76.31 732 PRO A O 1
ATOM 5521 N N . THR A 1 733 ? -16.057 -22.439 41.930 1.00 78.06 733 THR A N 1
ATOM 5522 C CA . THR A 1 733 ? -16.815 -22.383 43.188 1.00 78.06 733 THR A CA 1
ATOM 5523 C C . THR A 1 733 ? -16.001 -22.917 44.367 1.00 78.06 733 THR A C 1
ATOM 5525 O O . THR A 1 733 ? -16.099 -22.393 45.473 1.00 78.06 733 THR A O 1
ATOM 5528 N N . SER A 1 734 ? -15.179 -23.948 44.148 1.00 81.62 734 SER A N 1
ATOM 5529 C CA . SER A 1 734 ? -14.334 -24.539 45.195 1.00 81.62 734 SER A CA 1
ATOM 5530 C C . SER A 1 734 ? -12.894 -24.020 45.203 1.00 81.62 734 SER A C 1
ATOM 5532 O O . SER A 1 734 ? -12.161 -24.318 46.153 1.00 81.62 734 SER A O 1
ATOM 5534 N N . ALA A 1 735 ? -12.500 -23.248 44.182 1.00 81.88 735 ALA A N 1
ATOM 5535 C CA . ALA A 1 735 ? -11.125 -22.814 43.931 1.00 81.88 735 ALA A CA 1
ATOM 5536 C C . ALA A 1 735 ? -10.139 -23.999 43.897 1.00 81.88 735 ALA A C 1
ATOM 5538 O O . ALA A 1 735 ? -9.082 -23.970 44.530 1.00 81.88 735 ALA A O 1
ATOM 5539 N N . SER A 1 736 ? -10.522 -25.087 43.220 1.00 88.19 736 SER A N 1
ATOM 5540 C CA . SER A 1 736 ? -9.739 -26.325 43.177 1.00 88.19 736 SER A CA 1
ATOM 5541 C C . SER A 1 736 ? -9.831 -27.049 41.834 1.00 88.19 736 SER A C 1
ATOM 5543 O O . SER A 1 736 ? -10.799 -26.897 41.089 1.00 88.19 736 SER A O 1
ATOM 5545 N N . CYS A 1 737 ? -8.824 -27.873 41.536 1.00 87.19 737 CYS A N 1
ATOM 5546 C CA . CYS A 1 737 ? -8.846 -28.780 40.392 1.00 87.19 737 CYS A CA 1
ATOM 5547 C C . CYS A 1 737 ? -9.613 -30.059 40.750 1.00 87.19 737 CYS A C 1
ATOM 5549 O O . CYS A 1 737 ? -9.156 -30.869 41.562 1.00 87.19 737 CYS A O 1
ATOM 5551 N N . VAL A 1 738 ? -10.787 -30.237 40.147 1.00 89.31 738 VAL A N 1
ATOM 5552 C CA . VAL A 1 738 ? -11.695 -31.364 40.402 1.00 89.31 738 VAL A CA 1
ATOM 5553 C C . VAL A 1 738 ? -11.547 -32.401 39.294 1.00 89.31 738 VAL A C 1
ATOM 5555 O O . VAL A 1 738 ? -11.356 -32.049 38.131 1.00 89.31 738 VAL A O 1
ATOM 5558 N N . ALA A 1 739 ? -11.606 -33.685 39.652 1.00 87.38 739 ALA A N 1
ATOM 5559 C CA . ALA A 1 739 ? -11.515 -34.773 38.685 1.00 87.38 739 ALA A CA 1
ATOM 5560 C C . ALA A 1 739 ? -12.677 -34.714 37.682 1.00 87.38 739 ALA A C 1
ATOM 5562 O O . ALA A 1 739 ? -13.824 -34.439 38.042 1.00 87.38 739 ALA A O 1
ATOM 5563 N N . CYS A 1 740 ? -12.373 -34.983 36.418 1.00 84.56 740 CYS A N 1
ATOM 5564 C CA . CYS A 1 740 ? -13.375 -35.143 35.377 1.00 84.56 740 CYS A CA 1
ATOM 5565 C C . CYS A 1 740 ? -14.183 -36.431 35.584 1.00 84.56 740 CYS A C 1
ATOM 5567 O O . CYS A 1 740 ? -13.720 -37.385 36.212 1.00 84.56 740 CYS A O 1
ATOM 5569 N N . SER A 1 741 ? -15.389 -36.476 35.011 1.00 81.25 741 SER A N 1
ATOM 5570 C CA . SER A 1 741 ? -16.155 -37.726 34.931 1.00 81.25 741 SER A CA 1
ATOM 5571 C C . SER A 1 741 ? -15.361 -38.795 34.162 1.00 81.25 741 SER A C 1
ATOM 5573 O O . SER A 1 741 ? -14.588 -38.436 33.268 1.00 81.25 741 SER A O 1
ATOM 5575 N N . PRO A 1 742 ? -15.517 -40.090 34.499 1.00 79.81 742 PRO A N 1
ATOM 5576 C CA . PRO A 1 742 ? -14.781 -41.163 33.844 1.00 79.81 742 PRO A CA 1
ATOM 5577 C C . PRO A 1 742 ? -15.005 -41.132 32.332 1.00 79.81 742 PRO A C 1
ATOM 5579 O O . PRO A 1 742 ? -16.123 -40.964 31.846 1.00 79.81 742 PRO A O 1
ATOM 5582 N N . LEU A 1 743 ? -13.901 -41.259 31.605 1.00 78.25 743 LEU A N 1
ATOM 5583 C CA . LEU A 1 743 ? -13.864 -41.165 30.158 1.00 78.25 743 LEU A CA 1
ATOM 5584 C C . LEU A 1 743 ? -14.575 -42.374 29.525 1.00 78.25 743 LEU A C 1
ATOM 5586 O O . LEU A 1 743 ? -14.398 -43.506 29.977 1.00 78.25 743 LEU A O 1
ATOM 5590 N N . SER A 1 744 ? -15.365 -42.143 28.474 1.00 78.56 744 SER A N 1
ATOM 5591 C CA . SER A 1 744 ? -15.934 -43.225 27.658 1.00 78.56 744 SER A CA 1
ATOM 5592 C C . SER A 1 744 ? -14.812 -44.073 27.041 1.00 78.56 744 SER A C 1
ATOM 5594 O O . SER A 1 744 ? -13.768 -43.536 26.673 1.00 78.56 744 SER A O 1
ATOM 5596 N N . ALA A 1 745 ? -15.029 -45.382 26.874 1.00 83.94 745 ALA A N 1
ATOM 5597 C CA . ALA A 1 745 ? -14.022 -46.335 26.384 1.00 83.94 745 ALA A CA 1
ATOM 5598 C C . ALA A 1 745 ? -13.478 -46.043 24.964 1.00 83.94 745 ALA A C 1
ATOM 5600 O O . ALA A 1 745 ? -12.506 -46.668 24.545 1.00 83.94 745 ALA A O 1
ATOM 5601 N N . HIS A 1 746 ? -14.081 -45.099 24.231 1.00 87.69 746 HIS A N 1
ATOM 5602 C CA . HIS A 1 746 ? -13.697 -44.714 22.866 1.00 87.69 746 HIS A CA 1
ATOM 5603 C C . HIS A 1 746 ? -13.295 -43.236 22.735 1.00 87.69 746 HIS A C 1
ATOM 5605 O O . HIS A 1 746 ? -13.393 -42.655 21.655 1.00 87.69 746 HIS A O 1
ATOM 5611 N N . ALA A 1 747 ? -12.851 -42.625 23.832 1.00 82.44 747 ALA A N 1
ATOM 5612 C CA . ALA A 1 747 ? -12.302 -41.277 23.854 1.00 82.44 747 ALA A CA 1
ATOM 5613 C C . ALA A 1 747 ? -10.917 -41.256 24.517 1.00 82.44 747 ALA A C 1
ATOM 5615 O O . ALA A 1 747 ? -10.571 -42.154 25.281 1.00 82.44 747 ALA A O 1
ATOM 5616 N N . GLU A 1 748 ? -10.138 -40.205 24.259 1.00 84.44 748 GLU A N 1
ATOM 5617 C CA . GLU A 1 748 ? -8.898 -39.892 24.981 1.00 84.44 748 GLU A CA 1
ATOM 5618 C C . GLU A 1 748 ? -8.866 -38.412 25.401 1.00 84.44 748 GLU A C 1
ATOM 5620 O O . GLU A 1 748 ? -9.372 -37.546 24.684 1.00 84.44 748 GLU A O 1
ATOM 5625 N N . TRP A 1 749 ? -8.293 -38.100 26.570 1.00 81.19 749 TRP A N 1
ATOM 5626 C CA . TRP A 1 749 ? -8.153 -36.714 27.038 1.00 81.19 749 TRP A CA 1
ATOM 5627 C C . TRP A 1 749 ? -7.144 -35.954 26.166 1.00 81.19 749 TRP A C 1
ATOM 5629 O O . TRP A 1 749 ? -5.998 -36.373 26.030 1.00 81.19 749 TRP A O 1
ATOM 5639 N N . THR A 1 750 ? -7.548 -34.813 25.609 1.00 77.69 750 THR A N 1
ATOM 5640 C CA . THR A 1 750 ? -6.711 -33.976 24.727 1.00 77.69 750 THR A CA 1
ATOM 5641 C C . THR A 1 750 ? -6.116 -32.759 25.416 1.00 77.69 750 THR A C 1
ATOM 5643 O O . THR A 1 750 ? -5.227 -32.115 24.864 1.00 77.69 750 THR A O 1
ATOM 5646 N N . GLY A 1 751 ? -6.576 -32.433 26.623 1.00 75.12 751 GLY A N 1
ATOM 5647 C CA . GLY A 1 751 ? -6.068 -31.303 27.388 1.00 75.12 751 GLY A CA 1
ATOM 5648 C C . GLY A 1 751 ? -6.698 -31.180 28.778 1.00 75.12 751 GLY A C 1
ATOM 5649 O O . GLY A 1 751 ? -7.544 -31.998 29.154 1.00 75.12 751 GLY A O 1
ATOM 5650 N N . PRO A 1 752 ? -6.288 -30.165 29.562 1.00 69.81 752 PRO A N 1
ATOM 5651 C CA . PRO A 1 752 ? -6.964 -29.799 30.807 1.00 69.81 752 PRO A CA 1
ATOM 5652 C C . PRO A 1 752 ? -8.418 -29.360 30.536 1.00 69.81 752 PRO A C 1
ATOM 5654 O O . PRO A 1 752 ? -8.797 -29.103 29.393 1.00 69.81 752 PRO A O 1
ATOM 5657 N N . ASN A 1 753 ? -9.236 -29.253 31.588 1.00 75.50 753 ASN A N 1
ATOM 5658 C CA . ASN A 1 753 ? -10.656 -28.858 31.521 1.00 75.50 753 ASN A CA 1
ATOM 5659 C C . ASN A 1 753 ? -11.598 -29.888 30.888 1.00 75.50 753 ASN A C 1
ATOM 5661 O O . ASN A 1 753 ? -12.538 -29.529 30.183 1.00 75.50 753 ASN A O 1
ATOM 5665 N N . CYS A 1 754 ? -11.352 -31.171 31.140 1.00 79.88 754 CYS A N 1
ATOM 5666 C CA . CYS A 1 754 ? -12.195 -32.259 30.646 1.00 79.88 754 CYS A CA 1
ATOM 5667 C C . CYS A 1 754 ? -12.443 -32.214 29.129 1.00 79.88 754 CYS A C 1
ATOM 5669 O O . CYS A 1 754 ? -13.523 -32.573 28.655 1.00 79.88 754 CYS A O 1
ATOM 5671 N N . ARG A 1 755 ? -11.439 -31.794 28.355 1.00 77.25 755 ARG A N 1
ATOM 5672 C CA . ARG A 1 755 ? -11.491 -31.895 26.899 1.00 77.25 755 ARG A CA 1
ATOM 5673 C C . ARG A 1 755 ? -10.997 -33.263 26.475 1.00 77.25 755 ARG A C 1
ATOM 5675 O O . ARG A 1 755 ? -9.865 -33.641 26.775 1.00 77.25 755 ARG A O 1
ATOM 5682 N N . TYR A 1 756 ? -11.854 -33.993 25.784 1.00 78.69 756 TYR A N 1
ATOM 5683 C CA . TYR A 1 756 ? -11.539 -35.282 25.198 1.00 78.69 756 TYR A CA 1
ATOM 5684 C C . TYR A 1 756 ? -11.805 -35.241 23.696 1.00 78.69 756 TYR A C 1
ATOM 5686 O O . TYR A 1 756 ? -12.565 -34.400 23.219 1.00 78.69 756 TYR A O 1
ATOM 5694 N N . ARG A 1 757 ? -11.164 -36.135 22.948 1.00 78.31 757 ARG A N 1
ATOM 5695 C CA . ARG A 1 757 ? -11.491 -36.403 21.543 1.00 78.31 757 ARG A CA 1
ATOM 5696 C C . ARG A 1 757 ? -11.908 -37.851 21.378 1.00 78.31 757 ARG A C 1
ATOM 5698 O O . ARG A 1 757 ? -11.439 -38.709 22.128 1.00 78.31 757 ARG A O 1
ATOM 5705 N N . ALA A 1 758 ? -12.754 -38.107 20.390 1.00 78.62 758 ALA A N 1
ATOM 5706 C CA . ALA A 1 758 ? -13.066 -39.458 19.960 1.00 78.62 758 ALA A CA 1
ATOM 5707 C C . ALA A 1 758 ? -11.818 -40.150 19.387 1.00 78.62 758 ALA A C 1
ATOM 5709 O O . ALA A 1 758 ? -10.972 -39.513 18.750 1.00 78.62 758 ALA A O 1
ATOM 5710 N N . LEU A 1 759 ? -11.701 -41.459 19.607 1.00 79.06 759 LEU A N 1
ATOM 5711 C CA . LEU A 1 759 ? -10.766 -42.286 18.846 1.00 79.06 759 LEU A CA 1
ATOM 5712 C C . LEU A 1 759 ? -11.239 -42.395 17.379 1.00 79.06 759 LEU A C 1
ATOM 5714 O O . LEU A 1 759 ? -12.445 -42.319 17.129 1.00 79.06 759 LEU A O 1
ATOM 5718 N N . PRO A 1 760 ? -10.328 -42.586 16.401 1.00 75.00 760 PRO A N 1
ATOM 5719 C CA . PRO A 1 760 ? -10.697 -42.721 14.990 1.00 75.00 760 PRO A CA 1
ATOM 5720 C C . PRO A 1 760 ? -11.803 -43.766 14.768 1.00 75.00 760 PRO A C 1
ATOM 5722 O O . PRO A 1 760 ? -11.732 -44.875 15.300 1.00 75.00 760 PRO A O 1
ATOM 5725 N N . GLY A 1 761 ? -12.829 -43.404 13.992 1.00 78.31 761 GLY A N 1
ATOM 5726 C CA . GLY A 1 761 ? -14.001 -44.251 13.722 1.00 78.31 761 GLY A CA 1
ATOM 5727 C C . GLY A 1 761 ? -15.170 -44.094 14.704 1.00 78.31 761 GLY A C 1
ATOM 5728 O O . GLY A 1 761 ? -16.169 -44.801 14.567 1.00 78.31 761 GLY A O 1
ATOM 5729 N N . TYR A 1 762 ? -15.079 -43.166 15.661 1.00 82.12 762 TYR A N 1
ATOM 5730 C CA . TYR A 1 762 ? -16.146 -42.854 16.613 1.00 82.12 762 TYR A CA 1
ATOM 5731 C C . TYR A 1 762 ? -16.474 -41.357 16.602 1.00 82.12 762 TYR A C 1
ATOM 5733 O O . TYR A 1 762 ? -15.605 -40.526 16.350 1.00 82.12 762 TYR A O 1
ATOM 5741 N N . THR A 1 763 ? -17.722 -41.015 16.913 1.00 80.38 763 THR A N 1
ATOM 5742 C CA . THR A 1 763 ? -18.162 -39.651 17.235 1.00 80.38 763 THR A CA 1
ATOM 5743 C C . THR A 1 763 ? -18.599 -39.623 18.686 1.00 80.38 763 THR A C 1
ATOM 5745 O O . THR A 1 763 ? -19.281 -40.543 19.140 1.00 80.38 763 THR A O 1
ATOM 5748 N N . CYS A 1 764 ? -18.196 -38.609 19.449 1.00 74.88 764 CYS A N 1
ATOM 5749 C CA . CYS A 1 764 ? -18.559 -38.530 20.860 1.00 74.88 764 CYS A CA 1
ATOM 5750 C C . CYS A 1 764 ? -19.464 -37.332 21.127 1.00 74.88 764 CYS A C 1
ATOM 5752 O O . CYS A 1 764 ? -19.058 -36.186 20.976 1.00 74.88 764 CYS A O 1
ATOM 5754 N N . GLY A 1 765 ? -20.689 -37.615 21.570 1.00 75.69 765 GLY A N 1
ATOM 5755 C CA . GLY A 1 765 ? -21.617 -36.611 22.082 1.00 75.69 765 GLY A CA 1
ATOM 5756 C C . GLY A 1 765 ? -21.737 -36.666 23.606 1.00 75.69 765 GLY A C 1
ATOM 5757 O O . GLY A 1 765 ? -21.123 -37.495 24.277 1.00 75.69 765 GLY A O 1
ATOM 5758 N N . ASN A 1 766 ? -22.622 -35.836 24.165 1.00 70.44 766 ASN A N 1
ATOM 5759 C CA . ASN A 1 766 ? -22.891 -35.783 25.613 1.00 70.44 766 ASN A CA 1
ATOM 5760 C C . ASN A 1 766 ? -23.403 -37.112 26.215 1.00 70.44 766 ASN A C 1
ATOM 5762 O O . ASN A 1 766 ? -23.430 -37.252 27.434 1.00 70.44 766 ASN A O 1
ATOM 5766 N N . GLN A 1 767 ? -23.817 -38.078 25.386 1.00 74.94 767 GLN A N 1
ATOM 5767 C CA . GLN A 1 767 ? -24.314 -39.397 25.808 1.00 74.94 767 GLN A CA 1
ATOM 5768 C C . GLN A 1 767 ? -23.312 -40.544 25.579 1.00 74.94 767 GLN A C 1
ATOM 5770 O O . GLN A 1 767 ? -23.664 -41.706 25.766 1.00 74.94 767 GLN A O 1
ATOM 5775 N N . GLY A 1 768 ? -22.067 -40.239 25.200 1.00 78.25 768 GLY A N 1
ATOM 5776 C CA . GLY A 1 768 ? -21.031 -41.233 24.921 1.00 78.25 768 GLY A CA 1
ATOM 5777 C C . GLY A 1 768 ? -20.591 -41.242 23.459 1.00 78.25 768 GLY A C 1
ATOM 5778 O O . GLY A 1 768 ? -21.005 -40.408 22.653 1.00 78.25 768 GLY A O 1
ATOM 5779 N N . CYS A 1 769 ? -19.707 -42.184 23.141 1.00 81.06 769 CYS A N 1
ATOM 5780 C CA . CYS A 1 769 ? -19.108 -42.312 21.818 1.00 81.06 769 CYS A CA 1
ATOM 5781 C C . CYS A 1 769 ? -19.805 -43.413 21.019 1.00 81.06 769 CYS A C 1
ATOM 5783 O O . CYS A 1 769 ? -19.919 -44.537 21.505 1.00 81.06 769 CYS A O 1
ATOM 5785 N N . VAL A 1 770 ? -20.249 -43.099 19.805 1.00 83.81 770 VAL A N 1
ATOM 5786 C CA . VAL A 1 770 ? -20.915 -44.018 18.872 1.00 83.81 770 VAL A CA 1
ATOM 5787 C C . VAL A 1 770 ? -20.026 -44.231 17.651 1.00 83.81 770 VAL A C 1
ATOM 5789 O O . VAL A 1 770 ? -19.346 -43.310 17.212 1.00 83.81 770 VAL A O 1
ATOM 5792 N N . ALA A 1 771 ? -20.003 -45.448 17.108 1.00 83.44 771 ALA A N 1
ATOM 5793 C CA . ALA A 1 771 ? -19.246 -45.737 15.892 1.00 83.44 771 ALA A CA 1
ATOM 5794 C C . ALA A 1 771 ? -19.830 -44.971 14.689 1.00 83.44 771 ALA A C 1
ATOM 5796 O O . ALA A 1 771 ? -21.051 -44.852 14.558 1.00 83.44 771 ALA A O 1
ATOM 5797 N N . CYS A 1 772 ? -18.966 -44.474 13.803 1.00 82.50 772 CYS A N 1
ATOM 5798 C CA . CYS A 1 772 ? -19.367 -43.818 12.558 1.00 82.50 772 CYS A CA 1
ATOM 5799 C C . CYS A 1 772 ? -20.218 -44.768 11.694 1.00 82.50 772 CYS A C 1
ATOM 5801 O O . CYS A 1 772 ? -19.819 -45.900 11.431 1.00 82.50 772 CYS A O 1
ATOM 5803 N N . SER A 1 773 ? -21.383 -44.314 11.220 1.00 78.06 773 SER A N 1
ATOM 5804 C CA . SER A 1 773 ? -22.327 -45.130 10.434 1.00 78.06 773 SER A CA 1
ATOM 5805 C C . SER A 1 773 ? -21.961 -45.274 8.949 1.00 78.06 773 SER A C 1
ATOM 5807 O O . SER A 1 773 ? -22.674 -45.943 8.201 1.00 78.06 773 SER A O 1
ATOM 5809 N N . VAL A 1 774 ? -20.867 -44.651 8.504 1.00 75.06 774 VAL A N 1
ATOM 5810 C CA . VAL A 1 774 ? -20.461 -44.617 7.094 1.00 75.06 774 VAL A CA 1
ATOM 5811 C C . VAL A 1 774 ? -19.608 -45.843 6.767 1.00 75.06 774 VAL A C 1
ATOM 5813 O O . VAL A 1 774 ? -18.579 -46.075 7.401 1.00 75.06 774 VAL A O 1
ATOM 5816 N N . SER A 1 775 ? -20.007 -46.628 5.763 1.00 77.81 775 SER A N 1
ATOM 5817 C CA . SER A 1 775 ? -19.155 -47.685 5.213 1.00 77.81 775 SER A CA 1
ATOM 5818 C C . SER A 1 775 ? -17.951 -47.055 4.510 1.00 77.81 775 SER A C 1
ATOM 5820 O O . SER A 1 775 ? -18.139 -46.272 3.577 1.00 77.81 775 SER A O 1
ATOM 5822 N N . LEU A 1 776 ? -16.737 -47.401 4.941 1.00 79.00 776 LEU A N 1
ATOM 5823 C CA . LEU A 1 776 ? -15.497 -46.919 4.333 1.00 79.00 776 LEU A CA 1
ATOM 5824 C C . LEU A 1 776 ? -15.432 -47.319 2.847 1.00 79.00 776 LEU A C 1
ATOM 5826 O O . LEU A 1 776 ? -15.559 -48.508 2.537 1.00 79.00 776 LEU A O 1
ATOM 5830 N N . PRO A 1 777 ? -15.220 -46.365 1.923 1.00 79.44 777 PRO A N 1
ATOM 5831 C CA . PRO A 1 777 ? -14.816 -46.687 0.561 1.00 79.44 777 PRO A CA 1
ATOM 5832 C C . PRO A 1 777 ? -13.523 -47.526 0.559 1.00 79.44 777 PRO A C 1
ATOM 5834 O O . PRO A 1 777 ? -12.716 -47.404 1.484 1.00 79.44 777 PRO A O 1
ATOM 5837 N N . PRO A 1 778 ? -13.273 -48.349 -0.475 1.00 82.19 778 PRO A N 1
ATOM 5838 C CA . PRO A 1 778 ? -11.987 -49.023 -0.632 1.00 82.19 778 PRO A CA 1
ATOM 5839 C C . PRO A 1 778 ? -10.833 -48.010 -0.585 1.00 82.19 778 PRO A C 1
ATOM 5841 O O . PRO A 1 778 ? -10.915 -46.966 -1.229 1.00 82.19 778 PRO A O 1
ATOM 5844 N N . HIS A 1 779 ? -9.769 -48.329 0.156 1.00 87.75 779 HIS A N 1
ATOM 5845 C CA . HIS A 1 779 ? -8.597 -47.466 0.370 1.00 87.75 779 HIS A CA 1
ATOM 5846 C C . HIS A 1 779 ? -8.856 -46.164 1.144 1.00 87.75 779 HIS A C 1
ATOM 5848 O O . HIS A 1 779 ? -8.066 -45.225 1.035 1.00 87.75 779 HIS A O 1
ATOM 5854 N N . ALA A 1 780 ? -9.938 -46.095 1.923 1.00 83.69 780 ALA A N 1
ATOM 5855 C CA . ALA A 1 780 ? -10.164 -45.033 2.896 1.00 83.69 780 ALA A CA 1
ATOM 5856 C C . ALA A 1 780 ? -9.922 -45.535 4.330 1.00 83.69 780 ALA A C 1
ATOM 5858 O O . ALA A 1 780 ? -10.348 -46.629 4.698 1.00 83.69 780 ALA A O 1
ATOM 5859 N N . GLU A 1 781 ? -9.302 -44.699 5.157 1.00 85.50 781 GLU A N 1
ATOM 5860 C CA . GLU A 1 781 ? -9.145 -44.887 6.597 1.00 85.50 781 GLU A CA 1
ATOM 5861 C C . GLU A 1 781 ? -9.692 -43.673 7.360 1.00 85.50 781 GLU A C 1
ATOM 5863 O O . GLU A 1 781 ? -9.732 -42.553 6.851 1.00 85.50 781 GLU A O 1
ATOM 5868 N N . PHE A 1 782 ? -10.136 -43.872 8.601 1.00 81.19 782 PHE A N 1
ATOM 5869 C CA . PHE A 1 782 ? -10.510 -42.743 9.452 1.00 81.19 782 PHE A CA 1
ATOM 5870 C C . PHE A 1 782 ? -9.244 -42.015 9.911 1.00 81.19 782 PHE A C 1
ATOM 5872 O O . PHE A 1 782 ? -8.398 -42.607 10.583 1.00 81.19 782 PHE A O 1
ATOM 5879 N N . VAL A 1 783 ? -9.125 -40.730 9.575 1.00 77.50 783 VAL A N 1
ATOM 5880 C CA . VAL A 1 783 ? -7.955 -39.912 9.924 1.00 77.50 783 VAL A CA 1
ATOM 5881 C C . VAL A 1 783 ? -8.232 -39.015 11.122 1.00 77.50 783 VAL A C 1
ATOM 5883 O O . VAL A 1 783 ? -9.350 -38.569 11.370 1.00 77.50 783 VAL A O 1
ATOM 5886 N N . GLN A 1 784 ? -7.183 -38.745 11.896 1.00 60.09 784 GLN A N 1
ATOM 5887 C CA . GLN A 1 784 ? -7.271 -37.975 13.130 1.00 60.09 784 GLN A CA 1
ATOM 5888 C C . GLN A 1 784 ? -7.145 -36.470 12.815 1.00 60.09 784 GLN A C 1
ATOM 5890 O O . GLN A 1 784 ? -6.034 -35.950 12.738 1.00 60.09 784 GLN A O 1
ATOM 5895 N N . GLY A 1 785 ? -8.262 -35.757 12.608 1.00 52.53 785 GLY A N 1
ATOM 5896 C CA . GLY A 1 785 ? -8.204 -34.319 12.310 1.00 52.53 785 GLY A CA 1
ATOM 5897 C C . GLY A 1 785 ? -9.544 -33.602 12.100 1.00 52.53 785 GLY A C 1
ATOM 5898 O O . GLY A 1 785 ? -10.250 -33.856 11.135 1.00 52.53 785 GLY A O 1
ATOM 5899 N N . ALA A 1 786 ? -9.796 -32.632 12.981 1.00 45.56 786 ALA A N 1
ATOM 5900 C CA . ALA A 1 786 ? -10.732 -31.502 12.918 1.00 45.56 786 ALA A CA 1
ATOM 5901 C C . ALA A 1 786 ? -12.255 -31.734 12.993 1.00 45.56 786 ALA A C 1
ATOM 5903 O O . ALA A 1 786 ? -12.886 -30.933 13.674 1.00 45.56 786 ALA A O 1
ATOM 5904 N N . GLU A 1 787 ? -12.847 -32.788 12.427 1.00 55.62 787 GLU A N 1
ATOM 5905 C CA . GLU A 1 787 ? -14.293 -33.056 12.581 1.00 55.62 787 GLU A CA 1
ATOM 5906 C C . GLU A 1 787 ? -14.583 -34.568 12.666 1.00 55.62 787 GLU A C 1
ATOM 5908 O O . GLU A 1 787 ? -13.918 -35.389 12.029 1.00 55.62 787 GLU A O 1
ATOM 5913 N N . ASP A 1 788 ? -15.539 -34.946 13.518 1.00 64.62 788 ASP A N 1
ATOM 5914 C CA . ASP A 1 788 ? -15.876 -36.337 13.834 1.00 64.62 788 ASP A CA 1
ATOM 5915 C C . ASP A 1 788 ? -16.259 -37.136 12.560 1.00 64.62 788 ASP A C 1
ATOM 5917 O O . ASP A 1 788 ? -17.119 -36.715 11.791 1.00 64.62 788 ASP A O 1
ATOM 5921 N N . CYS A 1 789 ? -15.645 -38.311 12.346 1.00 70.38 789 CYS A N 1
ATOM 5922 C CA . CYS A 1 789 ? -15.747 -39.168 11.138 1.00 70.38 789 CYS A CA 1
ATOM 5923 C C . CYS A 1 789 ? -15.030 -38.700 9.852 1.00 70.38 789 CYS A C 1
ATOM 5925 O O . CYS A 1 789 ? -15.377 -39.175 8.767 1.00 70.38 789 CYS A O 1
ATOM 5927 N N . ALA A 1 790 ? -14.008 -37.845 9.928 1.00 71.81 790 ALA A N 1
ATOM 5928 C CA . ALA A 1 790 ? -13.201 -37.513 8.752 1.00 71.81 790 ALA A CA 1
ATOM 5929 C C . ALA A 1 790 ? -12.535 -38.753 8.109 1.00 71.81 790 ALA A C 1
ATOM 5931 O O . ALA A 1 790 ? -11.885 -39.566 8.777 1.00 71.81 790 ALA A O 1
ATOM 5932 N N . LEU A 1 791 ? -12.691 -38.876 6.788 1.00 76.62 791 LEU A N 1
ATOM 5933 C CA . LEU A 1 791 ? -12.085 -39.918 5.960 1.00 76.62 791 LEU A CA 1
ATOM 5934 C C . LEU A 1 791 ? -10.810 -39.383 5.310 1.00 76.62 791 LEU A C 1
ATOM 5936 O O . LEU A 1 791 ? -10.830 -38.326 4.682 1.00 76.62 791 LEU A O 1
ATOM 5940 N N . GLY A 1 792 ? -9.716 -40.123 5.431 1.00 79.69 792 GLY A N 1
ATOM 5941 C CA . GLY A 1 792 ? -8.517 -39.940 4.624 1.00 79.69 792 GLY A CA 1
ATOM 5942 C C . GLY A 1 792 ? -8.303 -41.151 3.732 1.00 79.69 792 GLY A C 1
ATOM 5943 O O . GLY A 1 792 ? -8.866 -42.216 3.967 1.00 79.69 792 GLY A O 1
ATOM 5944 N N . CYS A 1 793 ? -7.511 -40.986 2.684 1.00 84.56 793 CYS A N 1
ATOM 5945 C CA . CYS A 1 793 ? -7.142 -42.100 1.824 1.00 84.56 793 CYS A CA 1
ATOM 5946 C C . CYS A 1 793 ? -5.840 -42.743 2.314 1.00 84.56 793 CYS A C 1
ATOM 5948 O O . CYS A 1 793 ? -4.955 -42.045 2.812 1.00 84.56 793 CYS A O 1
ATOM 5950 N N . GLU A 1 794 ? -5.716 -44.059 2.137 1.00 86.25 794 GLU A N 1
ATOM 5951 C CA . GLU A 1 794 ? -4.457 -44.785 2.319 1.00 86.25 794 GLU A CA 1
ATOM 5952 C C . GLU A 1 794 ? -3.337 -44.138 1.483 1.00 86.25 794 GLU A C 1
ATOM 5954 O O . GLU A 1 794 ? -3.581 -43.513 0.445 1.00 86.25 794 GLU A O 1
ATOM 5959 N N . ALA A 1 795 ? -2.079 -44.314 1.898 1.00 78.38 795 ALA A N 1
ATOM 5960 C CA . ALA A 1 795 ? -0.933 -43.801 1.149 1.00 78.38 795 ALA A CA 1
ATOM 5961 C C . ALA A 1 795 ? -0.981 -44.241 -0.334 1.00 78.38 795 ALA A C 1
ATOM 5963 O O . ALA A 1 795 ? -1.230 -45.408 -0.632 1.00 78.38 795 ALA A O 1
ATOM 5964 N N . SER A 1 796 ? -0.723 -43.298 -1.252 1.00 80.44 796 SER A N 1
ATOM 5965 C CA . SER A 1 796 ? -0.833 -43.452 -2.720 1.00 80.44 796 SER A CA 1
ATOM 5966 C C . SER A 1 796 ? -2.259 -43.458 -3.301 1.00 80.44 796 SER A C 1
ATOM 5968 O O . SER A 1 796 ? -2.423 -43.626 -4.514 1.00 80.44 796 SER A O 1
ATOM 5970 N N . TYR A 1 797 ? -3.278 -43.211 -2.477 1.00 87.00 797 TYR A N 1
ATOM 5971 C CA . TYR A 1 797 ? -4.650 -42.942 -2.905 1.00 87.00 797 TYR A CA 1
ATOM 5972 C C . TYR A 1 797 ? -5.049 -41.512 -2.539 1.00 87.00 797 TYR A C 1
ATOM 5974 O O . TYR A 1 797 ? -4.565 -40.931 -1.571 1.00 87.00 797 TYR A O 1
ATOM 5982 N N . PHE A 1 798 ? -5.922 -40.925 -3.350 1.00 84.81 798 PHE A N 1
ATOM 5983 C CA . PHE A 1 798 ? -6.284 -39.519 -3.267 1.00 84.81 798 PHE A CA 1
ATOM 5984 C C . PHE A 1 798 ? -7.789 -39.353 -3.408 1.00 84.81 798 PHE A C 1
ATOM 5986 O O . PHE A 1 798 ? -8.410 -39.952 -4.290 1.00 84.81 798 PHE A O 1
ATOM 5993 N N . GLY A 1 799 ? -8.332 -38.486 -2.562 1.00 76.81 799 GLY A N 1
ATOM 5994 C CA . GLY A 1 799 ? -9.671 -37.928 -2.666 1.00 76.81 799 GLY A CA 1
ATOM 5995 C C . GLY A 1 799 ? -9.572 -36.413 -2.597 1.00 76.81 799 GLY A C 1
ATOM 5996 O O . GLY A 1 799 ? -8.734 -35.880 -1.867 1.00 76.81 799 GLY A O 1
ATOM 5997 N N . MET A 1 800 ? -10.373 -35.707 -3.392 1.00 70.06 800 MET A N 1
ATOM 5998 C CA . MET A 1 800 ? -10.494 -34.253 -3.256 1.00 70.06 800 MET A CA 1
ATOM 5999 C C . MET A 1 800 ? -11.626 -33.922 -2.280 1.00 70.06 800 MET A C 1
ATOM 6001 O O . MET A 1 800 ? -12.598 -34.678 -2.223 1.00 70.06 800 MET A O 1
ATOM 6005 N N . PRO A 1 801 ? -11.558 -32.773 -1.583 1.00 66.94 801 PRO A N 1
ATOM 6006 C CA . PRO A 1 801 ? -12.670 -32.270 -0.775 1.00 66.94 801 PRO A CA 1
ATOM 6007 C C . PRO A 1 801 ? -13.992 -32.202 -1.556 1.00 66.94 801 PRO A C 1
ATOM 6009 O O . PRO A 1 801 ? -15.051 -32.474 -1.000 1.00 66.94 801 PRO A O 1
ATOM 6012 N N . ASP A 1 802 ? -13.912 -31.916 -2.860 1.00 71.31 802 ASP A N 1
ATOM 6013 C CA . ASP A 1 802 ? -15.066 -31.783 -3.756 1.00 71.31 802 ASP A CA 1
ATOM 6014 C C . ASP A 1 802 ? -15.662 -33.134 -4.211 1.00 71.31 802 ASP A C 1
ATOM 6016 O O . ASP A 1 802 ? -16.760 -33.167 -4.764 1.00 71.31 802 ASP A O 1
ATOM 6020 N N . TYR A 1 803 ? -14.969 -34.256 -3.963 1.00 72.12 803 TYR A N 1
ATOM 6021 C CA . TYR A 1 803 ? -15.430 -35.617 -4.278 1.00 72.12 803 TYR A CA 1
ATOM 6022 C C . TYR A 1 803 ? -15.367 -36.514 -3.027 1.00 72.12 803 TYR A C 1
ATOM 6024 O O . TYR A 1 803 ? -14.553 -37.446 -2.967 1.00 72.12 803 TYR A O 1
ATOM 6032 N N . PRO A 1 804 ? -16.201 -36.245 -2.003 1.00 66.62 804 PRO A N 1
ATOM 6033 C CA . PRO A 1 804 ? -16.209 -37.034 -0.779 1.00 66.62 804 PRO A CA 1
ATOM 6034 C C . PRO A 1 804 ? -16.533 -38.504 -1.084 1.00 66.62 804 PRO A C 1
ATOM 6036 O O . PRO A 1 804 ? -17.469 -38.815 -1.819 1.00 66.62 804 PRO A O 1
ATOM 6039 N N . GLY A 1 805 ? -15.747 -39.417 -0.508 1.00 73.69 805 GLY A N 1
ATOM 6040 C CA . GLY A 1 805 ? -15.936 -40.864 -0.658 1.00 73.69 805 GLY A CA 1
ATOM 6041 C C . GLY A 1 805 ? -15.171 -41.523 -1.813 1.00 73.69 805 GLY A C 1
ATOM 6042 O O . GLY A 1 805 ? -15.371 -42.711 -2.062 1.00 73.69 805 GLY A O 1
ATOM 6043 N N . VAL A 1 806 ? -14.288 -40.800 -2.507 1.00 80.75 806 VAL A N 1
ATOM 6044 C CA . VAL A 1 806 ? -13.455 -41.354 -3.585 1.00 80.75 806 VAL A CA 1
ATOM 6045 C C . VAL A 1 806 ? -11.992 -41.396 -3.146 1.00 80.75 806 VAL A C 1
ATOM 6047 O O . VAL A 1 806 ? -11.369 -40.352 -3.003 1.00 80.75 806 VAL A O 1
ATOM 6050 N N . CYS A 1 807 ? -11.432 -42.597 -2.980 1.00 88.00 807 CYS A N 1
ATOM 6051 C CA . CYS A 1 807 ? -9.998 -42.817 -2.771 1.00 88.00 807 CYS A CA 1
ATOM 6052 C C . CYS A 1 807 ? -9.437 -43.636 -3.935 1.00 88.00 807 CYS A C 1
ATOM 6054 O O . CYS A 1 807 ? -9.544 -44.860 -3.971 1.00 88.00 807 CYS A O 1
ATOM 6056 N N . VAL A 1 808 ? -8.859 -42.957 -4.928 1.00 91.06 808 VAL A N 1
ATOM 6057 C CA . VAL A 1 808 ? -8.282 -43.592 -6.126 1.00 91.06 808 VAL A CA 1
ATOM 6058 C C . VAL A 1 808 ? -6.850 -43.114 -6.351 1.00 91.06 808 VAL A C 1
ATOM 6060 O O . VAL A 1 808 ? -6.452 -42.059 -5.864 1.00 91.06 808 VAL A O 1
ATOM 6063 N N . LYS A 1 809 ? -6.049 -43.881 -7.094 1.00 92.06 809 LYS A N 1
ATOM 6064 C CA . LYS A 1 809 ? -4.692 -43.463 -7.478 1.00 92.06 809 LYS A CA 1
ATOM 6065 C C . LYS A 1 809 ? -4.711 -42.162 -8.285 1.00 92.06 809 LYS A C 1
ATOM 6067 O O . LYS A 1 809 ? -5.697 -41.873 -8.962 1.00 92.06 809 LYS A O 1
ATOM 6072 N N . CYS A 1 810 ? -3.619 -41.400 -8.253 1.00 88.81 810 CYS A N 1
ATOM 6073 C CA . CYS A 1 810 ? -3.555 -40.072 -8.872 1.00 88.81 810 CYS A CA 1
ATOM 6074 C C . CYS A 1 810 ? -3.863 -40.093 -10.378 1.00 88.81 810 CYS A C 1
ATOM 6076 O O . CYS A 1 810 ? -4.602 -39.240 -10.869 1.00 88.81 810 CYS A O 1
ATOM 6078 N N . SER A 1 811 ? -3.381 -41.107 -11.103 1.00 91.62 811 SER A N 1
ATOM 6079 C CA . SER A 1 811 ? -3.715 -41.307 -12.515 1.00 91.62 811 SER A CA 1
ATOM 6080 C C . SER A 1 811 ? -5.220 -41.460 -12.738 1.00 91.62 811 SER A C 1
ATOM 6082 O O . SER A 1 811 ? -5.773 -40.779 -13.600 1.00 91.62 811 SER A O 1
ATOM 6084 N N . ASN A 1 812 ? -5.909 -42.278 -11.939 1.00 91.25 812 ASN A N 1
ATOM 6085 C CA . ASN A 1 812 ? -7.360 -42.466 -12.021 1.00 91.25 812 ASN A CA 1
ATOM 6086 C C . ASN A 1 812 ? -8.122 -41.210 -11.590 1.00 91.25 812 ASN A C 1
ATOM 6088 O O . ASN A 1 812 ? -9.089 -40.833 -12.250 1.00 91.25 812 ASN A O 1
ATOM 6092 N N . LEU A 1 813 ? -7.670 -40.529 -10.532 1.00 88.25 813 LEU A N 1
ATOM 6093 C CA . LEU A 1 813 ? -8.278 -39.280 -10.076 1.00 88.25 813 LEU A CA 1
ATOM 6094 C C . LEU A 1 813 ? -8.268 -38.254 -11.215 1.00 88.25 813 LEU A C 1
ATOM 6096 O O . LEU A 1 813 ? -9.314 -37.740 -11.605 1.00 88.25 813 LEU A O 1
ATOM 6100 N N . LEU A 1 814 ? -7.096 -38.016 -11.805 1.00 88.31 814 LEU A N 1
ATOM 6101 C CA . LEU A 1 814 ? -6.926 -36.997 -12.834 1.00 88.31 814 LEU A CA 1
ATOM 6102 C C . LEU A 1 814 ? -7.527 -37.403 -14.180 1.00 88.31 814 LEU A C 1
ATOM 6104 O O . LEU A 1 814 ? -7.931 -36.515 -14.920 1.00 88.31 814 LEU A O 1
ATOM 6108 N N . THR A 1 815 ? -7.617 -38.696 -14.513 1.00 87.25 815 THR A N 1
ATOM 6109 C CA . THR A 1 815 ? -8.125 -39.156 -15.824 1.00 87.25 815 THR A CA 1
ATOM 6110 C C . THR A 1 815 ? -9.595 -39.569 -15.852 1.00 87.25 815 THR A C 1
ATOM 6112 O O . THR A 1 815 ? -10.195 -39.530 -16.928 1.00 87.25 815 THR A O 1
ATOM 6115 N N . GLN A 1 816 ? -10.190 -39.951 -14.722 1.00 89.44 816 GLN A N 1
ATOM 6116 C CA . GLN A 1 816 ? -11.553 -40.500 -14.680 1.00 89.44 816 GLN A CA 1
ATOM 6117 C C . GLN A 1 816 ? -12.505 -39.687 -13.804 1.00 89.44 816 GLN A C 1
ATOM 6119 O O . GLN A 1 816 ? -13.684 -39.604 -14.132 1.00 89.44 816 GLN A O 1
ATOM 6124 N N . ILE A 1 817 ? -12.014 -39.095 -12.711 1.00 88.81 817 ILE A N 1
ATOM 6125 C CA . ILE A 1 817 ? -12.859 -38.364 -11.755 1.00 88.81 817 ILE A CA 1
ATOM 6126 C C . ILE A 1 817 ? -12.907 -36.870 -12.101 1.00 88.81 817 ILE A C 1
ATOM 6128 O O . ILE A 1 817 ? -13.986 -36.289 -12.168 1.00 88.81 817 ILE A O 1
ATOM 6132 N N . VAL A 1 818 ? -11.750 -36.241 -12.343 1.00 83.31 818 VAL A N 1
ATOM 6133 C CA . VAL A 1 818 ? -11.675 -34.803 -12.645 1.00 83.31 818 VAL A CA 1
ATOM 6134 C C . VAL A 1 818 ? -12.232 -34.521 -14.054 1.00 83.31 818 VAL A C 1
ATOM 6136 O O . VAL A 1 818 ? -11.726 -35.106 -15.028 1.00 83.31 818 VAL A O 1
ATOM 6139 N N . PRO A 1 819 ? -13.227 -33.612 -14.186 1.00 84.06 819 PRO A N 1
ATOM 6140 C CA . PRO A 1 819 ? -13.781 -33.189 -15.471 1.00 84.06 819 PRO A CA 1
ATOM 6141 C C . PRO A 1 819 ? -12.696 -32.737 -16.451 1.00 84.06 819 PRO A C 1
ATOM 6143 O O . PRO A 1 819 ? -11.731 -32.078 -16.067 1.00 84.06 819 PRO A O 1
ATOM 6146 N N . GLU A 1 820 ? -12.854 -33.073 -17.732 1.00 83.56 820 GLU A N 1
ATOM 6147 C CA . GLU A 1 820 ? -11.830 -32.859 -18.766 1.00 83.56 820 GLU A CA 1
ATOM 6148 C C . GLU A 1 820 ? -11.397 -31.388 -18.902 1.00 83.56 820 GLU A C 1
ATOM 6150 O O . GLU A 1 820 ? -10.219 -31.110 -19.105 1.00 83.56 820 GLU A O 1
ATOM 6155 N N . ASN A 1 821 ? -12.314 -30.441 -18.691 1.00 78.25 821 ASN A N 1
ATOM 6156 C CA . ASN A 1 821 ? -12.039 -29.001 -18.717 1.00 78.25 821 ASN A CA 1
ATOM 6157 C C . ASN A 1 821 ? -11.243 -28.484 -17.502 1.00 78.25 821 ASN A C 1
ATOM 6159 O O . ASN A 1 821 ? -10.697 -27.387 -17.566 1.00 78.25 821 ASN A O 1
ATOM 6163 N N . LEU A 1 822 ? -11.189 -29.244 -16.404 1.00 80.81 822 LEU A N 1
ATOM 6164 C CA . LEU A 1 822 ? -10.432 -28.916 -15.188 1.00 80.81 822 LEU A CA 1
ATOM 6165 C C . LEU A 1 822 ? -9.144 -29.741 -15.061 1.00 80.81 822 LEU A C 1
ATOM 6167 O O . LEU A 1 822 ? -8.342 -29.515 -14.154 1.00 80.81 822 LEU A O 1
ATOM 6171 N N . ARG A 1 823 ? -8.928 -30.700 -15.966 1.00 85.31 823 ARG A N 1
ATOM 6172 C CA . ARG A 1 823 ? -7.745 -31.553 -15.979 1.00 85.31 823 ARG A CA 1
ATOM 6173 C C . ARG A 1 823 ? -6.529 -30.741 -16.427 1.00 85.31 823 ARG A C 1
ATOM 6175 O O . ARG A 1 823 ? -6.527 -30.218 -17.542 1.00 85.31 823 ARG A O 1
ATOM 6182 N N . PRO A 1 824 ? -5.452 -30.674 -15.627 1.00 83.19 824 PRO A N 1
ATOM 6183 C CA . PRO A 1 824 ? -4.210 -30.086 -16.100 1.00 83.19 824 PRO A CA 1
ATOM 6184 C C . PRO A 1 824 ? -3.721 -30.867 -17.327 1.00 83.19 824 PRO A C 1
ATOM 6186 O O . PRO A 1 824 ? -3.610 -32.093 -17.277 1.00 83.19 824 PRO A O 1
ATOM 6189 N N . ALA A 1 825 ? -3.434 -30.168 -18.428 1.00 85.94 825 ALA A N 1
ATOM 6190 C CA . ALA A 1 825 ? -2.906 -30.810 -19.626 1.00 85.94 825 ALA A CA 1
ATOM 6191 C C . ALA A 1 825 ? -1.576 -31.505 -19.303 1.00 85.94 825 ALA A C 1
ATOM 6193 O O . ALA A 1 825 ? -0.672 -30.906 -18.710 1.00 85.94 825 ALA A O 1
ATOM 6194 N N . LEU A 1 826 ? -1.483 -32.778 -19.679 1.00 89.19 826 LEU A N 1
ATOM 6195 C CA . LEU A 1 826 ? -0.286 -33.578 -19.482 1.00 89.19 826 LEU A CA 1
ATOM 6196 C C . LEU A 1 826 ? 0.751 -33.211 -20.557 1.00 89.19 826 LEU A C 1
ATOM 6198 O O . LEU A 1 826 ? 0.387 -33.156 -21.737 1.00 89.19 826 LEU A O 1
ATOM 6202 N N . PRO A 1 827 ? 2.030 -32.993 -20.206 1.00 89.12 827 PRO A N 1
ATOM 6203 C CA . PRO A 1 827 ? 3.072 -32.810 -21.207 1.00 89.12 827 PRO A CA 1
ATOM 6204 C C . PRO A 1 827 ? 3.133 -33.989 -22.181 1.00 89.12 827 PRO A C 1
ATOM 6206 O O . PRO A 1 827 ? 2.905 -35.144 -21.811 1.00 89.12 827 PRO A O 1
ATOM 6209 N N . ARG A 1 828 ? 3.474 -33.723 -23.444 1.00 84.88 828 ARG A N 1
ATOM 6210 C CA . ARG A 1 828 ? 3.694 -34.799 -24.418 1.00 84.88 828 ARG A CA 1
ATOM 6211 C C . ARG A 1 828 ? 4.813 -35.706 -23.899 1.00 84.88 828 ARG A C 1
ATOM 6213 O O . ARG A 1 828 ? 5.843 -35.195 -23.480 1.00 84.88 828 ARG A O 1
ATOM 6220 N N . HIS A 1 829 ? 4.613 -37.024 -23.949 1.00 92.50 829 HIS A N 1
ATOM 6221 C CA . HIS A 1 829 ? 5.522 -38.035 -23.379 1.00 92.50 829 HIS A CA 1
ATOM 6222 C C . HIS A 1 829 ? 5.585 -38.076 -21.842 1.00 92.50 829 HIS A C 1
ATOM 6224 O O . HIS A 1 829 ? 6.521 -38.653 -21.290 1.00 92.50 829 HIS A O 1
ATOM 6230 N N . ALA A 1 830 ? 4.595 -37.520 -21.145 1.00 93.75 830 ALA A N 1
ATOM 6231 C CA . ALA A 1 830 ? 4.417 -37.732 -19.714 1.00 93.75 830 ALA A CA 1
ATOM 6232 C C . ALA A 1 830 ? 3.357 -38.804 -19.410 1.00 93.75 830 ALA A C 1
ATOM 6234 O O . ALA A 1 830 ? 2.545 -39.166 -20.261 1.00 93.75 830 ALA A O 1
ATOM 6235 N N . VAL A 1 831 ? 3.361 -39.285 -18.170 1.00 94.44 831 VAL A N 1
ATOM 6236 C CA . VAL A 1 831 ? 2.316 -40.086 -17.519 1.00 94.44 831 VAL A CA 1
ATOM 6237 C C . VAL A 1 831 ? 2.102 -39.553 -16.101 1.00 94.44 831 VAL A C 1
ATOM 6239 O O . VAL A 1 831 ? 3.040 -39.055 -15.479 1.00 94.44 831 VAL A O 1
ATOM 6242 N N . TRP A 1 832 ? 0.879 -39.635 -15.573 1.00 93.50 832 TRP A N 1
ATOM 6243 C CA . TRP A 1 832 ? 0.625 -39.313 -14.164 1.00 93.50 832 TRP A CA 1
ATOM 6244 C C . TRP A 1 832 ? 1.336 -40.318 -13.249 1.00 93.50 832 TRP A C 1
ATOM 6246 O O . TRP A 1 832 ? 1.390 -41.512 -13.543 1.00 93.50 832 TRP A O 1
ATOM 6256 N N . ARG A 1 833 ? 1.888 -39.828 -12.141 1.00 92.19 833 ARG A N 1
ATOM 6257 C CA . ARG A 1 833 ? 2.544 -40.627 -11.109 1.00 92.19 833 ARG A CA 1
ATOM 6258 C C . ARG A 1 833 ? 1.541 -41.045 -10.049 1.00 92.19 833 ARG A C 1
ATOM 6260 O O . ARG A 1 833 ? 0.891 -40.195 -9.453 1.00 92.19 833 ARG A O 1
ATOM 6267 N N . ASP A 1 834 ? 1.484 -42.337 -9.754 1.00 89.94 834 ASP A N 1
ATOM 6268 C CA . ASP A 1 834 ? 0.662 -42.868 -8.660 1.00 89.94 834 ASP A CA 1
ATOM 6269 C C . ASP A 1 834 ? 1.408 -42.928 -7.317 1.00 89.94 834 ASP A C 1
ATOM 6271 O O . ASP A 1 834 ? 0.789 -43.092 -6.272 1.00 89.94 834 ASP A O 1
ATOM 6275 N N . ASP A 1 835 ? 2.732 -42.781 -7.331 1.00 86.38 835 ASP A N 1
ATOM 6276 C CA . ASP A 1 835 ? 3.623 -42.905 -6.171 1.00 86.38 835 ASP A CA 1
ATOM 6277 C C . ASP A 1 835 ? 3.911 -41.564 -5.466 1.00 86.38 835 ASP A C 1
ATOM 6279 O O . ASP A 1 835 ? 4.846 -41.452 -4.672 1.00 86.38 835 ASP A O 1
ATOM 6283 N N . VAL A 1 836 ? 3.133 -40.522 -5.763 1.00 82.88 836 VAL A N 1
ATOM 6284 C CA . VAL A 1 836 ? 3.271 -39.204 -5.127 1.00 82.88 836 VAL A CA 1
ATOM 6285 C C . VAL A 1 836 ? 2.594 -39.173 -3.753 1.00 82.88 836 VAL A C 1
ATOM 6287 O O . VAL A 1 836 ? 1.770 -40.019 -3.432 1.00 82.88 836 VAL A O 1
ATOM 6290 N N . ILE A 1 837 ? 2.956 -38.203 -2.909 1.00 80.94 837 ILE A N 1
ATOM 6291 C CA . ILE A 1 837 ? 2.291 -37.975 -1.607 1.00 80.94 837 ILE A CA 1
ATOM 6292 C C . ILE A 1 837 ? 1.101 -37.021 -1.771 1.00 80.94 837 ILE A C 1
ATOM 6294 O O . ILE A 1 837 ? 0.137 -37.080 -1.016 1.00 80.94 837 ILE A O 1
ATOM 6298 N N . THR A 1 838 ? 1.152 -36.154 -2.782 1.00 83.06 838 THR A N 1
ATOM 6299 C CA . THR A 1 838 ? 0.087 -35.220 -3.149 1.00 83.06 838 THR A CA 1
ATOM 6300 C C . THR A 1 838 ? -0.164 -35.313 -4.652 1.00 83.06 838 THR A C 1
ATOM 6302 O O . THR A 1 838 ? 0.775 -35.279 -5.448 1.00 83.06 838 THR A O 1
ATOM 6305 N N . CYS A 1 839 ? -1.431 -35.467 -5.042 1.00 86.69 839 CYS A N 1
ATOM 6306 C CA . CYS A 1 839 ? -1.856 -35.501 -6.439 1.00 86.69 839 CYS A CA 1
ATOM 6307 C C . CYS A 1 839 ? -2.270 -34.093 -6.885 1.00 86.69 839 CYS A C 1
ATOM 6309 O O . CYS A 1 839 ? -3.307 -33.585 -6.464 1.00 86.69 839 CYS A O 1
ATOM 6311 N N . ASN A 1 840 ? -1.438 -33.440 -7.693 1.00 87.00 840 ASN A N 1
ATOM 6312 C CA . ASN A 1 840 ? -1.638 -32.087 -8.205 1.00 87.00 840 ASN A CA 1
ATOM 6313 C C . ASN A 1 840 ? -1.186 -31.982 -9.677 1.00 87.00 840 ASN A C 1
ATOM 6315 O O . ASN A 1 840 ? -0.865 -32.980 -10.323 1.00 87.00 840 ASN A O 1
ATOM 6319 N N . SER A 1 841 ? -1.156 -30.764 -10.226 1.00 86.75 841 SER A N 1
ATOM 6320 C CA . SER A 1 841 ? -0.766 -30.499 -11.620 1.00 86.75 841 SER A CA 1
ATOM 6321 C C . SER A 1 841 ? 0.679 -30.874 -11.977 1.00 86.75 841 SER A C 1
ATOM 6323 O O . SER A 1 841 ? 0.999 -30.957 -13.166 1.00 86.75 841 SER A O 1
ATOM 6325 N N . ASP A 1 842 ? 1.533 -31.112 -10.982 1.00 88.62 842 ASP A N 1
ATOM 6326 C CA . ASP A 1 842 ? 2.946 -31.470 -11.136 1.00 88.62 842 ASP A CA 1
ATOM 6327 C C . ASP A 1 842 ? 3.215 -32.950 -10.834 1.00 88.62 842 ASP A C 1
ATOM 6329 O O . ASP A 1 842 ? 4.354 -33.407 -10.903 1.00 88.62 842 ASP A O 1
ATOM 6333 N N . SER A 1 843 ? 2.174 -33.730 -10.539 1.00 92.69 843 SER A N 1
ATOM 6334 C CA . SER A 1 843 ? 2.270 -35.158 -10.223 1.00 92.69 843 SER A CA 1
ATOM 6335 C C . SER A 1 843 ? 2.435 -36.041 -11.463 1.00 92.69 843 SER A C 1
ATOM 6337 O O . SER A 1 843 ? 1.832 -37.106 -11.553 1.00 92.69 843 SER A O 1
ATOM 6339 N N . TRP A 1 844 ? 3.237 -35.625 -12.438 1.00 94.38 844 TRP A N 1
ATOM 6340 C CA . TRP A 1 844 ? 3.536 -36.384 -13.653 1.00 94.38 844 TRP A CA 1
ATOM 6341 C C . TRP A 1 844 ? 5.023 -36.746 -13.718 1.00 94.38 844 TRP A C 1
ATOM 6343 O O . TRP A 1 844 ? 5.851 -36.232 -12.973 1.00 94.38 844 TRP A O 1
ATOM 6353 N N . GLN A 1 845 ? 5.359 -37.701 -14.576 1.00 94.06 845 GLN A N 1
ATOM 6354 C CA . GLN A 1 845 ? 6.731 -38.063 -14.917 1.00 94.06 845 GLN A CA 1
ATOM 6355 C C . GLN A 1 845 ? 6.827 -38.351 -16.403 1.00 94.06 845 GLN A C 1
ATOM 6357 O O . GLN A 1 845 ? 5.839 -38.712 -17.038 1.00 94.06 845 GLN A O 1
ATOM 6362 N N . CYS A 1 846 ? 8.024 -38.231 -16.954 1.00 94.38 846 CYS A N 1
ATOM 6363 C CA . CYS A 1 846 ? 8.267 -38.606 -18.335 1.00 94.38 846 CYS A CA 1
ATOM 6364 C C . CYS A 1 846 ? 8.338 -40.122 -18.508 1.00 94.38 846 CYS A C 1
ATOM 6366 O O . CYS A 1 846 ? 8.809 -40.832 -17.620 1.00 94.38 846 CYS A O 1
ATOM 6368 N N . ILE A 1 847 ? 7.879 -40.614 -19.658 1.00 93.25 847 ILE A N 1
ATOM 6369 C CA . ILE A 1 847 ? 8.100 -42.005 -20.062 1.00 93.25 847 ILE A CA 1
ATOM 6370 C C . ILE A 1 847 ? 9.597 -42.260 -20.301 1.00 93.25 847 ILE A C 1
ATOM 6372 O O . ILE A 1 847 ? 10.379 -41.331 -20.517 1.00 93.25 847 ILE A O 1
ATOM 6376 N N . GLU A 1 848 ? 10.000 -43.529 -20.277 1.00 92.19 848 GLU A N 1
ATOM 6377 C CA . GLU A 1 848 ? 11.388 -43.934 -20.511 1.00 92.19 848 GLU A CA 1
ATOM 6378 C C . GLU A 1 848 ? 11.932 -43.373 -21.842 1.00 92.19 848 GLU A C 1
ATOM 6380 O O . GLU A 1 848 ? 11.229 -43.327 -22.852 1.00 92.19 848 GLU A O 1
ATOM 6385 N N . GLY A 1 849 ? 13.183 -42.899 -21.833 1.00 90.62 849 GLY A N 1
ATOM 6386 C CA . GLY A 1 849 ? 13.805 -42.199 -22.968 1.00 90.62 849 GLY A CA 1
ATOM 6387 C C . GLY A 1 849 ? 13.684 -40.671 -22.923 1.00 90.62 849 GLY A C 1
ATOM 6388 O O . GLY A 1 849 ? 14.329 -39.985 -23.721 1.00 90.62 849 GLY A O 1
ATOM 6389 N N . TYR A 1 850 ? 12.927 -40.133 -21.963 1.00 92.75 850 TYR A N 1
ATOM 6390 C CA . TYR A 1 850 ? 12.722 -38.701 -21.775 1.00 92.75 850 TYR A CA 1
ATOM 6391 C C . TYR A 1 850 ? 13.088 -38.258 -20.349 1.00 92.75 850 TYR A C 1
ATOM 6393 O O . TYR A 1 850 ? 12.943 -39.002 -19.382 1.00 92.75 850 TYR A O 1
ATOM 6401 N N . ARG A 1 851 ? 13.562 -37.020 -20.214 1.00 90.25 851 ARG A N 1
ATOM 6402 C CA . ARG A 1 851 ? 13.894 -36.344 -18.959 1.00 90.25 851 ARG A CA 1
ATOM 6403 C C . ARG A 1 851 ? 12.904 -35.219 -18.698 1.00 90.25 851 ARG A C 1
ATOM 6405 O O . ARG A 1 851 ? 12.531 -34.481 -19.604 1.00 90.25 851 ARG A O 1
ATOM 6412 N N . GLU A 1 852 ? 12.540 -35.066 -17.436 1.00 89.81 852 GLU A N 1
ATOM 6413 C CA . GLU A 1 852 ? 11.646 -34.015 -16.972 1.00 89.81 852 GLU A CA 1
ATOM 6414 C C . GLU A 1 852 ? 12.319 -32.632 -16.997 1.00 89.81 852 GLU A C 1
ATOM 6416 O O . GLU A 1 852 ? 13.385 -32.435 -16.404 1.00 89.81 852 GLU A O 1
ATOM 6421 N N . ASP A 1 853 ? 11.669 -31.671 -17.654 1.00 88.75 853 ASP A N 1
ATOM 6422 C CA . ASP A 1 853 ? 11.938 -30.240 -17.527 1.00 88.75 853 ASP A CA 1
ATOM 6423 C C . ASP A 1 853 ? 10.724 -29.571 -16.871 1.00 88.75 853 ASP A C 1
ATOM 6425 O O . ASP A 1 853 ? 9.733 -29.220 -17.521 1.00 88.75 853 ASP A O 1
ATOM 6429 N N . LYS A 1 854 ? 10.795 -29.436 -15.542 1.00 84.25 854 LYS A N 1
ATOM 6430 C CA . LYS A 1 854 ? 9.720 -28.860 -14.723 1.00 84.25 854 LYS A CA 1
ATOM 6431 C C . LYS A 1 854 ? 9.462 -27.391 -15.036 1.00 84.25 854 LYS A C 1
ATOM 6433 O O . LYS A 1 854 ? 8.327 -26.948 -14.912 1.00 84.25 854 LYS A O 1
ATOM 6438 N N . THR A 1 855 ? 10.488 -26.647 -15.454 1.00 81.94 855 THR A N 1
ATOM 6439 C CA . THR A 1 855 ? 10.380 -25.208 -15.725 1.00 81.94 855 THR A CA 1
ATOM 6440 C C . THR A 1 855 ? 9.468 -24.942 -16.916 1.00 81.94 855 THR A C 1
ATOM 6442 O O . THR A 1 855 ? 8.655 -24.025 -16.867 1.00 81.94 855 THR A O 1
ATOM 6445 N N . PHE A 1 856 ? 9.556 -25.774 -17.955 1.00 83.88 856 PHE A N 1
ATOM 6446 C CA . PHE A 1 856 ? 8.738 -25.632 -19.164 1.00 83.88 856 PHE A CA 1
ATOM 6447 C C . PHE A 1 856 ? 7.567 -26.620 -19.238 1.00 83.88 856 PHE A C 1
ATOM 6449 O O . PHE A 1 856 ? 6.806 -26.578 -20.201 1.00 83.88 856 PHE A O 1
ATOM 6456 N N . ARG A 1 857 ? 7.410 -27.497 -18.232 1.00 89.38 857 ARG A N 1
ATOM 6457 C CA . ARG A 1 857 ? 6.466 -28.630 -18.218 1.00 89.38 857 ARG A CA 1
ATOM 6458 C C . ARG A 1 857 ? 6.565 -29.456 -19.507 1.00 89.38 857 ARG A C 1
ATOM 6460 O O . ARG A 1 857 ? 5.577 -29.660 -20.208 1.00 89.38 857 ARG A O 1
ATOM 6467 N N . LEU A 1 858 ? 7.777 -29.912 -19.830 1.00 90.06 858 LEU A N 1
ATOM 6468 C CA . LEU A 1 858 ? 8.073 -30.729 -21.011 1.00 90.06 858 LEU A CA 1
ATOM 6469 C C . LEU A 1 858 ? 8.803 -32.019 -20.625 1.00 90.06 858 LEU A C 1
ATOM 6471 O O . LEU A 1 858 ? 9.565 -32.060 -19.658 1.00 90.06 858 LEU A O 1
ATOM 6475 N N . CYS A 1 859 ? 8.609 -33.059 -21.436 1.00 93.06 859 CYS A N 1
ATOM 6476 C CA . CYS A 1 859 ? 9.431 -34.262 -21.415 1.00 93.06 859 CYS A CA 1
ATOM 6477 C C . CYS A 1 859 ? 10.409 -34.232 -22.578 1.00 93.06 859 CYS A C 1
ATOM 6479 O O . CYS A 1 859 ? 10.026 -34.359 -23.737 1.00 93.06 859 CYS A O 1
ATOM 6481 N N . CYS A 1 860 ? 11.680 -34.050 -22.256 1.00 91.06 860 CYS A N 1
ATOM 6482 C CA . CYS A 1 860 ? 12.752 -33.815 -23.207 1.00 91.06 860 CYS A CA 1
ATOM 6483 C C . CYS A 1 860 ? 13.447 -35.126 -23.580 1.00 91.06 860 CYS A C 1
ATOM 6485 O O . CYS A 1 860 ? 13.848 -35.847 -22.669 1.00 91.06 860 CYS A O 1
ATOM 6487 N N . PRO A 1 861 ? 13.638 -35.455 -24.868 1.00 90.19 861 PRO A N 1
ATOM 6488 C CA . PRO A 1 861 ? 14.382 -36.652 -25.251 1.00 90.19 861 PRO A CA 1
ATOM 6489 C C . PRO A 1 861 ? 15.789 -36.644 -24.640 1.00 90.19 861 PRO A C 1
ATOM 6491 O O . PRO A 1 861 ? 16.461 -35.613 -24.641 1.00 90.19 861 PRO A O 1
ATOM 6494 N N . LEU A 1 862 ? 16.263 -37.791 -24.146 1.00 86.94 862 LEU A N 1
ATOM 6495 C CA . LEU A 1 862 ? 17.623 -37.910 -23.597 1.00 86.94 862 LEU A CA 1
ATOM 6496 C C . LEU A 1 862 ? 18.715 -37.703 -24.662 1.00 86.94 862 LEU A C 1
ATOM 6498 O O . LEU A 1 862 ? 19.833 -37.311 -24.332 1.00 86.94 862 LEU A O 1
ATOM 6502 N N . LEU A 1 863 ? 18.391 -37.956 -25.933 1.00 87.50 863 LEU A N 1
ATOM 6503 C CA . LEU A 1 863 ? 19.266 -37.750 -27.083 1.00 87.50 863 LEU A CA 1
ATOM 6504 C C . LEU A 1 863 ? 18.545 -36.885 -28.115 1.00 87.50 863 LEU A C 1
ATOM 6506 O O . LEU A 1 863 ? 17.565 -37.309 -28.723 1.00 87.50 863 LEU A O 1
ATOM 6510 N N . ILE A 1 864 ? 19.054 -35.674 -28.324 1.00 89.06 864 ILE A N 1
ATOM 6511 C CA . ILE A 1 864 ? 18.543 -34.730 -29.317 1.00 89.06 864 ILE A CA 1
ATOM 6512 C C . ILE A 1 864 ? 19.615 -34.598 -30.399 1.00 89.06 864 ILE A C 1
ATOM 6514 O O . ILE A 1 864 ? 20.718 -34.113 -30.141 1.00 89.06 864 ILE A O 1
ATOM 6518 N N . ALA A 1 865 ? 19.308 -35.064 -31.612 1.00 89.00 865 ALA A N 1
ATOM 6519 C CA . ALA A 1 865 ? 20.215 -34.941 -32.749 1.00 89.00 865 ALA A CA 1
ATOM 6520 C C . ALA A 1 865 ? 20.531 -33.464 -33.031 1.00 89.00 865 ALA A C 1
ATOM 6522 O O . ALA A 1 865 ? 19.667 -32.600 -32.893 1.00 89.00 865 ALA A O 1
ATOM 6523 N N . HIS A 1 866 ? 21.773 -33.185 -33.434 1.00 91.88 866 HIS A N 1
ATOM 6524 C CA . HIS A 1 866 ? 22.268 -31.833 -33.725 1.00 91.88 866 HIS A CA 1
ATOM 6525 C C . HIS A 1 866 ? 22.188 -30.850 -32.549 1.00 91.88 866 HIS A C 1
ATOM 6527 O O . HIS A 1 866 ? 22.114 -29.639 -32.755 1.00 91.88 866 HIS A O 1
ATOM 6533 N N . ALA A 1 867 ? 22.253 -31.357 -31.319 1.00 89.81 867 ALA A N 1
ATOM 6534 C CA . AL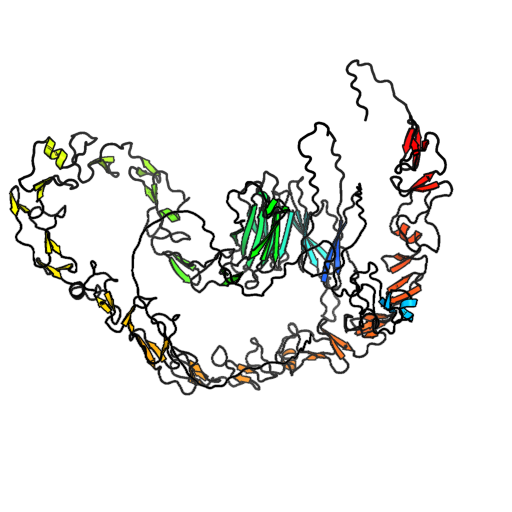A A 1 867 ? 22.366 -30.552 -30.114 1.00 89.81 867 ALA A CA 1
ATOM 6535 C C . ALA A 1 867 ? 23.590 -30.954 -29.287 1.00 89.81 867 ALA A C 1
ATOM 6537 O O . ALA A 1 867 ? 24.039 -32.100 -29.322 1.00 89.81 867 ALA A O 1
ATOM 6538 N N . ARG A 1 868 ? 24.113 -30.008 -28.509 1.00 88.00 868 ARG A N 1
ATOM 6539 C CA . ARG A 1 868 ? 25.046 -30.269 -27.411 1.00 88.00 868 ARG A CA 1
ATOM 6540 C C . ARG A 1 868 ? 24.335 -30.053 -26.082 1.00 88.00 868 ARG A C 1
ATOM 6542 O O . ARG A 1 868 ? 23.477 -29.180 -25.969 1.00 88.00 868 ARG A O 1
ATOM 6549 N N . LEU A 1 869 ? 24.699 -30.840 -25.074 1.00 83.31 869 LEU A N 1
ATOM 6550 C CA . LEU A 1 869 ? 24.159 -30.674 -23.730 1.00 83.31 869 LEU A CA 1
ATOM 6551 C C . LEU A 1 869 ? 24.614 -29.316 -23.173 1.00 83.31 869 LEU A C 1
ATOM 6553 O O . LEU A 1 869 ? 25.811 -29.041 -23.096 1.00 83.31 869 LEU A O 1
ATOM 6557 N N . ASN A 1 870 ? 23.665 -28.473 -22.790 1.00 84.62 870 ASN A N 1
ATOM 6558 C CA . ASN A 1 870 ? 23.906 -27.185 -22.160 1.00 84.62 870 ASN A CA 1
ATOM 6559 C C . ASN A 1 870 ? 22.915 -27.073 -21.005 1.00 84.62 870 ASN A C 1
ATOM 6561 O O . ASN A 1 870 ? 21.755 -26.756 -21.215 1.00 84.62 870 ASN A O 1
ATOM 6565 N N . ILE A 1 871 ? 23.361 -27.351 -19.780 1.00 74.38 871 ILE A N 1
ATOM 6566 C CA . ILE A 1 871 ? 22.476 -27.475 -18.605 1.00 74.38 871 ILE A CA 1
ATOM 6567 C C . ILE A 1 871 ? 21.687 -26.175 -18.334 1.00 74.38 871 ILE A C 1
ATOM 6569 O O . ILE A 1 871 ? 20.617 -26.224 -17.737 1.00 74.38 871 ILE A O 1
ATOM 6573 N N . SER A 1 872 ? 22.185 -25.031 -18.813 1.00 77.88 872 SER A N 1
ATOM 6574 C CA . SER A 1 872 ? 21.509 -23.727 -18.766 1.00 77.88 872 SER A CA 1
ATOM 6575 C C . SER A 1 872 ? 20.662 -23.391 -20.004 1.00 77.88 872 SER A C 1
ATOM 6577 O O . SER A 1 872 ? 19.944 -22.395 -19.997 1.00 77.88 872 SER A O 1
ATOM 6579 N N . GLY A 1 873 ? 20.748 -24.189 -21.069 1.00 71.88 873 GLY A N 1
ATOM 6580 C CA . GLY A 1 873 ? 20.002 -24.019 -22.311 1.00 71.88 873 GLY A CA 1
ATOM 6581 C C . GLY A 1 873 ? 18.539 -24.397 -22.121 1.00 71.88 873 GLY A C 1
ATOM 6582 O O . GLY A 1 873 ? 18.205 -25.566 -21.952 1.00 71.88 873 GLY A O 1
ATOM 6583 N N . ALA A 1 874 ? 17.665 -23.401 -22.122 1.00 73.94 874 ALA A N 1
ATOM 6584 C CA . ALA A 1 874 ? 16.228 -23.604 -22.097 1.00 73.94 874 ALA A CA 1
ATOM 6585 C C . ALA A 1 874 ? 15.663 -23.670 -23.528 1.00 73.94 874 ALA A C 1
ATOM 6587 O O . ALA A 1 874 ? 16.046 -22.835 -24.353 1.00 73.94 874 ALA A O 1
ATOM 6588 N N . PRO A 1 875 ? 14.708 -24.571 -23.822 1.00 78.00 875 PRO A N 1
ATOM 6589 C CA . PRO A 1 875 ? 14.223 -25.680 -22.989 1.00 78.00 875 PRO A CA 1
ATOM 6590 C C . PRO A 1 875 ? 15.097 -26.945 -23.137 1.00 78.00 875 PRO A C 1
ATOM 6592 O O . PRO A 1 875 ? 15.897 -27.060 -24.063 1.00 78.00 875 PRO A O 1
ATOM 6595 N N . CYS A 1 876 ? 14.916 -27.925 -22.247 1.00 85.44 876 CYS A N 1
ATOM 6596 C CA . CYS A 1 876 ? 15.527 -29.260 -22.317 1.00 85.44 876 CYS A CA 1
ATOM 6597 C C . CYS A 1 876 ? 17.023 -29.381 -21.996 1.00 85.44 876 CYS A C 1
ATOM 6599 O O . CYS A 1 876 ? 17.577 -30.479 -22.089 1.00 85.44 876 CYS A O 1
ATOM 6601 N N . GLY A 1 877 ? 17.689 -28.316 -21.551 1.00 84.88 877 GLY A N 1
ATOM 6602 C CA . GLY A 1 877 ? 19.109 -28.377 -21.201 1.00 84.88 877 GLY A CA 1
ATOM 6603 C C . GLY A 1 877 ? 19.995 -28.678 -22.412 1.00 84.88 877 GLY A C 1
ATOM 6604 O O . GLY A 1 877 ? 21.015 -29.361 -22.275 1.00 84.88 877 GLY A O 1
ATOM 6605 N N . VAL A 1 878 ? 19.591 -28.226 -23.601 1.00 86.62 878 VAL A N 1
ATOM 6606 C CA . VAL A 1 878 ? 20.334 -28.427 -24.845 1.00 86.62 878 VAL A CA 1
ATOM 6607 C C . VAL A 1 878 ? 20.510 -27.125 -25.611 1.00 86.62 878 VAL A C 1
ATOM 6609 O O . VAL A 1 878 ? 19.708 -26.202 -25.522 1.00 86.62 878 VAL A O 1
ATOM 6612 N N . GLU A 1 879 ? 21.578 -27.065 -26.393 1.00 87.88 879 GLU A N 1
ATOM 6613 C CA . GLU A 1 879 ? 21.858 -25.987 -27.330 1.00 87.88 879 GLU A CA 1
ATOM 6614 C C . GLU A 1 879 ? 22.070 -26.602 -28.713 1.00 87.88 879 GLU A C 1
ATOM 6616 O O . GLU A 1 879 ? 22.910 -27.491 -28.880 1.00 87.88 879 GLU A O 1
ATOM 6621 N N . CYS A 1 880 ? 21.304 -26.159 -29.707 1.00 89.56 880 CYS A N 1
ATOM 6622 C CA . CYS A 1 880 ? 21.459 -26.653 -31.070 1.00 89.56 880 CYS A CA 1
ATOM 6623 C C . CYS A 1 880 ? 22.826 -26.256 -31.647 1.00 89.56 880 CYS A C 1
ATOM 6625 O O . CYS A 1 880 ? 23.323 -25.151 -31.417 1.00 89.56 880 CYS A O 1
ATOM 6627 N N . LEU A 1 881 ? 23.445 -27.169 -32.398 1.00 89.19 881 LEU A N 1
ATOM 6628 C CA . LEU A 1 881 ? 24.686 -26.899 -33.122 1.00 89.19 881 LEU A CA 1
ATOM 6629 C C . LEU A 1 881 ? 24.462 -25.784 -34.159 1.00 89.19 881 LEU A C 1
ATOM 6631 O O . LEU A 1 881 ? 23.340 -25.552 -34.607 1.00 89.19 881 LEU A O 1
ATOM 6635 N N . ALA A 1 882 ? 25.534 -25.088 -34.547 1.00 85.00 882 ALA A N 1
ATOM 6636 C CA . ALA A 1 882 ? 25.465 -24.043 -35.568 1.00 85.00 882 ALA A CA 1
ATOM 6637 C C . ALA A 1 882 ? 24.833 -24.586 -36.864 1.00 85.00 882 ALA A C 1
ATOM 6639 O O . ALA A 1 882 ? 25.222 -25.650 -37.348 1.00 85.00 882 ALA A O 1
ATOM 6640 N N . GLY A 1 883 ? 23.852 -23.859 -37.400 1.00 87.44 883 GLY A N 1
ATOM 6641 C CA . GLY A 1 883 ? 23.033 -24.299 -38.527 1.00 87.44 883 GLY A CA 1
ATOM 6642 C C . GLY A 1 883 ? 21.776 -25.081 -38.134 1.00 87.44 883 GLY A C 1
ATOM 6643 O O . GLY A 1 883 ? 21.096 -25.578 -39.026 1.00 87.44 883 GLY A O 1
ATOM 6644 N N . PHE A 1 884 ? 21.431 -25.173 -36.843 1.00 90.81 884 PHE A N 1
ATOM 6645 C CA . PHE A 1 884 ? 20.187 -25.791 -36.375 1.00 90.81 884 PHE A CA 1
ATOM 6646 C C . PHE A 1 884 ? 19.466 -24.922 -35.331 1.00 90.81 884 PHE A C 1
ATOM 6648 O O . PHE A 1 884 ? 20.105 -24.361 -34.449 1.00 90.81 884 PHE A O 1
ATOM 6655 N N . SER A 1 885 ? 18.134 -24.838 -35.370 1.00 89.06 885 SER A N 1
ATOM 6656 C CA . SER A 1 885 ? 17.300 -24.165 -34.358 1.00 89.06 885 SER A CA 1
ATOM 6657 C C . SER A 1 885 ? 16.378 -25.135 -33.632 1.00 89.06 885 SER A C 1
ATOM 6659 O O . SER A 1 885 ? 15.872 -26.090 -34.220 1.00 89.06 885 SER A O 1
ATOM 6661 N N . TRP A 1 886 ? 16.113 -24.861 -32.357 1.00 89.50 886 TRP A N 1
ATOM 6662 C CA . TRP A 1 886 ? 15.199 -25.661 -31.550 1.00 89.50 886 TRP A CA 1
ATOM 6663 C C . TRP A 1 886 ? 13.749 -25.491 -32.015 1.00 89.50 886 TRP A C 1
ATOM 6665 O O . TRP A 1 886 ? 13.254 -24.370 -32.107 1.00 89.50 886 TRP A O 1
ATOM 6675 N N . ASN A 1 887 ? 13.056 -26.603 -32.258 1.00 85.81 887 ASN A N 1
ATOM 6676 C CA . ASN A 1 887 ? 11.620 -26.625 -32.510 1.00 85.81 887 ASN A CA 1
ATOM 6677 C C . ASN A 1 887 ? 10.902 -27.256 -31.308 1.00 85.81 887 ASN A C 1
ATOM 6679 O O . ASN A 1 887 ? 11.045 -28.449 -31.039 1.00 85.81 887 ASN A O 1
ATOM 6683 N N . SER A 1 888 ? 10.108 -26.457 -30.593 1.00 81.81 888 SER A N 1
ATOM 6684 C CA . SER A 1 888 ? 9.375 -26.882 -29.393 1.00 81.81 888 SER A CA 1
ATOM 6685 C C . SER A 1 888 ? 8.244 -27.875 -29.676 1.00 81.81 888 SER A C 1
ATOM 6687 O O . SER A 1 888 ? 7.879 -28.641 -28.790 1.00 81.81 888 SER A O 1
ATOM 6689 N N . SER A 1 889 ? 7.713 -27.907 -30.901 1.00 81.94 889 SER A N 1
ATOM 6690 C CA . SER A 1 889 ? 6.629 -28.823 -31.284 1.00 81.94 889 SER A CA 1
ATOM 6691 C C . SER A 1 889 ? 7.141 -30.236 -31.569 1.00 81.94 889 SER A C 1
ATOM 6693 O O . SER A 1 889 ? 6.456 -31.221 -31.282 1.00 81.94 889 SER A O 1
ATOM 6695 N N . THR A 1 890 ? 8.352 -30.344 -32.125 1.00 85.75 890 THR A N 1
ATOM 6696 C CA . THR A 1 890 ? 9.004 -31.630 -32.424 1.00 85.75 890 THR A CA 1
ATOM 6697 C C . THR A 1 890 ? 10.047 -32.038 -31.385 1.00 85.75 890 THR A C 1
ATOM 6699 O O . THR A 1 890 ? 10.556 -33.152 -31.464 1.00 85.75 890 THR A O 1
ATOM 6702 N N . LEU A 1 891 ? 10.355 -31.164 -30.418 1.00 87.06 891 LEU A N 1
ATOM 6703 C CA . LEU A 1 891 ? 11.382 -31.356 -29.386 1.00 87.06 891 LEU A CA 1
ATOM 6704 C C . LEU A 1 891 ? 12.748 -31.750 -29.982 1.00 87.06 891 LEU A C 1
ATOM 6706 O O . LEU A 1 891 ? 13.436 -32.638 -29.478 1.00 87.06 891 LEU A O 1
ATOM 6710 N N . SER A 1 892 ? 13.126 -31.104 -31.090 1.00 90.75 892 SER A N 1
ATOM 6711 C CA . SER A 1 892 ? 14.332 -31.428 -31.860 1.00 90.75 892 SER A CA 1
ATOM 6712 C C . SER A 1 892 ? 15.012 -30.183 -32.431 1.00 90.75 892 SER A C 1
ATOM 6714 O O . SER A 1 892 ? 14.341 -29.205 -32.762 1.00 90.75 892 SER A O 1
ATOM 6716 N N . CYS A 1 893 ? 16.326 -30.246 -32.652 1.00 89.69 893 CYS A N 1
ATOM 6717 C CA . CYS A 1 893 ? 17.054 -29.236 -33.420 1.00 89.69 893 CYS A CA 1
ATOM 6718 C C . CYS A 1 893 ? 16.855 -29.469 -34.925 1.00 89.69 893 CYS A C 1
ATOM 6720 O O . CYS A 1 893 ? 17.294 -30.480 -35.469 1.00 89.69 893 CYS A O 1
ATOM 6722 N N . GLN A 1 894 ? 16.166 -28.549 -35.597 1.00 92.25 894 GLN A N 1
ATOM 6723 C CA . GLN A 1 894 ? 15.905 -28.589 -37.038 1.00 92.25 894 GLN A CA 1
ATOM 6724 C C . GLN A 1 894 ? 16.927 -27.742 -37.792 1.00 92.25 894 GLN A C 1
ATOM 6726 O O . GLN A 1 894 ? 17.350 -26.710 -37.281 1.00 92.25 894 GLN A O 1
ATOM 6731 N N . SER A 1 895 ? 17.320 -28.167 -38.996 1.00 90.38 895 SER A N 1
ATOM 6732 C CA . SER A 1 895 ? 18.247 -27.400 -39.839 1.00 90.38 895 SER A CA 1
ATOM 6733 C C . SER A 1 895 ? 17.683 -26.013 -40.127 1.00 90.38 895 SER A C 1
ATOM 6735 O O . SER A 1 895 ? 16.522 -25.875 -40.510 1.00 90.38 895 SER A O 1
ATOM 6737 N N . CYS A 1 896 ? 18.527 -24.999 -40.001 1.00 84.56 896 CYS A N 1
ATOM 6738 C CA . CYS A 1 896 ? 18.258 -23.668 -40.519 1.00 84.56 896 CYS A CA 1
ATOM 6739 C C . CYS A 1 896 ? 18.158 -23.726 -42.051 1.00 84.56 896 CYS A C 1
ATOM 6741 O O . CYS A 1 896 ? 18.719 -24.626 -42.688 1.00 84.56 896 CYS A O 1
ATOM 6743 N N . ALA A 1 897 ? 17.448 -22.765 -42.644 1.00 76.25 897 ALA A N 1
ATOM 6744 C CA . ALA A 1 897 ? 17.458 -22.561 -44.090 1.00 76.25 897 ALA A CA 1
ATOM 6745 C C . ALA A 1 897 ? 18.885 -22.249 -44.598 1.00 76.25 897 ALA A C 1
ATOM 6747 O O . ALA A 1 897 ? 19.793 -21.981 -43.808 1.00 76.25 897 ALA A O 1
ATOM 6748 N N . VAL A 1 898 ? 19.082 -22.307 -45.920 1.00 82.19 898 VAL A N 1
ATOM 6749 C CA . VAL A 1 898 ? 20.371 -22.032 -46.585 1.00 82.19 898 VAL A CA 1
ATOM 6750 C C . VAL A 1 898 ? 20.958 -20.701 -46.094 1.00 82.19 898 VAL A C 1
ATOM 6752 O O . VAL A 1 898 ? 20.224 -19.732 -45.908 1.00 82.19 898 VAL A O 1
ATOM 6755 N N . LEU A 1 899 ? 22.276 -20.673 -45.865 1.00 82.69 899 LEU A N 1
ATOM 6756 C CA . LEU A 1 899 ? 23.011 -19.488 -45.416 1.00 82.69 899 LEU A CA 1
ATOM 6757 C C . LEU A 1 899 ? 22.696 -18.294 -46.352 1.00 82.69 899 LEU A C 1
ATOM 6759 O O . LEU A 1 899 ? 22.861 -18.454 -47.565 1.00 82.69 899 LEU A O 1
ATOM 6763 N N . PRO A 1 900 ? 22.246 -17.132 -45.838 1.00 80.94 900 PRO A N 1
ATOM 6764 C CA . PRO A 1 900 ? 21.909 -15.981 -46.675 1.00 80.94 900 PRO A CA 1
ATOM 6765 C C . PRO A 1 900 ? 23.089 -15.516 -47.533 1.00 80.94 900 PRO A C 1
ATOM 6767 O O . PRO A 1 900 ? 24.252 -15.640 -47.138 1.00 80.94 900 PRO A O 1
ATOM 6770 N N . GLU A 1 901 ? 22.805 -14.954 -48.707 1.00 81.44 901 GLU A N 1
ATOM 6771 C CA . GLU A 1 901 ? 23.844 -14.350 -49.541 1.00 81.44 901 GLU A CA 1
ATOM 6772 C C . GLU A 1 901 ? 24.545 -13.219 -48.763 1.00 81.44 901 GLU A C 1
ATOM 6774 O O . GLU A 1 901 ? 23.912 -12.449 -48.046 1.00 81.44 901 GLU A O 1
ATOM 6779 N N . GLY A 1 902 ? 25.879 -13.178 -48.819 1.00 79.56 902 GLY A N 1
ATOM 6780 C CA . GLY A 1 902 ? 26.689 -12.249 -48.018 1.00 79.56 902 GLY A CA 1
ATOM 6781 C C . GLY A 1 902 ? 27.049 -12.738 -46.607 1.00 79.56 902 GLY A C 1
ATOM 6782 O O . GLY A 1 902 ? 27.952 -12.172 -45.993 1.00 79.56 902 GLY A O 1
ATOM 6783 N N . ALA A 1 903 ? 26.450 -13.824 -46.110 1.00 83.88 903 ALA A N 1
ATOM 6784 C CA . ALA A 1 903 ? 26.891 -14.477 -44.878 1.00 83.88 903 ALA A CA 1
ATOM 6785 C C . ALA A 1 903 ? 28.136 -15.361 -45.112 1.00 83.88 903 ALA A C 1
ATOM 6787 O O . ALA A 1 903 ? 28.321 -15.950 -46.179 1.00 83.88 903 ALA A O 1
ATOM 6788 N N . GLU A 1 904 ? 29.016 -15.451 -44.114 1.00 86.50 904 GLU A N 1
ATOM 6789 C CA . GLU A 1 904 ? 30.237 -16.266 -44.140 1.00 86.50 904 GLU A CA 1
ATOM 6790 C C . GLU A 1 904 ? 30.008 -17.649 -43.510 1.00 86.50 904 GLU A C 1
ATOM 6792 O O . GLU A 1 904 ? 30.369 -18.669 -44.095 1.00 86.50 904 GLU A O 1
ATOM 6797 N N . ARG A 1 905 ? 29.406 -17.695 -42.312 1.00 85.56 905 ARG A N 1
ATOM 6798 C CA . ARG A 1 905 ? 29.158 -18.934 -41.549 1.00 85.56 905 ARG A CA 1
ATOM 6799 C C . ARG A 1 905 ? 28.125 -18.739 -40.439 1.00 85.56 905 ARG A C 1
ATOM 6801 O O . ARG A 1 905 ? 27.985 -17.632 -39.921 1.00 85.56 905 ARG A O 1
ATOM 6808 N N . PHE A 1 906 ? 27.474 -19.826 -40.016 1.00 85.25 906 PHE A N 1
ATOM 6809 C CA . PHE A 1 906 ? 26.672 -19.853 -38.787 1.00 85.25 906 PHE A CA 1
ATOM 6810 C C . PHE A 1 906 ? 27.575 -19.830 -37.539 1.00 85.25 906 PHE A C 1
ATOM 6812 O O . PHE A 1 906 ? 28.633 -20.460 -37.529 1.00 85.25 906 PHE A O 1
ATOM 6819 N N . THR A 1 907 ? 27.165 -19.133 -36.479 1.00 79.88 907 THR A N 1
ATOM 6820 C CA . THR A 1 907 ? 27.931 -19.006 -35.221 1.00 79.88 907 THR A CA 1
ATOM 6821 C C . THR A 1 907 ? 27.281 -19.726 -34.044 1.00 79.88 907 THR A C 1
ATOM 6823 O O . THR A 1 907 ? 27.967 -20.449 -33.323 1.00 79.88 907 THR A O 1
ATOM 6826 N N . SER A 1 908 ? 25.966 -19.591 -33.867 1.00 78.44 908 SER A N 1
ATOM 6827 C CA . SER A 1 908 ? 25.159 -20.382 -32.930 1.00 78.44 908 SER A CA 1
ATOM 6828 C C . SER A 1 908 ? 23.695 -20.370 -33.365 1.00 78.44 908 SER A C 1
ATOM 6830 O O . SER A 1 908 ? 23.168 -19.344 -33.800 1.00 78.44 908 SER A O 1
ATOM 6832 N N . GLY A 1 909 ? 23.023 -21.517 -33.286 1.00 83.38 909 GLY A N 1
ATOM 6833 C CA . GLY A 1 909 ? 21.669 -21.639 -33.818 1.00 83.38 909 GLY A CA 1
ATOM 6834 C C . GLY A 1 909 ? 21.601 -21.310 -35.319 1.00 83.38 909 GLY A C 1
ATOM 6835 O O . GLY A 1 909 ? 22.465 -21.732 -36.090 1.00 83.38 909 GLY A O 1
ATOM 6836 N N . CYS A 1 910 ? 20.617 -20.494 -35.713 1.00 83.00 910 CYS A N 1
ATOM 6837 C CA . CYS A 1 910 ? 20.510 -19.919 -37.064 1.00 83.00 910 CYS A CA 1
ATOM 6838 C C . CYS A 1 910 ? 21.159 -18.536 -37.213 1.00 83.00 910 CYS A C 1
ATOM 6840 O O . CYS A 1 910 ? 20.927 -17.862 -38.214 1.00 83.00 910 CYS A O 1
ATOM 6842 N N . ASN A 1 911 ? 21.954 -18.089 -36.240 1.00 81.69 911 ASN A N 1
ATOM 6843 C CA . ASN A 1 911 ? 22.682 -16.832 -36.368 1.00 81.69 911 ASN A CA 1
ATOM 6844 C C . ASN A 1 911 ? 23.917 -17.036 -37.241 1.00 81.69 911 ASN A C 1
ATOM 6846 O O . ASN A 1 911 ? 24.597 -18.060 -37.135 1.00 81.69 911 ASN A O 1
ATOM 6850 N N . PHE A 1 912 ? 24.226 -16.051 -38.074 1.00 85.81 912 PHE A N 1
ATOM 6851 C CA . PHE A 1 912 ? 25.373 -16.060 -38.972 1.00 85.81 912 PHE A CA 1
ATOM 6852 C C . PHE A 1 912 ? 26.148 -14.746 -38.863 1.00 85.81 912 PHE A C 1
ATOM 6854 O O . PHE A 1 912 ? 25.648 -13.751 -38.343 1.00 85.81 912 PHE A O 1
ATOM 6861 N N . VAL A 1 913 ? 27.392 -14.763 -39.330 1.00 83.69 913 VAL A N 1
ATOM 6862 C CA . VAL A 1 913 ? 28.244 -13.572 -39.442 1.00 83.69 913 VAL A CA 1
ATOM 6863 C C . VAL A 1 913 ? 28.368 -13.207 -40.911 1.00 83.69 913 VAL A C 1
ATOM 6865 O O . VAL A 1 913 ? 28.529 -14.096 -41.748 1.00 83.69 913 VAL A O 1
ATOM 6868 N N . CYS A 1 914 ? 28.268 -11.918 -41.222 1.00 86.25 914 CYS A N 1
ATOM 6869 C CA . CYS A 1 914 ? 28.452 -11.400 -42.572 1.00 86.25 914 CYS A CA 1
ATOM 6870 C C . CYS A 1 914 ? 29.923 -11.458 -42.997 1.00 86.25 914 CYS A C 1
ATOM 6872 O O . CYS A 1 914 ? 30.820 -11.333 -42.165 1.00 86.25 914 CYS A O 1
ATOM 6874 N N . LYS A 1 915 ? 30.172 -11.651 -44.295 1.00 85.81 915 LYS A N 1
ATOM 6875 C CA . LYS A 1 915 ? 31.517 -11.545 -44.875 1.00 85.81 915 LYS A CA 1
ATOM 6876 C C . LYS A 1 915 ? 32.093 -10.152 -44.599 1.00 85.81 915 LYS A C 1
ATOM 6878 O O . LYS A 1 915 ? 31.349 -9.182 -44.480 1.00 85.81 915 LYS A O 1
ATOM 6883 N N . THR A 1 916 ? 33.419 -10.042 -44.530 1.00 80.31 916 THR A N 1
ATOM 6884 C CA . THR A 1 916 ? 34.108 -8.749 -44.382 1.00 80.31 916 THR A CA 1
ATOM 6885 C C . THR A 1 916 ? 33.626 -7.750 -45.442 1.00 80.31 916 THR A C 1
ATOM 6887 O O . THR A 1 916 ? 33.605 -8.077 -46.628 1.00 80.31 916 THR A O 1
ATOM 6890 N N . GLY A 1 917 ? 33.211 -6.558 -45.000 1.00 79.31 917 GLY A N 1
ATOM 6891 C CA . GLY A 1 917 ? 32.615 -5.521 -45.851 1.00 79.31 917 GLY A CA 1
ATOM 6892 C C . GLY A 1 917 ? 31.080 -5.540 -45.922 1.00 79.31 917 GLY A C 1
ATOM 6893 O O . GLY A 1 917 ? 30.498 -4.602 -46.465 1.00 79.31 917 GLY A O 1
ATOM 6894 N N . SER A 1 918 ? 30.422 -6.550 -45.344 1.00 84.81 918 SER A N 1
ATOM 6895 C CA . SER A 1 918 ? 28.964 -6.625 -45.208 1.00 84.81 918 SER A CA 1
ATOM 6896 C C . SER A 1 918 ? 28.535 -6.545 -43.740 1.00 84.81 918 SER A C 1
ATOM 6898 O O . SER A 1 918 ? 29.214 -7.041 -42.842 1.00 84.81 918 SER A O 1
ATOM 6900 N N . PHE A 1 919 ? 27.382 -5.935 -43.498 1.00 85.06 919 PHE A N 1
ATOM 6901 C CA . PHE A 1 919 ? 26.831 -5.626 -42.187 1.00 85.06 919 PHE A CA 1
ATOM 6902 C C . PHE A 1 919 ? 25.445 -6.253 -42.049 1.00 85.06 919 PHE A C 1
ATOM 6904 O O . PHE A 1 919 ? 24.691 -6.339 -43.018 1.00 85.06 919 PHE A O 1
ATOM 6911 N N . LEU A 1 920 ? 25.134 -6.713 -40.837 1.00 84.44 920 LEU A N 1
ATOM 6912 C CA . LEU A 1 920 ? 23.863 -7.356 -40.526 1.00 84.44 920 LEU A CA 1
ATOM 6913 C C . LEU A 1 920 ? 22.771 -6.290 -40.373 1.00 84.44 920 LEU A C 1
ATOM 6915 O O . LEU A 1 920 ? 22.872 -5.414 -39.514 1.00 84.44 920 LEU A O 1
ATOM 6919 N N . THR A 1 921 ? 21.731 -6.379 -41.187 1.00 82.31 921 THR A N 1
ATOM 6920 C CA . THR A 1 921 ? 20.522 -5.550 -41.101 1.00 82.31 921 THR A CA 1
ATOM 6921 C C . THR A 1 921 ? 19.561 -6.058 -40.017 1.00 82.31 921 THR A C 1
ATOM 6923 O O . THR A 1 921 ? 19.704 -7.161 -39.476 1.00 82.31 921 THR A O 1
ATOM 6926 N N . ALA A 1 922 ? 18.519 -5.273 -39.723 1.00 79.44 922 ALA A N 1
ATOM 6927 C CA . ALA A 1 922 ? 17.462 -5.663 -38.786 1.00 79.44 922 ALA A CA 1
ATOM 6928 C C . ALA A 1 922 ? 16.665 -6.903 -39.247 1.00 79.44 922 ALA A C 1
ATOM 6930 O O . ALA A 1 922 ? 16.225 -7.689 -38.408 1.00 79.44 922 ALA A O 1
ATOM 6931 N N . ASP A 1 923 ? 16.518 -7.116 -40.559 1.00 80.12 923 ASP A N 1
ATOM 6932 C CA . ASP A 1 923 ? 15.826 -8.277 -41.136 1.00 80.12 923 ASP A CA 1
ATOM 6933 C C . ASP A 1 923 ? 16.714 -9.531 -41.253 1.00 80.12 923 ASP A C 1
ATOM 6935 O O . ASP A 1 923 ? 16.276 -10.556 -41.774 1.00 80.12 923 ASP A O 1
ATOM 6939 N N . LYS A 1 924 ? 17.938 -9.486 -40.703 1.00 82.31 924 LYS A N 1
ATOM 6940 C CA . LYS A 1 924 ? 18.940 -10.556 -40.794 1.00 82.31 924 LYS A CA 1
ATOM 6941 C C . LYS A 1 924 ? 19.310 -10.859 -42.250 1.00 82.31 924 LYS A C 1
ATOM 6943 O O . LYS A 1 924 ? 19.333 -12.016 -42.669 1.00 82.31 924 LYS A O 1
ATOM 6948 N N . SER A 1 925 ? 19.656 -9.825 -43.001 1.00 85.31 925 SER A N 1
ATOM 6949 C CA . SER A 1 925 ? 20.385 -9.926 -44.262 1.00 85.31 925 SER A CA 1
ATOM 6950 C C . SER A 1 925 ? 21.775 -9.287 -44.116 1.00 85.31 925 SER A C 1
ATOM 6952 O O . SER A 1 925 ? 22.047 -8.549 -43.168 1.00 85.31 925 SER A O 1
ATOM 6954 N N . CYS A 1 926 ? 22.712 -9.659 -44.989 1.00 87.00 926 CYS A N 1
ATOM 6955 C CA . CYS A 1 926 ? 24.054 -9.081 -45.019 1.00 87.00 926 CYS A CA 1
ATOM 6956 C C . CYS A 1 926 ? 24.150 -8.119 -46.198 1.00 87.00 926 CYS A C 1
ATOM 6958 O O . CYS A 1 926 ? 24.175 -8.567 -47.342 1.00 87.00 926 CYS A O 1
ATOM 6960 N N . VAL A 1 927 ? 24.248 -6.820 -45.927 1.00 87.06 927 VAL A N 1
ATOM 6961 C CA . VAL A 1 927 ? 24.315 -5.774 -46.962 1.00 87.06 927 VAL A CA 1
ATOM 6962 C C . VAL A 1 927 ? 25.598 -4.958 -46.834 1.00 87.06 927 VAL A C 1
ATOM 6964 O O . VAL A 1 927 ? 26.229 -4.952 -45.780 1.00 87.06 927 VAL A O 1
ATOM 6967 N N . ASP A 1 928 ? 26.040 -4.286 -47.894 1.00 86.44 928 ASP A N 1
ATOM 6968 C CA . ASP A 1 928 ? 27.191 -3.380 -47.795 1.00 86.44 928 ASP A CA 1
ATOM 6969 C C . ASP A 1 928 ? 26.858 -2.106 -46.985 1.00 86.44 928 ASP A C 1
ATOM 6971 O O . ASP A 1 928 ? 25.697 -1.786 -46.724 1.00 86.44 928 ASP A O 1
ATOM 6975 N N . CYS A 1 929 ? 27.886 -1.368 -46.545 1.00 83.12 929 CYS A N 1
ATOM 6976 C CA . CYS A 1 929 ? 27.689 -0.179 -45.701 1.00 83.12 929 CYS A CA 1
ATOM 6977 C C . CYS A 1 929 ? 26.840 0.902 -46.384 1.00 83.12 929 CYS A C 1
ATOM 6979 O O . CYS A 1 929 ? 26.074 1.599 -45.723 1.00 83.12 929 CYS A O 1
ATOM 6981 N N . LYS A 1 930 ? 26.952 1.027 -47.711 1.00 87.12 930 LYS A N 1
ATOM 6982 C CA . LYS A 1 930 ? 26.166 1.985 -48.486 1.00 87.12 930 LYS A CA 1
ATOM 6983 C C . LYS A 1 930 ? 24.678 1.651 -48.383 1.00 87.12 930 LYS A C 1
ATOM 6985 O O . LYS A 1 930 ? 23.897 2.513 -47.994 1.00 87.12 930 LYS A O 1
ATOM 6990 N N . THR A 1 931 ? 24.319 0.401 -48.662 1.00 86.75 931 THR A N 1
ATOM 6991 C CA . THR A 1 931 ? 22.943 -0.101 -48.596 1.00 86.75 931 THR A CA 1
ATOM 6992 C C . THR A 1 931 ? 22.381 0.061 -47.185 1.00 86.75 931 THR A C 1
ATOM 6994 O O . THR A 1 931 ? 21.291 0.599 -47.020 1.00 86.75 931 THR A O 1
ATOM 6997 N N . LEU A 1 932 ? 23.164 -0.285 -46.154 1.00 85.94 932 LEU A N 1
ATOM 6998 C CA . LEU A 1 932 ? 22.751 -0.123 -44.756 1.00 85.94 932 LEU A CA 1
ATOM 6999 C C . LEU A 1 932 ? 22.436 1.343 -44.401 1.00 85.94 932 LEU A C 1
ATOM 7001 O O . LEU A 1 932 ? 21.446 1.624 -43.726 1.00 85.94 932 LEU A O 1
ATOM 7005 N N . GLN A 1 933 ? 23.277 2.289 -44.834 1.00 87.06 933 GLN A N 1
ATOM 7006 C CA . GLN A 1 933 ? 23.078 3.712 -44.540 1.00 87.06 933 GLN A CA 1
ATOM 7007 C C . GLN A 1 933 ? 21.907 4.303 -45.337 1.00 87.06 933 GLN A C 1
ATOM 7009 O O . GLN A 1 933 ? 21.126 5.076 -44.778 1.00 87.06 933 GLN A O 1
ATOM 7014 N N . GLU A 1 934 ? 21.739 3.902 -46.599 1.00 85.06 934 GLU A N 1
ATOM 7015 C CA . GLU A 1 934 ? 20.605 4.303 -47.440 1.00 85.06 934 GLU A CA 1
ATOM 7016 C C . GLU A 1 934 ? 19.267 3.803 -46.864 1.00 85.06 934 GLU A C 1
ATOM 7018 O O . GLU A 1 934 ? 18.329 4.591 -46.741 1.00 85.06 934 GLU A O 1
ATOM 7023 N N . GLU A 1 935 ? 19.193 2.549 -46.404 1.00 84.88 935 GLU A N 1
ATOM 7024 C CA . GLU A 1 935 ? 18.002 1.993 -45.740 1.00 84.88 935 GLU A CA 1
ATOM 7025 C C . GLU A 1 935 ? 17.707 2.652 -44.384 1.00 84.88 935 GLU A C 1
ATOM 7027 O O . GLU A 1 935 ? 16.547 2.800 -43.998 1.00 84.88 935 GLU A O 1
ATOM 7032 N N . SER A 1 936 ? 18.741 3.109 -43.669 1.00 82.06 936 SER A N 1
ATOM 7033 C CA . SER A 1 936 ? 18.587 3.834 -42.399 1.00 82.06 936 SER A CA 1
ATOM 7034 C C . SER A 1 936 ? 18.117 5.291 -42.558 1.00 82.06 936 SER A C 1
ATOM 7036 O O . SER A 1 936 ? 17.852 5.966 -41.561 1.00 82.06 936 SER A O 1
ATOM 7038 N N . GLY A 1 937 ? 18.017 5.791 -43.798 1.00 85.50 937 GLY A N 1
ATOM 7039 C CA . GLY A 1 937 ? 17.650 7.175 -44.100 1.00 85.50 937 GLY A CA 1
ATOM 7040 C C . GLY A 1 937 ? 18.763 8.194 -43.829 1.00 85.50 937 GLY A C 1
ATOM 7041 O O . GLY A 1 937 ? 18.475 9.376 -43.625 1.00 85.50 937 GLY A O 1
ATOM 7042 N N . ALA A 1 938 ? 20.030 7.770 -43.799 1.00 83.44 938 ALA A N 1
ATOM 7043 C CA . ALA A 1 938 ? 21.156 8.668 -43.562 1.00 83.44 938 ALA A CA 1
ATOM 7044 C C . ALA A 1 938 ? 21.388 9.597 -44.767 1.00 83.44 938 ALA A C 1
ATOM 7046 O O . ALA A 1 938 ? 21.696 9.156 -45.874 1.00 83.44 938 ALA A O 1
ATOM 7047 N N . THR A 1 939 ? 21.278 10.910 -44.553 1.00 84.62 939 THR A N 1
ATOM 7048 C CA . THR A 1 939 ? 21.587 11.921 -45.572 1.00 84.62 939 THR A CA 1
ATOM 7049 C C . THR A 1 939 ? 23.080 12.241 -45.577 1.00 84.62 939 THR A C 1
ATOM 7051 O O . THR A 1 939 ? 23.629 12.633 -44.545 1.00 84.62 939 THR A O 1
ATOM 7054 N N . LEU A 1 940 ? 23.731 12.119 -46.735 1.00 87.94 940 LEU A N 1
ATOM 7055 C CA . LEU A 1 940 ? 25.126 12.527 -46.916 1.00 87.94 940 LEU A CA 1
ATOM 7056 C C . LEU A 1 940 ? 25.261 14.059 -46.843 1.00 87.94 940 LEU A C 1
ATOM 7058 O O . LEU A 1 940 ? 24.458 14.766 -47.459 1.00 87.94 940 LEU A O 1
ATOM 7062 N N . PRO A 1 941 ? 26.281 14.594 -46.145 1.00 87.56 941 PRO A N 1
ATOM 7063 C CA . PRO A 1 941 ? 26.657 15.996 -46.285 1.00 87.56 941 PRO A CA 1
ATOM 7064 C C . PRO A 1 941 ? 26.986 16.344 -47.749 1.00 87.56 941 PRO A C 1
ATOM 7066 O O . PRO A 1 941 ? 27.428 15.469 -48.500 1.00 87.56 941 PRO A O 1
ATOM 7069 N N . PRO A 1 942 ? 26.842 17.612 -48.173 1.00 86.75 942 PRO A N 1
ATOM 7070 C CA . PRO A 1 942 ? 27.315 18.047 -49.484 1.00 86.75 942 PRO A CA 1
ATOM 7071 C C . PRO A 1 942 ? 28.784 17.653 -49.702 1.00 86.75 942 PRO A C 1
ATOM 7073 O O . PRO A 1 942 ? 29.605 17.810 -48.798 1.00 86.75 942 PRO A O 1
ATOM 7076 N N . HIS A 1 943 ? 29.101 17.137 -50.893 1.00 90.81 943 HIS A N 1
ATOM 7077 C CA . HIS A 1 943 ? 30.423 16.612 -51.279 1.00 90.81 943 HIS A CA 1
ATOM 7078 C C . HIS A 1 943 ? 30.897 15.351 -50.536 1.00 90.81 943 HIS A C 1
ATOM 7080 O O . HIS A 1 943 ? 32.071 14.988 -50.655 1.00 90.81 943 HIS A O 1
ATOM 7086 N N . ALA A 1 944 ? 30.019 14.672 -49.792 1.00 92.06 944 ALA A N 1
ATOM 7087 C CA . ALA A 1 944 ? 30.312 13.379 -49.188 1.00 92.06 944 ALA A CA 1
ATOM 7088 C C . ALA A 1 944 ? 29.796 12.210 -50.048 1.00 92.06 944 ALA A C 1
ATOM 7090 O O . ALA A 1 944 ? 28.763 12.316 -50.708 1.00 92.06 944 ALA A O 1
ATOM 7091 N N . PHE A 1 945 ? 30.484 11.070 -50.003 1.00 91.31 945 PHE A N 1
ATOM 7092 C CA . PHE A 1 945 ? 30.053 9.805 -50.600 1.00 91.31 945 PHE A CA 1
ATOM 7093 C C . PHE A 1 945 ? 30.337 8.631 -49.655 1.00 91.31 945 PHE A C 1
ATOM 7095 O O . PHE A 1 945 ? 31.253 8.681 -48.834 1.00 91.31 945 PHE A O 1
ATOM 7102 N N . TRP A 1 946 ? 29.557 7.552 -49.762 1.00 88.25 946 TRP A N 1
ATOM 7103 C CA . TRP A 1 946 ? 29.849 6.306 -49.050 1.00 88.25 946 TRP A CA 1
ATOM 7104 C C . TRP A 1 946 ? 30.959 5.547 -49.790 1.00 88.25 946 TRP A C 1
ATOM 7106 O O . TRP A 1 946 ? 30.774 5.216 -50.966 1.00 88.25 946 TRP A O 1
ATOM 7116 N N . PRO A 1 947 ? 32.115 5.281 -49.162 1.00 83.56 947 PRO A N 1
ATOM 7117 C CA . PRO A 1 947 ? 33.191 4.562 -49.824 1.00 83.56 947 PRO A CA 1
ATOM 7118 C C . PRO A 1 947 ? 32.783 3.109 -50.095 1.00 83.56 947 PRO A C 1
ATOM 7120 O O . PRO A 1 947 ? 32.260 2.422 -49.222 1.00 83.56 947 PRO A O 1
ATOM 7123 N N . PHE A 1 948 ? 33.102 2.601 -51.288 1.00 77.31 948 PHE A N 1
ATOM 7124 C CA . PHE A 1 948 ? 32.917 1.188 -51.664 1.00 77.31 948 PHE A CA 1
ATOM 7125 C C . PHE A 1 948 ? 33.967 0.246 -51.034 1.00 77.31 948 PHE A C 1
ATOM 7127 O O . PHE A 1 948 ? 34.149 -0.885 -51.482 1.00 77.31 948 PHE A O 1
ATOM 7134 N N . ASN A 1 949 ? 34.718 0.705 -50.028 1.00 64.44 949 ASN A N 1
ATOM 7135 C CA . ASN A 1 949 ? 35.875 -0.023 -49.518 1.00 64.44 949 ASN A CA 1
ATOM 7136 C C . ASN A 1 949 ? 35.472 -1.259 -48.697 1.00 64.44 949 ASN A C 1
ATOM 7138 O O . ASN A 1 949 ? 34.806 -1.165 -47.669 1.00 64.44 949 ASN A O 1
ATOM 7142 N N . VAL A 1 950 ? 35.991 -2.416 -49.115 1.00 61.41 950 VAL A N 1
ATOM 7143 C CA . VAL A 1 950 ? 35.751 -3.758 -48.545 1.00 61.41 950 VAL A CA 1
ATOM 7144 C C . VAL A 1 950 ? 36.339 -3.991 -47.144 1.00 61.41 950 VAL A C 1
ATOM 7146 O O . VAL A 1 950 ? 36.126 -5.050 -46.566 1.00 61.41 950 VAL A O 1
ATOM 7149 N N . ASN A 1 951 ? 37.059 -3.018 -46.576 1.00 73.88 951 ASN A N 1
ATOM 7150 C CA . ASN A 1 951 ? 37.791 -3.172 -45.311 1.00 73.88 951 ASN A CA 1
ATOM 7151 C C . ASN A 1 951 ? 37.220 -2.337 -44.151 1.00 73.88 951 ASN A C 1
ATOM 7153 O O . ASN A 1 951 ? 37.925 -2.085 -43.175 1.00 73.88 951 ASN A O 1
ATOM 7157 N N . LEU A 1 952 ? 35.967 -1.883 -44.235 1.00 74.25 952 LEU A N 1
ATOM 7158 C CA . LEU A 1 952 ? 35.311 -1.257 -43.085 1.00 74.25 952 LEU A CA 1
ATOM 7159 C C . LEU A 1 952 ? 34.964 -2.330 -42.046 1.00 74.25 952 LEU A C 1
ATOM 7161 O O . LEU A 1 952 ? 34.198 -3.250 -42.326 1.00 74.25 952 LEU A O 1
ATOM 7165 N N . THR A 1 953 ? 35.521 -2.207 -40.840 1.00 74.81 953 THR A N 1
ATOM 7166 C CA . THR A 1 953 ? 35.152 -3.050 -39.691 1.00 74.81 953 THR A CA 1
ATOM 7167 C C . THR A 1 953 ? 33.846 -2.594 -39.042 1.00 74.81 953 THR A C 1
ATOM 7169 O O . THR A 1 953 ? 33.168 -3.405 -38.420 1.00 74.81 953 THR A O 1
ATOM 7172 N N . GLU A 1 954 ? 33.471 -1.320 -39.212 1.00 80.94 954 GLU A N 1
ATOM 7173 C CA . GLU A 1 954 ? 32.250 -0.719 -38.664 1.00 80.94 954 GLU A CA 1
ATOM 7174 C C . GLU A 1 954 ? 31.619 0.270 -39.665 1.00 80.94 954 GLU A C 1
ATOM 7176 O O . GLU A 1 954 ? 32.304 1.110 -40.259 1.00 80.94 954 GLU A O 1
ATOM 7181 N N . CYS A 1 955 ? 30.298 0.184 -39.848 1.00 83.00 955 CYS A N 1
ATOM 7182 C CA . CYS A 1 955 ? 29.509 1.108 -40.662 1.00 83.00 955 CYS A CA 1
ATOM 7183 C C . CYS A 1 955 ? 28.729 2.053 -39.739 1.00 83.00 955 CYS A C 1
ATOM 7185 O O . CYS A 1 955 ? 27.691 1.690 -39.190 1.00 83.00 955 CYS A O 1
ATOM 7187 N N . THR A 1 956 ? 29.251 3.259 -39.536 1.00 84.88 956 THR A N 1
ATOM 7188 C CA . THR A 1 956 ? 28.644 4.295 -38.690 1.00 84.88 956 THR A CA 1
ATOM 7189 C C . THR A 1 956 ? 28.046 5.403 -39.555 1.00 84.88 956 THR A C 1
ATOM 7191 O O . THR A 1 956 ? 28.391 5.538 -40.730 1.00 84.88 956 THR A O 1
ATOM 7194 N N . SER A 1 957 ? 27.224 6.275 -38.963 1.00 83.38 957 SER A N 1
ATOM 7195 C CA . SER A 1 957 ? 26.737 7.497 -39.628 1.00 83.38 957 SER A CA 1
ATOM 7196 C C . SER A 1 957 ? 27.861 8.461 -40.043 1.00 83.38 957 SER A C 1
ATOM 7198 O O . SER A 1 957 ? 27.631 9.402 -40.801 1.00 83.38 957 SER A O 1
ATOM 7200 N N . LEU A 1 958 ? 29.089 8.226 -39.571 1.00 85.69 958 LEU A N 1
ATOM 7201 C CA . LEU A 1 958 ? 30.290 8.950 -39.958 1.00 85.69 958 LEU A CA 1
ATOM 7202 C C . LEU A 1 958 ? 31.151 8.168 -40.954 1.00 85.69 958 LEU A C 1
ATOM 7204 O O . LEU A 1 958 ? 32.240 8.629 -41.244 1.00 85.69 958 LEU A O 1
ATOM 7208 N N . SER A 1 959 ? 30.745 7.023 -41.504 1.00 89.31 959 SER A N 1
ATOM 7209 C CA . SER A 1 959 ? 31.598 6.238 -42.421 1.00 89.31 959 SER A CA 1
ATOM 7210 C C . SER A 1 959 ? 31.677 6.793 -43.858 1.00 89.31 959 SER A C 1
ATOM 7212 O O . SER A 1 959 ? 32.177 6.111 -44.745 1.00 89.31 959 SER A O 1
ATOM 7214 N N . TRP A 1 960 ? 31.219 8.025 -44.103 1.00 90.94 960 TRP A N 1
ATOM 7215 C CA . TRP A 1 960 ? 31.343 8.712 -45.392 1.00 90.94 960 TRP A CA 1
ATOM 7216 C C . TRP A 1 960 ? 32.729 9.344 -45.582 1.00 90.94 960 TRP A C 1
ATOM 7218 O O . TRP A 1 960 ? 33.422 9.699 -44.619 1.00 90.94 960 TRP A O 1
ATOM 7228 N N . GLU A 1 961 ? 33.120 9.509 -46.839 1.00 91.31 961 GLU A N 1
ATOM 7229 C CA . GLU A 1 961 ? 34.335 10.191 -47.289 1.00 91.31 961 GLU A CA 1
ATOM 7230 C C . GLU A 1 961 ? 33.970 11.439 -48.099 1.00 91.31 961 GLU A C 1
ATOM 7232 O O . GLU A 1 961 ? 32.834 11.583 -48.537 1.00 91.31 961 GLU A O 1
ATOM 7237 N N . CYS A 1 962 ? 34.918 12.362 -48.271 1.00 93.25 962 CYS A N 1
ATOM 7238 C CA . CYS A 1 962 ? 34.716 13.583 -49.051 1.00 93.25 962 CYS A CA 1
ATOM 7239 C C . CYS A 1 962 ? 35.329 13.477 -50.443 1.00 93.25 962 CYS A C 1
ATOM 7241 O O . CYS A 1 962 ? 36.371 12.846 -50.615 1.00 93.25 962 CYS A O 1
ATOM 7243 N N . GLU A 1 963 ? 34.746 14.178 -51.414 1.00 93.25 963 GLU A N 1
ATOM 7244 C CA . GLU A 1 963 ? 35.379 14.443 -52.709 1.00 93.25 963 GLU A CA 1
ATOM 7245 C C . GLU A 1 963 ? 36.795 15.030 -52.539 1.00 93.25 963 GLU A C 1
ATOM 7247 O O . GLU A 1 963 ? 37.085 15.748 -51.584 1.00 93.25 963 GLU A O 1
ATOM 7252 N N . GLU A 1 964 ? 37.685 14.782 -53.503 1.00 91.62 964 GLU A N 1
ATOM 7253 C CA . GLU A 1 964 ? 39.132 15.043 -53.399 1.00 91.62 964 GLU A CA 1
ATOM 7254 C C . GLU A 1 964 ? 39.508 16.496 -53.025 1.00 91.62 964 GLU A C 1
ATOM 7256 O O . GLU A 1 964 ? 40.543 16.737 -52.393 1.00 91.62 964 GLU A O 1
ATOM 7261 N N . ARG A 1 965 ? 38.661 17.477 -53.368 1.00 91.00 965 ARG A N 1
ATOM 7262 C CA . ARG A 1 965 ? 38.859 18.912 -53.071 1.00 91.00 965 ARG A CA 1
ATOM 7263 C C . ARG A 1 965 ? 38.458 19.322 -51.654 1.00 91.00 965 ARG A C 1
ATOM 7265 O O . ARG A 1 965 ? 38.696 20.466 -51.262 1.00 91.00 965 ARG A O 1
ATOM 7272 N N . PHE A 1 966 ? 37.890 18.399 -50.894 1.00 92.81 966 PHE A N 1
ATOM 7273 C CA . PHE A 1 966 ? 37.400 18.622 -49.551 1.00 92.81 966 PHE A CA 1
ATOM 7274 C C . PHE A 1 966 ? 38.106 17.680 -48.575 1.00 92.81 966 PHE A C 1
ATOM 7276 O O . PHE A 1 966 ? 38.636 16.632 -48.945 1.00 92.81 966 PHE A O 1
ATOM 7283 N N . TYR A 1 967 ? 38.163 18.075 -47.313 1.00 92.31 967 TYR A N 1
ATOM 7284 C CA . TYR A 1 967 ? 38.565 17.212 -46.217 1.00 92.31 967 TYR A CA 1
ATOM 7285 C C . TYR A 1 967 ? 37.389 17.056 -45.262 1.00 92.31 967 TYR A C 1
ATOM 7287 O O . TYR A 1 967 ? 36.546 17.940 -45.111 1.00 92.31 967 TYR A O 1
ATOM 7295 N N . LYS A 1 968 ? 37.315 15.898 -44.625 1.00 92.81 968 LYS A N 1
ATOM 7296 C CA . LYS A 1 968 ? 36.255 15.590 -43.680 1.00 92.81 968 LYS A CA 1
ATOM 7297 C C . LYS A 1 968 ? 36.502 16.315 -42.364 1.00 92.81 968 LYS A C 1
ATOM 7299 O O . LYS A 1 968 ? 37.530 16.084 -41.733 1.00 92.81 968 LYS A O 1
ATOM 7304 N N . SER A 1 969 ? 35.543 17.129 -41.932 1.00 90.94 969 SER A N 1
ATOM 7305 C CA . SER A 1 969 ? 35.531 17.698 -40.588 1.00 90.94 969 SER A CA 1
ATOM 7306 C C . SER A 1 969 ? 34.329 17.177 -39.818 1.00 90.94 969 SER A C 1
ATOM 7308 O O . SER A 1 969 ? 33.177 17.459 -40.148 1.00 90.94 969 SER A O 1
ATOM 7310 N N . VAL A 1 970 ? 34.618 16.409 -38.770 1.00 87.81 970 VAL A N 1
ATOM 7311 C CA . VAL A 1 970 ? 33.612 15.970 -37.795 1.00 87.81 970 VAL A CA 1
ATOM 7312 C C . VAL A 1 970 ? 33.316 17.041 -36.739 1.00 87.81 970 VAL A C 1
ATOM 7314 O O . VAL A 1 970 ? 32.338 16.906 -36.015 1.00 87.81 970 VAL A O 1
ATOM 7317 N N . ALA A 1 971 ? 34.149 18.087 -36.654 1.00 83.31 971 ALA A N 1
ATOM 7318 C CA . ALA A 1 971 ? 34.016 19.188 -35.698 1.00 83.31 971 ALA A CA 1
ATOM 7319 C C . ALA A 1 971 ? 33.245 20.396 -36.261 1.00 83.31 971 ALA A C 1
ATOM 7321 O O . ALA A 1 971 ? 32.706 21.185 -35.488 1.00 83.31 971 ALA A O 1
ATOM 7322 N N . ALA A 1 972 ? 33.167 20.535 -37.592 1.00 85.06 972 ALA A N 1
ATOM 7323 C CA . ALA A 1 972 ? 32.314 21.537 -38.221 1.00 85.06 972 ALA A CA 1
ATOM 7324 C C . ALA A 1 972 ? 30.851 21.290 -37.827 1.00 85.06 972 ALA A C 1
ATOM 7326 O O . ALA A 1 972 ? 30.426 20.141 -37.756 1.00 85.06 972 ALA A O 1
ATOM 7327 N N . GLU A 1 973 ? 30.070 22.348 -37.608 1.00 82.62 973 GLU A N 1
ATOM 7328 C CA . GLU A 1 973 ? 28.667 22.209 -37.203 1.00 82.62 973 GLU A CA 1
ATOM 7329 C C . GLU A 1 973 ? 27.734 22.642 -38.353 1.00 82.62 973 GLU A C 1
ATOM 7331 O O . GLU A 1 973 ? 27.803 23.793 -38.803 1.00 82.62 973 GLU A O 1
ATOM 7336 N N . PRO A 1 974 ? 26.912 21.733 -38.926 1.00 87.31 974 PRO A N 1
ATOM 7337 C CA . PRO A 1 974 ? 26.936 20.265 -38.765 1.00 87.31 974 PRO A CA 1
ATOM 7338 C C . PRO A 1 974 ? 28.172 19.596 -39.420 1.00 87.31 974 PRO A C 1
ATOM 7340 O O . PRO A 1 974 ? 28.770 20.219 -40.306 1.00 87.31 974 PRO A O 1
ATOM 7343 N N . PRO A 1 975 ? 28.547 18.348 -39.048 1.00 88.62 975 PRO A N 1
ATOM 7344 C CA . PRO A 1 975 ? 29.672 17.626 -39.654 1.00 88.62 975 PRO A CA 1
ATOM 7345 C C . PRO A 1 975 ? 29.567 17.555 -41.177 1.00 88.62 975 PRO A C 1
ATOM 7347 O O . PRO A 1 975 ? 28.484 17.325 -41.716 1.00 88.62 975 PRO A O 1
ATOM 7350 N N . GLY A 1 976 ? 30.680 17.737 -41.887 1.00 91.94 976 GLY A N 1
ATOM 7351 C CA . GLY A 1 976 ? 30.647 17.770 -43.348 1.00 91.94 976 GLY A CA 1
ATOM 7352 C C . GLY A 1 976 ? 32.009 17.875 -44.023 1.00 91.94 976 GLY A C 1
ATOM 7353 O O . GLY A 1 976 ? 33.063 17.769 -43.390 1.00 91.94 976 GLY A O 1
ATOM 7354 N N . CYS A 1 977 ? 31.970 18.064 -45.339 1.00 93.69 977 CYS A N 1
ATOM 7355 C CA . CYS A 1 977 ? 33.149 18.201 -46.181 1.00 93.69 977 CYS A CA 1
ATOM 7356 C C . CYS A 1 977 ? 33.569 19.670 -46.284 1.00 93.69 977 CYS A C 1
ATOM 7358 O O . CYS A 1 977 ? 32.875 20.493 -46.873 1.00 93.69 977 CYS A O 1
ATOM 7360 N N . CYS A 1 978 ? 34.716 19.995 -45.693 1.00 91.88 978 CYS A N 1
ATOM 7361 C CA . CYS A 1 978 ? 35.297 21.331 -45.684 1.00 91.88 978 CYS A CA 1
ATOM 7362 C C . CYS A 1 978 ? 36.225 21.523 -46.894 1.00 91.88 978 CYS A C 1
ATOM 7364 O O . CYS A 1 978 ? 37.007 20.618 -47.196 1.00 91.88 978 CYS A O 1
ATOM 7366 N N . PRO A 1 979 ? 36.189 22.667 -47.599 1.00 90.00 979 PRO A N 1
ATOM 7367 C CA . PRO A 1 979 ? 37.087 22.920 -48.726 1.00 90.00 979 PRO A CA 1
ATOM 7368 C C . PRO A 1 979 ? 38.552 22.868 -48.277 1.00 90.00 979 PRO A C 1
ATOM 7370 O O . PRO A 1 979 ? 38.886 23.418 -47.238 1.00 90.00 979 PRO A O 1
ATOM 7373 N N . LYS A 1 980 ? 39.454 22.249 -49.052 1.00 90.12 980 LYS A N 1
ATOM 7374 C CA . LYS A 1 980 ? 40.902 22.271 -48.742 1.00 90.12 980 LYS A CA 1
ATOM 7375 C C . LYS A 1 980 ? 41.554 23.633 -49.011 1.00 90.12 980 LYS A C 1
ATOM 7377 O O . LYS A 1 980 ? 42.574 23.955 -48.410 1.00 90.12 980 LYS A O 1
ATOM 7382 N N . ASN A 1 981 ? 40.977 24.417 -49.922 1.00 87.50 981 ASN A N 1
ATOM 7383 C CA . ASN A 1 981 ? 41.449 25.753 -50.276 1.00 87.50 981 ASN A CA 1
ATOM 7384 C C . ASN A 1 981 ? 40.507 26.809 -49.695 1.00 87.50 981 ASN A C 1
ATOM 7386 O O . ASN A 1 981 ? 39.291 26.685 -49.831 1.00 87.50 981 ASN A O 1
ATOM 7390 N N . LEU A 1 982 ? 41.078 27.869 -49.115 1.00 80.50 982 LEU A N 1
ATOM 7391 C CA . LEU A 1 982 ? 40.327 29.025 -48.622 1.00 80.50 982 LEU A CA 1
ATOM 7392 C C . LEU A 1 982 ? 39.459 29.618 -49.737 1.00 80.50 982 LEU A C 1
ATOM 7394 O O . LEU A 1 982 ? 39.961 30.038 -50.783 1.00 80.50 982 LEU A O 1
ATOM 7398 N N . THR A 1 983 ? 38.152 29.663 -49.503 1.00 79.44 983 THR A N 1
ATOM 7399 C CA . THR A 1 983 ? 37.207 30.339 -50.391 1.00 79.44 983 THR A CA 1
ATOM 7400 C C . THR A 1 983 ? 37.348 31.854 -50.272 1.00 79.44 983 THR A C 1
ATOM 7402 O O . THR A 1 983 ? 37.772 32.374 -49.239 1.00 79.44 983 THR A O 1
ATOM 7405 N N . GLN A 1 984 ? 36.983 32.586 -51.325 1.00 85.81 984 GLN A N 1
ATOM 7406 C CA . GLN A 1 984 ? 37.020 34.049 -51.319 1.00 85.81 984 GLN A CA 1
ATOM 7407 C C . GLN A 1 984 ? 36.223 34.602 -50.125 1.00 85.81 984 GLN A C 1
ATOM 7409 O O . GLN A 1 984 ? 35.111 34.154 -49.869 1.00 85.81 984 GLN A O 1
ATOM 7414 N N . GLY A 1 985 ? 36.810 35.541 -49.376 1.00 84.44 985 GLY A N 1
ATOM 7415 C CA . GLY A 1 985 ? 36.176 36.108 -48.182 1.00 84.44 985 GLY A CA 1
ATOM 7416 C C . GLY A 1 985 ? 36.326 35.285 -46.901 1.00 84.44 985 GLY A C 1
ATOM 7417 O O . GLY A 1 985 ? 35.738 35.660 -45.894 1.00 84.44 985 GLY A O 1
ATOM 7418 N N . ALA A 1 986 ? 37.108 34.203 -46.901 1.00 87.00 986 ALA A N 1
ATOM 7419 C CA . ALA A 1 986 ? 37.512 33.478 -45.696 1.00 87.00 986 ALA A CA 1
ATOM 7420 C C . ALA A 1 986 ? 38.984 33.767 -45.344 1.00 87.00 986 ALA A C 1
ATOM 7422 O O . ALA A 1 986 ? 39.816 33.992 -46.222 1.00 87.00 986 ALA A O 1
ATOM 7423 N N . GLU A 1 987 ? 39.323 33.742 -44.058 1.00 88.62 987 GLU A N 1
ATOM 7424 C CA . GLU A 1 987 ? 40.700 33.743 -43.556 1.00 88.62 987 GLU A CA 1
ATOM 7425 C C . GLU A 1 987 ? 40.882 32.620 -42.524 1.00 88.62 987 GLU A C 1
ATOM 7427 O O . GLU A 1 987 ? 39.925 32.208 -41.870 1.00 88.62 987 GLU A O 1
ATOM 7432 N N . ALA A 1 988 ? 42.097 32.082 -42.401 1.00 84.75 988 ALA A N 1
ATOM 7433 C CA . ALA A 1 988 ? 42.369 30.971 -41.490 1.00 84.75 988 ALA A CA 1
ATOM 7434 C C . ALA A 1 988 ? 42.147 31.396 -40.029 1.00 84.75 988 ALA A C 1
ATOM 7436 O O . ALA A 1 988 ? 42.648 32.434 -39.593 1.00 84.75 988 ALA A O 1
ATOM 7437 N N . ALA A 1 989 ? 41.411 30.592 -39.265 1.00 81.44 989 ALA A N 1
ATOM 7438 C CA . ALA A 1 989 ? 41.161 30.823 -37.848 1.00 81.44 989 ALA A CA 1
ATOM 7439 C C . ALA A 1 989 ? 41.043 29.487 -37.118 1.00 81.44 989 ALA A C 1
ATOM 7441 O O . ALA A 1 989 ? 40.470 28.551 -37.648 1.00 81.44 989 ALA A O 1
ATOM 7442 N N . ALA A 1 990 ? 41.503 29.398 -35.871 1.00 74.06 990 ALA A N 1
ATOM 7443 C CA . ALA A 1 990 ? 41.422 28.168 -35.068 1.00 74.06 990 ALA A CA 1
ATOM 7444 C C . ALA A 1 990 ? 39.989 27.821 -34.588 1.00 74.06 990 ALA A C 1
ATOM 7446 O O . ALA A 1 990 ? 39.803 27.238 -33.522 1.00 74.06 990 ALA A O 1
ATOM 7447 N N . SER A 1 991 ? 38.966 28.243 -35.335 1.00 67.94 991 SER A N 1
ATOM 7448 C CA . SER A 1 991 ? 37.561 27.994 -35.034 1.00 67.94 991 SER A CA 1
ATOM 7449 C C . SER A 1 991 ? 37.146 26.636 -35.598 1.00 67.94 991 SER A C 1
ATOM 7451 O O . SER A 1 991 ? 36.841 26.495 -36.784 1.00 67.94 991 SER A O 1
ATOM 7453 N N . VAL A 1 992 ? 37.101 25.643 -34.710 1.00 67.25 992 VAL A N 1
ATOM 7454 C CA . VAL A 1 992 ? 36.759 24.245 -35.019 1.00 67.25 992 VAL A CA 1
ATOM 7455 C C . VAL A 1 992 ? 35.344 24.077 -35.595 1.00 67.25 992 VAL A C 1
ATOM 7457 O O . VAL A 1 992 ? 35.083 23.110 -36.306 1.00 67.25 992 VAL A O 1
ATOM 7460 N N . THR A 1 993 ? 34.434 25.026 -35.347 1.00 78.44 993 THR A N 1
ATOM 7461 C CA . THR A 1 993 ? 33.029 24.958 -35.793 1.00 78.44 993 THR A CA 1
ATOM 7462 C C . THR A 1 993 ? 32.823 25.389 -37.252 1.00 78.44 993 THR A C 1
ATOM 7464 O O . THR A 1 993 ? 31.801 25.051 -37.855 1.00 78.44 993 THR A O 1
ATOM 7467 N N . THR A 1 994 ? 33.798 26.079 -37.855 1.00 82.56 994 THR A N 1
ATOM 7468 C CA . THR A 1 994 ? 33.715 26.705 -39.191 1.00 82.56 994 THR A CA 1
ATOM 7469 C C . THR A 1 994 ? 34.845 26.256 -40.119 1.00 82.56 994 THR A C 1
ATOM 7471 O O . THR A 1 994 ? 35.425 27.062 -40.844 1.00 82.56 994 THR A O 1
ATOM 7474 N N . CYS A 1 995 ? 35.167 24.957 -40.110 1.00 86.19 995 CYS A N 1
ATOM 7475 C CA . CYS A 1 995 ? 36.199 24.372 -40.979 1.00 86.19 995 CYS A CA 1
ATOM 7476 C C . CYS A 1 995 ? 37.593 25.019 -40.823 1.00 86.19 995 CYS A C 1
ATOM 7478 O O . CYS A 1 995 ? 38.332 25.118 -41.801 1.00 86.19 995 CYS A O 1
ATOM 7480 N N . ASP A 1 996 ? 37.936 25.491 -39.619 1.00 86.81 996 ASP A N 1
ATOM 7481 C CA . ASP A 1 996 ? 39.170 26.240 -39.337 1.00 86.81 996 ASP A CA 1
ATOM 7482 C C . ASP A 1 996 ? 39.309 27.551 -40.148 1.00 86.81 996 ASP A C 1
ATOM 7484 O O . ASP A 1 996 ? 40.406 28.053 -40.429 1.00 86.81 996 ASP A O 1
ATOM 7488 N N . TYR A 1 997 ? 38.171 28.150 -40.508 1.00 85.25 997 TYR A N 1
ATOM 7489 C CA . TYR A 1 997 ? 38.080 29.442 -41.185 1.00 85.25 997 TYR A CA 1
ATOM 7490 C C . TYR A 1 997 ? 37.241 30.435 -40.378 1.00 85.25 997 TYR A C 1
ATOM 7492 O O . TYR A 1 997 ? 36.338 30.054 -39.640 1.00 85.25 997 TYR A O 1
ATOM 7500 N N . ARG A 1 998 ? 37.487 31.735 -40.552 1.00 86.00 998 ARG A N 1
ATOM 7501 C CA . ARG A 1 998 ? 36.550 32.810 -40.188 1.00 86.00 998 ARG A CA 1
ATOM 7502 C C . ARG A 1 998 ? 36.243 33.655 -41.421 1.00 86.00 998 ARG A C 1
ATOM 7504 O O . ARG A 1 998 ? 37.116 33.858 -42.264 1.00 86.00 998 ARG A O 1
ATOM 7511 N N . CYS A 1 999 ? 35.013 34.144 -41.541 1.00 89.12 999 CYS A N 1
ATOM 7512 C CA . CYS A 1 999 ? 34.644 35.021 -42.650 1.00 89.12 999 CYS A CA 1
ATOM 7513 C C . CYS A 1 999 ? 35.187 36.437 -42.430 1.00 89.12 999 CYS A C 1
ATOM 7515 O O . CYS A 1 999 ? 35.089 36.990 -41.336 1.00 89.12 999 CYS A O 1
ATOM 7517 N N . GLN A 1 1000 ? 35.765 37.017 -43.481 1.00 89.75 1000 GLN A N 1
ATOM 7518 C CA . GLN A 1 1000 ? 36.227 38.399 -43.514 1.00 89.75 1000 GLN A CA 1
ATOM 7519 C C . GLN A 1 1000 ? 35.040 39.362 -43.374 1.00 89.75 1000 GLN A C 1
ATOM 7521 O O . GLN A 1 1000 ? 33.902 39.037 -43.716 1.00 89.75 1000 GLN A O 1
ATOM 7526 N N . VAL A 1 1001 ? 35.306 40.586 -42.912 1.00 84.75 1001 VAL A N 1
ATOM 7527 C CA . VAL A 1 1001 ? 34.281 41.632 -42.770 1.00 84.75 1001 VAL A CA 1
ATOM 7528 C C . VAL A 1 1001 ? 33.533 41.837 -44.096 1.00 84.75 1001 VAL A C 1
ATOM 7530 O O . VAL A 1 1001 ? 34.145 42.029 -45.147 1.00 84.75 1001 VAL A O 1
ATOM 7533 N N . GLY A 1 1002 ? 32.199 41.791 -44.043 1.00 86.31 1002 GLY A N 1
ATOM 7534 C CA . GLY A 1 1002 ? 31.330 41.844 -45.225 1.00 86.31 1002 GLY A CA 1
ATOM 7535 C C . GLY A 1 1002 ? 30.949 40.476 -45.805 1.00 86.31 1002 GLY A C 1
ATOM 7536 O O . GLY A 1 1002 ? 30.336 40.435 -46.872 1.00 86.31 1002 GLY A O 1
ATOM 7537 N N . TRP A 1 1003 ? 31.284 39.381 -45.116 1.00 90.62 1003 TRP A N 1
ATOM 7538 C CA . TRP A 1 1003 ? 30.922 38.009 -45.473 1.00 90.62 1003 TRP A CA 1
ATOM 7539 C C . TRP A 1 1003 ? 30.291 37.271 -44.280 1.00 90.62 1003 TRP A C 1
ATOM 7541 O O . TRP A 1 1003 ? 30.601 37.568 -43.127 1.00 90.62 1003 TRP A O 1
ATOM 7551 N N . ARG A 1 1004 ? 29.412 36.302 -44.551 1.00 89.31 1004 ARG A N 1
ATOM 7552 C CA . ARG A 1 1004 ? 28.734 35.442 -43.565 1.00 89.31 1004 ARG A CA 1
ATOM 7553 C C . ARG A 1 1004 ? 29.025 33.968 -43.848 1.00 89.31 1004 ARG A C 1
ATOM 7555 O O . ARG A 1 1004 ? 29.186 33.594 -45.005 1.00 89.31 1004 ARG A O 1
ATOM 7562 N N . TRP A 1 1005 ? 29.070 33.134 -42.814 1.00 90.00 1005 TRP A N 1
ATOM 7563 C CA . TRP A 1 1005 ? 29.274 31.690 -42.962 1.00 90.00 1005 TRP A CA 1
ATOM 7564 C C . TRP A 1 1005 ? 27.979 30.994 -43.397 1.00 90.00 1005 TRP A C 1
ATOM 7566 O O . TRP A 1 1005 ? 26.967 31.103 -42.705 1.00 90.00 1005 TRP A O 1
ATOM 7576 N N . ASP A 1 1006 ? 28.013 30.267 -44.514 1.00 88.44 1006 ASP A N 1
ATOM 7577 C CA . ASP A 1 1006 ? 26.966 29.319 -44.892 1.00 88.44 1006 ASP A CA 1
ATOM 7578 C C . ASP A 1 1006 ? 27.326 27.935 -44.336 1.00 88.44 1006 ASP A C 1
ATOM 7580 O O . ASP A 1 1006 ? 28.237 27.254 -44.815 1.00 88.44 1006 ASP A O 1
ATOM 7584 N N . SER A 1 1007 ? 26.598 27.509 -43.304 1.00 84.00 1007 SER A N 1
ATOM 7585 C CA . SER A 1 1007 ? 26.816 26.226 -42.634 1.00 84.00 1007 SER A CA 1
ATOM 7586 C C . SER A 1 1007 ? 26.461 25.010 -43.493 1.00 84.00 1007 SER A C 1
ATOM 7588 O O . SER A 1 1007 ? 26.950 23.918 -43.190 1.00 84.00 1007 SER A O 1
ATOM 7590 N N . SER A 1 1008 ? 25.665 25.182 -44.550 1.00 83.12 1008 SER A N 1
ATOM 7591 C CA . SER A 1 1008 ? 25.253 24.123 -45.477 1.00 83.12 1008 SER A CA 1
ATOM 7592 C C . SER A 1 1008 ? 26.292 23.942 -46.578 1.00 83.12 1008 SER A C 1
ATOM 7594 O O . SER A 1 1008 ? 26.729 22.825 -46.838 1.00 83.12 1008 SER A O 1
ATOM 7596 N N . ALA A 1 1009 ? 26.731 25.048 -47.184 1.00 83.31 1009 ALA A N 1
ATOM 7597 C CA . ALA A 1 1009 ? 27.730 25.038 -48.249 1.00 83.31 1009 ALA A CA 1
ATOM 7598 C C . ALA A 1 1009 ? 29.183 25.004 -47.734 1.00 83.31 1009 ALA A C 1
ATOM 7600 O O . ALA A 1 1009 ? 30.098 24.756 -48.515 1.00 83.31 1009 ALA A O 1
ATOM 7601 N N . LYS A 1 1010 ? 29.406 25.230 -46.430 1.00 87.44 1010 LYS A N 1
ATOM 7602 C CA . LYS A 1 1010 ? 30.734 25.316 -45.789 1.00 87.44 1010 LYS A CA 1
ATOM 7603 C C . LYS A 1 1010 ? 31.646 26.372 -46.435 1.00 87.44 1010 LYS A C 1
ATOM 7605 O O . LYS A 1 1010 ? 32.852 26.164 -46.566 1.00 87.44 1010 LYS A O 1
ATOM 7610 N N . VAL A 1 1011 ? 31.068 27.509 -46.833 1.00 89.12 1011 VAL A N 1
ATOM 7611 C CA . VAL A 1 1011 ? 31.772 28.638 -47.468 1.00 89.12 1011 VAL A CA 1
ATOM 7612 C C . VAL A 1 1011 ? 31.357 29.977 -46.855 1.00 89.12 1011 VAL A C 1
ATOM 7614 O O . VAL A 1 1011 ? 30.300 30.092 -46.237 1.00 89.12 1011 VAL A O 1
ATOM 7617 N N . CYS A 1 1012 ? 32.178 31.011 -47.043 1.00 88.00 1012 CYS A N 1
ATOM 7618 C CA . CYS A 1 1012 ? 31.790 32.387 -46.737 1.00 88.00 1012 CYS A CA 1
ATOM 7619 C C . CYS A 1 1012 ? 31.055 33.005 -47.937 1.00 88.00 1012 CYS A C 1
ATOM 7621 O O . CYS A 1 1012 ? 31.595 33.052 -49.040 1.00 88.00 1012 CYS A O 1
ATOM 7623 N N . GLU A 1 1013 ? 29.846 33.519 -47.723 1.00 90.31 1013 GLU A N 1
ATOM 7624 C CA . GLU A 1 1013 ? 29.060 34.258 -48.715 1.00 90.31 1013 GLU A CA 1
ATOM 7625 C C . GLU A 1 1013 ? 29.125 35.765 -48.459 1.00 90.31 1013 GLU A C 1
ATOM 7627 O O . GLU A 1 1013 ? 29.082 36.211 -47.313 1.00 90.31 1013 GLU A O 1
ATOM 7632 N N . ARG A 1 1014 ? 29.189 36.582 -49.513 1.00 87.62 1014 ARG A N 1
ATOM 7633 C CA . ARG A 1 1014 ? 29.231 38.043 -49.375 1.00 87.62 1014 ARG A CA 1
ATOM 7634 C C . ARG A 1 1014 ? 27.876 38.569 -48.893 1.00 87.62 1014 ARG A C 1
ATOM 7636 O O . ARG A 1 1014 ? 26.840 38.244 -49.468 1.00 87.62 1014 ARG A O 1
ATOM 7643 N N . CYS A 1 1015 ? 27.874 39.429 -47.879 1.00 83.25 1015 CYS A N 1
ATOM 7644 C CA . CYS A 1 1015 ? 26.665 40.100 -47.413 1.00 83.25 1015 CYS A CA 1
ATOM 7645 C C . CYS A 1 1015 ? 26.176 41.074 -48.499 1.00 83.25 1015 CYS A C 1
ATOM 7647 O O . CYS A 1 1015 ? 26.814 42.097 -48.747 1.00 83.25 1015 CYS A O 1
ATOM 7649 N N . ASN A 1 1016 ? 25.057 40.770 -49.163 1.00 79.00 1016 ASN A N 1
ATOM 7650 C CA . ASN A 1 1016 ? 24.431 41.683 -50.122 1.00 79.00 1016 ASN A CA 1
ATOM 7651 C C . ASN A 1 1016 ? 23.875 42.914 -49.388 1.00 79.00 1016 ASN A C 1
ATOM 7653 O O . ASN A 1 1016 ? 22.779 42.882 -48.836 1.00 79.00 1016 ASN A O 1
ATOM 7657 N N . THR A 1 1017 ? 24.617 44.020 -49.392 1.00 59.19 1017 THR A N 1
ATOM 7658 C CA . THR A 1 1017 ? 24.140 45.322 -48.915 1.00 59.19 1017 THR A CA 1
ATOM 7659 C C . THR A 1 1017 ? 23.276 46.002 -49.981 1.00 59.19 1017 THR A C 1
ATOM 7661 O O . THR A 1 1017 ? 23.724 46.904 -50.684 1.00 59.19 1017 THR A O 1
ATOM 7664 N N . GLN A 1 1018 ? 22.007 45.605 -50.087 1.00 48.22 1018 GLN A N 1
ATOM 7665 C CA . GLN A 1 1018 ? 20.952 46.516 -50.544 1.00 48.22 1018 GLN A CA 1
ATOM 7666 C C . GLN A 1 1018 ? 20.210 47.041 -49.314 1.00 48.22 1018 GLN A C 1
ATOM 7668 O O . GLN A 1 1018 ? 19.201 46.487 -48.892 1.00 48.22 1018 GLN A O 1
ATOM 7673 N N . VAL A 1 1019 ? 20.748 48.104 -48.713 1.00 43.19 1019 VAL A N 1
ATOM 7674 C CA . VAL A 1 1019 ? 20.023 48.905 -47.722 1.00 43.19 1019 VAL A CA 1
ATOM 7675 C C . VAL A 1 1019 ? 19.345 50.039 -48.484 1.00 43.19 1019 VAL A C 1
ATOM 7677 O O . VAL A 1 1019 ? 20.001 50.972 -48.943 1.00 43.19 1019 VAL A O 1
ATOM 7680 N N . SER A 1 1020 ? 18.032 49.934 -48.664 1.00 41.16 1020 SER A N 1
ATOM 7681 C CA . SER A 1 1020 ? 17.168 51.051 -49.052 1.00 41.16 1020 SER A CA 1
ATOM 7682 C C . SER A 1 1020 ? 17.286 52.163 -47.996 1.00 41.16 1020 SER A C 1
ATOM 7684 O O . SER A 1 1020 ? 17.304 51.847 -46.804 1.00 41.16 1020 SER A O 1
ATOM 7686 N N . PRO A 1 1021 ? 17.359 53.453 -48.373 1.00 37.59 1021 PRO A N 1
ATOM 7687 C CA . PRO A 1 1021 ? 17.484 54.532 -47.399 1.00 37.59 1021 PRO A CA 1
ATOM 7688 C C . PRO A 1 1021 ? 16.196 54.652 -46.560 1.00 37.59 1021 PRO A C 1
ATOM 7690 O O . PRO A 1 1021 ? 15.107 54.702 -47.140 1.00 37.59 1021 PRO A O 1
ATOM 7693 N N . PRO A 1 1022 ? 16.283 54.706 -45.218 1.00 40.78 1022 PRO A N 1
ATOM 7694 C CA . PRO A 1 1022 ? 15.130 54.953 -44.368 1.00 40.78 1022 PRO A CA 1
ATOM 7695 C C . PRO A 1 1022 ? 14.725 56.431 -44.413 1.00 40.78 1022 PRO A C 1
ATOM 7697 O O . PRO A 1 1022 ? 15.557 57.336 -44.507 1.00 40.78 1022 PRO A O 1
ATOM 7700 N N . SER A 1 1023 ? 13.415 56.649 -44.358 1.00 42.56 1023 SER A N 1
ATOM 7701 C CA . SER A 1 1023 ? 12.761 57.947 -44.246 1.00 42.56 1023 SER A CA 1
ATOM 7702 C C . SER A 1 1023 ? 13.263 58.740 -43.041 1.00 42.56 1023 SER A C 1
ATOM 7704 O O . SER A 1 1023 ? 13.499 58.192 -41.967 1.00 42.56 1023 SER A O 1
ATOM 7706 N N . SER A 1 1024 ? 13.371 60.049 -43.241 1.00 44.91 1024 SER A N 1
ATOM 7707 C CA . SER A 1 1024 ? 13.693 61.068 -42.251 1.00 44.91 1024 SER A CA 1
ATOM 7708 C C . SER A 1 1024 ? 12.775 61.023 -41.027 1.00 44.91 1024 SER A C 1
ATOM 7710 O O . SER A 1 1024 ? 11.623 61.442 -41.120 1.00 44.91 1024 SER A O 1
ATOM 7712 N N . ASP A 1 1025 ? 13.311 60.611 -39.881 1.00 36.62 1025 ASP A N 1
ATOM 7713 C CA . ASP A 1 1025 ? 12.810 61.040 -38.576 1.00 36.62 1025 ASP A CA 1
ATOM 7714 C C . ASP A 1 1025 ? 14.000 61.155 -37.602 1.00 36.62 1025 ASP A C 1
ATOM 7716 O O . ASP A 1 1025 ? 14.717 60.170 -37.391 1.00 36.62 1025 ASP A O 1
ATOM 7720 N N . PRO A 1 1026 ? 14.320 62.349 -37.074 1.00 46.12 1026 PRO A N 1
ATOM 7721 C CA . PRO A 1 1026 ? 15.439 62.530 -36.168 1.00 46.12 1026 PRO A CA 1
ATOM 7722 C C . PRO A 1 1026 ? 14.927 62.415 -34.735 1.00 46.12 1026 PRO A C 1
ATOM 7724 O O . PRO A 1 1026 ? 14.189 63.284 -34.317 1.00 46.12 1026 PRO A O 1
ATOM 7727 N N . PHE A 1 1027 ? 15.307 61.382 -33.983 1.00 40.72 1027 PHE A N 1
ATOM 7728 C CA . PHE A 1 1027 ? 15.725 61.462 -32.572 1.00 40.72 1027 PHE A CA 1
ATOM 7729 C C . PHE A 1 1027 ? 16.000 60.047 -32.033 1.00 40.72 1027 PHE A C 1
ATOM 7731 O O . PHE A 1 1027 ? 15.264 59.100 -32.295 1.00 40.72 1027 PHE A O 1
ATOM 7738 N N . THR A 1 1028 ? 17.050 59.949 -31.208 1.00 34.25 1028 THR A N 1
ATOM 7739 C CA . THR A 1 1028 ? 17.519 58.787 -30.418 1.00 34.25 1028 THR A CA 1
ATOM 7740 C C . THR A 1 1028 ? 18.323 57.701 -31.152 1.00 34.25 1028 THR A C 1
ATOM 7742 O O . THR A 1 1028 ? 17.802 56.677 -31.576 1.00 34.25 1028 THR A O 1
ATOM 7745 N N . PHE A 1 1029 ? 19.649 57.888 -31.198 1.00 31.55 1029 PHE A N 1
ATOM 7746 C CA . PHE A 1 1029 ? 20.619 56.808 -31.412 1.00 31.55 1029 PHE A CA 1
ATOM 7747 C C . PHE A 1 1029 ? 21.112 56.282 -30.057 1.00 31.55 1029 PHE A C 1
ATOM 7749 O O . PHE A 1 1029 ? 21.895 56.943 -29.377 1.00 31.55 1029 PHE A O 1
ATOM 7756 N N . LEU A 1 1030 ? 20.684 55.075 -29.694 1.00 32.59 1030 LEU A N 1
ATOM 7757 C CA . LEU A 1 1030 ? 21.391 54.187 -28.772 1.00 32.59 1030 LEU A CA 1
ATOM 7758 C C . LEU A 1 1030 ? 21.815 52.971 -29.597 1.00 32.59 1030 LEU A C 1
ATOM 7760 O O . LEU A 1 1030 ? 20.979 52.280 -30.175 1.00 32.59 1030 LEU A O 1
ATOM 7764 N N . TRP A 1 1031 ? 23.124 52.764 -29.708 1.00 32.88 1031 TRP A N 1
ATOM 7765 C CA . TRP A 1 1031 ? 23.703 51.622 -30.404 1.00 32.88 1031 TRP A CA 1
ATOM 7766 C C . TRP A 1 1031 ? 23.474 50.355 -29.577 1.00 32.88 1031 TRP A C 1
ATOM 7768 O O . TRP A 1 1031 ? 24.066 50.210 -28.513 1.00 32.88 1031 TRP A O 1
ATOM 7778 N N . ASN A 1 1032 ? 22.661 49.435 -30.092 1.00 27.69 1032 ASN A N 1
ATOM 7779 C CA . ASN A 1 1032 ? 22.713 48.024 -29.722 1.00 27.69 1032 ASN A CA 1
ATOM 7780 C C . ASN A 1 1032 ? 23.210 47.254 -30.950 1.00 27.69 1032 ASN A C 1
ATOM 7782 O O . ASN A 1 1032 ? 22.513 47.176 -31.961 1.00 27.69 1032 ASN A O 1
ATOM 7786 N N . PHE A 1 1033 ? 24.431 46.728 -30.869 1.00 32.59 1033 PHE A N 1
ATOM 7787 C CA . PHE A 1 1033 ? 24.886 45.661 -31.757 1.00 32.59 1033 PHE A CA 1
ATOM 7788 C C . PHE A 1 1033 ? 24.281 44.346 -31.251 1.00 32.59 1033 PHE A C 1
ATOM 7790 O O . PHE A 1 1033 ? 24.339 44.069 -30.054 1.00 32.59 1033 PHE A O 1
ATOM 7797 N N . THR A 1 1034 ? 23.681 43.582 -32.165 1.00 32.62 1034 THR A N 1
ATOM 7798 C CA . THR A 1 1034 ? 23.262 42.183 -31.962 1.00 32.62 1034 THR A CA 1
ATOM 7799 C C . THR A 1 1034 ? 24.231 41.270 -32.683 1.00 32.62 1034 THR A C 1
ATOM 7801 O O . THR A 1 1034 ? 24.751 41.711 -33.737 1.00 32.62 1034 THR A O 1
#

Solvent-accessible surface area (backbone atoms only — not comparable to full-atom values): 63077 Å² total; per-residue (Å²): 134,87,87,84,89,82,90,87,80,88,85,90,85,89,85,86,88,79,92,84,90,84,87,86,84,88,85,89,86,86,91,84,92,87,88,86,85,88,83,90,84,86,85,80,91,82,91,76,88,79,91,82,85,86,85,83,81,81,78,84,76,86,64,101,74,89,85,81,92,78,94,71,92,77,79,85,86,79,89,76,91,79,83,83,80,74,92,82,77,99,81,84,89,76,87,84,77,87,77,88,82,71,69,48,65,39,48,30,59,38,101,81,78,49,75,48,76,50,73,51,72,83,75,92,85,86,90,82,87,85,88,84,87,86,86,91,82,90,86,91,79,95,68,94,69,81,58,66,58,37,5,18,73,87,50,81,61,27,46,35,63,72,74,80,50,98,58,87,60,50,44,21,15,14,48,89,80,22,37,42,27,69,47,71,67,21,51,71,45,29,87,67,81,26,29,40,77,85,86,80,76,84,90,87,84,68,75,71,68,64,85,78,95,57,102,57,65,72,65,22,68,28,62,61,100,52,40,40,37,39,9,30,42,26,77,83,80,35,43,4,30,30,42,34,29,32,55,38,59,64,81,77,73,94,65,94,73,84,94,84,74,86,63,64,60,78,42,75,42,83,70,50,71,51,69,41,81,81,25,18,25,18,16,52,23,46,41,57,56,94,44,40,37,42,36,10,17,33,30,80,77,78,39,68,9,23,34,39,34,28,35,39,83,85,50,91,61,71,42,79,62,47,75,50,62,47,94,49,71,46,24,34,24,20,58,12,56,25,71,41,72,39,87,91,40,88,47,35,36,37,40,37,33,6,13,15,71,69,40,28,30,41,34,29,36,34,38,61,51,89,90,47,96,66,57,46,75,42,85,56,46,70,55,65,76,86,68,66,99,78,68,94,63,74,27,23,28,12,53,38,38,44,59,56,89,52,35,38,39,33,29,15,68,59,31,73,49,73,61,93,89,42,78,43,76,38,46,78,46,80,41,71,50,19,54,69,41,15,19,31,36,85,91,73,79,40,66,40,72,42,57,92,76,35,30,26,74,14,35,76,38,68,58,56,42,69,49,57,46,95,41,39,46,76,76,58,86,73,43,62,46,50,40,91,25,32,32,65,94,66,24,29,42,25,53,67,48,42,69,89,58,91,70,54,64,60,45,44,52,42,62,65,40,88,60,80,46,70,46,51,31,94,61,30,42,83,52,97,87,36,41,44,77,73,74,93,85,90,87,46,68,51,43,67,41,76,92,74,80,45,75,40,47,32,81,14,34,44,69,75,42,103,52,94,72,45,48,40,34,42,31,51,63,50,34,54,73,75,71,52,78,63,44,72,64,38,41,59,38,64,63,41,84,60,80,44,65,38,45,40,80,62,29,23,21,65,82,77,50,50,43,76,58,78,86,68,58,87,58,41,44,77,49,79,66,96,87,63,67,43,68,58,79,46,75,44,50,39,93,37,34,41,81,42,75,64,78,96,47,80,43,56,36,41,57,64,57,54,42,71,71,41,59,81,91,71,37,79,80,69,46,68,62,46,42,68,44,72,85,36,90,58,83,55,99,77,35,54,42,52,40,91,74,34,42,73,28,96,83,43,94,41,42,28,56,80,71,55,64,62,47,44,87,31,84,88,35,82,64,68,27,47,41,40,38,81,56,11,22,78,38,81,89,77,64,36,38,42,75,46,77,86,76,53,98,50,46,47,80,75,42,50,60,64,36,62,43,52,40,75,51,24,36,64,55,100,89,44,62,44,72,54,89,70,82,72,44,71,54,44,43,60,41,93,64,100,53,81,66,34,77,35,43,40,92,42,33,42,54,53,90,93,42,78,79,43,37,34,36,34,41,52,36,54,68,70,67,44,55,77,93,74,39,71,84,74,37,67,62,47,44,62,39,45,86,46,96,61,80,57,89,75,34,54,43,40,42,93,71,36,42,75,30,78,91,78,57,40,38,29,56,76,74,48,63,62,46,44,87,27,87,85,27,80,73,71,29,36,39,36,38,58,43,11,35,79,36,85,91,77,66,36,38,40,74,44,77,82,82,58,73,50,48,67,50,59,73,49,24,72,41,63,43,44,33,84,34,33,43,76,47,95,87,72,48,33,36,42,53,56,57,53,38,57,77,71,65,61,78,72,42,65,62,42,44,68,65,90,61,60,79,51,90,68,80,52,102,73,57,56,43,42,45,91,67,30,41,76,32,82,60,18,59,66,56,36,36,26,61,72,62,85,50,74,49,42,42,87,33,96,38,56,53,49,68,40,33,42,51,36,94,65,31,42,77,37,63,79,77,54,41,37,43,73,61,82,84,79,76,78,84,78,80,93,74,93,81,86,91,76,92,77,89,130

Sequence (1034 aa):
AAGSRLALASRYSALASSRADAGPNFYNVDPSMWSVEDSSSMPFQAKTSEVLTCFGVQYIYCSENNASHVWSPLPQLLLSRSVDCGNGDPLCNGNLFSTWSWAMAYLDITTQGMLVVKVVERIHGSYWHCWTGCDPANASASTSIASAGRCGPLYGNARCDCRGSPASSVVWCCESSGWCGDTSQHRTCSSGRFDRNFSCAQPMMIADGIKIDTGGAPKSLALNASLVLIGYPDYQSGTGKVDVWQAIGSEGGNQTGSAGQFGMYSKWQLYTSLTEQSSSAFGTQIEIKSNLVAISAPSDSRTSSAVHIYSNYGSLNLEKVCTISSPTPNAEFGLSIAILQDLNQSERYVVFIGSPSENRVYAVNVNLHPQKFDRSCQAANLLRVFFSQDAPYSWNFGYSVGSTGRYVFVGTPSYSGVQNDIVYSGLLMVFSYCLPGEFFSSSTTTCSSCSEGKWSLGGQQTVCTSCIPQQARQISGCNYTCLPGFFGRDCLVCSLAMVGANKPADSHWVDGLSTCGWECDQSFYLSNGSCVSCGNISQFHGVYDAVGCSWTCETGFFNFSNSSTPICRTCSDYQARVGLSPPRNAQWVDGVSTCSFGPLPGFRCAGSNCTPCEQPLVHAHWRWKPGLQTDQCDRECDRGFFPQQQGEALSCVTCAQLQLAKPPSEQIALPARAAWDENTTTCDANSWQCLPGNSLSTTDNFCCPTSISNSKPNANNPPCGVDCLLGFWWNPTSASCVACSPLSAHAEWTGPNCRYRALPGYTCGNQGCVACSVSLPPHAEFVQGAEDCALGCEASYFGMPDYPGVCVKCSNLLTQIVPENLRPALPRHAVWRDDVITCNSDSWQCIEGYREDKTFRLCCPLLIAHARLNISGAPCGVECLAGFSWNSSTLSCQSCAVLPEGAERFTSGCNFVCKTGSFLTADKSCVDCKTLQEESGATLPPHAFWPFNVNLTECTSLSWECEERFYKSVAAEPPGCCPKNLTQGAEAAASVTTCDYRCQVGWRWDSSAKVCERCNTQVSPPSSDPFTFLWNFT

Mean predicted aligned error: 22.88 Å

Secondary structure (DSSP, 8-state):
---------------------------------------------------------------SS-------PPPP----------S--S--------PPP-EEEEEEE-TTS-EEEEEEE-PPP----------------------TTB-BGGGTTBPP-STT-S-TT--EEETTTTEEE-SHHHHHT--SSSSPPS---PPP----------SS---EEEE-SSEEEEEE--TTTS-EEEEEEEEE-----S--S---------EEEEEEEEEETT-TTTTSSEEEETTEEEEEE---SSS--EEEEEE--SSS--EEEEEEE-SSTT--TTSSEEEEE-SSSTTEEEEEEEEGGGTEEEEEEEE--TTSS--EEEEEEEE---S-TT--S---TTSEEEEETTEEEEEEEEEEEEETTEEEEEEEEEEE-BPTTEEEETTTTEEEEPPTTEE---BT--SPEESS-TTEEEEETTEEEEPTT-BTTTTB-HHHHTTT----TTEEEETT-SS-EEEEPTTEEEETTEEEE-----SS-EEEETTTTEEEEPTTEEE---SSS--EEEHHHHHHHTT-PPPTTEEE-TTSSS--EEEPTTEEEETTEEEEPPPPPTTEEEE--TTS-TT--EEEEPTT-EEEEETTEEEEE-HHHHHHTS-TTTS--PPTTEEE-TT-SS-STT-EEEPTTEEE-SSSS-EEES--TTEEE-TTSTTTTEEEPTTEEEETTTTEEEEPPPPPTTEEEEETTTEEEEPTTEEEETTEEEE--SPPPTTEEE--SSSTT-EEEPTT-B--TTSTT--B-HHHIIIIIS-GGGSPPPPTTEEE-SS-SS-STT-EEEPTTEEEETTTTEEEES--TTEEE-TTSTTTTEEEPTTEEEETTTTEEEEPPSPPTTEEEEEETTEEEEPTTEEE-TTS-EEEHHHHHHHTTPPPPTTEE----TT-S---TT--EE-TTEEEESSSSS-EEEESSPPTTEEE---GGGTTEEEPTTEEEETTTTEEEE-----PPPP-----------

InterPro domains:
  IPR028994 Integrin alpha, N-terminal [G3DSA:2.130.10.130] (208-405)

Nearest PDB structures (foldseek):
  6avq-assembly1_A  TM=4.281E-01  e=8.211E-05  Homo sapiens
  1v04-assembly1_A  TM=4.535E-01  e=3.628E-04  Homo sapiens

Organism: NCBI:txid3032

pLDDT: mean 73.41, std 22.31, range [21.09, 97.81]

Radius of gyration: 47.15 Å; Cα contacts (8 Å, |Δi|>4): 1868; chains: 1; bounding box: 98×112×130 Å